Protein 5A0G (pdb70)

Nearest PDB structures (foldseek):
  5a0g-assembly6_F  TM=1.005E+00  e=1.817E-36  Clostridium perfringens B
  5a0d-assembly4_D  TM=9.834E-01  e=9.978E-31  Clostridium perfringens B
  5a0d-assembly3_C  TM=9.823E-01  e=1.915E-30  Clostridium perfringens B
  5a0l-assembly2_B  TM=8.596E-01  e=5.313E-15  Streptococcus pyogenes MGAS2096
  4c0z-assembly2_A  TM=8.433E-01  e=6.403E-14  Streptococcus pyogenes

Radius of gyration: 36.95 Å; Cα contacts (8 Å, |Δi|>4): 2130; chains: 6; bounding box: 72×87×98 Å

Foldseek 3Di:
DKKWKAWQQVPDDPVLVFRGFMWIGDPPDPDDIFTWAFLEPPFAAAYHPPDPDTWMWDKDWDAQVRLQVQQDAFPDGGPVLVVLLLQLLCCAPPNNPPVLCVVLVHDNSNRNVLSNQLSCCGRPVDRDPPPPDPSSVVSSVCSNPDPDDDDPQWIWMWIGTPDNSHTIITGNDTD/DKKKWKAWQQVPDDPVLVFRGFMWIAIPPDDDDIFTWAFLEPVFAAAYHPPDPDTWMWDKDWDAQVRLQVQQDAFPDGGPVLVVLLLQLLCCAPPNNPPVLCVVLVHDNSNRSVLSNQLSCCGRPVDRDPPPDDPSSVVSSCCRNPDPDDDDPPWIWMWIGTPDNSHTIIIGNDTD/DKKWKAWAQVPDDPVLVDRGFMWIADPPHPDDIFTWAFLEPVFAAAYHPPDPDTWMWDKDWDAQVRSQVQQDAFPDGGPVLVVLLLQLLCCAPPNNPPVLCVVLVHDNSNRNVLSNQLSCCGRPVDRDPPPDDPSSVVSSVCSNPDPDDDDPQWIWMWIGTPDNSHTIITGNDTDD/DKKWKAWAQVPDDVVLVFRGFMWIGDPPPPDDIATWAFLEPPFAAAYHPPDPDTWMWDKDWDAQVRSQVQQDAFPDGGPVLVVLLLQLLCCAPPNNPPVLCVVLVHDNSNRNVLSNQLSCCGRPVDRDPPPPDPSSVVSSCCSNPDPDDDDPQWIWMWIGTPDNSHTIITGNDTD/DKKWKAWAQVPDDPVLVFRGFMWIGDPPPPDDIFTWAFLEPVFAAAYHPPDPDTWMWDKDWDAQVRSQVQQDAFPDGGPVLVVLLLQLLCCAPPNNPPVLCVVLVHDNSNRNVLSNQLSCCGRPVDRDPPPPDPSSVVSSCCSNPDPDDDDPQFIWMWIGTPDNSHTIIIGNDTD/DKKWKAWAQVPDDPVLVFRGFMWIADPPPPDDIFTWAFLEPPFDAAYHPPDPDTWMWDKDWDAQVRLQVQQDAFPDGGPVLVVLLLQLLCCAPPNNPPVLCVVLVHDNSLRNVLSNQLSCCGRPVDRDPPPPDPSSVVSSCCRNPDPDDDDPQWIWMWIGTPDNSHTIITGNDTD

CATH classification: 2.30.30.670

Solvent-accessible surface area: 46933 Å² total; per-residue (Å²): 110,61,33,23,2,8,3,1,70,109,41,23,76,176,124,5,71,22,172,62,0,3,8,5,24,16,77,100,50,51,59,33,19,36,19,2,2,3,0,1,50,98,82,29,50,3,36,62,29,39,26,150,75,103,7,61,0,60,70,82,140,8,50,24,137,24,1,44,96,61,9,91,96,36,116,56,105,27,38,56,0,31,45,21,0,7,48,2,0,55,0,0,31,73,52,29,47,78,26,1,56,112,132,30,146,12,66,68,1,31,2,1,8,0,0,9,28,0,0,52,5,23,0,8,38,60,62,39,80,89,155,20,63,115,80,9,32,54,0,0,55,54,3,37,105,21,94,36,71,22,35,75,85,26,54,0,18,0,16,28,21,96,79,83,140,33,0,18,0,0,4,16,70,63,116,166,52,55,33,44,2,7,2,1,70,111,43,22,78,141,136,5,72,23,174,61,0,3,9,6,16,16,91,81,59,27,60,34,21,39,19,2,2,3,0,1,48,100,52,27,50,3,36,65,21,38,27,149,75,95,7,61,0,60,71,83,143,9,50,19,136,24,0,39,96,63,9,98,136,26,112,59,137,10,43,58,0,37,36,20,0,9,49,2,0,53,0,0,32,72,51,29,48,86,26,6,58,113,152,38,145,8,65,68,1,21,1,1,8,0,0,9,29,0,0,51,6,22,0,9,31,59,63,38,80,87,155,21,56,118,84,10,33,56,0,0,54,35,3,35,98,21,116,35,99,23,63,69,70,28,51,0,15,0,15,26,20,98,80,90,144,34,0,18,0,0,4,16,68,61,109,107,78,33,47,2,5,2,2,70,120,45,23,78,142,140,6,71,23,176,61,0,3,10,6,17,10,90,71,40,64,48,34,19,32,20,2,3,2,0,1,50,98,82,29,49,2,36,107,34,44,18,150,77,77,6,58,0,60,70,83,141,10,51,40,105,25,1,49,77,66,9,92,94,44,114,59,66,27,58,57,0,54,60,20,0,6,43,2,0,54,0,0,31,72,52,30,48,76,26,1,56,112,80,12,145,8,67,66,1,28,1,1,9,0,0,8,29,0,0,52,6,22,0,8,39,60,64,40,80,95,117,21,58,93,63,8,31,35,0,0,53,29,3,36,60,9,59,20,67,39,56,116,119,17,52,1,18,0,16,25,20,84,80,83,142,35,0,19,0,0,5,15,112,58,46,184,106,66,33,43,2,7,2,1,65,113,51,24,78,174,125,6,70,22,175,62,0,3,11,5,17,11,89,80,37,59,56,36,21,36,19,1,2,3,0,3,50,105,30,29,49,2,35,98,33,36,20,154,77,80,7,59,0,60,71,82,143,13,53,30,108,24,1,49,76,66,9,107,119,46,114,58,65,27,101,56,0,18,81,21,0,20,56,2,0,55,0,0,33,73,53,41,47,78,29,1,46,83,97,44,158,18,69,75,1,33,1,1,8,0,0,9,28,0,0,51,6,21,0,9,29,59,48,38,21,95,116,17,62,80,45,8,2,52,0,0,22,64,3,37,103,22,94,37,98,41,68,115,88,31,53,1,18,0,16,26,20,86,81,105,144,34,0,18,0,0,5,16,95,55,112,106,52,32,24,2,12,2,3,77,99,55,24,78,174,124,5,71,23,175,60,0,3,11,5,29,12,100,83,61,73,55,29,18,37,19,1,2,3,0,1,49,101,54,27,50,2,35,106,41,37,25,157,79,72,7,58,0,65,70,83,146,10,51,24,108,24,1,45,96,61,8,100,95,39,114,44,80,27,102,85,0,34,60,17,0,10,43,2,0,55,0,0,32,69,52,28,48,76,26,1,45,112,130,30,139,14,68,68,1,33,1,1,9,0,0,9,28,0,0,52,6,22,0,10,39,61,52,39,52,87,157,20,63,73,77,9,23,38,1,0,15,54,3,27,29,18,90,37,97,36,63,115,91,26,52,1,17,0,16,27,21,95,80,91,142,32,0,19,0,0,4,17,68,61,110,106,67,32,49,2,6,3,5,74,124,51,24,78,115,143,4,78,23,176,62,0,2,10,6,20,13,92,72,69,67,48,27,21,37,19,2,2,2,0,2,49,98,82,28,50,3,36,108,33,37,24,157,78,64,7,58,0,59,70,82,143,16,55,32,103,19,3,46,123,53,8,92,51,38,113,57,78,26,102,59,0,13,68,20,0,20,49,2,0,54,0,0,32,71,52,40,48,77,27,1,67,54,33,22,118,8,68,66,1,32,1,1,8,0,0,8,30,0,0,51,6,22,0,13,49,60,62,38,80,98,97,20,60,108,47,7,32,47,0,0,55,64,3,36,104,22,94,36,99,39,64,115,89,29,55,1,16,0,15,29,21,90,79,83,139,33,0,18,0,0,4,17,66,63,109

Structure (mmCIF, N/CA/C/O backbone):
data_5A0G
#
_entry.id   5A0G
#
_cell.length_a   70.820
_cell.length_b   74.360
_cell.length_c   82.810
_cell.angle_alpha   107.32
_cell.angle_beta   104.32
_cell.angle_gamma   98.63
#
_symmetry.space_group_name_H-M   'P 1'
#
loop_
_entity.id
_entity.type
_entity.pdbx_description
1 polymer 'SURFACE ANCHORED PROTEIN'
2 water water
#
loop_
_atom_site.group_PDB
_atom_site.id
_atom_site.type_symbol
_atom_site.label_atom_id
_atom_site.label_alt_id
_atom_site.label_comp_id
_atom_site.label_asym_id
_atom_site.label_entity_id
_atom_site.label_seq_id
_atom_site.pdbx_PDB_ins_code
_atom_site.Cartn_x
_atom_site.Cartn_y
_atom_site.Cartn_z
_atom_site.occupancy
_atom_site.B_iso_or_equiv
_atom_site.auth_seq_id
_atom_site.auth_comp_id
_atom_site.auth_asym_id
_atom_site.auth_atom_id
_atom_site.pdbx_PDB_model_num
ATOM 1 N N . THR A 1 12 ? -32.701 -25.287 -26.972 1.00 58.68 101 THR A N 1
ATOM 2 C CA . THR A 1 12 ? -31.374 -25.263 -27.691 1.00 58.55 101 THR A CA 1
ATOM 3 C C . THR A 1 12 ? -30.237 -24.750 -26.781 1.00 53.57 101 THR A C 1
ATOM 4 O O . THR A 1 12 ? -30.259 -23.596 -26.333 1.00 53.45 101 THR A O 1
ATOM 8 N N . LYS A 1 13 ? -29.251 -25.607 -26.534 1.00 49.80 102 LYS A N 1
ATOM 9 C CA . LYS A 1 13 ? -28.079 -25.245 -25.764 1.00 46.36 102 LYS A CA 1
ATOM 10 C C . LYS A 1 13 ? -26.999 -24.741 -26.739 1.00 42.15 102 LYS A C 1
ATOM 11 O O . LYS A 1 13 ? -26.993 -25.050 -27.932 1.00 39.43 102 LYS A O 1
ATOM 15 N N . TYR A 1 14 ? -26.105 -23.925 -26.209 1.00 40.23 103 TYR A N 1
ATOM 16 C CA . TYR A 1 14 ? -25.009 -23.378 -26.988 1.00 38.86 103 TYR A CA 1
ATOM 17 C C . TYR A 1 14 ? -23.725 -23.700 -26.275 1.00 36.35 103 TYR A C 1
ATOM 18 O O . TYR A 1 14 ? -23.731 -23.840 -25.063 1.00 36.53 103 TYR A O 1
ATOM 27 N N . LYS A 1 15 ? -22.633 -23.844 -27.012 1.00 35.10 104 LYS A N 1
ATOM 28 C CA . LYS A 1 15 ? -21.348 -23.988 -26.360 1.00 34.81 104 LYS A CA 1
ATOM 29 C C . LYS A 1 15 ? -20.550 -22.770 -26.675 1.00 32.60 104 LYS A C 1
ATOM 30 O O . LYS A 1 15 ? -20.656 -22.221 -27.772 1.00 31.58 104 LYS A O 1
ATOM 34 N N . GLY A 1 16 ? -19.826 -22.296 -25.663 1.00 30.81 105 GLY A N 1
ATOM 35 C CA . GLY A 1 16 ? -18.959 -21.153 -25.806 1.00 29.89 105 GLY A CA 1
ATOM 36 C C . GLY A 1 16 ? -17.539 -21.644 -25.731 1.00 29.25 105 GLY A C 1
ATOM 37 O O . GLY A 1 16 ? -17.248 -22.526 -24.937 1.00 30.39 105 GLY A O 1
ATOM 38 N N . TYR A 1 17 ? -16.657 -21.082 -26.542 1.00 27.53 106 TYR A N 1
ATOM 39 C CA . TYR A 1 17 ? -15.274 -21.495 -26.505 1.00 27.79 106 TYR A CA 1
ATOM 40 C C . TYR A 1 17 ? -14.315 -20.458 -27.101 1.00 26.84 106 TYR A C 1
ATOM 41 O O . TYR A 1 17 ? -14.735 -19.566 -27.824 1.00 26.00 106 TYR A O 1
ATOM 50 N N . THR A 1 18 ? -13.030 -20.595 -26.830 1.00 26.85 107 THR A N 1
ATOM 51 C CA . THR A 1 18 ? -12.066 -19.680 -27.376 1.00 27.94 107 THR A CA 1
ATOM 52 C C . THR A 1 18 ? -11.257 -20.341 -28.465 1.00 30.97 107 THR A C 1
ATOM 53 O O . THR A 1 18 ? -11.116 -21.549 -28.494 1.00 34.90 107 THR A O 1
ATOM 57 N N . LEU A 1 19 ? -10.730 -19.528 -29.373 1.00 33.49 108 LEU A N 1
ATOM 58 C CA . LEU A 1 19 ? -9.717 -19.969 -30.301 1.00 34.95 108 LEU A CA 1
ATOM 59 C C . LEU A 1 19 ? -8.444 -19.197 -30.024 1.00 35.47 108 LEU A C 1
ATOM 60 O O . LEU A 1 19 ? -8.212 -18.153 -30.595 1.00 39.03 108 LEU A O 1
ATOM 65 N N . LEU A 1 20 ? -7.606 -19.774 -29.165 1.00 36.56 109 LEU A N 1
ATOM 66 C CA . LEU A 1 20 ? -6.413 -19.142 -28.596 1.00 35.92 109 LEU A CA 1
ATOM 67 C C . LEU A 1 20 ? -5.304 -18.865 -29.594 1.00 37.94 109 LEU A C 1
ATOM 68 O O . LEU A 1 20 ? -4.481 -18.024 -29.352 1.00 40.13 109 LEU A O 1
ATOM 73 N N . ASP A 1 21 ? -5.296 -19.568 -30.711 1.00 40.14 110 ASP A N 1
ATOM 74 C CA . ASP A 1 21 ? -4.240 -19.476 -31.686 1.00 41.11 110 ASP A CA 1
ATOM 75 C C . ASP A 1 21 ? -4.716 -18.790 -32.943 1.00 39.54 110 ASP A C 1
ATOM 76 O O . ASP A 1 21 ? -4.039 -18.840 -33.959 1.00 38.81 110 ASP A O 1
ATOM 81 N N . LYS A 1 22 ? -5.913 -18.211 -32.923 1.00 37.33 111 LYS A N 1
ATOM 82 C CA . LYS A 1 22 ? -6.487 -17.701 -34.163 1.00 37.97 111 LYS A CA 1
ATOM 83 C C . LYS A 1 22 ? -5.719 -16.487 -34.703 1.00 35.24 111 LYS A C 1
ATOM 84 O O . LYS A 1 22 ? -5.522 -16.349 -35.873 1.00 34.29 111 LYS A O 1
ATOM 90 N N . TYR A 1 23 ? -5.346 -15.586 -33.819 1.00 34.75 112 TYR A N 1
ATOM 91 C CA . TYR A 1 23 ? -4.749 -14.346 -34.234 1.00 33.07 112 TYR A CA 1
ATOM 92 C C . TYR A 1 23 ? -3.278 -14.442 -33.985 1.00 34.06 112 TYR A C 1
ATOM 93 O O . TYR A 1 23 ? -2.844 -15.143 -33.087 1.00 32.77 112 TYR A O 1
ATOM 102 N N . PRO A 1 24 ? -2.484 -13.798 -34.843 1.00 36.39 113 PRO A N 1
ATOM 103 C CA . PRO A 1 24 ? -1.053 -13.819 -34.591 1.00 37.53 113 PRO A CA 1
ATOM 104 C C . PRO A 1 24 ? -0.660 -13.121 -33.282 1.00 39.83 113 PRO A C 1
ATOM 105 O O . PRO A 1 24 ? -1.359 -12.244 -32.779 1.00 38.49 113 PRO A O 1
ATOM 109 N N . LYS A 1 25 ? 0.454 -13.579 -32.737 1.00 44.45 114 LYS A N 1
ATOM 110 C CA . LYS A 1 25 ? 1.109 -13.010 -31.562 1.00 47.92 114 LYS A CA 1
ATOM 111 C C . LYS A 1 25 ? 1.060 -11.482 -31.529 1.00 49.43 114 LYS A C 1
ATOM 112 O O . LYS A 1 25 ? 0.844 -10.891 -30.468 1.00 50.25 114 LYS A O 1
ATOM 118 N N . GLU A 1 26 ? 1.298 -10.844 -32.677 1.00 52.92 115 GLU A N 1
ATOM 119 C CA . GLU A 1 26 ? 1.426 -9.373 -32.764 1.00 53.35 115 GLU A CA 1
ATOM 120 C C . GLU A 1 26 ? 0.110 -8.656 -32.463 1.00 50.28 115 GLU A C 1
ATOM 121 O O . GLU A 1 26 ? 0.111 -7.494 -32.155 1.00 49.61 115 GLU A O 1
ATOM 127 N N . ASP A 1 27 ? -1.013 -9.353 -32.568 1.00 50.19 116 ASP A N 1
ATOM 128 C CA . ASP A 1 27 ? -2.310 -8.788 -32.208 1.00 47.93 116 ASP A CA 1
ATOM 129 C C . ASP A 1 27 ? -2.536 -8.790 -30.704 1.00 45.22 116 ASP A C 1
ATOM 130 O O . ASP A 1 27 ? -3.390 -8.061 -30.212 1.00 41.93 116 ASP A O 1
ATOM 135 N N . ASP A 1 28 ? -1.770 -9.584 -29.981 1.00 44.93 117 ASP A N 1
ATOM 136 C CA . ASP A 1 28 ? -1.871 -9.638 -28.521 1.00 47.71 117 ASP A CA 1
ATOM 137 C C . ASP A 1 28 ? -3.305 -9.962 -28.084 1.00 42.73 117 ASP A C 1
ATOM 138 O O . ASP A 1 28 ? -3.873 -9.309 -27.202 1.00 41.89 117 ASP A O 1
ATOM 143 N N . PHE A 1 29 ? -3.875 -10.996 -28.703 1.00 38.78 118 PHE A N 1
ATOM 144 C CA . PHE A 1 29 ? -5.260 -11.286 -28.511 1.00 35.67 118 PHE A CA 1
ATOM 145 C C . PHE A 1 29 ? -5.555 -12.740 -28.724 1.00 34.38 118 PHE A C 1
ATOM 146 O O . PHE A 1 29 ? -5.875 -13.180 -29.808 1.00 32.91 118 PHE A O 1
ATOM 154 N N . ARG A 1 30 ? -5.490 -13.468 -27.630 1.00 34.33 119 ARG A N 1
ATOM 155 C CA . ARG A 1 30 ? -5.846 -14.856 -27.608 1.00 33.81 119 ARG A CA 1
ATOM 156 C C . ARG A 1 30 ? -7.334 -15.139 -27.385 1.00 32.81 119 ARG A C 1
ATOM 157 O O . ARG A 1 30 ? -7.863 -16.124 -27.905 1.00 34.56 119 ARG A O 1
ATOM 165 N N . ASP A 1 31 ? -7.986 -14.333 -26.588 1.00 34.52 120 ASP A N 1
ATOM 166 C CA . ASP A 1 31 ? -9.354 -14.634 -26.157 1.00 38.58 120 ASP A CA 1
ATOM 167 C C . ASP A 1 31 ? -10.439 -14.195 -27.158 1.00 35.56 120 ASP A C 1
ATOM 168 O O . ASP A 1 31 ? -11.236 -13.326 -26.883 1.00 34.79 120 ASP A O 1
ATOM 173 N N . ALA A 1 32 ? -10.436 -14.879 -28.303 1.00 32.75 121 ALA A N 1
ATOM 174 C CA . ALA A 1 32 ? -11.407 -14.710 -29.351 1.00 27.70 121 ALA A CA 1
ATOM 175 C C . ALA A 1 32 ? -12.465 -15.739 -29.027 1.00 26.37 121 ALA A C 1
ATOM 176 O O . ALA A 1 32 ? -12.218 -16.955 -29.143 1.00 26.97 121 ALA A O 1
ATOM 178 N N . ILE A 1 33 ? -13.631 -15.263 -28.619 1.00 24.74 122 ILE A N 1
ATOM 179 C CA . ILE A 1 33 ? -14.675 -16.140 -28.135 1.00 24.75 122 ILE A CA 1
ATOM 180 C C . ILE A 1 33 ? -15.742 -16.367 -29.181 1.00 24.85 122 ILE A C 1
ATOM 181 O O . ILE A 1 33 ? -16.093 -15.446 -29.890 1.00 25.97 122 ILE A O 1
ATOM 186 N N . TYR A 1 34 ? -16.239 -17.593 -29.276 1.00 24.70 123 TYR A N 1
ATOM 187 C CA . TYR A 1 34 ? -17.286 -17.927 -30.203 1.00 25.43 123 TYR A CA 1
ATOM 188 C C . TYR A 1 34 ? -18.362 -18.664 -29.465 1.00 27.02 123 TYR A C 1
ATOM 189 O O . TYR A 1 34 ? -18.118 -19.252 -28.394 1.00 27.23 123 TYR A O 1
ATOM 198 N N . ILE A 1 35 ? -19.562 -18.625 -30.035 1.00 28.70 124 ILE A N 1
ATOM 199 C CA . ILE A 1 35 ? -20.699 -19.383 -29.547 1.00 30.89 124 ILE A CA 1
ATOM 200 C C . ILE A 1 35 ? -21.183 -20.265 -30.701 1.00 33.54 124 ILE A C 1
ATOM 201 O O . ILE A 1 35 ? -21.139 -19.882 -31.853 1.00 33.87 124 ILE A O 1
ATOM 206 N N . GLU A 1 36 ? -21.612 -21.470 -30.403 1.00 37.00 125 GLU A N 1
ATOM 207 C CA . GLU A 1 36 ? -22.026 -22.392 -31.443 1.00 40.62 125 GLU A CA 1
ATOM 208 C C . GLU A 1 36 ? -23.154 -23.193 -30.839 1.00 42.64 125 GLU A C 1
ATOM 209 O O . GLU A 1 36 ? -23.077 -23.638 -29.690 1.00 40.47 125 GLU A O 1
ATOM 215 N N . ASP A 1 37 ? -24.220 -23.364 -31.597 1.00 46.74 126 ASP A N 1
ATOM 216 C CA . ASP A 1 37 ? -25.343 -24.151 -31.110 1.00 51.38 126 ASP A CA 1
ATOM 217 C C . ASP A 1 37 ? -25.011 -25.643 -31.090 1.00 53.63 126 ASP A C 1
ATOM 218 O O . ASP A 1 37 ? -24.240 -26.130 -31.905 1.00 53.46 126 ASP A O 1
ATOM 223 N N . MET A 1 38 ? -25.608 -26.359 -30.146 1.00 59.00 127 MET A N 1
ATOM 224 C CA . MET A 1 38 ? -25.350 -27.782 -29.957 1.00 60.98 127 MET A CA 1
ATOM 225 C C . MET A 1 38 ? -26.129 -28.670 -30.918 1.00 62.64 127 MET A C 1
ATOM 226 O O . MET A 1 38 ? -25.870 -29.856 -30.941 1.00 65.64 127 MET A O 1
ATOM 231 N N . ASP A 1 39 ? -27.089 -28.131 -31.661 1.00 63.29 128 ASP A N 1
ATOM 232 C CA . ASP A 1 39 ? -27.904 -28.948 -32.579 1.00 69.71 128 ASP A CA 1
ATOM 233 C C . ASP A 1 39 ? -27.508 -28.982 -34.058 1.00 67.14 128 ASP A C 1
ATOM 234 O O . ASP A 1 39 ? -28.282 -29.429 -34.904 1.00 67.92 128 ASP A O 1
ATOM 239 N N . ASN A 1 40 ? -26.339 -28.468 -34.375 1.00 64.53 129 ASN A N 1
ATOM 240 C CA . ASN A 1 40 ? -25.918 -28.201 -35.743 1.00 62.81 129 ASN A CA 1
ATOM 241 C C . ASN A 1 40 ? -26.849 -27.289 -36.588 1.00 64.90 129 ASN A C 1
ATOM 242 O O . ASN A 1 40 ? -27.703 -26.598 -36.025 1.00 62.52 129 ASN A O 1
ATOM 247 N N . ASN A 1 41 ? -26.687 -27.233 -37.909 1.00 71.43 130 ASN A N 1
ATOM 248 C CA . ASN A 1 41 ? -27.229 -26.100 -38.697 1.00 75.79 130 ASN A CA 1
ATOM 249 C C . ASN A 1 41 ? -27.557 -24.978 -37.725 1.00 65.84 130 ASN A C 1
ATOM 250 O O . ASN A 1 41 ? -28.727 -24.789 -37.441 1.00 64.62 130 ASN A O 1
ATOM 255 N N . ASP A 1 42 ? -26.620 -24.198 -37.197 1.00 62.99 131 ASP A N 1
ATOM 256 C CA . ASP A 1 42 ? -25.810 -23.130 -37.806 1.00 61.88 131 ASP A CA 1
ATOM 257 C C . ASP A 1 42 ? -24.356 -23.161 -37.431 1.00 56.28 131 ASP A C 1
ATOM 258 O O . ASP A 1 42 ? -23.913 -24.011 -36.676 1.00 60.25 131 ASP A O 1
ATOM 263 N N . THR A 1 43 ? -23.634 -22.207 -37.989 1.00 51.83 132 THR A N 1
ATOM 264 C CA . THR A 1 43 ? -22.230 -22.029 -37.770 1.00 50.89 132 THR A CA 1
ATOM 265 C C . THR A 1 43 ? -21.965 -21.136 -36.537 1.00 46.26 132 THR A C 1
ATOM 266 O O . THR A 1 43 ? -22.872 -20.561 -35.967 1.00 42.83 132 THR A O 1
ATOM 270 N N . SER A 1 44 ? -20.698 -21.062 -36.148 1.00 44.80 133 SER A N 1
ATOM 271 C CA . SER A 1 44 ? -20.225 -20.273 -35.020 1.00 43.22 133 SER A CA 1
ATOM 272 C C . SER A 1 44 ? -20.350 -18.781 -35.234 1.00 41.12 133 SER A C 1
ATOM 273 O O . SER A 1 44 ? -20.291 -18.309 -36.355 1.00 43.82 133 SER A O 1
ATOM 276 N N . SER A 1 45 ? -20.500 -18.047 -34.150 1.00 37.82 134 SER A N 1
ATOM 277 C CA . SER A 1 45 ? -20.615 -16.630 -34.216 1.00 37.52 134 SER A CA 1
ATOM 278 C C . SER A 1 45 ? -19.719 -15.946 -33.162 1.00 33.55 134 SER A C 1
ATOM 279 O O . SER A 1 45 ? -19.541 -16.407 -32.056 1.00 31.36 134 SER A O 1
ATOM 282 N N . VAL A 1 46 ? -19.121 -14.834 -33.572 1.00 31.41 135 VAL A N 1
ATOM 283 C CA . VAL A 1 46 ? -18.320 -14.021 -32.689 1.00 27.75 135 VAL A CA 1
ATOM 284 C C . VAL A 1 46 ? -19.171 -13.556 -31.518 1.00 25.49 135 VAL A C 1
ATOM 285 O O . VAL A 1 46 ? -20.269 -13.117 -31.738 1.00 24.37 135 VAL A O 1
ATOM 289 N N . VAL A 1 47 ? -18.626 -13.655 -30.314 1.00 23.47 136 VAL A N 1
ATOM 290 C CA . VAL A 1 47 ? -19.215 -13.058 -29.161 1.00 24.03 136 VAL A CA 1
ATOM 291 C C . VAL A 1 47 ? -18.143 -12.402 -28.295 1.00 24.25 136 VAL A C 1
ATOM 292 O O . VAL A 1 47 ? -16.981 -12.623 -28.470 1.00 23.92 136 VAL A O 1
ATOM 296 N N . TYR A 1 48 ? -18.576 -11.563 -27.360 1.00 25.95 137 TYR A N 1
ATOM 297 C CA . TYR A 1 48 ? -17.698 -10.854 -26.457 1.00 25.45 137 TYR A CA 1
ATOM 298 C C . TYR A 1 48 ? -18.070 -11.136 -25.000 1.00 27.44 137 TYR A C 1
ATOM 299 O O . TYR A 1 48 ? -19.208 -11.455 -24.680 1.00 27.41 137 TYR A O 1
ATOM 308 N N . CYS A 1 49 ? -17.065 -11.057 -24.148 1.00 29.07 138 CYS A N 1
ATOM 309 C CA . CYS A 1 49 ? -17.204 -11.297 -22.759 1.00 30.12 138 CYS A CA 1
ATOM 310 C C . CYS A 1 49 ? -17.860 -10.109 -22.191 1.00 29.62 138 CYS A C 1
ATOM 311 O O . CYS A 1 49 ? -17.469 -9.001 -22.432 1.00 31.21 138 CYS A O 1
ATOM 314 N N . PHE A 1 50 ? -18.876 -10.363 -21.409 1.00 30.84 139 PHE A N 1
ATOM 315 C CA . PHE A 1 50 ? -19.654 -9.327 -20.758 1.00 32.16 139 PHE A CA 1
ATOM 316 C C . PHE A 1 50 ? -19.192 -9.055 -19.301 1.00 33.12 139 PHE A C 1
ATOM 317 O O . PHE A 1 50 ? -19.640 -8.085 -18.702 1.00 36.81 139 PHE A O 1
ATOM 325 N N . ASN A 1 51 ? -18.330 -9.912 -18.735 1.00 32.05 140 ASN A N 1
ATOM 326 C CA . ASN A 1 51 ? -17.903 -9.822 -17.346 1.00 32.03 140 ASN A CA 1
ATOM 327 C C . ASN A 1 51 ? -16.403 -10.039 -17.241 1.00 33.60 140 ASN A C 1
ATOM 328 O O . ASN A 1 51 ? -15.912 -11.180 -17.162 1.00 35.81 140 ASN A O 1
ATOM 333 N N . VAL A 1 52 ? -15.648 -8.956 -17.179 1.00 35.53 141 VAL A N 1
ATOM 334 C CA . VAL A 1 52 ? -14.184 -9.029 -17.069 1.00 35.64 141 VAL A CA 1
ATOM 335 C C . VAL A 1 52 ? -13.667 -9.808 -15.810 1.00 36.11 141 VAL A C 1
ATOM 336 O O . VAL A 1 52 ? -12.585 -10.369 -15.838 1.00 34.02 141 VAL A O 1
ATOM 340 N N . THR A 1 53 ? -14.431 -9.847 -14.728 1.00 39.20 142 THR A N 1
ATOM 341 C CA . THR A 1 53 ? -13.974 -10.556 -13.513 1.00 41.93 142 THR A CA 1
ATOM 342 C C . THR A 1 53 ? -14.346 -12.033 -13.490 1.00 41.58 142 THR A C 1
ATOM 343 O O . THR A 1 53 ? -14.037 -12.698 -12.526 1.00 45.36 142 THR A O 1
ATOM 347 N N . LYS A 1 54 ? -15.015 -12.544 -14.519 1.00 38.46 143 LYS A N 1
ATOM 348 C CA . LYS A 1 54 ? -15.357 -13.954 -14.586 1.00 38.00 143 LYS A CA 1
ATOM 349 C C . LYS A 1 54 ? -14.490 -14.692 -15.653 1.00 34.98 143 LYS A C 1
ATOM 350 O O . LYS A 1 54 ? -13.806 -14.070 -16.443 1.00 34.98 143 LYS A O 1
ATOM 356 N N . ALA A 1 55 ? -14.534 -16.017 -15.654 1.00 33.35 144 ALA A N 1
ATOM 357 C CA . ALA A 1 55 ? -13.638 -16.841 -16.446 1.00 31.97 144 ALA A CA 1
ATOM 358 C C . ALA A 1 55 ? -14.116 -17.001 -17.869 1.00 31.63 144 ALA A C 1
ATOM 359 O O . ALA A 1 55 ? -15.298 -17.192 -18.138 1.00 32.21 144 ALA A O 1
ATOM 361 N N . THR A 1 56 ? -13.198 -16.945 -18.806 1.00 33.13 145 THR A N 1
ATOM 362 C CA . THR A 1 56 ? -13.579 -17.126 -20.197 1.00 34.05 145 THR A CA 1
ATOM 363 C C . THR A 1 56 ? -13.891 -18.591 -20.358 1.00 33.84 145 THR A C 1
ATOM 364 O O . THR A 1 56 ? -13.367 -19.402 -19.640 1.00 34.72 145 THR A O 1
ATOM 368 N N . PRO A 1 57 ? -14.681 -18.940 -21.356 1.00 34.86 146 PRO A N 1
ATOM 369 C CA . PRO A 1 57 ? -14.861 -20.338 -21.678 1.00 35.67 146 PRO A CA 1
ATOM 370 C C . PRO A 1 57 ? -13.593 -20.985 -22.121 1.00 35.18 146 PRO A C 1
ATOM 371 O O . PRO A 1 57 ? -12.662 -20.298 -22.539 1.00 37.62 146 PRO A O 1
ATOM 375 N N . THR A 1 58 ? -13.573 -22.310 -22.083 1.00 33.89 147 THR A N 1
ATOM 376 C CA . THR A 1 58 ? -12.379 -23.079 -22.444 1.00 33.04 147 THR A CA 1
ATOM 377 C C . THR A 1 58 ? -12.116 -23.037 -23.917 1.00 30.51 147 THR A C 1
ATOM 378 O O . THR A 1 58 ? -12.909 -22.555 -24.678 1.00 28.97 147 THR A O 1
ATOM 382 N N . PHE A 1 59 ? -10.966 -23.528 -24.304 1.00 32.48 148 PHE A N 1
ATOM 383 C CA . PHE A 1 59 ? -10.585 -23.602 -25.707 1.00 35.08 148 PHE A CA 1
ATOM 384 C C . PHE A 1 59 ? -11.402 -24.636 -26.453 1.00 35.57 148 PHE A C 1
ATOM 385 O O . PHE A 1 59 ? -11.917 -25.552 -25.845 1.00 33.67 148 PHE A O 1
ATOM 393 N N . LYS A 1 60 ? -11.479 -24.486 -27.769 1.00 36.73 149 LYS A N 1
ATOM 394 C CA . LYS A 1 60 ? -12.344 -25.307 -28.599 1.00 39.81 149 LYS A CA 1
ATOM 395 C C . LYS A 1 60 ? -12.030 -26.753 -28.471 1.00 40.60 149 LYS A C 1
ATOM 396 O O . LYS A 1 60 ? -12.931 -27.556 -28.322 1.00 41.85 149 LYS A O 1
ATOM 402 N N . GLY A 1 61 ? -10.760 -27.101 -28.498 1.00 41.87 150 GLY A N 1
ATOM 403 C CA . GLY A 1 61 ? -10.370 -28.513 -28.268 1.00 45.75 150 GLY A CA 1
ATOM 404 C C . GLY A 1 61 ? -10.405 -29.082 -26.836 1.00 47.24 150 GLY A C 1
ATOM 405 O O . GLY A 1 61 ? -10.145 -30.253 -26.631 1.00 53.50 150 GLY A O 1
ATOM 406 N N . SER A 1 62 ? -10.767 -28.272 -25.857 1.00 47.23 151 SER A N 1
ATOM 407 C CA . SER A 1 62 ? -10.752 -28.661 -24.463 1.00 47.40 151 SER A CA 1
ATOM 408 C C . SER A 1 62 ? -11.664 -29.847 -24.196 1.00 48.93 151 SER A C 1
ATOM 409 O O . SER A 1 62 ? -12.664 -30.013 -24.867 1.00 48.23 151 SER A O 1
ATOM 412 N N . VAL A 1 63 ? -11.330 -30.645 -23.190 1.00 50.50 152 VAL A N 1
ATOM 413 C CA . VAL A 1 63 ? -12.225 -31.713 -22.742 1.00 52.81 152 VAL A CA 1
ATOM 414 C C . VAL A 1 63 ? -13.429 -31.167 -21.967 1.00 51.95 152 VAL A C 1
ATOM 415 O O . VAL A 1 63 ? -14.436 -31.825 -21.878 1.00 52.64 152 VAL A O 1
ATOM 419 N N . VAL A 1 64 ? -13.307 -29.981 -21.398 1.00 50.52 153 VAL A N 1
ATOM 420 C CA . VAL A 1 64 ? -14.420 -29.325 -20.718 1.00 51.87 153 VAL A CA 1
ATOM 421 C C . VAL A 1 64 ? -15.158 -28.472 -21.763 1.00 49.86 153 VAL A C 1
ATOM 422 O O . VAL A 1 64 ? -14.538 -27.637 -22.395 1.00 46.55 153 VAL A O 1
ATOM 426 N N . LYS A 1 65 ? -16.467 -28.675 -21.935 1.00 51.06 154 LYS A N 1
ATOM 427 C CA . LYS A 1 65 ? -17.281 -27.860 -22.854 1.00 47.50 154 LYS A CA 1
ATOM 428 C C . LYS A 1 65 ? -18.156 -26.987 -22.004 1.00 44.82 154 LYS A C 1
ATOM 429 O O . LYS A 1 65 ? -18.888 -27.480 -21.160 1.00 52.01 154 LYS A O 1
ATOM 435 N N . VAL A 1 66 ? -18.095 -25.692 -22.176 1.00 39.91 155 VAL A N 1
ATOM 436 C CA . VAL A 1 66 ? -18.881 -24.803 -21.343 1.00 37.15 155 VAL A CA 1
ATOM 437 C C . VAL A 1 66 ? -20.186 -24.450 -22.033 1.00 35.71 155 VAL A C 1
ATOM 438 O O . VAL A 1 66 ? -20.164 -23.902 -23.123 1.00 33.36 155 VAL A O 1
ATOM 442 N N . LEU A 1 67 ? -21.314 -24.777 -21.386 1.00 36.51 156 LEU A N 1
ATOM 443 C CA . LEU A 1 67 ? -22.651 -24.638 -21.977 1.00 36.85 156 LEU A CA 1
ATOM 444 C C . LEU A 1 67 ? -23.464 -23.386 -21.573 1.00 36.50 156 LEU A C 1
ATOM 445 O O . LEU A 1 67 ? -23.343 -22.878 -20.453 1.00 37.13 156 LEU A O 1
ATOM 450 N N . TYR A 1 68 ? -24.262 -22.880 -22.512 1.00 34.49 157 TYR A N 1
ATOM 451 C CA . TYR A 1 68 ? -24.879 -21.573 -22.394 1.00 33.70 157 TYR A CA 1
ATOM 452 C C . TYR A 1 68 ? -26.331 -21.657 -22.847 1.00 36.67 157 TYR A C 1
ATOM 453 O O . TYR A 1 68 ? -26.658 -22.490 -23.704 1.00 38.22 157 TYR A O 1
ATOM 462 N N . ASN A 1 69 ? -27.183 -20.783 -22.295 1.00 38.34 158 ASN A N 1
ATOM 463 C CA . ASN A 1 69 ? -28.544 -20.561 -22.782 1.00 41.44 158 ASN A CA 1
ATOM 464 C C . ASN A 1 69 ? -28.641 -19.207 -23.400 1.00 40.15 158 ASN A C 1
ATOM 465 O O . ASN A 1 69 ? -28.084 -18.277 -22.876 1.00 41.43 158 ASN A O 1
ATOM 470 N N . GLU A 1 70 ? -29.423 -19.097 -24.459 1.00 42.05 159 GLU A N 1
ATOM 471 C CA . GLU A 1 70 ? -29.617 -17.863 -25.201 1.00 42.72 159 GLU A CA 1
ATOM 472 C C . GLU A 1 70 ? -30.829 -17.103 -24.670 1.00 44.04 159 GLU A C 1
ATOM 473 O O . GLU A 1 70 ? -31.798 -17.693 -24.257 1.00 45.90 159 GLU A O 1
ATOM 479 N N . GLN A 1 71 ? -30.730 -15.789 -24.617 1.00 45.29 160 GLN A N 1
ATOM 480 C CA . GLN A 1 71 ? -31.809 -14.915 -24.180 1.00 48.47 160 GLN A CA 1
ATOM 481 C C . GLN A 1 71 ? -31.730 -13.607 -24.939 1.00 49.93 160 GLN A C 1
ATOM 482 O O . GLN A 1 71 ? -30.639 -13.077 -25.123 1.00 47.28 160 GLN A O 1
ATOM 488 N N . PHE A 1 72 ? -32.885 -13.047 -25.282 1.00 52.24 161 PHE A N 1
ATOM 489 C CA . PHE A 1 72 ? -32.953 -11.694 -25.805 1.00 54.26 161 PHE A CA 1
ATOM 490 C C . PHE A 1 72 ? -32.458 -10.728 -24.741 1.00 52.11 161 PHE A C 1
ATOM 491 O O . PHE A 1 72 ? -32.926 -10.747 -23.587 1.00 51.67 161 PHE A O 1
ATOM 499 N N . GLY A 1 73 ? -31.484 -9.917 -25.135 1.00 48.31 162 GLY A N 1
ATOM 500 C CA . GLY A 1 73 ? -30.935 -8.890 -24.277 1.00 49.05 162 GLY A CA 1
ATOM 501 C C . GLY A 1 73 ? -31.865 -7.704 -24.204 1.00 50.49 162 GLY A C 1
ATOM 502 O O . GLY A 1 73 ? -32.234 -7.152 -25.216 1.00 52.70 162 GLY A O 1
ATOM 503 N N . SER A 1 74 ? -32.298 -7.375 -22.993 1.00 49.52 163 SER A N 1
ATOM 504 C CA . SER A 1 74 ? -33.080 -6.178 -22.713 1.00 48.79 163 SER A CA 1
ATOM 505 C C . SER A 1 74 ? -32.285 -5.257 -21.771 1.00 46.70 163 SER A C 1
ATOM 506 O O . SER A 1 74 ? -31.265 -5.649 -21.231 1.00 44.28 163 SER A O 1
ATOM 509 N N . SER A 1 75 ? -32.801 -4.065 -21.534 1.00 46.48 164 SER A N 1
ATOM 510 C CA . SER A 1 75 ? -32.285 -3.234 -20.477 1.00 46.06 164 SER A CA 1
ATOM 511 C C . SER A 1 75 ? -32.250 -3.934 -19.105 1.00 45.90 164 SER A C 1
ATOM 512 O O . SER A 1 75 ? -31.220 -3.894 -18.439 1.00 46.09 164 SER A O 1
ATOM 515 N N . LYS A 1 76 ? -33.390 -4.490 -18.659 1.00 46.98 165 LYS A N 1
ATOM 516 C CA . LYS A 1 76 ? -33.481 -5.194 -17.380 1.00 46.53 165 LYS A CA 1
ATOM 517 C C . LYS A 1 76 ? -32.303 -6.187 -17.319 1.00 46.18 165 LYS A C 1
ATOM 518 O O . LYS A 1 76 ? -31.512 -6.198 -16.371 1.00 45.31 165 LYS A O 1
ATOM 522 N N . LEU A 1 77 ? -32.157 -6.986 -18.369 1.00 45.14 166 LEU A N 1
ATOM 523 C CA . LEU A 1 77 ? -31.217 -8.079 -18.345 1.00 44.56 166 LEU A CA 1
ATOM 524 C C . LEU A 1 77 ? -29.745 -7.632 -18.416 1.00 43.39 166 LEU A C 1
ATOM 525 O O . LEU A 1 77 ? -28.950 -8.136 -17.623 1.00 41.74 166 LEU A O 1
ATOM 530 N N . PHE A 1 78 ? -29.380 -6.711 -19.334 1.00 41.99 167 PHE A N 1
ATOM 531 C CA . PHE A 1 78 ? -28.000 -6.214 -19.369 1.00 40.28 167 PHE A CA 1
ATOM 532 C C . PHE A 1 78 ? -27.581 -5.619 -18.041 1.00 39.57 167 PHE A C 1
ATOM 533 O O . PHE A 1 78 ? -26.469 -5.849 -17.587 1.00 40.17 167 PHE A O 1
ATOM 541 N N . THR A 1 79 ? -28.481 -4.905 -17.386 1.00 39.71 168 THR A N 1
ATOM 542 C CA . THR A 1 79 ? -28.201 -4.332 -16.063 1.00 41.81 168 THR A CA 1
ATOM 543 C C . THR A 1 79 ? -28.048 -5.376 -14.943 1.00 41.85 168 THR A C 1
ATOM 544 O O . THR A 1 79 ? -27.147 -5.255 -14.117 1.00 41.27 168 THR A O 1
ATOM 548 N N . GLU A 1 80 ? -28.891 -6.414 -14.946 1.00 43.64 169 GLU A N 1
ATOM 549 C CA . GLU A 1 80 ? -28.790 -7.494 -13.953 1.00 45.79 169 GLU A CA 1
ATOM 550 C C . GLU A 1 80 ? -27.447 -8.252 -14.086 1.00 44.69 169 GLU A C 1
ATOM 551 O O . GLU A 1 80 ? -26.860 -8.629 -13.101 1.00 44.16 169 GLU A O 1
ATOM 554 N N . LYS A 1 81 ? -26.952 -8.426 -15.306 1.00 44.30 170 LYS A N 1
ATOM 555 C CA . LYS A 1 81 ? -25.758 -9.240 -15.552 1.00 43.43 170 LYS A CA 1
ATOM 556 C C . LYS A 1 81 ? -24.446 -8.502 -15.563 1.00 43.84 170 LYS A C 1
ATOM 557 O O . LYS A 1 81 ? -23.406 -9.125 -15.431 1.00 43.07 170 LYS A O 1
ATOM 563 N N . ALA A 1 82 ? -24.469 -7.190 -15.760 1.00 46.87 171 ALA A N 1
ATOM 564 C CA . ALA A 1 82 ? -23.254 -6.386 -15.632 1.00 46.90 171 ALA A CA 1
ATOM 565 C C . ALA A 1 82 ? -22.905 -6.257 -14.151 1.00 48.01 171 ALA A C 1
ATOM 566 O O . ALA A 1 82 ? -23.783 -6.169 -13.300 1.00 48.61 171 ALA A O 1
ATOM 568 N N . ILE A 1 83 ? -21.612 -6.266 -13.843 1.00 50.38 172 ILE A N 1
ATOM 569 C CA . ILE A 1 83 ? -21.165 -6.375 -12.447 1.00 49.58 172 ILE A CA 1
ATOM 570 C C . ILE A 1 83 ? -20.788 -5.013 -11.859 1.00 50.24 172 ILE A C 1
ATOM 571 O O . ILE A 1 83 ? -21.159 -4.742 -10.727 1.00 50.73 172 ILE A O 1
ATOM 576 N N . LYS A 1 84 ? -20.087 -4.159 -12.620 1.00 49.93 173 LYS A N 1
ATOM 577 C CA . LYS A 1 84 ? -19.825 -2.747 -12.191 1.00 50.66 173 LYS A CA 1
ATOM 578 C C . LYS A 1 84 ? -20.161 -1.791 -13.354 1.00 47.92 173 LYS A C 1
ATOM 579 O O . LYS A 1 84 ? -19.288 -1.085 -13.853 1.00 48.49 173 LYS A O 1
ATOM 583 N N . PRO A 1 85 ? -21.440 -1.772 -13.775 1.00 44.85 174 PRO A N 1
ATOM 584 C CA . PRO A 1 85 ? -21.824 -1.046 -14.979 1.00 42.44 174 PRO A CA 1
ATOM 585 C C . PRO A 1 85 ? -21.646 0.453 -14.790 1.00 41.09 174 PRO A C 1
ATOM 586 O O . PRO A 1 85 ? -22.006 0.977 -13.757 1.00 39.58 174 PRO A O 1
ATOM 590 N N . ARG A 1 86 ? -21.055 1.102 -15.782 1.00 40.15 175 ARG A N 1
ATOM 591 C CA . ARG A 1 86 ? -20.751 2.509 -15.716 1.00 41.57 175 ARG A CA 1
ATOM 592 C C . ARG A 1 86 ? -22.050 3.333 -15.753 1.00 45.55 175 ARG A C 1
ATOM 593 O O . ARG A 1 86 ? -22.147 4.384 -15.136 1.00 49.83 175 ARG A O 1
ATOM 601 N N . VAL A 1 87 ? -23.046 2.846 -16.481 1.00 46.33 176 VAL A N 1
ATOM 602 C CA . VAL A 1 87 ? -24.361 3.466 -16.546 1.00 47.22 176 VAL A CA 1
ATOM 603 C C . VAL A 1 87 ? -25.415 2.344 -16.527 1.00 48.52 176 VAL A C 1
ATOM 604 O O . VAL A 1 87 ? -25.075 1.182 -16.736 1.00 52.34 176 VAL A O 1
ATOM 608 N N . LYS A 1 88 ? -26.680 2.656 -16.277 1.00 49.88 177 LYS A N 1
ATOM 609 C CA . LYS A 1 88 ? -27.704 1.604 -16.127 1.00 50.78 177 LYS A CA 1
ATOM 610 C C . LYS A 1 88 ? -28.847 1.765 -17.140 1.00 50.64 177 LYS A C 1
ATOM 611 O O . LYS A 1 88 ? -28.929 2.757 -17.857 1.00 53.60 177 LYS A O 1
ATOM 615 N N . GLY A 1 89 ? -29.731 0.781 -17.182 1.00 50.06 178 GLY A N 1
ATOM 616 C CA . GLY A 1 89 ? -30.960 0.839 -17.978 1.00 49.14 178 GLY A CA 1
ATOM 617 C C . GLY A 1 89 ? -30.731 1.025 -19.456 1.00 48.48 178 GLY A C 1
ATOM 618 O O . GLY A 1 89 ? -29.840 0.423 -20.031 1.00 46.37 178 GLY A O 1
ATOM 619 N N . ASP A 1 90 ? -31.563 1.861 -20.073 1.00 52.36 179 ASP A N 1
ATOM 620 C CA . ASP A 1 90 ? -31.477 2.153 -21.509 1.00 53.01 179 ASP A CA 1
ATOM 621 C C . ASP A 1 90 ? -30.124 2.740 -21.933 1.00 50.48 179 ASP A C 1
ATOM 622 O O . ASP A 1 90 ? -29.643 2.402 -23.006 1.00 49.93 179 ASP A O 1
ATOM 627 N N . GLU A 1 91 ? -29.529 3.601 -21.108 1.00 48.33 180 GLU A N 1
ATOM 628 C CA . GLU A 1 91 ? -28.243 4.221 -21.456 1.00 47.17 180 GLU A CA 1
ATOM 629 C C . GLU A 1 91 ? -27.195 3.112 -21.622 1.00 46.31 180 GLU A C 1
ATOM 630 O O . GLU A 1 91 ? -26.345 3.183 -22.511 1.00 45.45 180 GLU A O 1
ATOM 632 N N . LEU A 1 92 ? -27.276 2.064 -20.802 1.00 45.20 181 LEU A N 1
ATOM 633 C CA . LEU A 1 92 ? -26.367 0.914 -20.948 1.00 41.38 181 LEU A CA 1
ATOM 634 C C . LEU A 1 92 ? -26.663 0.114 -22.220 1.00 39.51 181 LEU A C 1
ATOM 635 O O . LEU A 1 92 ? -25.782 -0.136 -23.009 1.00 39.75 181 LEU A O 1
ATOM 640 N N . LYS A 1 93 ? -27.907 -0.282 -22.410 1.00 41.29 182 LYS A N 1
ATOM 641 C CA . LYS A 1 93 ? -28.296 -1.031 -23.591 1.00 41.12 182 LYS A CA 1
ATOM 642 C C . LYS A 1 93 ? -27.812 -0.300 -24.807 1.00 38.79 182 LYS A C 1
ATOM 643 O O . LYS A 1 93 ? -27.231 -0.904 -25.690 1.00 37.94 182 LYS A O 1
ATOM 648 N N . ASN A 1 94 ? -28.059 0.991 -24.870 1.00 40.17 183 ASN A N 1
ATOM 649 C CA . ASN A 1 94 ? -27.664 1.765 -26.046 1.00 43.08 183 ASN A CA 1
ATOM 650 C C . ASN A 1 94 ? -26.165 1.852 -26.235 1.00 40.74 183 ASN A C 1
ATOM 651 O O . ASN A 1 94 ? -25.709 1.716 -27.347 1.00 39.61 183 ASN A O 1
ATOM 656 N N . SER A 1 95 ? -25.421 2.074 -25.161 1.00 40.21 184 SER A N 1
ATOM 657 C CA . SER A 1 95 ? -23.991 2.165 -25.252 1.00 41.15 184 SER A CA 1
ATOM 658 C C . SER A 1 95 ? -23.396 0.881 -25.814 1.00 40.91 184 SER A C 1
ATOM 659 O O . SER A 1 95 ? -22.526 0.905 -26.705 1.00 43.54 184 SER A O 1
ATOM 662 N N . VAL A 1 96 ? -23.890 -0.234 -25.331 1.00 37.98 185 VAL A N 1
ATOM 663 C CA . VAL A 1 96 ? -23.399 -1.531 -25.760 1.00 38.45 185 VAL A CA 1
ATOM 664 C C . VAL A 1 96 ? -23.847 -1.904 -27.184 1.00 37.35 185 VAL A C 1
ATOM 665 O O . VAL A 1 96 ? -23.048 -2.384 -27.973 1.00 35.30 185 VAL A O 1
ATOM 669 N N . LEU A 1 97 ? -25.121 -1.697 -27.518 1.00 37.19 186 LEU A N 1
ATOM 670 C CA . LEU A 1 97 ? -25.548 -1.908 -28.893 1.00 35.79 186 LEU A CA 1
ATOM 671 C C . LEU A 1 97 ? -24.680 -1.075 -29.844 1.00 35.07 186 LEU A C 1
ATOM 672 O O . LEU A 1 97 ? -24.324 -1.523 -30.921 1.00 33.07 186 LEU A O 1
ATOM 677 N N . ARG A 1 98 ? -24.326 0.129 -29.436 1.00 36.75 187 ARG A N 1
ATOM 678 C CA . ARG A 1 98 ? -23.573 1.011 -30.317 1.00 38.22 187 ARG A CA 1
ATOM 679 C C . ARG A 1 98 ? -22.161 0.524 -30.478 1.00 35.31 187 ARG A C 1
ATOM 680 O O . ARG A 1 98 ? -21.622 0.583 -31.554 1.00 33.16 187 ARG A O 1
ATOM 688 N N . VAL A 1 99 ? -21.565 0.025 -29.406 1.00 36.08 188 VAL A N 1
ATOM 689 C CA . VAL A 1 99 ? -20.224 -0.569 -29.496 1.00 34.87 188 VAL A CA 1
ATOM 690 C C . VAL A 1 99 ? -20.191 -1.749 -30.454 1.00 35.31 188 VAL A C 1
ATOM 691 O O . VAL A 1 99 ? -19.294 -1.875 -31.243 1.00 35.70 188 VAL A O 1
ATOM 695 N N . ILE A 1 100 ? -21.166 -2.640 -30.370 1.00 35.82 189 ILE A N 1
ATOM 696 C CA . ILE A 1 100 ? -21.194 -3.737 -31.291 1.00 33.97 189 ILE A CA 1
ATOM 697 C C . ILE A 1 100 ? -21.398 -3.257 -32.728 1.00 34.96 189 ILE A C 1
ATOM 698 O O . ILE A 1 100 ? -20.817 -3.842 -33.652 1.00 34.71 189 ILE A O 1
ATOM 703 N N . TYR A 1 101 ? -22.211 -2.213 -32.920 1.00 34.14 190 TYR A N 1
ATOM 704 C CA . TYR A 1 101 ? -22.548 -1.728 -34.246 1.00 36.02 190 TYR A CA 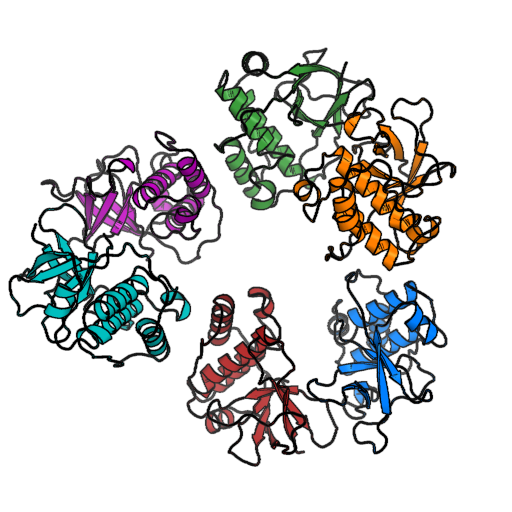1
ATOM 705 C C . TYR A 1 101 ? -21.346 -1.059 -34.907 1.00 36.18 190 TYR A C 1
ATOM 706 O O . TYR A 1 101 ? -21.120 -1.193 -36.110 1.00 35.84 190 TYR A O 1
ATOM 715 N N . ASN A 1 102 ? -20.563 -0.361 -34.095 1.00 36.00 191 ASN A N 1
ATOM 716 C CA . ASN A 1 102 ? -19.362 0.324 -34.558 1.00 34.21 191 ASN A CA 1
ATOM 717 C C . ASN A 1 102 ? -18.122 -0.530 -34.508 1.00 34.00 191 ASN A C 1
ATOM 718 O O . ASN A 1 102 ? -17.125 -0.204 -35.144 1.00 38.18 191 ASN A O 1
ATOM 723 N N . GLY A 1 103 ? -18.173 -1.617 -33.767 1.00 32.24 192 GLY A N 1
ATOM 724 C CA . GLY A 1 103 ? -17.010 -2.462 -33.546 1.00 31.17 192 GLY A CA 1
ATOM 725 C C . GLY A 1 103 ? -16.936 -3.646 -34.472 1.00 31.84 192 GLY A C 1
ATOM 726 O O . GLY A 1 103 ? -17.655 -3.722 -35.468 1.00 35.30 192 GLY A O 1
ATOM 727 N N . TYR A 1 104 ? -16.122 -4.623 -34.117 1.00 31.88 193 TYR A N 1
ATOM 728 C CA . TYR A 1 104 ? -15.910 -5.768 -34.981 1.00 34.75 193 TYR A CA 1
ATOM 729 C C . TYR A 1 104 ? -17.047 -6.800 -34.815 1.00 37.73 193 TYR A C 1
ATOM 730 O O . TYR A 1 104 ? -17.346 -7.180 -33.675 1.00 39.68 193 TYR A O 1
ATOM 739 N N . PRO A 1 105 ? -17.658 -7.310 -35.890 1.00 38.21 194 PRO A N 1
ATOM 740 C CA . PRO A 1 105 ? -17.252 -7.104 -37.299 1.00 39.78 194 PRO A CA 1
ATOM 741 C C . PRO A 1 105 ? -18.058 -6.051 -38.072 1.00 40.40 194 PRO A C 1
ATOM 742 O O . PRO A 1 105 ? -17.699 -5.715 -39.189 1.00 41.76 194 PRO A O 1
ATOM 746 N N . SER A 1 106 ? -19.128 -5.551 -37.462 1.00 38.47 195 SER A N 1
ATOM 747 C CA . SER A 1 106 ? -20.055 -4.606 -38.080 1.00 37.55 195 SER A CA 1
ATOM 748 C C . SER A 1 106 ? -19.376 -3.358 -38.698 1.00 39.33 195 SER A C 1
ATOM 749 O O . SER A 1 106 ? -19.616 -3.021 -39.839 1.00 39.82 195 SER A O 1
ATOM 752 N N . ASN A 1 107 ? -18.536 -2.680 -37.928 1.00 39.53 196 ASN A N 1
ATOM 753 C CA . ASN A 1 107 ? -17.727 -1.592 -38.438 1.00 40.13 196 ASN A CA 1
ATOM 754 C C . ASN A 1 107 ? -18.484 -0.408 -39.065 1.00 42.85 196 ASN A C 1
ATOM 755 O O . ASN A 1 107 ? -18.009 0.168 -40.019 1.00 45.65 196 ASN A O 1
ATOM 760 N N . ALA A 1 108 ? -19.604 0.000 -38.486 1.00 43.99 197 ALA A N 1
ATOM 761 C CA . ALA A 1 108 ? -20.425 1.050 -39.071 1.00 45.80 197 ALA A CA 1
ATOM 762 C C . ALA A 1 108 ? -19.723 2.364 -39.347 1.00 47.81 197 ALA A C 1
ATOM 763 O O . ALA A 1 108 ? -20.075 3.051 -40.283 1.00 53.67 197 ALA A O 1
ATOM 765 N N . LEU A 1 109 ? -18.748 2.748 -38.537 1.00 48.86 198 LEU A N 1
ATOM 766 C CA . LEU A 1 109 ? -18.029 4.038 -38.734 1.00 48.04 198 LEU A CA 1
ATOM 767 C C . LEU A 1 109 ? -16.747 3.987 -39.581 1.00 47.27 198 LEU A C 1
ATOM 768 O O . LEU A 1 109 ? -16.090 4.992 -39.726 1.00 45.24 198 LEU A O 1
ATOM 773 N N . GLY A 1 110 ? -16.335 2.798 -40.034 1.00 48.58 199 GLY A N 1
ATOM 774 C CA . GLY A 1 110 ? -15.045 2.621 -40.708 1.00 48.84 199 GLY A CA 1
ATOM 775 C C . GLY A 1 110 ? -13.809 2.822 -39.822 1.00 50.40 199 GLY A C 1
ATOM 776 O O . GLY A 1 110 ? -12.731 3.171 -40.310 1.00 56.33 199 GLY A O 1
ATOM 777 N N . ILE A 1 111 ? -13.942 2.579 -38.517 1.00 49.26 200 ILE A N 1
ATOM 778 C CA . ILE A 1 111 ? -12.849 2.769 -37.582 1.00 47.02 200 ILE A CA 1
ATOM 779 C C . ILE A 1 111 ? -11.680 1.873 -37.909 1.00 47.40 200 ILE A C 1
ATOM 780 O O . ILE A 1 111 ? -10.528 2.308 -37.839 1.00 48.77 200 ILE A O 1
ATOM 785 N N . LYS A 1 112 ? -11.964 0.644 -38.309 1.00 45.75 201 LYS A N 1
ATOM 786 C CA . LYS A 1 112 ? -10.902 -0.287 -38.641 1.00 45.05 201 LYS A CA 1
ATOM 787 C C . LYS A 1 112 ? -9.956 0.325 -39.707 1.00 45.71 201 LYS A C 1
ATOM 788 O O . LYS A 1 112 ? -8.745 0.349 -39.518 1.00 42.95 201 LYS A O 1
ATOM 794 N N . GLU A 1 113 ? -10.517 0.817 -40.804 1.00 47.31 202 GLU A N 1
ATOM 795 C CA . GLU A 1 113 ? -9.720 1.352 -41.918 1.00 50.04 202 GLU A CA 1
ATOM 796 C C . GLU A 1 113 ? -9.108 2.721 -41.581 1.00 49.69 202 GLU A C 1
ATOM 797 O O . GLU A 1 113 ? -7.977 3.000 -41.971 1.00 45.65 202 GLU A O 1
ATOM 803 N N . LYS A 1 114 ? -9.829 3.535 -40.801 1.00 48.72 203 LYS A N 1
ATOM 804 C CA . LYS A 1 114 ? -9.299 4.814 -40.335 1.00 51.36 203 LYS A CA 1
ATOM 805 C C . LYS A 1 114 ? -7.968 4.686 -39.543 1.00 50.78 203 LYS A C 1
ATOM 806 O O . LYS A 1 114 ? -7.067 5.503 -39.724 1.00 52.72 203 LYS A O 1
ATOM 812 N N . TYR A 1 115 ? -7.844 3.689 -38.676 1.00 46.99 204 TYR A N 1
ATOM 813 C CA . TYR A 1 115 ? -6.609 3.493 -37.921 1.00 46.08 204 TYR A CA 1
ATOM 814 C C . TYR A 1 115 ? -5.789 2.298 -38.392 1.00 46.24 204 TYR A C 1
ATOM 815 O O . TYR A 1 115 ? -4.823 1.919 -37.724 1.00 47.35 204 TYR A O 1
ATOM 824 N N . GLN A 1 116 ? -6.128 1.737 -39.551 1.00 48.01 205 GLN A N 1
ATOM 825 C CA . GLN A 1 116 ? -5.382 0.603 -40.150 1.00 50.99 205 GLN A CA 1
ATOM 826 C C . GLN A 1 116 ? -5.138 -0.569 -39.220 1.00 46.53 205 GLN A C 1
ATOM 827 O O . GLN A 1 116 ? -4.005 -1.018 -39.033 1.00 45.20 205 GLN A O 1
ATOM 833 N N . LEU A 1 117 ? -6.215 -1.002 -38.576 1.00 43.58 206 LEU A N 1
ATOM 834 C CA . LEU A 1 117 ? -6.160 -2.068 -37.597 1.00 40.86 206 LEU A CA 1
ATOM 835 C C . LEU A 1 117 ? -6.248 -3.369 -38.327 1.00 40.50 206 LEU A C 1
ATOM 836 O O . LEU A 1 117 ? -6.912 -3.459 -39.360 1.00 41.85 206 LEU A O 1
ATOM 841 N N . THR A 1 118 ? -5.614 -4.385 -37.767 1.00 39.23 207 THR A N 1
ATOM 842 C CA . THR A 1 118 ? -5.858 -5.743 -38.200 1.00 40.61 207 THR A CA 1
ATOM 843 C C . THR A 1 118 ? -7.198 -6.179 -37.609 1.00 38.29 207 THR A C 1
ATOM 844 O O . THR A 1 118 ? -7.718 -5.590 -36.661 1.00 34.86 207 THR A O 1
ATOM 848 N N . GLU A 1 119 ? -7.745 -7.236 -38.164 1.00 41.44 208 GLU A N 1
ATOM 849 C CA . GLU A 1 119 ? -8.991 -7.829 -37.639 1.00 40.87 208 GLU A CA 1
ATOM 850 C C . GLU A 1 119 ? -8.860 -8.122 -36.135 1.00 35.90 208 GLU A C 1
ATOM 851 O O . GLU A 1 119 ? -9.687 -7.733 -35.335 1.00 34.84 208 GLU A O 1
ATOM 857 N N . GLY A 1 120 ? -7.772 -8.757 -35.754 1.00 34.92 209 GLY A N 1
ATOM 858 C CA . GLY A 1 120 ? -7.543 -9.079 -34.362 1.00 33.61 209 GLY A CA 1
ATOM 859 C C . GLY A 1 120 ? -7.450 -7.883 -33.450 1.00 32.00 209 GLY A C 1
ATOM 860 O O . GLY A 1 120 ? -7.923 -7.929 -32.319 1.00 32.07 209 GLY A O 1
ATOM 861 N N . GLN A 1 121 ? -6.778 -6.821 -33.876 1.00 31.85 210 GLN A N 1
ATOM 862 C CA . GLN A 1 121 ? -6.701 -5.657 -33.000 1.00 31.57 210 GLN A CA 1
ATOM 863 C C . GLN A 1 121 ? -8.088 -5.074 -32.818 1.00 29.97 210 GLN A C 1
ATOM 864 O O . GLN A 1 121 ? -8.460 -4.634 -31.740 1.00 29.09 210 GLN A O 1
ATOM 870 N N . PHE A 1 122 ? -8.823 -5.007 -33.902 1.00 29.81 211 PHE A N 1
ATOM 871 C CA . PHE A 1 122 ? -10.124 -4.376 -33.866 1.00 29.73 211 PHE A CA 1
ATOM 872 C C . PHE A 1 122 ? -11.060 -5.132 -32.938 1.00 29.28 211 PHE A C 1
ATOM 873 O O . PHE A 1 122 ? -11.871 -4.547 -32.227 1.00 29.84 211 PHE A O 1
ATOM 881 N N . ARG A 1 123 ? -10.967 -6.439 -32.973 1.00 30.26 212 ARG A N 1
ATOM 882 C CA . ARG A 1 123 ? -11.797 -7.246 -32.117 1.00 31.86 212 ARG A CA 1
ATOM 883 C C . ARG A 1 123 ? -11.386 -7.059 -30.675 1.00 31.99 212 ARG A C 1
ATOM 884 O O . ARG A 1 123 ? -12.221 -7.049 -29.798 1.00 33.26 212 ARG A O 1
ATOM 892 N N . LYS A 1 124 ? -10.092 -6.970 -30.425 1.00 32.04 213 LYS A N 1
ATOM 893 C CA . LYS A 1 124 ? -9.596 -6.750 -29.057 1.00 32.79 213 LYS A CA 1
ATOM 894 C C . LYS A 1 124 ? -10.150 -5.452 -28.509 1.00 31.56 213 LYS A C 1
ATOM 895 O O . LYS A 1 124 ? -10.524 -5.369 -27.352 1.00 29.62 213 LYS A O 1
ATOM 901 N N . LEU A 1 125 ? -10.123 -4.417 -29.329 1.00 31.72 214 LEU A N 1
ATOM 902 C CA . LEU A 1 125 ? -10.566 -3.108 -28.879 1.00 31.73 214 LEU A CA 1
ATOM 903 C C . LEU A 1 125 ? -12.059 -3.110 -28.610 1.00 28.46 214 LEU A C 1
ATOM 904 O O . LEU A 1 125 ? -12.522 -2.528 -27.637 1.00 27.02 214 LEU A O 1
ATOM 909 N N . THR A 1 126 ? -12.796 -3.794 -29.451 1.00 26.21 215 THR A N 1
ATOM 910 C CA . THR A 1 126 ? -14.218 -3.918 -29.234 1.00 25.84 215 THR A CA 1
ATOM 911 C C . THR A 1 126 ? -14.480 -4.601 -27.906 1.00 24.22 215 THR A C 1
ATOM 912 O O . THR A 1 126 ? -15.277 -4.154 -27.127 1.00 24.32 215 THR A O 1
ATOM 916 N N . GLN A 1 127 ? -13.735 -5.639 -27.596 1.00 23.89 216 GLN A N 1
ATOM 917 C CA . GLN A 1 127 ? -13.888 -6.299 -26.312 1.00 24.53 216 GLN A CA 1
ATOM 918 C C . GLN A 1 127 ? -13.636 -5.337 -25.213 1.00 26.09 216 GLN A C 1
ATOM 919 O O . GLN A 1 127 ? -14.290 -5.406 -24.184 1.00 30.03 216 GLN A O 1
ATOM 925 N N . ARG A 1 128 ? -12.662 -4.456 -25.374 1.00 27.36 217 ARG A N 1
ATOM 926 C CA . ARG A 1 128 ? -12.330 -3.561 -24.268 1.00 28.51 217 ARG A CA 1
ATOM 927 C C . ARG A 1 128 ? -13.357 -2.483 -24.095 1.00 27.26 217 ARG A C 1
ATOM 928 O O . ARG A 1 128 ? -13.495 -1.931 -23.018 1.00 27.99 217 ARG A O 1
ATOM 936 N N . ALA A 1 129 ? -13.990 -2.113 -25.184 1.00 25.94 218 ALA A N 1
ATOM 937 C CA . ALA A 1 129 ? -14.977 -1.082 -25.128 1.00 26.45 218 ALA A CA 1
ATOM 938 C C . ALA A 1 129 ? -16.188 -1.606 -24.415 1.00 26.05 218 ALA A C 1
ATOM 939 O O . ALA A 1 129 ? -16.830 -0.883 -23.674 1.00 27.69 218 ALA A O 1
ATOM 941 N N . VAL A 1 130 ? -16.534 -2.866 -24.657 1.00 25.67 219 VAL A N 1
ATOM 942 C CA . VAL A 1 130 ? -17.660 -3.477 -23.960 1.00 25.43 219 VAL A CA 1
ATOM 943 C C . VAL A 1 130 ? -17.401 -3.395 -22.452 1.00 25.32 219 VAL A C 1
ATOM 944 O O . VAL A 1 130 ? -18.296 -3.049 -21.688 1.00 26.23 219 VAL A O 1
ATOM 948 N N . TRP A 1 131 ? -16.182 -3.721 -22.040 1.00 24.36 220 TRP A N 1
ATOM 949 C CA . TRP A 1 131 ? -15.824 -3.746 -20.625 1.00 26.23 220 TRP A CA 1
ATOM 950 C C . TRP A 1 131 ? -15.842 -2.366 -20.001 1.00 27.06 220 TRP A C 1
ATOM 951 O O . TRP A 1 131 ? -16.028 -2.200 -18.805 1.00 27.88 220 TRP A O 1
ATOM 962 N N . ASN A 1 132 ? -15.576 -1.369 -20.816 1.00 27.18 221 ASN A N 1
ATOM 963 C CA . ASN A 1 132 ? -15.663 -0.031 -20.341 1.00 28.39 221 ASN A CA 1
ATOM 964 C C . ASN A 1 132 ? -17.070 0.268 -19.757 1.00 29.17 221 ASN A C 1
ATOM 965 O O . ASN A 1 132 ? -17.191 1.062 -18.850 1.00 29.05 221 ASN A O 1
ATOM 970 N N . PHE A 1 133 ? -18.098 -0.330 -20.334 1.00 28.72 222 PHE A N 1
ATOM 971 C CA . PHE A 1 133 ? -19.463 -0.052 -19.926 1.00 30.74 222 PHE A CA 1
ATOM 972 C C . PHE A 1 133 ? -20.000 -1.058 -18.914 1.00 31.67 222 PHE A C 1
ATOM 973 O O . PHE A 1 133 ? -20.766 -0.695 -18.026 1.00 32.23 222 PHE A O 1
ATOM 981 N N . THR A 1 134 ? -19.581 -2.308 -19.036 1.00 32.20 223 THR A N 1
ATOM 982 C CA . THR A 1 134 ? -20.131 -3.356 -18.198 1.00 33.58 223 THR A CA 1
ATOM 983 C C . THR A 1 134 ? -19.406 -3.483 -16.891 1.00 35.13 223 THR A C 1
ATOM 984 O O . THR A 1 134 ? -19.983 -3.972 -15.922 1.00 34.80 223 THR A O 1
ATOM 988 N N . ASP A 1 135 ? -18.136 -3.082 -16.865 1.00 37.96 224 ASP A N 1
ATOM 989 C CA . ASP A 1 135 ? -17.336 -3.184 -15.637 1.00 42.48 224 ASP A CA 1
ATOM 990 C C . ASP A 1 135 ? -16.649 -1.904 -15.220 1.00 39.67 224 ASP A C 1
ATOM 991 O O . ASP A 1 135 ? -15.774 -1.916 -14.383 1.00 41.24 224 ASP A O 1
ATOM 996 N N . SER A 1 136 ? -17.003 -0.793 -15.839 1.00 38.99 225 SER A N 1
ATOM 997 C CA . SER A 1 136 ? -16.287 0.469 -15.613 1.00 39.36 225 SER A CA 1
ATOM 998 C C . SER A 1 136 ? -14.756 0.278 -15.650 1.00 39.73 225 SER A C 1
ATOM 999 O O . SER A 1 136 ? -14.059 0.741 -14.799 1.00 39.89 225 SER A O 1
ATOM 1002 N N . ASN A 1 137 ? -14.262 -0.420 -16.659 1.00 39.94 226 ASN A N 1
ATOM 1003 C CA . ASN A 1 137 ? -12.873 -0.801 -16.701 1.00 42.38 226 ASN A CA 1
ATOM 1004 C C . ASN A 1 137 ? -12.325 -0.569 -18.101 1.00 42.39 226 ASN A C 1
ATOM 1005 O O . ASN A 1 137 ? -12.657 -1.308 -19.042 1.00 46.41 226 ASN A O 1
ATOM 1010 N N . LEU A 1 138 ? -11.552 0.495 -18.254 1.00 41.85 227 LEU A N 1
ATOM 1011 C CA . LEU A 1 138 ? -10.959 0.816 -19.509 1.00 44.25 227 LEU A CA 1
ATOM 1012 C C . LEU A 1 138 ? -9.471 0.548 -19.416 1.00 46.51 227 LEU A C 1
ATOM 1013 O O . LEU A 1 138 ? -8.724 1.335 -18.854 1.00 51.80 227 LEU A O 1
ATOM 1018 N N . SER A 1 139 ? -9.030 -0.547 -20.015 1.00 48.91 228 SER A N 1
ATOM 1019 C CA . SER A 1 139 ? -7.620 -0.924 -19.973 1.00 51.91 228 SER A CA 1
ATOM 1020 C C . SER A 1 139 ? -6.901 -0.432 -21.221 1.00 47.37 228 SER A C 1
ATOM 1021 O O . SER A 1 139 ? -7.222 -0.871 -22.342 1.00 47.54 228 SER A O 1
ATOM 1024 N N . LEU A 1 140 ? -5.929 0.448 -21.037 1.00 47.21 229 LEU A N 1
ATOM 1025 C CA . LEU A 1 140 ? -5.042 0.876 -22.130 1.00 48.82 229 LEU A CA 1
ATOM 1026 C C . LEU A 1 140 ? -3.766 0.056 -22.181 1.00 50.71 229 LEU A C 1
ATOM 1027 O O . LEU A 1 140 ? -2.854 0.358 -22.943 1.00 57.56 229 LEU A O 1
ATOM 1032 N N . ASP A 1 141 ? -3.716 -1.026 -21.419 1.00 51.81 230 ASP A N 1
ATOM 1033 C CA . ASP A 1 141 ? -2.526 -1.845 -21.325 1.00 53.89 230 ASP A CA 1
ATOM 1034 C C . ASP A 1 141 ? -2.114 -2.474 -22.661 1.00 50.95 230 ASP A C 1
ATOM 1035 O O . ASP A 1 141 ? -2.909 -3.140 -23.325 1.00 51.07 230 ASP A O 1
ATOM 1040 N N . LYS A 1 142 ? -0.857 -2.267 -23.020 1.00 47.97 231 LYS A N 1
ATOM 1041 C CA . LYS A 1 142 ? -0.227 -2.869 -24.174 1.00 45.39 231 LYS A CA 1
ATOM 1042 C C . LYS A 1 142 ? -0.750 -2.374 -25.488 1.00 44.30 231 LYS A C 1
ATOM 1043 O O . LYS A 1 142 ? -0.544 -3.008 -26.516 1.00 46.81 231 LYS A O 1
ATOM 1049 N N . LEU A 1 143 ? -1.380 -1.219 -25.498 1.00 44.78 232 LEU A N 1
ATOM 1050 C CA . LEU A 1 143 ? -1.873 -0.653 -26.747 1.00 43.67 232 LEU A CA 1
ATOM 1051 C C . LEU A 1 143 ? -0.903 0.397 -27.287 1.00 44.71 232 LEU A C 1
ATOM 1052 O O . LEU A 1 143 ? -0.359 1.184 -26.552 1.00 44.96 232 LEU A O 1
ATOM 1057 N N . SER A 1 144 ? -0.726 0.410 -28.601 1.00 45.00 233 SER A N 1
ATOM 1058 C CA . SER A 1 144 ? -0.021 1.480 -29.278 1.00 44.32 233 SER A CA 1
ATOM 1059 C C . SER A 1 144 ? -0.932 2.699 -29.345 1.00 42.14 233 SER A C 1
ATOM 1060 O O . SER A 1 144 ? -2.125 2.619 -29.135 1.00 40.42 233 SER A O 1
ATOM 1063 N N . GLN A 1 145 ? -0.395 3.828 -29.740 1.00 45.50 234 GLN A N 1
ATOM 1064 C CA . GLN A 1 145 ? -1.206 5.053 -29.809 1.00 46.51 234 GLN A CA 1
ATOM 1065 C C . GLN A 1 145 ? -2.413 4.942 -30.776 1.00 44.09 234 GLN A C 1
ATOM 1066 O O . GLN A 1 145 ? -3.500 5.412 -30.445 1.00 43.76 234 GLN A O 1
ATOM 1072 N N . LYS A 1 146 ? -2.223 4.353 -31.959 1.00 42.29 235 LYS A N 1
ATOM 1073 C CA . LYS A 1 146 ? -3.315 4.257 -32.890 1.00 40.96 235 LYS A CA 1
ATOM 1074 C C . LYS A 1 146 ? -4.386 3.353 -32.327 1.00 40.38 235 LYS A C 1
ATOM 1075 O O . LYS A 1 146 ? -5.545 3.626 -32.496 1.00 39.23 235 LYS A O 1
ATOM 1079 N N . GLU A 1 147 ? -4.009 2.298 -31.618 1.00 41.61 236 GLU A N 1
ATOM 1080 C CA . GLU A 1 147 ? -5.006 1.473 -30.933 1.00 39.79 236 GLU A CA 1
ATOM 1081 C C . GLU A 1 147 ? -5.732 2.273 -29.866 1.00 37.53 236 GLU A C 1
ATOM 1082 O O . GLU A 1 147 ? -6.922 2.201 -29.765 1.00 36.60 236 GLU A O 1
ATOM 1088 N N . ILE A 1 148 ? -5.027 3.065 -29.079 1.00 38.64 237 ILE A N 1
ATOM 1089 C CA . ILE A 1 148 ? -5.683 3.907 -28.077 1.00 39.66 237 ILE A CA 1
ATOM 1090 C C . ILE A 1 148 ? -6.671 4.899 -28.705 1.00 41.17 237 ILE A C 1
ATOM 1091 O O . ILE A 1 148 ? -7.727 5.139 -28.153 1.00 42.16 237 ILE A O 1
ATOM 1096 N N . ASP A 1 149 ? -6.314 5.490 -29.838 1.00 42.57 238 ASP A N 1
ATOM 1097 C CA . ASP A 1 149 ? -7.182 6.457 -30.510 1.00 43.43 238 ASP A CA 1
ATOM 1098 C C . ASP A 1 149 ? -8.437 5.807 -31.047 1.00 42.02 238 ASP A C 1
ATOM 1099 O O . ASP A 1 149 ? -9.513 6.333 -30.911 1.00 46.63 238 ASP A O 1
ATOM 1104 N N . ALA A 1 150 ? -8.298 4.640 -31.631 1.00 40.29 239 ALA A N 1
ATOM 1105 C CA . ALA A 1 150 ? -9.431 3.888 -32.104 1.00 39.76 239 ALA A CA 1
ATOM 1106 C C . ALA A 1 150 ? -10.385 3.495 -30.957 1.00 39.61 239 ALA A C 1
ATOM 1107 O O . ALA A 1 150 ? -11.597 3.533 -31.091 1.00 39.52 239 ALA A O 1
ATOM 1109 N N . LEU A 1 151 ? -9.805 3.089 -29.845 1.00 39.81 240 LEU A N 1
ATOM 1110 C CA . LEU A 1 151 ? -10.562 2.696 -28.694 1.00 38.60 240 LEU A CA 1
ATOM 1111 C C . LEU A 1 151 ? -11.299 3.883 -28.099 1.00 41.74 240 LEU A C 1
ATOM 1112 O O . LEU A 1 151 ? -12.445 3.743 -27.645 1.00 40.49 240 LEU A O 1
ATOM 1117 N N . ASN A 1 152 ? -10.690 5.065 -28.136 1.00 43.36 241 ASN A N 1
ATOM 1118 C CA . ASN A 1 152 ? -11.401 6.240 -27.673 1.00 47.07 241 ASN A CA 1
ATOM 1119 C C . ASN A 1 152 ? -12.527 6.627 -28.621 1.00 47.72 241 ASN A C 1
ATOM 1120 O O . ASN A 1 152 ? -13.597 6.996 -28.171 1.00 44.14 241 ASN A O 1
ATOM 1125 N N . GLU A 1 153 ? -12.294 6.522 -29.923 1.00 49.98 242 GLU A N 1
ATOM 1126 C CA . GLU A 1 153 ? -13.349 6.810 -30.878 1.00 54.15 242 GLU A CA 1
ATOM 1127 C C . GLU A 1 153 ? -14.542 5.858 -30.663 1.00 52.69 242 GLU A C 1
ATOM 1128 O O . GLU A 1 153 ? -15.680 6.237 -30.787 1.00 55.15 242 GLU A O 1
ATOM 1134 N N . LEU A 1 154 ? -14.263 4.625 -30.293 1.00 51.62 243 LEU A N 1
ATOM 1135 C CA . LEU A 1 154 ? -15.299 3.618 -30.098 1.00 47.03 243 LEU A CA 1
ATOM 1136 C C . LEU A 1 154 ? -16.164 3.887 -28.895 1.00 42.92 243 LEU A C 1
ATOM 1137 O O . LEU A 1 154 ? -17.374 3.763 -28.995 1.00 44.33 243 LEU A O 1
ATOM 1142 N N . ILE A 1 155 ? -15.559 4.223 -27.755 1.00 41.72 244 ILE A N 1
ATOM 1143 C CA . ILE A 1 155 ? -16.336 4.416 -26.523 1.00 44.59 244 ILE A CA 1
ATOM 1144 C C . ILE A 1 155 ? -17.015 5.785 -26.457 1.00 48.07 244 ILE A C 1
ATOM 1145 O O . ILE A 1 155 ? -17.993 5.933 -25.757 1.00 54.41 244 ILE A O 1
ATOM 1150 N N . ASN A 1 156 ? -16.531 6.760 -27.233 1.00 49.25 245 ASN A N 1
ATOM 1151 C CA . ASN A 1 156 ? -17.065 8.124 -27.236 1.00 48.63 245 ASN A CA 1
ATOM 1152 C C . ASN A 1 156 ? -18.036 8.410 -28.359 1.00 48.24 245 ASN A C 1
ATOM 1153 O O . ASN A 1 156 ? -18.681 9.457 -28.357 1.00 51.19 245 ASN A O 1
ATOM 1158 N N . ALA A 1 157 ? -18.138 7.508 -29.326 1.00 46.93 246 ALA A N 1
ATOM 1159 C CA . ALA A 1 157 ? -19.022 7.708 -30.466 1.00 47.73 246 ALA A CA 1
ATOM 1160 C C . ALA A 1 157 ? -20.440 7.878 -29.965 1.00 48.19 246 ALA A C 1
ATOM 1161 O O . ALA A 1 157 ? -20.906 7.107 -29.130 1.00 49.54 246 ALA A O 1
ATOM 1163 N N . LYS A 1 158 ? -21.117 8.892 -30.476 1.00 49.59 247 LYS A N 1
ATOM 1164 C CA . LYS A 1 158 ? -22.524 9.108 -30.170 1.00 51.34 247 LYS A CA 1
ATOM 1165 C C . LYS A 1 158 ? -23.324 9.120 -31.526 1.00 50.90 247 LYS A C 1
ATOM 1166 O O . LYS A 1 158 ? -24.281 9.854 -31.673 1.00 55.27 247 LYS A O 1
ATOM 1168 N N . ASN A 1 159 ? -22.923 8.293 -32.498 1.00 48.35 248 ASN A N 1
ATOM 1169 C CA . ASN A 1 159 ? -23.638 8.174 -33.786 1.00 48.43 248 ASN A CA 1
ATOM 1170 C C . ASN A 1 159 ? -25.002 7.524 -33.658 1.00 49.76 248 ASN A C 1
ATOM 1171 O O . ASN A 1 159 ? -25.262 6.749 -32.715 1.00 50.79 248 ASN A O 1
ATOM 1176 N N . ALA A 1 160 ? -25.885 7.871 -34.595 1.00 52.85 249 ALA A N 1
ATOM 1177 C CA . ALA A 1 160 ? -27.241 7.298 -34.677 1.00 54.54 249 ALA A CA 1
ATOM 1178 C C . ALA A 1 160 ? -27.205 5.818 -35.112 1.00 55.20 249 ALA A C 1
ATOM 1179 O O . ALA A 1 160 ? -26.495 5.449 -36.038 1.00 55.13 249 ALA A O 1
ATOM 1181 N N . ILE A 1 161 ? -27.953 4.990 -34.395 1.00 55.94 250 ILE A N 1
ATOM 1182 C CA . ILE A 1 161 ? -28.054 3.572 -34.668 1.00 56.75 250 ILE A CA 1
ATOM 1183 C C . ILE A 1 161 ? -29.473 3.276 -35.055 1.00 57.53 250 ILE A C 1
ATOM 1184 O O . ILE A 1 161 ? -30.394 3.980 -34.630 1.00 64.32 250 ILE A O 1
ATOM 1189 N N . PRO A 1 162 ? -29.679 2.246 -35.866 1.00 61.08 251 PRO A N 1
ATOM 1190 C CA . PRO A 1 162 ? -31.057 1.888 -36.139 1.00 63.08 251 PRO A CA 1
ATOM 1191 C C . PRO A 1 162 ? -31.873 1.581 -34.871 1.00 63.98 251 PRO A C 1
ATOM 1192 O O . PRO A 1 162 ? -31.365 1.122 -33.854 1.00 61.27 251 PRO A O 1
ATOM 1196 N N . ASP A 1 163 ? -33.155 1.872 -34.942 1.00 68.40 252 ASP A N 1
ATOM 1197 C CA . ASP A 1 163 ? -34.031 1.685 -33.795 1.00 68.71 252 ASP A CA 1
ATOM 1198 C C . ASP A 1 163 ? -34.312 0.203 -33.529 1.00 66.07 252 ASP A C 1
ATOM 1199 O O . ASP A 1 163 ? -34.553 -0.183 -32.398 1.00 63.92 252 ASP A O 1
ATOM 1204 N N . ASN A 1 164 ? -34.273 -0.628 -34.568 1.00 66.38 253 ASN A N 1
ATOM 1205 C CA . ASN A 1 164 ? -34.681 -2.025 -34.446 1.00 69.48 253 ASN A CA 1
ATOM 1206 C C . ASN A 1 164 ? -33.786 -2.968 -33.569 1.00 63.11 253 ASN A C 1
ATOM 1207 O O . ASN A 1 164 ? -34.202 -4.048 -33.198 1.00 64.37 253 ASN A O 1
ATOM 1209 N N . LEU A 1 165 ? -32.565 -2.556 -33.270 1.00 58.96 254 LEU A N 1
ATOM 1210 C CA . LEU A 1 165 ? -31.489 -3.488 -32.890 1.00 53.29 254 LEU A CA 1
ATOM 1211 C C . LEU A 1 165 ? -31.653 -4.261 -31.587 1.00 49.68 254 LEU A C 1
ATOM 1212 O O . LEU A 1 165 ? -31.929 -3.688 -30.547 1.00 50.71 254 LEU A O 1
ATOM 1217 N N . VAL A 1 166 ? -31.459 -5.572 -31.660 1.00 45.95 255 VAL A N 1
ATOM 1218 C CA . VAL A 1 166 ? -31.451 -6.410 -30.494 1.00 43.45 255 VAL A CA 1
ATOM 1219 C C . VAL A 1 166 ? -30.295 -7.411 -30.603 1.00 40.64 255 VAL A C 1
ATOM 1220 O O . VAL A 1 166 ? -30.044 -7.968 -31.666 1.00 40.17 255 VAL A O 1
ATOM 1224 N N . LEU A 1 167 ? -29.634 -7.669 -29.483 1.00 38.79 256 LEU A N 1
ATOM 1225 C CA . LEU A 1 167 ? -28.591 -8.694 -29.406 1.00 37.75 256 LEU A CA 1
ATOM 1226 C C . LEU A 1 167 ? -28.951 -9.759 -28.383 1.00 39.01 256 LEU A C 1
ATOM 1227 O O . LEU A 1 167 ? -29.674 -9.489 -27.440 1.00 39.94 256 LEU A O 1
ATOM 1232 N N . ASN A 1 168 ? -28.421 -10.964 -28.551 1.00 39.71 257 ASN A N 1
ATOM 1233 C CA . ASN A 1 168 ? -28.628 -12.019 -27.562 1.00 39.28 257 ASN A CA 1
ATOM 1234 C C . ASN A 1 168 ? -27.547 -12.019 -26.535 1.00 36.33 257 ASN A C 1
ATOM 1235 O O . ASN A 1 168 ? -26.446 -11.597 -26.811 1.00 37.97 257 ASN A O 1
ATOM 1240 N N . LEU A 1 169 ? -27.905 -12.421 -25.331 1.00 35.69 258 LEU A N 1
ATOM 1241 C CA . LEU A 1 169 ? -26.975 -12.611 -24.273 1.00 35.67 258 LEU A CA 1
ATOM 1242 C C . LEU A 1 169 ? -26.992 -14.091 -23.987 1.00 35.88 258 LEU A C 1
ATOM 1243 O O . LEU A 1 169 ? -28.060 -14.673 -23.916 1.00 39.67 258 LEU A O 1
ATOM 1248 N N . TYR A 1 170 ? -25.825 -14.715 -23.887 1.00 33.95 259 TYR A N 1
ATOM 1249 C CA . TYR A 1 170 ? -25.701 -16.122 -23.553 1.00 32.39 259 TYR A CA 1
ATOM 1250 C C . TYR A 1 170 ? -25.278 -16.275 -22.115 1.00 31.87 259 TYR A C 1
ATOM 1251 O O . TYR A 1 170 ? -24.290 -15.696 -21.677 1.00 29.99 259 TYR A O 1
ATOM 1260 N N . LEU A 1 171 ? -26.091 -17.018 -21.369 1.00 33.86 260 LEU A N 1
ATOM 1261 C CA . LEU A 1 171 ? -25.942 -17.180 -19.915 1.00 35.02 260 LEU A CA 1
ATOM 1262 C C . LEU A 1 171 ? -25.500 -18.568 -19.596 1.00 35.07 260 LEU A C 1
ATOM 1263 O O . LEU A 1 171 ? -26.129 -19.504 -20.036 1.00 39.84 260 LEU A O 1
ATOM 1268 N N . PRO A 1 172 ? -24.440 -18.724 -18.821 1.00 35.56 261 PRO A N 1
ATOM 1269 C CA . PRO A 1 172 ? -23.868 -20.052 -18.672 1.00 36.03 261 PRO A CA 1
ATOM 1270 C C . PRO A 1 172 ? -24.582 -20.859 -17.609 1.00 38.24 261 PRO A C 1
ATOM 1271 O O . PRO A 1 172 ? -25.045 -20.324 -16.649 1.00 37.21 261 PRO A O 1
ATOM 1275 N N . ASP A 1 173 ? -24.589 -22.164 -17.777 1.00 42.82 262 ASP A N 1
ATOM 1276 C CA . ASP A 1 173 ? -25.044 -23.065 -16.739 1.00 46.25 262 ASP A CA 1
ATOM 1277 C C . ASP A 1 173 ? -24.322 -22.838 -15.401 1.00 46.79 262 ASP A C 1
ATOM 1278 O O . ASP A 1 173 ? -24.952 -22.883 -14.353 1.00 50.48 262 ASP A O 1
ATOM 1283 N N . ASP A 1 174 ? -23.006 -22.646 -15.443 1.00 44.87 263 ASP A N 1
ATOM 1284 C CA . ASP A 1 174 ? -22.193 -22.432 -14.260 1.00 44.46 263 ASP A CA 1
ATOM 1285 C C . ASP A 1 174 ? -21.705 -20.974 -14.214 1.00 42.80 263 ASP A C 1
ATOM 1286 O O . ASP A 1 174 ? -21.006 -20.521 -15.099 1.00 38.04 263 ASP A O 1
ATOM 1291 N N . SER A 1 175 ? -22.030 -20.260 -13.141 1.00 45.20 264 SER A N 1
ATOM 1292 C CA . SER A 1 175 ? -21.783 -18.819 -13.080 1.00 44.08 264 SER A CA 1
ATOM 1293 C C . SER A 1 175 ? -20.311 -18.438 -12.779 1.00 42.73 264 SER A C 1
ATOM 1294 O O . SER A 1 175 ? -19.970 -17.259 -12.727 1.00 43.45 264 SER A O 1
ATOM 1297 N N . TYR A 1 176 ? -19.440 -19.426 -12.627 1.00 39.97 265 TYR A N 1
ATOM 1298 C CA . TYR A 1 176 ? -18.017 -19.194 -12.685 1.00 37.94 265 TYR A CA 1
ATOM 1299 C C . TYR A 1 176 ? -17.597 -18.546 -14.013 1.00 36.26 265 TYR A C 1
ATOM 1300 O O . TYR A 1 176 ? -16.619 -17.799 -14.043 1.00 35.74 265 TYR A O 1
ATOM 1309 N N . TYR A 1 177 ? -18.307 -18.860 -15.108 1.00 34.35 266 TYR A N 1
ATOM 1310 C CA . TYR A 1 177 ? -17.964 -18.373 -16.428 1.00 31.97 266 TYR A CA 1
ATOM 1311 C C . TYR A 1 177 ? -18.683 -17.079 -16.766 1.00 31.82 266 TYR A C 1
ATOM 1312 O O . TYR A 1 177 ? -19.742 -16.781 -16.245 1.00 32.17 266 TYR A O 1
ATOM 1321 N N . GLN A 1 178 ? -18.095 -16.324 -17.684 1.00 32.37 267 GLN A N 1
ATOM 1322 C CA . GLN A 1 178 ? -18.634 -15.061 -18.122 1.00 31.83 267 GLN A CA 1
ATOM 1323 C C . GLN A 1 178 ? -19.960 -15.311 -18.808 1.00 31.08 267 GLN A C 1
ATOM 1324 O O . GLN A 1 178 ? -20.123 -16.300 -19.543 1.00 29.97 267 GLN A O 1
ATOM 1329 N N . ASN A 1 179 ? -20.837 -14.325 -18.707 1.00 30.31 268 ASN A N 1
ATOM 1330 C CA . ASN A 1 179 ? -21.877 -14.142 -19.697 1.00 29.93 268 ASN A CA 1
ATOM 1331 C C . ASN A 1 179 ? -21.287 -13.633 -20.997 1.00 28.17 268 ASN A C 1
ATOM 1332 O O . ASN A 1 179 ? -20.326 -12.895 -20.993 1.00 27.35 268 ASN A O 1
ATOM 1337 N N . LEU A 1 180 ? -21.888 -14.003 -22.122 1.00 27.78 269 LEU A N 1
ATOM 1338 C CA . LEU A 1 180 ? -21.357 -13.673 -23.425 1.00 26.71 269 LEU A CA 1
ATOM 1339 C C . LEU A 1 180 ? -22.359 -12.855 -24.191 1.00 28.13 269 LEU A C 1
ATOM 1340 O O . LEU A 1 180 ? -23.526 -13.156 -24.163 1.00 29.71 269 LEU A O 1
ATOM 1345 N N . LEU A 1 181 ? -21.890 -11.856 -24.922 1.00 29.33 270 LEU A N 1
ATOM 1346 C CA . LEU A 1 181 ? -22.756 -10.965 -25.676 1.00 31.27 270 LEU A CA 1
ATOM 1347 C C . LEU A 1 181 ? -22.631 -11.240 -27.149 1.00 31.39 270 LEU A C 1
ATOM 1348 O O . LEU A 1 181 ? -21.532 -11.192 -27.685 1.00 32.19 270 LEU A O 1
ATOM 1353 N N . GLY A 1 182 ? -23.743 -11.476 -27.825 1.00 32.67 271 GLY A N 1
ATOM 1354 C CA . GLY A 1 182 ? -23.723 -11.837 -29.260 1.00 33.98 271 GLY A CA 1
ATOM 1355 C C . GLY A 1 182 ? -23.392 -10.670 -30.150 1.00 34.77 271 GLY A C 1
ATOM 1356 O O . GLY A 1 182 ? -23.338 -9.559 -29.683 1.00 39.49 271 GLY A O 1
ATOM 1357 N N . THR A 1 183 ? -23.098 -10.914 -31.411 1.00 35.49 272 THR A N 1
ATOM 1358 C CA . THR A 1 183 ? -22.864 -9.829 -32.377 1.00 37.03 272 THR A CA 1
ATOM 1359 C C . THR A 1 183 ? -23.789 -9.841 -33.589 1.00 38.85 272 THR A C 1
ATOM 1360 O O . THR A 1 183 ? -23.773 -8.896 -34.337 1.00 42.68 272 THR A O 1
ATOM 1364 N N . LYS A 1 184 ? -24.540 -10.918 -33.808 1.00 41.70 273 LYS A N 1
ATOM 1365 C CA . LYS A 1 184 ? -25.562 -10.986 -34.862 1.00 43.68 273 LYS A CA 1
ATOM 1366 C C . LYS A 1 184 ? -26.775 -10.252 -34.260 1.00 45.58 273 LYS A C 1
ATOM 1367 O O . LYS A 1 184 ? -27.267 -10.643 -33.206 1.00 47.51 273 LYS A O 1
ATOM 1369 N N . PHE A 1 185 ? -27.201 -9.164 -34.894 1.00 45.20 274 PHE A N 1
ATOM 1370 C CA . PHE A 1 185 ? -28.465 -8.523 -34.560 1.00 45.91 274 PHE A CA 1
ATOM 1371 C C . PHE A 1 185 ? -29.590 -9.365 -35.093 1.00 49.56 274 PHE A C 1
ATOM 1372 O O . PHE A 1 185 ? -29.518 -9.865 -36.208 1.00 48.42 274 PHE A O 1
ATOM 1380 N N . VAL A 1 186 ? -30.638 -9.508 -34.303 1.00 54.10 275 VAL A N 1
ATOM 1381 C CA . VAL A 1 186 ? -31.721 -10.367 -34.672 1.00 60.49 275 VAL A CA 1
ATOM 1382 C C . VAL A 1 186 ? -32.669 -9.581 -35.560 1.00 64.21 275 VAL A C 1
ATOM 1383 O O . VAL A 1 186 ? -33.636 -9.014 -35.084 1.00 68.12 275 VAL A O 1
ATOM 1387 N N . SER B 1 11 ? -34.169 29.837 -27.141 1.00 81.98 100 SER B N 1
ATOM 1388 C CA . SER B 1 11 ? -34.588 31.284 -27.138 1.00 86.81 100 SER B CA 1
ATOM 1389 C C . SER B 1 11 ? -36.059 31.457 -27.554 1.00 85.87 100 SER B C 1
ATOM 1390 O O . SER B 1 11 ? -36.790 32.301 -27.003 1.00 91.28 100 SER B O 1
ATOM 1393 N N . THR B 1 12 ? -36.476 30.663 -28.534 1.00 75.47 101 THR B N 1
ATOM 1394 C CA . THR B 1 12 ? -37.788 30.801 -29.134 1.00 70.23 101 THR B CA 1
ATOM 1395 C C . THR B 1 12 ? -38.902 30.203 -28.251 1.00 60.51 101 THR B C 1
ATOM 1396 O O . THR B 1 12 ? -38.835 29.035 -27.859 1.00 61.94 101 THR B O 1
ATOM 1400 N N . LYS B 1 13 ? -39.877 31.029 -27.895 1.00 52.42 102 LYS B N 1
ATOM 1401 C CA . LYS B 1 13 ? -41.011 30.599 -27.102 1.00 50.08 102 LYS B CA 1
ATOM 1402 C C . LYS B 1 13 ? -42.110 30.166 -28.090 1.00 47.30 102 LYS B C 1
ATOM 1403 O O . LYS B 1 13 ? -42.128 30.588 -29.268 1.00 46.27 102 LYS B O 1
ATOM 1407 N N . TYR B 1 14 ? -42.987 29.277 -27.624 1.00 42.04 103 TYR B N 1
ATOM 1408 C CA . TYR B 1 14 ? -44.076 28.784 -28.433 1.00 39.64 103 TYR B CA 1
ATOM 1409 C C . TYR B 1 14 ? -45.348 29.035 -27.686 1.00 37.42 103 TYR B C 1
ATOM 1410 O O . TYR B 1 14 ? -45.327 29.079 -26.466 1.00 37.27 103 TYR B O 1
ATOM 1419 N N . LYS B 1 15 ? -46.449 29.240 -28.401 1.00 37.01 104 LYS B N 1
ATOM 1420 C CA . LYS B 1 15 ? -47.733 29.309 -27.733 1.00 37.94 104 LYS B CA 1
ATOM 1421 C C . LYS B 1 15 ? -48.551 28.135 -28.142 1.00 34.95 104 LYS B C 1
ATOM 1422 O O . LYS B 1 15 ? -48.448 27.673 -29.277 1.00 33.55 104 LYS B O 1
ATOM 1428 N N . GLY B 1 16 ? -49.249 27.564 -27.161 1.00 34.19 105 GLY B N 1
ATOM 1429 C CA . GLY B 1 16 ? -50.104 26.394 -27.384 1.00 33.34 105 GLY B CA 1
ATOM 1430 C C . GLY B 1 16 ? -51.524 26.828 -27.218 1.00 33.66 105 GLY B C 1
ATOM 1431 O O . GLY B 1 16 ? -51.802 27.666 -26.381 1.00 35.24 105 GLY B O 1
ATOM 1432 N N . TYR B 1 17 ? -52.407 26.353 -28.091 1.00 34.22 106 TYR B N 1
ATOM 1433 C CA . TYR B 1 17 ? -53.799 26.760 -28.038 1.00 32.67 106 TYR B CA 1
ATOM 1434 C C . TYR B 1 17 ? -54.745 25.787 -28.709 1.00 31.61 106 TYR B C 1
ATOM 1435 O O . TYR B 1 17 ? -54.324 24.946 -29.493 1.00 32.63 106 TYR B O 1
ATOM 1444 N N . THR B 1 18 ? -56.025 25.869 -28.394 1.00 30.46 107 THR B N 1
ATOM 1445 C CA . THR B 1 18 ? -56.983 24.988 -29.000 1.00 30.46 107 THR B CA 1
ATOM 1446 C C . THR B 1 18 ? -57.817 25.751 -30.032 1.00 32.29 107 THR B C 1
ATOM 1447 O O . THR B 1 18 ? -57.968 26.946 -29.946 1.00 33.46 107 THR B O 1
ATOM 1451 N N . LEU B 1 19 ? -58.365 25.019 -30.994 1.00 33.69 108 LEU B N 1
ATOM 1452 C CA . LEU B 1 19 ? -59.388 25.520 -31.864 1.00 36.41 108 LEU B CA 1
ATOM 1453 C C . LEU B 1 19 ? -60.660 24.722 -31.651 1.00 36.74 108 LEU B C 1
ATOM 1454 O O . LEU B 1 19 ? -60.899 23.733 -32.324 1.00 36.10 108 LEU B O 1
ATOM 1459 N N . LEU B 1 20 ? -61.482 25.214 -30.731 1.00 38.80 109 LEU B N 1
ATOM 1460 C CA . LEU B 1 20 ? -62.656 24.522 -30.222 1.00 39.60 109 LEU B CA 1
ATOM 1461 C C . LEU B 1 20 ? -63.774 24.329 -31.231 1.00 42.70 109 LEU B C 1
ATOM 1462 O O . LEU B 1 20 ? -64.595 23.454 -31.049 1.00 47.78 109 LEU B O 1
ATOM 1467 N N . ASP B 1 21 ? -63.807 25.131 -32.283 1.00 44.90 110 ASP B N 1
ATOM 1468 C CA . ASP B 1 21 ? -64.872 25.100 -33.260 1.00 47.75 110 ASP B CA 1
ATOM 1469 C C . ASP B 1 21 ? -64.409 24.564 -34.583 1.00 43.73 110 ASP B C 1
ATOM 1470 O O . ASP B 1 21 ? -65.114 24.660 -35.576 1.00 46.84 110 ASP B O 1
ATOM 1475 N N . LYS B 1 22 ? -63.220 24.022 -34.639 1.00 40.49 111 LYS B N 1
ATOM 1476 C CA . LYS B 1 22 ? -62.674 23.595 -35.919 1.00 40.53 111 LYS B CA 1
ATOM 1477 C C . LYS B 1 22 ? -63.424 22.416 -36.520 1.00 39.41 111 LYS B C 1
ATOM 1478 O O . LYS B 1 22 ? -63.648 22.371 -37.717 1.00 40.07 111 LYS B O 1
ATOM 1484 N N . TYR B 1 23 ? -63.770 21.426 -35.710 1.00 38.60 112 TYR B N 1
ATOM 1485 C CA . TYR B 1 23 ? -64.391 20.228 -36.239 1.00 38.12 112 TYR B CA 1
ATOM 1486 C C . TYR B 1 23 ? -65.860 20.310 -35.985 1.00 38.78 112 TYR B C 1
ATOM 1487 O O . TYR B 1 23 ? -66.295 20.898 -35.024 1.00 40.24 112 TYR B O 1
ATOM 1496 N N . PRO B 1 24 ? -66.654 19.752 -36.867 1.00 40.90 113 PRO B N 1
ATOM 1497 C CA . PRO B 1 24 ? -68.073 19.665 -36.545 1.00 41.48 113 PRO B CA 1
ATOM 1498 C C . PRO B 1 24 ? -68.417 18.859 -35.274 1.00 41.99 113 PRO B C 1
ATOM 1499 O O . PRO B 1 24 ? -67.719 17.934 -34.884 1.00 38.45 113 PRO B O 1
ATOM 1503 N N . LYS B 1 25 ? -69.553 19.216 -34.689 1.00 47.14 114 LYS B N 1
ATOM 1504 C CA . LYS B 1 25 ? -70.234 18.488 -33.581 1.00 48.82 114 LYS B CA 1
ATOM 1505 C C . LYS B 1 25 ? -70.163 16.944 -33.685 1.00 47.31 114 LYS B C 1
ATOM 1506 O O . LYS B 1 25 ? -69.894 16.280 -32.700 1.00 44.85 114 LYS B O 1
ATOM 1510 N N . GLU B 1 26 ? -70.372 16.413 -34.883 1.00 49.03 115 GLU B N 1
ATOM 1511 C CA . GLU B 1 26 ? -70.449 14.978 -35.099 1.00 52.18 115 GLU B CA 1
ATOM 1512 C C . GLU B 1 26 ? -69.123 14.292 -34.877 1.00 51.35 115 GLU B C 1
ATOM 1513 O O . GLU B 1 26 ? -69.085 13.083 -34.686 1.00 52.76 115 GLU B O 1
ATOM 1519 N N . ASP B 1 27 ? -68.020 15.031 -34.938 1.00 53.25 116 ASP B N 1
ATOM 1520 C CA . ASP B 1 27 ? -66.690 14.454 -34.660 1.00 52.18 116 ASP B CA 1
ATOM 1521 C C . ASP B 1 27 ? -66.440 14.312 -33.173 1.00 50.21 116 ASP B C 1
ATOM 1522 O O . ASP B 1 27 ? -65.572 13.553 -32.769 1.00 49.34 116 ASP B O 1
ATOM 1527 N N . ASP B 1 28 ? -67.216 15.023 -32.357 1.00 52.17 117 ASP B N 1
ATOM 1528 C CA . ASP B 1 28 ? -67.088 14.962 -30.896 1.00 53.54 117 ASP B CA 1
ATOM 1529 C C . ASP B 1 28 ? -65.640 15.280 -30.441 1.00 46.28 117 ASP B C 1
ATOM 1530 O O . ASP B 1 28 ? -65.035 14.544 -29.657 1.00 41.73 117 ASP B O 1
ATOM 1535 N N . PHE B 1 29 ? -65.097 16.361 -30.974 1.00 40.73 118 PHE B N 1
ATOM 1536 C CA . PHE B 1 29 ? -63.707 16.641 -30.796 1.00 38.96 118 PHE B CA 1
ATOM 1537 C C . PHE B 1 29 ? -63.420 18.122 -30.884 1.00 40.93 118 PHE B C 1
ATOM 1538 O O . PHE B 1 29 ? -63.152 18.664 -31.948 1.00 43.53 118 PHE B O 1
ATOM 1546 N N . ARG B 1 30 ? -63.496 18.772 -29.732 1.00 44.18 119 ARG B N 1
ATOM 1547 C CA . ARG B 1 30 ? -63.181 20.184 -29.592 1.00 44.29 119 ARG B CA 1
ATOM 1548 C C . ARG B 1 30 ? -61.711 20.465 -29.351 1.00 44.78 119 ARG B C 1
ATOM 1549 O O . ARG B 1 30 ? -61.189 21.474 -29.822 1.00 46.29 119 ARG B O 1
ATOM 1557 N N . ASP B 1 31 ? -61.034 19.578 -28.629 1.00 48.16 120 ASP B N 1
ATOM 1558 C CA . ASP B 1 31 ? -59.647 19.833 -28.214 1.00 47.43 120 ASP B CA 1
ATOM 1559 C C . ASP B 1 31 ? -58.602 19.520 -29.258 1.00 40.00 120 ASP B C 1
ATOM 1560 O O . ASP B 1 31 ? -57.784 18.646 -29.083 1.00 39.08 120 ASP B O 1
ATOM 1565 N N . ALA B 1 32 ? -58.644 20.304 -30.338 1.00 37.83 121 ALA B N 1
ATOM 1566 C CA . ALA B 1 32 ? -57.664 20.245 -31.416 1.00 34.28 121 ALA B CA 1
ATOM 1567 C C . ALA B 1 32 ? -56.593 21.248 -31.036 1.00 32.59 121 ALA B C 1
ATOM 1568 O O . ALA B 1 32 ? -56.843 22.445 -31.029 1.00 32.38 121 ALA B O 1
ATOM 1570 N N . ILE B 1 33 ? -55.423 20.740 -30.670 1.00 30.41 122 ILE B N 1
ATOM 1571 C CA . ILE B 1 33 ? -54.374 21.571 -30.130 1.00 29.01 122 ILE B CA 1
ATOM 1572 C C . ILE B 1 33 ? -53.307 21.893 -31.152 1.00 28.23 122 ILE B C 1
ATOM 1573 O O . ILE B 1 33 ? -52.956 21.059 -31.953 1.00 28.60 122 ILE B O 1
ATOM 1578 N N . TYR B 1 34 ? -52.792 23.106 -31.103 1.00 29.13 123 TYR B N 1
ATOM 1579 C CA . TYR B 1 34 ? -51.772 23.568 -32.029 1.00 28.42 123 TYR B CA 1
ATOM 1580 C C . TYR B 1 34 ? -50.721 24.259 -31.236 1.00 27.11 123 TYR B C 1
ATOM 1581 O O . TYR B 1 34 ? -50.956 24.729 -30.133 1.00 25.25 123 TYR B O 1
ATOM 1590 N N . ILE B 1 35 ? -49.542 24.312 -31.831 1.00 28.49 124 ILE B N 1
ATOM 1591 C CA . ILE B 1 35 ? -48.391 25.033 -31.295 1.00 30.03 124 ILE B CA 1
ATOM 1592 C C . ILE B 1 35 ? -47.917 26.005 -32.373 1.00 30.81 124 ILE B C 1
ATOM 1593 O O . ILE B 1 35 ? -47.965 25.720 -33.565 1.00 29.43 124 ILE B O 1
ATOM 1598 N N . GLU B 1 36 ? -47.496 27.174 -31.962 1.00 33.56 125 GLU B N 1
ATOM 1599 C CA . GLU B 1 36 ? -47.111 28.197 -32.908 1.00 37.86 125 GLU B CA 1
ATOM 1600 C C . GLU B 1 36 ? -45.975 28.954 -32.263 1.00 38.57 125 GLU B C 1
ATOM 1601 O O . GLU B 1 36 ? -46.062 29.292 -31.085 1.00 37.16 125 GLU B O 1
ATOM 1607 N N . ASP B 1 37 ? -44.911 29.206 -33.025 1.00 38.21 126 ASP B N 1
ATOM 1608 C CA . ASP B 1 37 ? -43.822 29.941 -32.493 1.00 40.43 126 ASP B CA 1
ATOM 1609 C C . ASP B 1 37 ? -44.165 31.426 -32.331 1.00 46.22 126 ASP B C 1
ATOM 1610 O O . ASP B 1 37 ? -44.959 31.977 -33.085 1.00 46.18 126 ASP B O 1
ATOM 1615 N N . MET B 1 38 ? -43.557 32.063 -31.330 1.00 51.08 127 MET B N 1
ATOM 1616 C CA . MET B 1 38 ? -43.847 33.455 -30.995 1.00 56.46 127 MET B CA 1
ATOM 1617 C C . MET B 1 38 ? -43.079 34.431 -31.848 1.00 59.45 127 MET B C 1
ATOM 1618 O O . MET B 1 38 ? -43.354 35.622 -31.803 1.00 59.51 127 MET B O 1
ATOM 1623 N N . ASP B 1 39 ? -42.100 33.966 -32.607 1.00 62.90 128 ASP B N 1
ATOM 1624 C CA . ASP B 1 39 ? -41.359 34.862 -33.478 1.00 72.33 128 ASP B CA 1
ATOM 1625 C C . ASP B 1 39 ? -42.263 34.736 -34.678 1.00 73.63 128 ASP B C 1
ATOM 1626 O O . ASP B 1 39 ? -43.470 34.627 -34.504 1.00 81.00 128 ASP B O 1
ATOM 1631 N N . ASN B 1 40 ? -41.748 34.689 -35.879 1.00 72.16 129 ASN B N 1
ATOM 1632 C CA . ASN B 1 40 ? -42.482 33.924 -36.890 1.00 68.00 129 ASN B CA 1
ATOM 1633 C C . ASN B 1 40 ? -41.292 32.982 -37.301 1.00 72.79 129 ASN B C 1
ATOM 1634 O O . ASN B 1 40 ? -40.574 32.533 -36.420 1.00 80.01 129 ASN B O 1
ATOM 1639 N N . ASN B 1 41 ? -41.024 32.621 -38.525 1.00 71.17 130 ASN B N 1
ATOM 1640 C CA . ASN B 1 41 ? -41.942 32.658 -39.553 1.00 68.46 130 ASN B CA 1
ATOM 1641 C C . ASN B 1 41 ? -42.001 31.184 -39.633 1.00 58.27 130 ASN B C 1
ATOM 1642 O O . ASN B 1 41 ? -41.333 30.636 -40.505 1.00 54.83 130 ASN B O 1
ATOM 1644 N N . ASP B 1 42 ? -42.698 30.525 -38.701 1.00 52.72 131 ASP B N 1
ATOM 1645 C CA . ASP B 1 42 ? -43.425 29.410 -39.190 1.00 52.09 131 ASP B CA 1
ATOM 1646 C C . ASP B 1 42 ? -44.850 29.474 -38.807 1.00 45.36 131 ASP B C 1
ATOM 1647 O O . ASP B 1 42 ? -45.274 30.294 -38.027 1.00 46.48 131 ASP B O 1
ATOM 1652 N N . THR B 1 43 ? -45.583 28.601 -39.444 1.00 44.05 132 THR B N 1
ATOM 1653 C CA . THR B 1 43 ? -46.991 28.407 -39.227 1.00 45.04 132 THR B CA 1
ATOM 1654 C C . THR B 1 43 ? -47.244 27.408 -38.086 1.00 41.08 132 THR B C 1
ATOM 1655 O O . THR B 1 43 ? -46.326 26.794 -37.588 1.00 39.39 132 THR B O 1
ATOM 1659 N N . SER B 1 44 ? -48.502 27.270 -37.708 1.00 41.87 133 SER B N 1
ATOM 1660 C CA . SER B 1 44 ? -48.945 26.362 -36.658 1.00 43.71 133 SER B CA 1
ATOM 1661 C C . SER B 1 44 ? -48.773 24.893 -37.003 1.00 41.11 133 SER B C 1
ATOM 1662 O O . SER B 1 44 ? -48.882 24.543 -38.156 1.00 42.28 133 SER B O 1
ATOM 1665 N N . SER B 1 45 ? -48.547 24.050 -36.000 1.00 38.10 134 SER B N 1
ATOM 1666 C CA . SER B 1 45 ? -48.502 22.595 -36.178 1.00 37.18 134 SER B CA 1
ATOM 1667 C C . SER B 1 45 ? -49.469 21.927 -35.233 1.00 33.39 134 SER B C 1
ATOM 1668 O O . SER B 1 45 ? -49.574 22.273 -34.066 1.00 32.24 134 SER B O 1
ATOM 1671 N N . VAL B 1 46 ? -50.021 20.844 -35.710 1.00 31.48 135 VAL B N 1
ATOM 1672 C CA . VAL B 1 46 ? -50.792 19.937 -34.899 1.00 27.99 135 VAL B CA 1
ATOM 1673 C C . VAL B 1 46 ? -49.937 19.365 -33.835 1.00 27.13 135 VAL B C 1
ATOM 1674 O O . VAL B 1 46 ? -48.793 18.987 -34.052 1.00 28.33 135 VAL B O 1
ATOM 1678 N N . VAL B 1 47 ? -50.498 19.300 -32.658 1.00 27.51 136 VAL B N 1
ATOM 1679 C CA . VAL B 1 47 ? -49.838 18.698 -31.548 1.00 28.67 136 VAL B CA 1
ATOM 1680 C C . VAL B 1 47 ? -50.843 17.893 -30.712 1.00 27.33 136 VAL B C 1
ATOM 1681 O O . VAL B 1 47 ? -52.019 18.101 -30.824 1.00 28.09 136 VAL B O 1
ATOM 1685 N N . TYR B 1 48 ? -50.374 17.023 -29.840 1.00 28.68 137 TYR B N 1
ATOM 1686 C CA . TYR B 1 48 ? -51.229 16.230 -28.986 1.00 27.81 137 TYR B CA 1
ATOM 1687 C C . TYR B 1 48 ? -50.847 16.383 -27.549 1.00 28.81 137 TYR B C 1
ATOM 1688 O O . TYR B 1 48 ? -49.712 16.642 -27.186 1.00 29.79 137 TYR B O 1
ATOM 1697 N N . CYS B 1 49 ? -51.830 16.198 -26.706 1.00 31.92 138 CYS B N 1
ATOM 1698 C CA . CYS B 1 49 ? -51.666 16.293 -25.296 1.00 32.56 138 CYS B CA 1
ATOM 1699 C C . CYS B 1 49 ? -50.968 15.066 -24.867 1.00 31.85 138 CYS B C 1
ATOM 1700 O O . CYS B 1 49 ? -51.379 13.969 -25.159 1.00 32.19 138 CYS B O 1
ATOM 1703 N N . PHE B 1 50 ? -49.940 15.259 -24.082 1.00 33.07 139 PHE B N 1
ATOM 1704 C CA . PHE B 1 50 ? -49.166 14.168 -23.500 1.00 35.37 139 PHE B CA 1
ATOM 1705 C C . PHE B 1 50 ? -49.634 13.728 -22.076 1.00 37.30 139 PHE B C 1
ATOM 1706 O O . PHE B 1 50 ? -49.131 12.735 -21.564 1.00 36.24 139 PHE B O 1
ATOM 1714 N N . ASN B 1 51 ? -50.486 14.537 -21.414 1.00 37.87 140 ASN B N 1
ATOM 1715 C CA . ASN B 1 51 ? -50.892 14.332 -20.020 1.00 40.06 140 ASN B CA 1
ATOM 1716 C C . ASN B 1 51 ? -52.400 14.507 -19.858 1.00 40.85 140 ASN B C 1
ATOM 1717 O O . ASN B 1 51 ? -52.896 15.640 -19.679 1.00 42.29 140 ASN B O 1
ATOM 1722 N N . VAL B 1 52 ? -53.130 13.401 -19.882 1.00 38.89 141 VAL B N 1
ATOM 1723 C CA . VAL B 1 52 ? -54.573 13.449 -19.767 1.00 39.29 141 VAL B CA 1
ATOM 1724 C C . VAL B 1 52 ? -55.080 14.104 -18.458 1.00 39.87 141 VAL B C 1
ATOM 1725 O O . VAL B 1 52 ? -56.174 14.649 -18.434 1.00 42.98 141 VAL B O 1
ATOM 1729 N N . THR B 1 53 ? -54.317 14.054 -17.379 1.00 40.77 142 THR B N 1
ATOM 1730 C CA . THR B 1 53 ? -54.768 14.642 -16.104 1.00 42.58 142 THR B CA 1
ATOM 1731 C C . THR B 1 53 ? -54.450 16.114 -15.938 1.00 42.03 142 THR B C 1
ATOM 1732 O O . THR B 1 53 ? -54.725 16.665 -14.911 1.00 43.68 142 THR B O 1
ATOM 1736 N N . LYS B 1 54 ? -53.827 16.744 -16.924 1.00 42.31 143 LYS B N 1
ATOM 1737 C CA . LYS B 1 54 ? -53.468 18.171 -16.839 1.00 41.85 143 LYS B CA 1
ATOM 1738 C C . LYS B 1 54 ? -54.343 18.990 -17.816 1.00 39.15 143 LYS B C 1
ATOM 1739 O O . LYS B 1 54 ? -55.012 18.433 -18.658 1.00 41.34 143 LYS B O 1
ATOM 1743 N N . ALA B 1 55 ? -54.309 20.308 -17.697 1.00 37.61 144 ALA B N 1
ATOM 1744 C CA . ALA B 1 55 ? -55.212 21.185 -18.412 1.00 36.68 144 ALA B CA 1
ATOM 1745 C C . ALA B 1 55 ? -54.763 21.457 -19.823 1.00 36.30 144 ALA B C 1
ATOM 1746 O O . ALA B 1 55 ? -53.579 21.705 -20.080 1.00 37.71 144 ALA B O 1
ATOM 1748 N N . THR B 1 56 ? -55.703 21.476 -20.756 1.00 36.83 145 THR B N 1
ATOM 1749 C CA . THR B 1 56 ? -55.351 21.794 -22.129 1.00 36.50 145 THR B CA 1
ATOM 1750 C C . THR B 1 56 ? -55.079 23.289 -22.178 1.00 35.31 145 THR B C 1
ATOM 1751 O O . THR B 1 56 ? -55.564 24.026 -21.350 1.00 35.00 145 THR B O 1
ATOM 1755 N N . PRO B 1 57 ? -54.315 23.741 -23.166 1.00 33.43 146 PRO B N 1
ATOM 1756 C CA . PRO B 1 57 ? -54.118 25.167 -23.335 1.00 34.35 146 PRO B CA 1
ATOM 1757 C C . PRO B 1 57 ? -55.403 25.844 -23.663 1.00 32.58 146 PRO B C 1
ATOM 1758 O O . PRO B 1 57 ? -56.320 25.183 -24.132 1.00 33.97 146 PRO B O 1
ATOM 1762 N N . THR B 1 58 ? -55.440 27.153 -23.479 1.00 32.66 147 THR B N 1
ATOM 1763 C CA . THR B 1 58 ? -56.617 27.935 -23.762 1.00 35.22 147 THR B CA 1
ATOM 1764 C C . THR B 1 58 ? -56.905 28.043 -25.247 1.00 35.05 147 THR B C 1
ATOM 1765 O O . THR B 1 58 ? -56.122 27.622 -26.074 1.00 34.36 147 THR B O 1
ATOM 1769 N N . PHE B 1 59 ? -58.075 28.546 -25.583 1.00 38.38 148 PHE B N 1
ATOM 1770 C CA . PHE B 1 59 ? -58.471 28.730 -26.973 1.00 42.56 148 PHE B CA 1
ATOM 1771 C C . PHE B 1 59 ? -57.654 29.821 -27.646 1.00 43.67 148 PHE B C 1
ATOM 1772 O O . PHE B 1 59 ? -57.160 30.696 -26.972 1.00 42.46 148 PHE B O 1
ATOM 1780 N N . LYS B 1 60 ? -57.594 29.780 -28.972 1.00 44.32 149 LYS B N 1
ATOM 1781 C CA . LYS B 1 60 ? -56.778 30.681 -29.727 1.00 47.48 149 LYS B CA 1
ATOM 1782 C C . LYS B 1 60 ? -57.112 32.110 -29.456 1.00 47.78 149 LYS B C 1
ATOM 1783 O O . LYS B 1 60 ? -56.215 32.921 -29.270 1.00 49.58 149 LYS B O 1
ATOM 1789 N N . GLY B 1 61 ? -58.387 32.448 -29.440 1.00 47.74 150 GLY B N 1
ATOM 1790 C CA . GLY B 1 61 ? -58.776 33.838 -29.087 1.00 50.91 150 GLY B CA 1
ATOM 1791 C C . GLY B 1 61 ? -58.690 34.285 -27.625 1.00 50.90 150 GLY B C 1
ATOM 1792 O O . GLY B 1 61 ? -58.968 35.437 -27.317 1.00 54.42 150 GLY B O 1
ATOM 1793 N N . SER B 1 62 ? -58.312 33.384 -26.724 1.00 49.49 151 SER B N 1
ATOM 1794 C CA . SER B 1 62 ? -58.331 33.644 -25.298 1.00 51.20 151 SER B CA 1
ATOM 1795 C C . SER B 1 62 ? -57.435 34.806 -24.933 1.00 55.16 151 SER B C 1
ATOM 1796 O O . SER B 1 62 ? -56.439 35.051 -25.597 1.00 57.55 151 SER B O 1
ATOM 1799 N N . VAL B 1 63 ? -57.776 35.514 -23.867 1.00 58.31 152 VAL B N 1
ATOM 1800 C CA . VAL B 1 63 ? -56.885 36.540 -23.335 1.00 62.76 152 VAL B CA 1
ATOM 1801 C C . VAL B 1 63 ? -55.654 35.943 -22.642 1.00 61.38 152 VAL B C 1
ATOM 1802 O O . VAL B 1 63 ? -54.662 36.618 -22.497 1.00 65.32 152 VAL B O 1
ATOM 1806 N N . VAL B 1 64 ? -55.749 34.707 -22.167 1.00 59.19 153 VAL B N 1
ATOM 1807 C CA . VAL B 1 64 ? -54.624 34.006 -21.540 1.00 57.96 153 VAL B CA 1
ATOM 1808 C C . VAL B 1 64 ? -53.887 33.267 -22.639 1.00 54.29 153 VAL B C 1
ATOM 1809 O O . VAL B 1 64 ? -54.512 32.493 -23.355 1.00 49.93 153 VAL B O 1
ATOM 1813 N N . LYS B 1 65 ? -52.583 33.526 -22.796 1.00 54.02 154 LYS B N 1
ATOM 1814 C CA . LYS B 1 65 ? -51.765 32.828 -23.792 1.00 51.71 154 LYS B CA 1
ATOM 1815 C C . LYS B 1 65 ? -50.862 31.889 -23.057 1.00 47.96 154 LYS B C 1
ATOM 1816 O O . LYS B 1 65 ? -50.149 32.297 -22.192 1.00 52.54 154 LYS B O 1
ATOM 1822 N N . VAL B 1 66 ? -50.909 30.610 -23.363 1.00 44.60 155 VAL B N 1
ATOM 1823 C CA . VAL B 1 66 ? -50.114 29.657 -22.623 1.00 40.77 155 VAL B CA 1
ATOM 1824 C C . VAL B 1 66 ? -48.840 29.441 -23.371 1.00 39.00 155 VAL B C 1
ATOM 1825 O O . VAL B 1 66 ? -48.872 28.940 -24.497 1.00 37.62 155 VAL B O 1
ATOM 1829 N N . LEU B 1 67 ? -47.721 29.693 -22.701 1.00 40.48 156 LEU B N 1
ATOM 1830 C CA . LEU B 1 67 ? -46.381 29.588 -23.317 1.00 41.81 156 LEU B CA 1
ATOM 1831 C C . LEU B 1 67 ? -45.554 28.306 -23.029 1.00 39.96 156 LEU B C 1
ATOM 1832 O O . LEU B 1 67 ? -45.631 27.712 -21.953 1.00 41.98 156 LEU B O 1
ATOM 1837 N N . TYR B 1 68 ? -44.761 27.901 -24.012 1.00 37.92 157 TYR B N 1
ATOM 1838 C CA . TYR B 1 68 ? -44.120 26.594 -24.019 1.00 35.87 157 TYR B CA 1
ATOM 1839 C C . TYR B 1 68 ? -42.696 26.734 -24.488 1.00 37.97 157 TYR B C 1
ATOM 1840 O O . TYR B 1 68 ? -42.376 27.654 -25.282 1.00 38.19 157 TYR B O 1
ATOM 1849 N N . ASN B 1 69 ? -41.829 25.848 -23.998 1.00 39.69 158 ASN B N 1
ATOM 1850 C CA . ASN B 1 69 ? -40.460 25.701 -24.516 1.00 42.63 158 ASN B CA 1
ATOM 1851 C C . ASN B 1 69 ? -40.321 24.391 -25.238 1.00 41.60 158 ASN B C 1
ATOM 1852 O O . ASN B 1 69 ? -40.893 23.415 -24.828 1.00 42.44 158 ASN B O 1
ATOM 1857 N N . GLU B 1 70 ? -39.551 24.393 -26.316 1.00 44.02 159 GLU B N 1
ATOM 1858 C CA . GLU B 1 70 ? -39.369 23.231 -27.178 1.00 43.61 159 GLU B CA 1
ATOM 1859 C C . GLU B 1 70 ? -38.154 22.458 -26.719 1.00 43.13 159 GLU B C 1
ATOM 1860 O O . GLU B 1 70 ? -37.185 23.030 -26.289 1.00 44.00 159 GLU B O 1
ATOM 1866 N N . GLN B 1 71 ? -38.235 21.147 -26.774 1.00 44.63 160 GLN B N 1
ATOM 1867 C CA . GLN B 1 71 ? -37.135 20.257 -26.423 1.00 47.00 160 GLN B CA 1
ATOM 1868 C C . GLN B 1 71 ? -37.190 19.011 -27.282 1.00 48.93 160 GLN B C 1
ATOM 1869 O O . GLN B 1 71 ? -38.286 18.497 -27.549 1.00 46.22 160 GLN B O 1
ATOM 1875 N N . PHE B 1 72 ? -36.022 18.496 -27.659 1.00 52.81 161 PHE B N 1
ATOM 1876 C CA . PHE B 1 72 ? -35.939 17.210 -28.336 1.00 55.91 161 PHE B CA 1
ATOM 1877 C C . PHE B 1 72 ? -36.421 16.162 -27.376 1.00 52.99 161 PHE B C 1
ATOM 1878 O O . PHE B 1 72 ? -35.962 16.092 -26.235 1.00 49.71 161 PHE B O 1
ATOM 1886 N N . GLY B 1 73 ? -37.387 15.380 -27.842 1.00 51.37 162 GLY B N 1
ATOM 1887 C CA . GLY B 1 73 ? -37.915 14.267 -27.083 1.00 53.65 162 GLY B CA 1
ATOM 1888 C C . GLY B 1 73 ? -36.936 13.117 -27.132 1.00 53.03 162 GLY B C 1
ATOM 1889 O O . GLY B 1 73 ? -36.603 12.643 -28.196 1.00 55.70 162 GLY B O 1
ATOM 1890 N N . SER B 1 74 ? -36.461 12.704 -25.965 1.00 51.77 163 SER B N 1
ATOM 1891 C CA . SER B 1 74 ? -35.659 11.517 -25.799 1.00 49.94 163 SER B CA 1
ATOM 1892 C C . SER B 1 74 ? -36.418 10.501 -24.928 1.00 50.09 163 SER B C 1
ATOM 1893 O O . SER B 1 74 ? -37.478 10.801 -24.380 1.00 51.07 163 SER B O 1
ATOM 1896 N N . SER B 1 75 ? -35.862 9.305 -24.776 1.00 51.42 164 SER B N 1
ATOM 1897 C CA . SER B 1 75 ? -36.404 8.340 -23.829 1.00 50.54 164 SER B CA 1
ATOM 1898 C C . SER B 1 75 ? -36.458 8.901 -22.407 1.00 49.25 164 SER B C 1
ATOM 1899 O O . SER B 1 75 ? -37.483 8.791 -21.756 1.00 48.32 164 SER B O 1
ATOM 1902 N N . LYS B 1 76 ? -35.337 9.444 -21.933 1.00 49.41 165 LYS B N 1
ATOM 1903 C CA . LYS B 1 76 ? -35.253 10.022 -20.600 1.00 50.81 165 LYS B CA 1
ATOM 1904 C C . LYS B 1 76 ? -36.440 10.979 -20.428 1.00 49.82 165 LYS B C 1
ATOM 1905 O O . LYS B 1 76 ? -37.224 10.876 -19.484 1.00 50.53 165 LYS B O 1
ATOM 1909 N N . LEU B 1 77 ? -36.591 11.878 -21.381 1.00 47.37 166 LEU B N 1
ATOM 1910 C CA . LEU B 1 77 ? -37.549 12.929 -21.253 1.00 46.21 166 LEU B CA 1
ATOM 1911 C C . LEU B 1 77 ? -39.006 12.446 -21.349 1.00 47.00 166 LEU B C 1
ATOM 1912 O O . LEU B 1 77 ? -39.831 12.877 -20.534 1.00 46.74 166 LEU B O 1
ATOM 1917 N N . PHE B 1 78 ? -39.349 11.606 -22.335 1.00 45.40 167 PHE B N 1
ATOM 1918 C CA . PHE B 1 78 ? -40.729 11.114 -22.421 1.00 43.98 167 PHE B CA 1
ATOM 1919 C C . PHE B 1 78 ? -41.137 10.431 -21.123 1.00 43.15 167 PHE B C 1
ATOM 1920 O O . PHE B 1 78 ? -42.260 10.553 -20.693 1.00 40.80 167 PHE B O 1
ATOM 1928 N N . THR B 1 79 ? -40.222 9.675 -20.542 1.00 44.22 168 THR B N 1
ATOM 1929 C CA . THR B 1 79 ? -40.493 8.943 -19.330 1.00 46.32 168 THR B CA 1
ATOM 1930 C C . THR B 1 79 ? -40.663 9.877 -18.135 1.00 48.80 168 THR B C 1
ATOM 1931 O O . THR B 1 79 ? -41.550 9.642 -17.300 1.00 50.87 168 THR B O 1
ATOM 1935 N N . GLU B 1 80 ? -39.822 10.916 -18.040 1.00 47.11 169 GLU B N 1
ATOM 1936 C CA . GLU B 1 80 ? -39.928 11.879 -16.942 1.00 47.22 169 GLU B CA 1
ATOM 1937 C C . GLU B 1 80 ? -41.286 12.613 -16.987 1.00 45.73 169 GLU B C 1
ATOM 1938 O O . GLU B 1 80 ? -41.861 12.890 -15.965 1.00 45.80 169 GLU B O 1
ATOM 1941 N N . LYS B 1 81 ? -41.809 12.893 -18.181 1.00 45.45 170 LYS B N 1
ATOM 1942 C CA . LYS B 1 81 ? -43.014 13.720 -18.338 1.00 43.53 170 LYS B CA 1
ATOM 1943 C C . LYS B 1 81 ? -44.320 12.957 -18.379 1.00 42.97 170 LYS B C 1
ATOM 1944 O O . LYS B 1 81 ? -45.363 13.546 -18.227 1.00 39.92 170 LYS B O 1
ATOM 1950 N N . ALA B 1 82 ? -44.264 11.676 -18.691 1.00 46.22 171 ALA B N 1
ATOM 1951 C CA . ALA B 1 82 ? -45.462 10.855 -18.657 1.00 47.91 171 ALA B CA 1
ATOM 1952 C C . ALA B 1 82 ? -45.795 10.594 -17.192 1.00 49.79 171 ALA B C 1
ATOM 1953 O O . ALA B 1 82 ? -44.907 10.418 -16.382 1.00 47.13 171 ALA B O 1
ATOM 1955 N N . ILE B 1 83 ? -47.082 10.541 -16.882 1.00 51.20 172 ILE B N 1
ATOM 1956 C CA . ILE B 1 83 ? -47.507 10.489 -15.495 1.00 55.64 172 ILE B CA 1
ATOM 1957 C C . ILE B 1 83 ? -47.859 9.075 -15.023 1.00 55.48 172 ILE B C 1
ATOM 1958 O O . ILE B 1 83 ? -47.470 8.708 -13.940 1.00 55.30 172 ILE B O 1
ATOM 1963 N N . LYS B 1 84 ? -48.553 8.286 -15.844 1.00 55.35 173 LYS B N 1
ATOM 1964 C CA . LYS B 1 84 ? -48.777 6.854 -15.567 1.00 57.43 173 LYS B CA 1
ATOM 1965 C C . LYS B 1 84 ? -48.447 6.035 -16.842 1.00 57.06 173 LYS B C 1
ATOM 1966 O O . LYS B 1 84 ? -49.307 5.325 -17.386 1.00 59.35 173 LYS B O 1
ATOM 1972 N N . PRO B 1 85 ? -47.181 6.115 -17.306 1.00 55.82 174 PRO B N 1
ATOM 1973 C CA . PRO B 1 85 ? -46.783 5.452 -18.551 1.00 53.75 174 PRO B CA 1
ATOM 1974 C C . PRO B 1 85 ? -46.942 3.932 -18.496 1.00 54.70 174 PRO B C 1
ATOM 1975 O O . PRO B 1 85 ? -46.559 3.309 -17.514 1.00 55.13 174 PRO B O 1
ATOM 1979 N N . ARG B 1 86 ? -47.527 3.363 -19.546 1.00 53.43 175 ARG B N 1
ATOM 1980 C CA . ARG B 1 86 ? -47.798 1.943 -19.612 1.00 54.93 175 ARG B CA 1
ATOM 1981 C C . ARG B 1 86 ? -46.491 1.155 -19.728 1.00 55.57 175 ARG B C 1
ATOM 1982 O O . ARG B 1 86 ? -46.373 0.054 -19.218 1.00 58.92 175 ARG B O 1
ATOM 1990 N N . VAL B 1 87 ? -45.516 1.735 -20.409 1.00 56.35 176 VAL B N 1
ATOM 1991 C CA . VAL B 1 87 ? -44.177 1.148 -20.568 1.00 58.36 176 VAL B CA 1
ATOM 1992 C C . VAL B 1 87 ? -43.155 2.287 -20.472 1.00 54.51 176 VAL B C 1
ATOM 1993 O O . VAL B 1 87 ? -43.526 3.448 -20.540 1.00 53.52 176 VAL B O 1
ATOM 1997 N N . LYS B 1 88 ? -41.892 1.971 -20.257 1.00 54.51 177 LYS B N 1
ATOM 1998 C CA . LYS B 1 88 ? -40.896 3.015 -20.002 1.00 54.91 177 LYS B CA 1
ATOM 1999 C C . LYS B 1 88 ? -39.768 3.009 -21.032 1.00 52.51 177 LYS B C 1
ATOM 2000 O O . LYS B 1 88 ? -39.662 2.078 -21.829 1.00 50.93 177 LYS B O 1
ATOM 2006 N N . GLY B 1 89 ? -38.917 4.033 -20.974 1.00 50.10 178 GLY B N 1
ATOM 2007 C CA . GLY B 1 89 ? -37.703 4.082 -21.763 1.00 50.73 178 GLY B CA 1
ATOM 2008 C C . GLY B 1 89 ? -37.924 4.031 -23.257 1.00 49.08 178 GLY B C 1
ATOM 2009 O O . GLY B 1 89 ? -38.823 4.646 -23.765 1.00 43.77 178 GLY B O 1
ATOM 2010 N N . ASP B 1 90 ? -37.072 3.271 -23.952 1.00 52.41 179 ASP B N 1
ATOM 2011 C CA . ASP B 1 90 ? -37.147 3.116 -25.400 1.00 53.67 179 ASP B CA 1
ATOM 2012 C C . ASP B 1 90 ? -38.487 2.535 -25.861 1.00 51.97 179 ASP B C 1
ATOM 2013 O O . ASP B 1 90 ? -38.985 2.943 -26.906 1.00 53.12 179 ASP B O 1
ATOM 2018 N N . GLU B 1 91 ? -39.047 1.572 -25.115 1.00 49.85 180 GLU B N 1
ATOM 2019 C CA . GLU B 1 91 ? -40.326 0.958 -25.483 1.00 47.79 180 GLU B CA 1
ATOM 2020 C C . GLU B 1 91 ? -41.427 2.047 -25.557 1.00 44.97 180 GLU B C 1
ATOM 2021 O O . GLU B 1 91 ? -42.264 2.039 -26.475 1.00 43.72 180 GLU B O 1
ATOM 2023 N N . LEU B 1 92 ? -41.380 3.007 -24.645 1.00 42.52 181 LEU B N 1
ATOM 2024 C CA . LEU B 1 92 ? -42.290 4.145 -24.699 1.00 40.17 181 LEU B CA 1
ATOM 2025 C C . LEU B 1 92 ? -42.008 5.062 -25.891 1.00 40.17 181 LEU B C 1
ATOM 2026 O O . LEU B 1 92 ? -42.916 5.357 -26.657 1.00 38.02 181 LEU B O 1
ATOM 2031 N N . LYS B 1 93 ? -40.758 5.518 -26.052 1.00 41.60 182 LYS B N 1
ATOM 2032 C CA . LYS B 1 93 ? -40.405 6.386 -27.177 1.00 40.78 182 LYS B CA 1
ATOM 2033 C C . LYS B 1 93 ? -40.887 5.736 -28.463 1.00 40.11 182 LYS B C 1
ATOM 2034 O O . LYS B 1 93 ? -41.514 6.401 -29.274 1.00 41.50 182 LYS B O 1
ATOM 2038 N N . ASN B 1 94 ? -40.633 4.442 -28.644 1.00 40.16 183 ASN B N 1
ATOM 2039 C CA . ASN B 1 94 ? -41.002 3.746 -29.891 1.00 40.30 183 ASN B CA 1
ATOM 2040 C C . ASN B 1 94 ? -42.501 3.649 -30.072 1.00 40.79 183 ASN B C 1
ATOM 2041 O O . ASN B 1 94 ? -43.008 3.908 -31.151 1.00 42.39 183 ASN B O 1
ATOM 2043 N N . SER B 1 95 ? -43.223 3.312 -29.020 1.00 44.10 184 SER B N 1
ATOM 2044 C CA . SER B 1 95 ? -44.685 3.224 -29.104 1.00 47.10 184 SER B CA 1
ATOM 2045 C C . SER B 1 95 ? -45.320 4.557 -29.541 1.00 46.47 184 SER B C 1
ATOM 2046 O O . SER B 1 95 ? -46.213 4.592 -30.402 1.00 48.10 184 SER B O 1
ATOM 2049 N N . VAL B 1 96 ? -44.838 5.638 -28.950 1.00 42.92 185 VAL B N 1
ATOM 2050 C CA . VAL B 1 96 ? -45.368 6.938 -29.234 1.00 41.91 185 VAL B CA 1
ATOM 2051 C C . VAL B 1 96 ? -44.945 7.438 -30.627 1.00 41.23 185 VAL B C 1
ATOM 2052 O O . VAL B 1 96 ? -45.762 7.988 -31.359 1.00 39.73 185 VAL B O 1
ATOM 2056 N N . LEU B 1 97 ? -43.680 7.306 -30.985 1.00 41.32 186 LEU B N 1
ATOM 2057 C CA . LEU B 1 97 ? -43.293 7.669 -32.337 1.00 41.90 186 LEU B CA 1
ATOM 2058 C C . LEU B 1 97 ? -44.169 6.913 -33.340 1.00 40.84 186 LEU B C 1
ATOM 2059 O O . LEU B 1 97 ? -44.524 7.447 -34.389 1.00 41.82 186 LEU B O 1
ATOM 2064 N N . ARG B 1 98 ? -44.468 5.653 -33.061 1.00 40.11 187 ARG B N 1
ATOM 2065 C CA . ARG B 1 98 ? -45.211 4.855 -34.024 1.00 39.75 187 ARG B CA 1
ATOM 2066 C C . ARG B 1 98 ? -46.648 5.318 -34.106 1.00 37.03 187 ARG B C 1
ATOM 2067 O O . ARG B 1 98 ? -47.209 5.360 -35.187 1.00 37.23 187 ARG B O 1
ATOM 2075 N N . VAL B 1 99 ? -47.251 5.687 -32.978 1.00 36.13 188 VAL B N 1
ATOM 2076 C CA . VAL B 1 99 ? -48.605 6.274 -32.997 1.00 33.49 188 VAL B CA 1
ATOM 2077 C C . VAL B 1 99 ? -48.655 7.535 -33.851 1.00 33.32 188 VAL B C 1
ATOM 2078 O O . VAL B 1 99 ? -49.570 7.735 -34.612 1.00 34.16 188 VAL B O 1
ATOM 2082 N N . ILE B 1 100 ? -47.687 8.416 -33.710 1.00 34.21 189 ILE B N 1
ATOM 2083 C CA . ILE B 1 100 ? -47.695 9.605 -34.516 1.00 35.45 189 ILE B CA 1
ATOM 2084 C C . ILE B 1 100 ? -47.504 9.300 -35.988 1.00 34.52 189 ILE B C 1
ATOM 2085 O O . ILE B 1 100 ? -48.117 9.945 -36.841 1.00 34.31 189 ILE B O 1
ATOM 2090 N N . TYR B 1 101 ? -46.679 8.303 -36.290 1.00 35.49 190 TYR B N 1
ATOM 2091 C CA . TYR B 1 101 ? -46.362 7.932 -37.673 1.00 34.77 190 TYR B CA 1
ATOM 2092 C C . TYR B 1 101 ? -47.570 7.291 -38.360 1.00 34.86 190 TYR B C 1
ATOM 2093 O O . TYR B 1 101 ? -47.840 7.545 -39.538 1.00 34.31 190 TYR B O 1
ATOM 2102 N N . ASN B 1 102 ? -48.315 6.497 -37.597 1.00 34.74 191 ASN B N 1
ATOM 2103 C CA . ASN B 1 102 ? -49.526 5.859 -38.097 1.00 36.17 191 ASN B CA 1
ATOM 2104 C C . ASN B 1 102 ? -50.783 6.701 -37.983 1.00 34.35 191 ASN B C 1
ATOM 2105 O O . ASN B 1 102 ? -51.787 6.408 -38.623 1.00 34.41 191 ASN B O 1
ATOM 2110 N N . GLY B 1 103 ? -50.728 7.730 -37.165 1.00 32.85 192 GLY B N 1
ATOM 2111 C CA . GLY B 1 103 ? -51.904 8.511 -36.830 1.00 33.52 192 GLY B CA 1
ATOM 2112 C C . GLY B 1 103 ? -51.999 9.796 -37.636 1.00 35.13 192 GLY B C 1
ATOM 2113 O O . GLY B 1 103 ? -51.316 9.951 -38.635 1.00 34.23 192 GLY B O 1
ATOM 2114 N N . TYR B 1 104 ? -52.814 10.740 -37.158 1.00 35.92 193 TYR B N 1
ATOM 2115 C CA . TYR B 1 104 ? -53.084 11.946 -37.913 1.00 37.02 193 TYR B CA 1
ATOM 2116 C C . TYR B 1 104 ? -51.964 12.949 -37.669 1.00 36.32 193 TYR B C 1
ATOM 2117 O O . TYR B 1 104 ? -51.654 13.204 -36.511 1.00 35.32 193 TYR B O 1
ATOM 2126 N N . PRO B 1 105 ? -51.373 13.566 -38.709 1.00 37.75 194 PRO B N 1
ATOM 2127 C CA . PRO B 1 105 ? -51.802 13.498 -40.122 1.00 37.77 194 PRO B CA 1
ATOM 2128 C C . PRO B 1 105 ? -50.981 12.544 -40.989 1.00 39.79 194 PRO B C 1
ATOM 2129 O O . PRO B 1 105 ? -51.358 12.290 -42.128 1.00 38.21 194 PRO B O 1
ATOM 2133 N N . SER B 1 106 ? -49.890 12.010 -40.434 1.00 40.94 195 SER B N 1
ATOM 2134 C CA . SER B 1 106 ? -48.974 11.129 -41.158 1.00 40.60 195 SER B CA 1
ATOM 2135 C C . SER B 1 106 ? -49.656 9.942 -41.882 1.00 42.14 195 SER B C 1
ATOM 2136 O O . SER B 1 106 ? -49.425 9.704 -43.062 1.00 43.55 195 SER B O 1
ATOM 2139 N N . ASN B 1 107 ? -50.482 9.187 -41.169 1.00 41.25 196 ASN B N 1
ATOM 2140 C CA . ASN B 1 107 ? -51.292 8.119 -41.769 1.00 40.40 196 ASN B CA 1
ATOM 2141 C C . ASN B 1 107 ? -50.537 7.032 -42.514 1.00 41.01 196 ASN B C 1
ATOM 2142 O O . ASN B 1 107 ? -51.015 6.526 -43.509 1.00 41.52 196 ASN B O 1
ATOM 2147 N N . ALA B 1 108 ? -49.400 6.594 -41.997 1.00 42.60 197 ALA B N 1
ATOM 2148 C CA . ALA B 1 108 ? -48.578 5.581 -42.692 1.00 44.25 197 ALA B CA 1
ATOM 2149 C C . ALA B 1 108 ? -49.277 4.269 -43.083 1.00 46.80 197 ALA B C 1
ATOM 2150 O O . ALA B 1 108 ? -48.942 3.696 -44.098 1.00 47.89 197 ALA B O 1
ATOM 2152 N N . LEU B 1 109 ? -50.225 3.792 -42.286 1.00 48.42 198 LEU B N 1
ATOM 2153 C CA . LEU B 1 109 ? -50.922 2.530 -42.581 1.00 49.69 198 LEU B CA 1
ATOM 2154 C C . LEU B 1 109 ? -52.242 2.657 -43.356 1.00 49.91 198 LEU B C 1
ATOM 2155 O O . LEU B 1 109 ? -52.855 1.643 -43.659 1.00 48.34 198 LEU B O 1
ATOM 2160 N N . GLY B 1 110 ? -52.683 3.878 -43.669 1.00 49.63 199 GLY B N 1
ATOM 2161 C CA . GLY B 1 110 ? -53.964 4.091 -44.366 1.00 52.12 199 GLY B CA 1
ATOM 2162 C C . GLY B 1 110 ? -55.197 3.785 -43.504 1.00 53.48 199 GLY B C 1
ATOM 2163 O O . GLY B 1 110 ? -56.265 3.465 -44.017 1.00 52.16 199 GLY B O 1
ATOM 2164 N N . ILE B 1 111 ? -55.032 3.875 -42.187 1.00 49.80 200 ILE B N 1
ATOM 2165 C CA . ILE B 1 111 ? -56.084 3.582 -41.281 1.00 48.16 200 ILE B CA 1
ATOM 2166 C C . ILE B 1 111 ? -57.276 4.504 -41.523 1.00 48.28 200 ILE B C 1
ATOM 2167 O O . ILE B 1 111 ? -58.423 4.052 -41.439 1.00 50.95 200 ILE B O 1
ATOM 2172 N N . LYS B 1 112 ? -57.027 5.776 -41.801 1.00 44.87 201 LYS B N 1
ATOM 2173 C CA . LYS B 1 112 ? -58.110 6.719 -42.015 1.00 46.53 201 LYS B CA 1
ATOM 2174 C C . LYS B 1 112 ? -59.066 6.219 -43.109 1.00 47.72 201 LYS B C 1
ATOM 2175 O O . LYS B 1 112 ? -60.271 6.142 -42.907 1.00 47.29 201 LYS B O 1
ATOM 2181 N N . GLU B 1 113 ? -58.515 5.809 -44.237 1.00 48.99 202 GLU B N 1
ATOM 2182 C CA . GLU B 1 113 ? -59.323 5.350 -45.374 1.00 51.77 202 GLU B CA 1
ATOM 2183 C C . GLU B 1 113 ? -59.935 3.962 -45.142 1.00 50.49 202 GLU B C 1
ATOM 2184 O O . GLU B 1 113 ? -61.065 3.710 -45.574 1.00 48.05 202 GLU B O 1
ATOM 2190 N N . LYS B 1 114 ? -59.195 3.088 -44.465 1.00 49.48 203 LYS B N 1
ATOM 2191 C CA . LYS B 1 114 ? -59.689 1.758 -44.136 1.00 53.03 203 LYS B CA 1
ATOM 2192 C C . LYS B 1 114 ? -60.985 1.776 -43.302 1.00 55.19 203 LYS B C 1
ATOM 2193 O O . LYS B 1 114 ? -61.886 0.998 -43.556 1.00 56.16 203 LYS B O 1
ATOM 2199 N N . TYR B 1 115 ? -61.096 2.676 -42.337 1.00 55.06 204 TYR B N 1
ATOM 2200 C CA . TYR B 1 115 ? -62.328 2.790 -41.557 1.00 55.43 204 TYR B CA 1
ATOM 2201 C C . TYR B 1 115 ? -63.203 4.010 -41.903 1.00 55.14 204 TYR B C 1
ATOM 2202 O O . TYR B 1 115 ? -64.134 4.327 -41.176 1.00 56.25 204 TYR B O 1
ATOM 2211 N N . GLN B 1 116 ? -62.908 4.682 -43.011 1.00 56.27 205 GLN B N 1
ATOM 2212 C CA . GLN B 1 116 ? -63.683 5.849 -43.477 1.00 58.32 205 GLN B CA 1
ATOM 2213 C C . GLN B 1 116 ? -63.893 6.940 -42.425 1.00 54.81 205 GLN B C 1
ATOM 2214 O O . GLN B 1 116 ? -65.018 7.377 -42.191 1.00 53.68 205 GLN B O 1
ATOM 2220 N N . LEU B 1 117 ? -62.799 7.335 -41.784 1.00 48.65 206 LEU B N 1
ATOM 2221 C CA . LEU B 1 117 ? -62.843 8.309 -40.741 1.00 45.98 206 LEU B CA 1
ATOM 2222 C C . LEU B 1 117 ? -62.764 9.686 -41.331 1.00 44.45 206 LEU B C 1
ATOM 2223 O O . LEU B 1 117 ? -62.146 9.887 -42.360 1.00 44.23 206 LEU B O 1
ATOM 2228 N N . THR B 1 118 ? -63.386 10.630 -40.654 1.00 44.17 207 THR B N 1
ATOM 2229 C CA . THR B 1 118 ? -63.197 12.029 -40.969 1.00 44.96 207 THR B CA 1
ATOM 2230 C C . THR B 1 118 ? -61.857 12.435 -40.371 1.00 43.15 207 THR B C 1
ATOM 2231 O O . THR B 1 118 ? -61.327 11.761 -39.491 1.00 40.17 207 THR B O 1
ATOM 2235 N N . GLU B 1 119 ? -61.340 13.562 -40.835 1.00 43.70 208 GLU B N 1
ATOM 2236 C CA . GLU B 1 119 ? -60.119 14.105 -40.289 1.00 44.77 208 GLU B CA 1
ATOM 2237 C C . GLU B 1 119 ? -60.214 14.256 -38.758 1.00 40.26 208 GLU B C 1
ATOM 2238 O O . GLU B 1 119 ? -59.360 13.804 -38.009 1.00 37.01 208 GLU B O 1
ATOM 2244 N N . GLY B 1 120 ? -61.301 14.843 -38.302 1.00 39.72 209 GLY B N 1
ATOM 2245 C CA . GLY B 1 120 ? -61.519 15.021 -36.879 1.00 38.75 209 GLY B CA 1
ATOM 2246 C C . GLY B 1 120 ? -61.587 13.740 -36.063 1.00 37.76 209 GLY B C 1
ATOM 2247 O O . GLY B 1 120 ? -61.072 13.685 -34.955 1.00 38.55 209 GLY B O 1
ATOM 2248 N N . GLN B 1 121 ? -62.237 12.715 -36.564 1.00 36.53 210 GLN B N 1
ATOM 2249 C CA . GLN B 1 121 ? -62.258 11.486 -35.811 1.00 36.40 210 GLN B CA 1
ATOM 2250 C C . GLN B 1 121 ? -60.890 10.902 -35.720 1.00 34.30 210 GLN B C 1
ATOM 2251 O O . GLN B 1 121 ? -60.475 10.363 -34.703 1.00 33.28 210 GLN B O 1
ATOM 2257 N N . PHE B 1 122 ? -60.171 10.966 -36.817 1.00 35.74 211 PHE B N 1
ATOM 2258 C CA . PHE B 1 122 ? -58.828 10.349 -36.877 1.00 35.55 211 PHE B CA 1
ATOM 2259 C C . PHE B 1 122 ? -57.865 11.026 -35.917 1.00 31.36 211 PHE B C 1
ATOM 2260 O O . PHE B 1 122 ? -57.068 10.383 -35.251 1.00 30.76 211 PHE B O 1
ATOM 2268 N N . ARG B 1 123 ? -57.993 12.329 -35.824 1.00 29.89 212 ARG B N 1
ATOM 2269 C CA . ARG B 1 123 ? -57.197 13.075 -34.868 1.00 30.18 212 ARG B CA 1
ATOM 2270 C C . ARG B 1 123 ? -57.571 12.789 -33.438 1.00 28.97 212 ARG B C 1
ATOM 2271 O O . ARG B 1 123 ? -56.711 12.638 -32.600 1.00 27.63 212 ARG B O 1
ATOM 2279 N N . LYS B 1 124 ? -58.869 12.681 -33.162 1.00 30.49 213 LYS B N 1
ATOM 2280 C CA . LYS B 1 124 ? -59.357 12.253 -31.831 1.00 29.77 213 LYS B CA 1
ATOM 2281 C C . LYS B 1 124 ? -58.807 10.886 -31.417 1.00 28.02 213 LYS B C 1
ATOM 2282 O O . LYS B 1 124 ? -58.348 10.697 -30.310 1.00 25.84 213 LYS B O 1
ATOM 2287 N N . LEU B 1 125 ? -58.786 9.952 -32.340 1.00 29.66 214 LEU B N 1
ATOM 2288 C CA . LEU B 1 125 ? -58.263 8.605 -32.034 1.00 31.38 214 LEU B CA 1
ATOM 2289 C C . LEU B 1 125 ? -56.767 8.585 -31.802 1.00 31.09 214 LEU B C 1
ATOM 2290 O O . LEU B 1 125 ? -56.286 7.927 -30.899 1.00 31.96 214 LEU B O 1
ATOM 2295 N N . THR B 1 126 ? -56.049 9.351 -32.594 1.00 30.35 215 THR B N 1
ATOM 2296 C CA . THR B 1 126 ? -54.647 9.486 -32.381 1.00 29.99 215 THR B CA 1
ATOM 2297 C C . THR B 1 126 ? -54.375 10.058 -30.994 1.00 29.48 215 THR B C 1
ATOM 2298 O O . THR B 1 126 ? -53.552 9.546 -30.260 1.00 30.11 215 THR B O 1
ATOM 2302 N N . GLN B 1 127 ? -55.098 11.092 -30.601 1.00 29.12 216 GLN B N 1
ATOM 2303 C CA . GLN B 1 127 ? -54.941 11.610 -29.261 1.00 29.59 216 GLN B CA 1
ATOM 2304 C C . GLN B 1 127 ? -55.180 10.511 -28.225 1.00 31.75 216 GLN B C 1
ATOM 2305 O O . GLN B 1 127 ? -54.505 10.498 -27.206 1.00 32.75 216 GLN B O 1
ATOM 2311 N N . ARG B 1 128 ? -56.174 9.648 -28.437 1.00 31.63 217 ARG B N 1
ATOM 2312 C CA . ARG B 1 128 ? -56.472 8.619 -27.445 1.00 33.57 217 ARG B CA 1
ATOM 2313 C C . ARG B 1 128 ? -55.460 7.515 -27.406 1.00 33.13 217 ARG B C 1
ATOM 2314 O O . ARG B 1 128 ? -55.234 6.910 -26.373 1.00 37.45 217 ARG B O 1
ATOM 2322 N N . ALA B 1 129 ? -54.834 7.260 -28.530 1.00 32.68 218 ALA B N 1
ATOM 2323 C CA . ALA B 1 129 ? -53.755 6.276 -28.584 1.00 33.49 218 ALA B CA 1
ATOM 2324 C C . ALA B 1 129 ? -52.523 6.759 -27.842 1.00 33.47 218 ALA B C 1
ATOM 2325 O O . ALA B 1 129 ? -51.880 5.983 -27.152 1.00 35.73 218 ALA B O 1
ATOM 2327 N N . VAL B 1 130 ? -52.223 8.058 -27.938 1.00 31.17 219 VAL B N 1
ATOM 2328 C CA . VAL B 1 130 ? -51.101 8.626 -27.181 1.00 29.76 219 VAL B CA 1
ATOM 2329 C C . VAL B 1 130 ? -51.313 8.406 -25.696 1.00 30.14 219 VAL B C 1
ATOM 2330 O O . VAL B 1 130 ? -50.421 7.990 -24.991 1.00 28.81 219 VAL B O 1
ATOM 2334 N N . TRP B 1 131 ? -52.541 8.664 -25.242 1.00 31.74 220 TRP B N 1
ATOM 2335 C CA . TRP B 1 131 ? -52.913 8.532 -23.824 1.00 31.65 220 TRP B CA 1
ATOM 2336 C C . TRP B 1 131 ? -52.904 7.101 -23.342 1.00 32.14 220 TRP B C 1
ATOM 2337 O O . TRP B 1 131 ? -52.639 6.833 -22.192 1.00 31.27 220 TRP B O 1
ATOM 2348 N N . ASN B 1 132 ? -53.168 6.185 -24.248 1.00 33.11 221 ASN B N 1
ATOM 2349 C CA . ASN B 1 132 ? -53.020 4.816 -23.908 1.00 37.21 221 ASN B CA 1
ATOM 2350 C C . ASN B 1 132 ? -51.605 4.461 -23.400 1.00 39.02 221 ASN B C 1
ATOM 2351 O O . ASN B 1 132 ? -51.437 3.601 -22.553 1.00 39.62 221 ASN B O 1
ATOM 2356 N N . PHE B 1 133 ? -50.585 5.128 -23.931 1.00 40.14 222 PHE B N 1
ATOM 2357 C CA . PHE B 1 133 ? -49.183 4.845 -23.544 1.00 39.80 222 PHE B CA 1
ATOM 2358 C C . PHE B 1 133 ? -48.665 5.753 -22.433 1.00 39.47 222 PHE B C 1
ATOM 2359 O O . PHE B 1 133 ? -47.880 5.327 -21.601 1.00 40.42 222 PHE B O 1
ATOM 2367 N N . THR B 1 134 ? -49.094 7.011 -22.428 1.00 38.47 223 THR B N 1
ATOM 2368 C CA . THR B 1 134 ? -48.549 7.990 -21.494 1.00 37.66 223 THR B CA 1
ATOM 2369 C C . THR B 1 134 ? -49.256 7.974 -20.190 1.00 37.86 223 THR B C 1
ATOM 2370 O O . THR B 1 134 ? -48.690 8.394 -19.198 1.00 39.69 223 THR B O 1
ATOM 2374 N N . ASP B 1 135 ? -50.517 7.551 -20.188 1.00 40.43 224 ASP B N 1
ATOM 2375 C CA . ASP B 1 135 ? -51.316 7.538 -18.964 1.00 44.50 224 ASP B CA 1
ATOM 2376 C C . ASP B 1 135 ? -51.997 6.214 -18.693 1.00 46.23 224 ASP B C 1
ATOM 2377 O O . ASP B 1 135 ? -52.838 6.128 -17.815 1.00 49.01 224 ASP B O 1
ATOM 2382 N N . SER B 1 136 ? -51.650 5.177 -19.444 1.00 47.65 225 SER B N 1
ATOM 2383 C CA . SER B 1 136 ? -52.319 3.891 -19.309 1.00 49.86 225 SER B CA 1
ATOM 2384 C C . SER B 1 136 ? -53.825 4.058 -19.288 1.00 49.59 225 SER B C 1
ATOM 2385 O O . SER B 1 136 ? -54.518 3.491 -18.455 1.00 50.71 225 SER B O 1
ATOM 2388 N N . ASN B 1 137 ? -54.331 4.847 -20.213 1.00 49.16 226 ASN B N 1
ATOM 2389 C CA . ASN B 1 137 ? -55.729 5.205 -20.210 1.00 52.58 226 ASN B CA 1
ATOM 2390 C C . ASN B 1 137 ? -56.273 5.080 -21.622 1.00 52.22 226 ASN B C 1
ATOM 2391 O O . ASN B 1 137 ? -55.995 5.908 -22.473 1.00 48.79 226 ASN B O 1
ATOM 2396 N N . LEU B 1 138 ? -57.047 4.027 -21.854 1.00 56.28 227 LEU B N 1
ATOM 2397 C CA . LEU B 1 138 ? -57.675 3.802 -23.136 1.00 57.82 227 LEU B CA 1
ATOM 2398 C C . LEU B 1 138 ? -59.177 4.016 -23.006 1.00 60.03 227 LEU B C 1
ATOM 2399 O O . LEU B 1 138 ? -59.894 3.177 -22.472 1.00 64.19 227 LEU B O 1
ATOM 2404 N N . SER B 1 139 ? -59.647 5.160 -23.484 1.00 59.64 228 SER B N 1
ATOM 2405 C CA . SER B 1 139 ? -61.045 5.518 -23.366 1.00 59.27 228 SER B CA 1
ATOM 2406 C C . SER B 1 139 ? -61.767 5.135 -24.648 1.00 56.45 228 SER B C 1
ATOM 2407 O O . SER B 1 139 ? -61.479 5.699 -25.716 1.00 47.85 228 SER B O 1
ATOM 2410 N N . LEU B 1 140 ? -62.732 4.216 -24.528 1.00 53.57 229 LEU B N 1
ATOM 2411 C CA . LEU B 1 140 ? -63.640 3.900 -25.630 1.00 51.81 229 LEU B CA 1
ATOM 2412 C C . LEU B 1 140 ? -64.933 4.728 -25.588 1.00 51.69 229 LEU B C 1
ATOM 2413 O O . LEU B 1 140 ? -65.849 4.479 -26.362 1.00 52.67 229 LEU B O 1
ATOM 2418 N N . ASP B 1 141 ? -64.980 5.732 -24.726 1.00 51.43 230 ASP B N 1
ATOM 2419 C CA . ASP B 1 141 ? -66.175 6.513 -24.526 1.00 55.86 230 ASP B CA 1
ATOM 2420 C C . ASP B 1 141 ? -66.615 7.293 -25.776 1.00 53.62 230 ASP B C 1
ATOM 2421 O O . ASP B 1 141 ? -65.838 7.995 -26.398 1.00 50.00 230 ASP B O 1
ATOM 2426 N N . LYS B 1 142 ? -67.880 7.130 -26.131 1.00 52.77 231 LYS B N 1
ATOM 2427 C CA . LYS B 1 142 ? -68.512 7.834 -27.240 1.00 51.20 231 LYS B CA 1
ATOM 2428 C C . LYS B 1 142 ? -67.966 7.482 -28.616 1.00 49.39 231 LYS B C 1
ATOM 2429 O O . LYS B 1 142 ? -68.226 8.197 -29.573 1.00 48.70 231 LYS B O 1
ATOM 2435 N N . LEU B 1 143 ? -67.339 6.313 -28.748 1.00 48.56 232 LEU B N 1
ATOM 2436 C CA . LEU B 1 143 ? -66.874 5.837 -30.044 1.00 46.85 232 LEU B CA 1
ATOM 2437 C C . LEU B 1 143 ? -67.809 4.840 -30.679 1.00 47.59 232 LEU B C 1
ATOM 2438 O O . LEU B 1 143 ? -68.380 3.965 -30.002 1.00 49.86 232 LEU B O 1
ATOM 2443 N N . SER B 1 144 ? -67.972 4.959 -31.990 1.00 46.93 233 SER B N 1
ATOM 2444 C CA . SER B 1 144 ? -68.699 3.954 -32.765 1.00 48.11 233 SER B CA 1
ATOM 2445 C C . SER B 1 144 ? -67.777 2.758 -33.009 1.00 46.75 233 SER B C 1
ATOM 2446 O O . SER B 1 144 ? -66.619 2.806 -32.730 1.00 42.18 233 SER B O 1
ATOM 2449 N N . GLN B 1 145 ? -68.329 1.655 -33.486 1.00 50.47 234 GLN B N 1
ATOM 2450 C CA . GLN B 1 145 ? -67.535 0.444 -33.644 1.00 51.44 234 GLN B CA 1
ATOM 2451 C C . GLN B 1 145 ? -66.348 0.666 -34.580 1.00 48.85 234 GLN B C 1
ATOM 2452 O O . GLN B 1 145 ? -65.252 0.172 -34.309 1.00 45.54 234 GLN B O 1
ATOM 2458 N N . LYS B 1 146 ? -66.587 1.347 -35.699 1.00 50.04 235 LYS B N 1
ATOM 2459 C CA . LYS B 1 146 ? -65.528 1.563 -36.689 1.00 50.88 235 LYS B CA 1
ATOM 2460 C C . LYS B 1 146 ? -64.417 2.425 -36.031 1.00 46.64 235 LYS B C 1
ATOM 2461 O O . LYS B 1 146 ? -63.247 2.153 -36.190 1.00 42.56 235 LYS B O 1
ATOM 2467 N N . GLU B 1 147 ? -64.797 3.398 -35.207 1.00 46.20 236 GLU B N 1
ATOM 2468 C CA . GLU B 1 147 ? -63.807 4.156 -34.430 1.00 44.00 236 GLU B CA 1
ATOM 2469 C C . GLU B 1 147 ? -63.039 3.260 -33.451 1.00 42.58 236 GLU B C 1
ATOM 2470 O O . GLU B 1 147 ? -61.857 3.346 -33.363 1.00 40.07 236 GLU B O 1
ATOM 2476 N N . ILE B 1 148 ? -63.720 2.385 -32.729 1.00 44.65 237 ILE B N 1
ATOM 2477 C CA . ILE B 1 148 ? -63.040 1.463 -31.832 1.00 44.31 237 ILE B CA 1
ATOM 2478 C C . ILE B 1 148 ? -62.063 0.558 -32.569 1.00 45.92 237 ILE B C 1
ATOM 2479 O O . ILE B 1 148 ? -60.992 0.272 -32.061 1.00 44.88 237 ILE B O 1
ATOM 2484 N N . ASP B 1 149 ? -62.440 0.086 -33.750 1.00 48.87 238 ASP B N 1
ATOM 2485 C CA . ASP B 1 149 ? -61.573 -0.797 -34.514 1.00 52.58 238 ASP B CA 1
ATOM 2486 C C . ASP B 1 149 ? -60.319 -0.085 -35.000 1.00 51.52 238 ASP B C 1
ATOM 2487 O O . ASP B 1 149 ? -59.223 -0.627 -34.937 1.00 53.39 238 ASP B O 1
ATOM 2492 N N . ALA B 1 150 ? -60.489 1.137 -35.463 1.00 49.61 239 ALA B N 1
ATOM 2493 C CA . ALA B 1 150 ? -59.366 1.965 -35.884 1.00 47.59 239 ALA B CA 1
ATOM 2494 C C . ALA B 1 150 ? -58.408 2.258 -34.743 1.00 45.71 239 ALA B C 1
ATOM 2495 O O . ALA B 1 150 ? -57.190 2.209 -34.882 1.00 47.56 239 ALA B O 1
ATOM 2497 N N . LEU B 1 151 ? -58.969 2.543 -33.597 1.00 45.49 240 LEU B N 1
ATOM 2498 C CA . LEU B 1 151 ? -58.177 2.809 -32.417 1.00 45.08 240 LEU B CA 1
ATOM 2499 C C . LEU B 1 151 ? -57.400 1.564 -31.960 1.00 46.82 240 LEU B C 1
ATOM 2500 O O . LEU B 1 151 ? -56.282 1.676 -31.488 1.00 45.59 240 LEU B O 1
ATOM 2505 N N . ASN B 1 152 ? -57.991 0.382 -32.104 1.00 49.79 241 ASN B N 1
ATOM 2506 C CA . ASN B 1 152 ? -57.272 -0.822 -31.743 1.00 50.27 241 ASN B CA 1
ATOM 2507 C C . ASN B 1 152 ? -56.175 -1.098 -32.732 1.00 48.64 241 ASN B C 1
ATOM 2508 O O . ASN B 1 152 ? -55.101 -1.502 -32.332 1.00 46.63 241 ASN B O 1
ATOM 2513 N N . GLU B 1 153 ? -56.428 -0.857 -34.020 1.00 50.25 242 GLU B N 1
ATOM 2514 C CA . GLU B 1 153 ? -55.369 -1.054 -35.043 1.00 51.74 242 GLU B CA 1
ATOM 2515 C C . GLU B 1 153 ? -54.207 -0.101 -34.741 1.00 53.13 242 GLU B C 1
ATOM 2516 O O . GLU B 1 153 ? -53.055 -0.458 -34.882 1.00 58.34 242 GLU B O 1
ATOM 2518 N N . LEU B 1 154 ? -54.512 1.082 -34.237 1.00 53.15 243 LEU B N 1
ATOM 2519 C CA . LEU B 1 154 ? -53.486 2.072 -33.949 1.00 51.84 243 LEU B CA 1
ATOM 2520 C C . LEU B 1 154 ? -52.582 1.748 -32.776 1.00 50.90 243 LEU B C 1
ATOM 2521 O O . LEU B 1 154 ? -51.370 1.879 -32.896 1.00 55.08 243 LEU B O 1
ATOM 2526 N N . ILE B 1 155 ? -53.152 1.295 -31.661 1.00 50.28 244 ILE B N 1
ATOM 2527 C CA . ILE B 1 155 ? -52.354 0.980 -30.487 1.00 50.48 244 ILE B CA 1
ATOM 2528 C C . ILE B 1 155 ? -51.655 -0.365 -30.575 1.00 53.01 244 ILE B C 1
ATOM 2529 O O . ILE B 1 155 ? -50.665 -0.569 -29.892 1.00 56.62 244 ILE B O 1
ATOM 2534 N N . ASN B 1 156 ? -52.142 -1.271 -31.426 1.00 53.84 245 ASN B N 1
ATOM 2535 C CA . ASN B 1 156 ? -51.580 -2.621 -31.544 1.00 55.74 245 ASN B CA 1
ATOM 2536 C C . ASN B 1 156 ? -50.627 -2.813 -32.710 1.00 56.22 245 ASN B C 1
ATOM 2537 O O . ASN B 1 156 ? -49.950 -3.830 -32.793 1.00 55.09 245 ASN B O 1
ATOM 2542 N N . ALA B 1 157 ? -50.564 -1.826 -33.603 1.00 56.72 246 ALA B N 1
ATOM 2543 C CA . ALA B 1 157 ? -49.669 -1.872 -34.756 1.00 54.44 246 ALA B CA 1
ATOM 2544 C C . ALA B 1 157 ? -48.245 -2.047 -34.306 1.00 55.11 246 ALA B C 1
ATOM 2545 O O . ALA B 1 157 ? -47.785 -1.367 -33.386 1.00 54.43 246 ALA B O 1
ATOM 2547 N N . LYS B 1 158 ? -47.559 -2.995 -34.930 1.00 58.79 247 LYS B N 1
ATOM 2548 C CA . LYS B 1 158 ? -46.150 -3.216 -34.660 1.00 60.70 247 LYS B CA 1
ATOM 2549 C C . LYS B 1 158 ? -45.373 -3.114 -35.991 1.00 60.90 247 LYS B C 1
ATOM 2550 O O . LYS B 1 158 ? -44.400 -3.802 -36.200 1.00 62.72 247 LYS B O 1
ATOM 2553 N N . ASN B 1 159 ? -45.802 -2.211 -36.875 1.00 61.09 248 ASN B N 1
ATOM 2554 C CA . ASN B 1 159 ? -45.092 -1.949 -38.139 1.00 59.26 248 ASN B CA 1
ATOM 2555 C C . ASN B 1 159 ? -43.724 -1.279 -37.950 1.00 58.40 248 ASN B C 1
ATOM 2556 O O . ASN B 1 159 ? -43.475 -0.590 -36.969 1.00 52.18 248 ASN B O 1
ATOM 2561 N N . ALA B 1 160 ? -42.854 -1.518 -38.923 1.00 62.66 249 ALA B N 1
ATOM 2562 C CA . ALA B 1 160 ? -41.540 -0.904 -38.976 1.00 64.54 249 ALA B CA 1
ATOM 2563 C C . ALA B 1 160 ? -41.642 0.602 -39.266 1.00 64.10 249 ALA B C 1
ATOM 2564 O O . ALA B 1 160 ? -42.351 1.036 -40.176 1.00 64.23 249 ALA B O 1
ATOM 2566 N N . ILE B 1 161 ? -40.881 1.380 -38.510 1.00 64.49 250 ILE B N 1
ATOM 2567 C CA . ILE B 1 161 ? -40.803 2.832 -38.677 1.00 64.97 250 ILE B CA 1
ATOM 2568 C C . ILE B 1 161 ? -39.391 3.198 -39.115 1.00 61.11 250 ILE B C 1
ATOM 2569 O O . ILE B 1 161 ? -38.445 2.489 -38.767 1.00 65.93 250 ILE B O 1
ATOM 2574 N N . PRO B 1 162 ? -39.234 4.300 -39.856 1.00 57.52 251 PRO B N 1
ATOM 2575 C CA . PRO B 1 162 ? -37.895 4.713 -40.157 1.00 57.97 251 PRO B CA 1
ATOM 2576 C C . PRO B 1 162 ? -37.030 4.915 -38.920 1.00 58.56 251 PRO B C 1
ATOM 2577 O O . PRO B 1 162 ? -37.505 5.271 -37.802 1.00 55.16 251 PRO B O 1
ATOM 2581 N N . ASP B 1 163 ? -35.741 4.678 -39.129 1.00 61.82 252 ASP B N 1
ATOM 2582 C CA . ASP B 1 163 ? -34.770 4.852 -38.082 1.00 61.90 252 ASP B CA 1
ATOM 2583 C C . ASP B 1 163 ? -34.573 6.386 -37.901 1.00 56.59 252 ASP B C 1
ATOM 2584 O O . ASP B 1 163 ? -34.594 7.195 -38.865 1.00 52.43 252 ASP B O 1
ATOM 2589 N N . ASN B 1 164 ? -34.451 6.740 -36.633 1.00 54.79 253 ASN B N 1
ATOM 2590 C CA . ASN B 1 164 ? -34.040 8.088 -36.190 1.00 55.27 253 ASN B CA 1
ATOM 2591 C C . ASN B 1 164 ? -35.051 9.174 -36.413 1.00 52.93 253 ASN B C 1
ATOM 2592 O O . ASN B 1 164 ? -34.685 10.319 -36.479 1.00 54.40 253 ASN B O 1
ATOM 2597 N N . LEU B 1 165 ? -36.315 8.826 -36.573 1.00 51.84 254 LEU B N 1
ATOM 2598 C CA . LEU B 1 165 ? -37.394 9.752 -36.226 1.00 50.50 254 LEU B CA 1
ATOM 2599 C C . LEU B 1 165 ? -37.239 10.391 -34.854 1.00 46.79 254 LEU B C 1
ATOM 2600 O O . LEU B 1 165 ? -36.939 9.712 -33.898 1.00 46.17 254 LEU B O 1
ATOM 2605 N N . VAL B 1 166 ? -37.413 11.711 -34.786 1.00 45.55 255 VAL B N 1
ATOM 2606 C CA . VAL B 1 166 ? -37.447 12.424 -33.513 1.00 44.46 255 VAL B CA 1
ATOM 2607 C C . VAL B 1 166 ? -38.588 13.443 -33.522 1.00 41.78 255 VAL B C 1
ATOM 2608 O O . VAL B 1 166 ? -38.895 14.062 -34.556 1.00 43.00 255 VAL B O 1
ATOM 2612 N N . LEU B 1 167 ? -39.264 13.555 -32.381 1.00 38.76 256 LEU B N 1
ATOM 2613 C CA . LEU B 1 167 ? -40.339 14.512 -32.214 1.00 36.74 256 LEU B CA 1
ATOM 2614 C C . LEU B 1 167 ? -40.015 15.451 -31.089 1.00 37.02 256 LEU B C 1
ATOM 2615 O O . LEU B 1 167 ? -39.244 15.115 -30.189 1.00 41.27 256 LEU B O 1
ATOM 2620 N N . ASN B 1 168 ? -40.571 16.651 -31.128 1.00 36.81 257 ASN B N 1
ATOM 2621 C CA . ASN B 1 168 ? -40.311 17.603 -30.047 1.00 35.60 257 ASN B CA 1
ATOM 2622 C C . ASN B 1 168 ? -41.370 17.456 -29.019 1.00 34.46 257 ASN B C 1
ATOM 2623 O O . ASN B 1 168 ? -42.488 17.083 -29.348 1.00 35.76 257 ASN B O 1
ATOM 2628 N N . LEU B 1 169 ? -41.007 17.764 -27.787 1.00 32.93 258 LEU B N 1
ATOM 2629 C CA . LEU B 1 169 ? -41.928 17.870 -26.729 1.00 32.85 258 LEU B CA 1
ATOM 2630 C C . LEU B 1 169 ? -41.939 19.333 -26.339 1.00 33.99 258 LEU B C 1
ATOM 2631 O O . LEU B 1 169 ? -40.881 19.928 -26.188 1.00 36.05 258 LEU B O 1
ATOM 2636 N N . TYR B 1 170 ? -43.125 19.931 -26.206 1.00 32.56 259 TYR B N 1
ATOM 2637 C CA . TYR B 1 170 ? -43.260 21.306 -25.719 1.00 31.82 259 TYR B CA 1
ATOM 2638 C C . TYR B 1 170 ? -43.658 21.312 -24.236 1.00 32.49 259 TYR B C 1
ATOM 2639 O O . TYR B 1 170 ? -44.647 20.680 -23.842 1.00 30.25 259 TYR B O 1
ATOM 2648 N N . LEU B 1 171 ? -42.835 21.980 -23.428 1.00 34.03 260 LEU B N 1
ATOM 2649 C CA . LEU B 1 171 ? -42.959 22.004 -21.983 1.00 35.98 260 LEU B CA 1
ATOM 2650 C C . LEU B 1 171 ? -43.434 23.367 -21.532 1.00 36.53 260 LEU B C 1
ATOM 2651 O O . LEU B 1 171 ? -42.824 24.359 -21.872 1.00 39.71 260 LEU B O 1
ATOM 2656 N N . PRO B 1 172 ? -44.498 23.423 -20.731 1.00 36.81 261 PRO B N 1
ATOM 2657 C CA . PRO B 1 172 ? -45.065 24.727 -20.429 1.00 39.47 261 PRO B CA 1
ATOM 2658 C C . PRO B 1 172 ? -44.380 25.462 -19.305 1.00 42.15 261 PRO B C 1
ATOM 2659 O O . PRO B 1 172 ? -43.873 24.840 -18.400 1.00 43.61 261 PRO B O 1
ATOM 2663 N N . ASP B 1 173 ? -44.398 26.782 -19.346 1.00 46.54 262 ASP B N 1
ATOM 2664 C CA . ASP B 1 173 ? -43.915 27.600 -18.220 1.00 52.20 262 ASP B CA 1
ATOM 2665 C C . ASP B 1 173 ? -44.602 27.244 -16.909 1.00 52.39 262 ASP B C 1
ATOM 2666 O O . ASP B 1 173 ? -43.949 27.179 -15.877 1.00 57.05 262 ASP B O 1
ATOM 2671 N N . ASP B 1 174 ? -45.908 27.028 -16.956 1.00 50.56 263 ASP B N 1
ATOM 2672 C CA . ASP B 1 174 ? -46.693 26.678 -15.794 1.00 50.29 263 ASP B CA 1
ATOM 2673 C C . ASP B 1 174 ? -47.146 25.224 -15.888 1.00 49.69 263 ASP B C 1
ATOM 2674 O O . ASP B 1 174 ? -47.860 24.833 -16.812 1.00 48.62 263 ASP B O 1
ATOM 2679 N N . SER B 1 175 ? -46.794 24.419 -14.898 1.00 51.98 264 SER B N 1
ATOM 2680 C CA . SER B 1 175 ? -47.025 22.965 -14.978 1.00 52.20 264 SER B CA 1
ATOM 2681 C C . SER B 1 175 ? -48.491 22.535 -14.691 1.00 49.68 264 SER B C 1
ATOM 2682 O O . SER B 1 175 ? -48.824 21.350 -14.749 1.00 53.42 264 SER B O 1
ATOM 2685 N N . TYR B 1 176 ? -49.365 23.490 -14.441 1.00 46.76 265 TYR B N 1
ATOM 2686 C CA . TYR B 1 176 ? -50.800 23.241 -14.508 1.00 45.93 265 TYR B CA 1
ATOM 2687 C C . TYR B 1 176 ? -51.231 22.715 -15.872 1.00 40.94 265 TYR B C 1
ATOM 2688 O O . TYR B 1 176 ? -52.198 21.959 -15.962 1.00 41.81 265 TYR B O 1
ATOM 2697 N N . TYR B 1 177 ? -50.537 23.138 -16.934 1.00 37.65 266 TYR B N 1
ATOM 2698 C CA . TYR B 1 177 ? -50.894 22.781 -18.318 1.00 34.87 266 TYR B CA 1
ATOM 2699 C C . TYR B 1 177 ? -50.165 21.526 -18.802 1.00 33.46 266 TYR B C 1
ATOM 2700 O O . TYR B 1 177 ? -49.101 21.186 -18.294 1.00 31.36 266 TYR B O 1
ATOM 2709 N N . GLN B 1 178 ? -50.767 20.861 -19.784 1.00 32.40 267 GLN B N 1
ATOM 2710 C CA . GLN B 1 178 ? -50.234 19.652 -20.326 1.00 33.65 267 GLN B CA 1
ATOM 2711 C C . GLN B 1 178 ? -48.915 19.969 -21.017 1.00 33.20 267 GLN B C 1
ATOM 2712 O O . GLN B 1 178 ? -48.774 21.030 -21.634 1.00 32.35 267 GLN B O 1
ATOM 2717 N N . ASN B 1 179 ? -48.018 18.990 -21.012 1.00 31.18 268 ASN B N 1
ATOM 2718 C CA . ASN B 1 179 ? -46.987 18.920 -21.997 1.00 30.40 268 ASN B CA 1
ATOM 2719 C C . ASN B 1 179 ? -47.592 18.505 -23.345 1.00 30.77 268 ASN B C 1
ATOM 2720 O O . ASN B 1 179 ? -48.552 17.763 -23.399 1.00 29.86 268 ASN B O 1
ATOM 2725 N N . LEU B 1 180 ? -47.013 18.983 -24.434 1.00 31.35 269 LEU B N 1
ATOM 2726 C CA . LEU B 1 180 ? -47.569 18.766 -25.747 1.00 30.78 269 LEU B CA 1
ATOM 2727 C C . LEU B 1 180 ? -46.558 18.038 -26.591 1.00 33.14 269 LEU B C 1
ATOM 2728 O O . LEU B 1 180 ? -45.394 18.373 -26.546 1.00 37.30 269 LEU B O 1
ATOM 2733 N N . LEU B 1 181 ? -47.010 17.086 -27.390 1.00 32.73 270 LEU B N 1
ATOM 2734 C CA . LEU B 1 181 ? -46.155 16.293 -28.244 1.00 32.40 270 LEU B CA 1
ATOM 2735 C C . LEU B 1 181 ? -46.321 16.713 -29.696 1.00 32.71 270 LEU B C 1
ATOM 2736 O O . LEU B 1 181 ? -47.429 16.704 -30.219 1.00 32.24 270 LEU B O 1
ATOM 2741 N N . GLY B 1 182 ? -45.228 17.065 -30.357 1.00 32.51 271 GLY B N 1
ATOM 2742 C CA . GLY B 1 182 ? -45.284 17.543 -31.733 1.00 33.26 271 GLY B CA 1
ATOM 2743 C C . GLY B 1 182 ? -45.616 16.445 -32.731 1.00 36.01 271 GLY B C 1
ATOM 2744 O O . GLY B 1 182 ? -45.618 15.296 -32.379 1.00 39.14 271 GLY B O 1
ATOM 2745 N N . THR B 1 183 ? -45.924 16.803 -33.970 1.00 38.14 272 THR B N 1
ATOM 2746 C CA . THR B 1 183 ? -46.136 15.820 -35.020 1.00 37.91 272 THR B CA 1
ATOM 2747 C C . THR B 1 183 ? -45.232 15.973 -36.225 1.00 37.37 272 THR B C 1
ATOM 2748 O O . THR B 1 183 ? -45.233 15.092 -37.072 1.00 39.41 272 THR B O 1
ATOM 2752 N N . LYS B 1 184 ? -44.503 17.080 -36.340 1.00 37.26 273 LYS B N 1
ATOM 2753 C CA . LYS B 1 184 ? -43.495 17.256 -37.400 1.00 39.07 273 LYS B CA 1
ATOM 2754 C C . LYS B 1 184 ? -42.246 16.515 -36.897 1.00 40.90 273 LYS B C 1
ATOM 2755 O O . LYS B 1 184 ? -41.747 16.799 -35.816 1.00 47.73 273 LYS B O 1
ATOM 2757 N N . PHE B 1 185 ? -41.821 15.495 -37.623 1.00 40.55 274 PHE B N 1
ATOM 2758 C CA . PHE B 1 185 ? -40.553 14.852 -37.370 1.00 42.49 274 PHE B CA 1
ATOM 2759 C C . PHE B 1 185 ? -39.454 15.768 -37.824 1.00 46.89 274 PHE B C 1
ATOM 2760 O O . PHE B 1 185 ? -39.528 16.373 -38.891 1.00 46.24 274 PHE B O 1
ATOM 2768 N N . VAL B 1 186 ? -38.402 15.827 -37.031 1.00 56.26 275 VAL B N 1
ATOM 2769 C CA . VAL B 1 186 ? -37.220 16.597 -37.380 1.00 64.57 275 VAL B CA 1
ATOM 2770 C C . VAL B 1 186 ? -36.193 15.691 -38.032 1.00 66.42 275 VAL B C 1
ATOM 2771 O O . VAL B 1 186 ? -35.852 14.660 -37.451 1.00 64.75 275 VAL B O 1
ATOM 2775 N N . THR C 1 12 ? -67.355 37.496 -41.736 1.00 63.32 101 THR C N 1
ATOM 2776 C CA . THR C 1 12 ? -65.998 36.980 -41.339 1.00 63.14 101 THR C CA 1
ATOM 2777 C C . THR C 1 12 ? -64.885 37.531 -42.245 1.00 59.99 101 THR C C 1
ATOM 2778 O O . THR C 1 12 ? -64.876 37.310 -43.466 1.00 55.95 101 THR C O 1
ATOM 2782 N N . LYS C 1 13 ? -63.960 38.263 -41.634 1.00 57.12 102 LYS C N 1
ATOM 2783 C CA . LYS C 1 13 ? -62.827 38.826 -42.354 1.00 53.60 102 LYS C CA 1
ATOM 2784 C C . LYS C 1 13 ? -61.673 37.827 -42.268 1.00 50.41 102 LYS C C 1
ATOM 2785 O O . LYS C 1 13 ? -61.601 37.010 -41.341 1.00 48.25 102 LYS C O 1
ATOM 2791 N N . TYR C 1 14 ? -60.776 37.897 -43.236 1.00 45.57 103 TYR C N 1
ATOM 2792 C CA . TYR C 1 14 ? -59.609 37.052 -43.259 1.00 44.10 103 TYR C CA 1
ATOM 2793 C C . TYR C 1 14 ? -58.378 37.948 -43.334 1.00 44.15 103 TYR C C 1
ATOM 2794 O O . TYR C 1 14 ? -58.453 39.040 -43.856 1.00 41.44 103 TYR C O 1
ATOM 2803 N N . LYS C 1 15 ? -57.252 37.494 -42.787 1.00 45.41 104 LYS C N 1
ATOM 2804 C CA . LYS C 1 15 ? -56.009 38.204 -43.009 1.00 43.76 104 LYS C CA 1
ATOM 2805 C C . LYS C 1 15 ? -55.113 37.348 -43.861 1.00 40.47 104 LYS C C 1
ATOM 2806 O O . LYS C 1 15 ? -55.110 36.138 -43.733 1.00 36.16 104 LYS C O 1
ATOM 2812 N N . GLY C 1 16 ? -54.417 38.005 -44.782 1.00 39.13 105 GLY C N 1
ATOM 2813 C CA . GLY C 1 16 ? -53.477 37.367 -45.671 1.00 35.68 105 GLY C CA 1
ATOM 2814 C C . GLY C 1 16 ? -52.100 37.824 -45.291 1.00 33.63 105 GLY C C 1
ATOM 2815 O O . GLY C 1 16 ? -51.918 38.961 -44.968 1.00 34.55 105 GLY C O 1
ATOM 2816 N N . TYR C 1 17 ? -51.135 36.910 -45.282 1.00 34.17 106 TYR C N 1
ATOM 2817 C CA . TYR C 1 17 ? -49.769 37.241 -44.917 1.00 32.53 106 TYR C CA 1
ATOM 2818 C C . TYR C 1 17 ? -48.721 36.276 -45.450 1.00 33.25 106 TYR C C 1
ATOM 2819 O O . TYR C 1 17 ? -49.053 35.174 -45.892 1.00 35.73 106 TYR C O 1
ATOM 2828 N N . THR C 1 18 ? -47.467 36.701 -45.486 1.00 30.78 107 THR C N 1
ATOM 2829 C CA . THR C 1 18 ? -46.438 35.841 -45.978 1.00 31.99 107 THR C CA 1
ATOM 2830 C C . THR C 1 18 ? -45.602 35.335 -44.830 1.00 31.77 107 THR C C 1
ATOM 2831 O O . THR C 1 18 ? -45.514 35.971 -43.817 1.00 30.99 107 THR C O 1
ATOM 2835 N N . LEU C 1 19 ? -44.933 34.204 -45.040 1.00 32.45 108 LEU C N 1
ATOM 2836 C CA . LEU C 1 19 ? -43.881 33.751 -44.160 1.00 33.52 108 LEU C CA 1
ATOM 2837 C C . LEU C 1 19 ? -42.590 33.670 -44.935 1.00 36.44 108 LEU C C 1
ATOM 2838 O O . LEU C 1 19 ? -42.259 32.647 -45.520 1.00 44.69 108 LEU C O 1
ATOM 2843 N N . LEU C 1 20 ? -41.840 34.750 -44.900 1.00 38.86 109 LEU C N 1
ATOM 2844 C CA . LEU C 1 20 ? -40.671 34.977 -45.750 1.00 38.02 109 LEU C CA 1
ATOM 2845 C C . LEU C 1 20 ? -39.486 34.097 -45.438 1.00 40.02 109 LEU C C 1
ATOM 2846 O O . LEU C 1 20 ? -38.620 33.947 -46.269 1.00 43.06 109 LEU C O 1
ATOM 2851 N N . ASP C 1 21 ? -39.444 33.516 -44.247 1.00 43.75 110 ASP C N 1
ATOM 2852 C CA . ASP C 1 21 ? -38.308 32.705 -43.791 1.00 45.95 110 ASP C CA 1
ATOM 2853 C C . ASP C 1 21 ? -38.681 31.251 -43.646 1.00 41.49 110 ASP C C 1
ATOM 2854 O O . ASP C 1 21 ? -37.922 30.469 -43.142 1.00 40.17 110 ASP C O 1
ATOM 2859 N N . LYS C 1 22 ? -39.846 30.878 -44.111 1.00 39.79 111 LYS C N 1
ATOM 2860 C CA . LYS C 1 22 ? -40.273 29.510 -43.943 1.00 40.25 111 LYS C CA 1
ATOM 2861 C C . LYS C 1 22 ? -39.418 28.507 -44.731 1.00 39.79 111 LYS C C 1
ATOM 2862 O O . LYS C 1 22 ? -39.129 27.431 -44.239 1.00 39.09 111 LYS C O 1
ATOM 2868 N N . TYR C 1 23 ? -39.072 28.818 -45.981 1.00 37.94 112 TYR C N 1
ATOM 2869 C CA . TYR C 1 23 ? -38.350 27.858 -46.812 1.00 36.85 112 TYR C CA 1
ATOM 2870 C C . TYR C 1 23 ? -36.892 28.254 -46.844 1.00 36.29 112 TYR C C 1
ATOM 2871 O O . TYR C 1 23 ? -36.563 29.403 -46.735 1.00 34.77 112 TYR C O 1
ATOM 2880 N N . PRO C 1 24 ? -36.005 27.279 -46.945 1.00 36.96 113 PRO C N 1
ATOM 2881 C CA . PRO C 1 24 ? -34.609 27.635 -47.087 1.00 38.74 113 PRO C CA 1
ATOM 2882 C C . PRO C 1 24 ? -34.277 28.409 -48.372 1.00 40.39 113 PRO C C 1
ATOM 2883 O O . PRO C 1 24 ? -34.952 28.265 -49.385 1.00 41.07 113 PRO C O 1
ATOM 2887 N N . LYS C 1 25 ? -33.218 29.200 -48.288 1.00 42.87 114 LYS C N 1
ATOM 2888 C CA . LYS C 1 25 ? -32.602 29.903 -49.408 1.00 44.56 114 LYS C CA 1
ATOM 2889 C C . LYS C 1 25 ? -32.580 29.091 -50.710 1.00 47.61 114 LYS C C 1
ATOM 2890 O O . LYS C 1 25 ? -32.848 29.632 -51.797 1.00 47.81 114 LYS C O 1
ATOM 2894 N N . GLU C 1 26 ? -32.252 27.808 -50.614 1.00 50.19 115 GLU C N 1
ATOM 2895 C CA . GLU C 1 26 ? -32.055 26.936 -51.819 1.00 53.25 115 GLU C CA 1
ATOM 2896 C C . GLU C 1 26 ? -33.345 26.678 -52.571 1.00 48.36 115 GLU C C 1
ATOM 2897 O O . GLU C 1 26 ? -33.301 26.328 -53.731 1.00 52.62 115 GLU C O 1
ATOM 2903 N N . ASP C 1 27 ? -34.485 26.890 -51.929 1.00 45.37 116 ASP C N 1
ATOM 2904 C CA . ASP C 1 27 ? -35.767 26.797 -52.598 1.00 45.59 116 ASP C CA 1
ATOM 2905 C C . ASP C 1 27 ? -36.090 28.041 -53.417 1.00 45.48 116 ASP C C 1
ATOM 2906 O O . ASP C 1 27 ? -36.942 27.998 -54.294 1.00 51.24 116 ASP C O 1
ATOM 2911 N N . ASP C 1 28 ? -35.428 29.149 -53.135 1.00 46.44 117 ASP C N 1
ATOM 2912 C CA . ASP C 1 28 ? -35.640 30.396 -53.881 1.00 47.83 117 ASP C CA 1
ATOM 2913 C C . ASP C 1 28 ? -37.115 30.837 -53.846 1.00 40.40 117 ASP C C 1
ATOM 2914 O O . ASP C 1 28 ? -37.714 31.168 -54.854 1.00 36.14 117 ASP C O 1
ATOM 2919 N N . PHE C 1 29 ? -37.672 30.844 -52.654 1.00 39.33 118 PHE C N 1
ATOM 2920 C CA . PHE C 1 29 ? -39.070 31.048 -52.512 1.00 37.84 118 PHE C CA 1
ATOM 2921 C C . PHE C 1 29 ? -39.393 31.602 -51.134 1.00 38.68 118 PHE C C 1
ATOM 2922 O O . PHE C 1 29 ? -39.684 30.862 -50.183 1.00 43.86 118 PHE C O 1
ATOM 2930 N N . ARG C 1 30 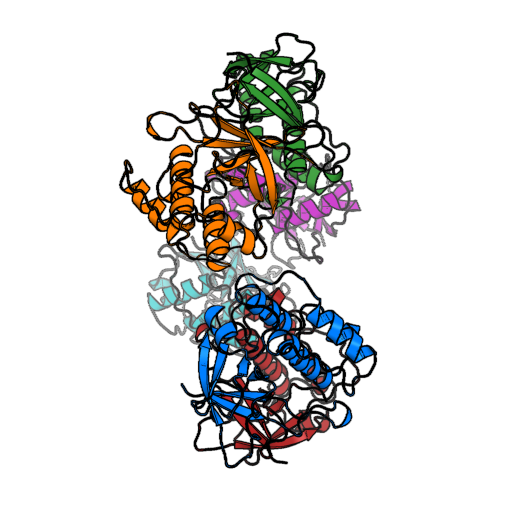? -39.449 32.910 -51.069 1.00 38.38 119 ARG C N 1
ATOM 2931 C CA . ARG C 1 30 ? -39.911 33.630 -49.884 1.00 40.37 119 ARG C CA 1
ATOM 2932 C C . ARG C 1 30 ? -41.431 33.848 -49.763 1.00 41.24 119 ARG C C 1
ATOM 2933 O O . ARG C 1 30 ? -41.974 33.851 -48.674 1.00 44.34 119 ARG C O 1
ATOM 2941 N N . ASP C 1 31 ? -42.111 34.037 -50.885 1.00 45.45 120 ASP C N 1
ATOM 2942 C CA . ASP C 1 31 ? -43.534 34.440 -50.884 1.00 45.66 120 ASP C CA 1
ATOM 2943 C C . ASP C 1 31 ? -44.513 33.310 -50.707 1.00 40.74 120 ASP C C 1
ATOM 2944 O O . ASP C 1 31 ? -45.264 32.967 -51.610 1.00 41.80 120 ASP C O 1
ATOM 2949 N N . ALA C 1 32 ? -44.435 32.698 -49.530 1.00 39.36 121 ALA C N 1
ATOM 2950 C CA . ALA C 1 32 ? -45.336 31.630 -49.126 1.00 36.20 121 ALA C CA 1
ATOM 2951 C C . ALA C 1 32 ? -46.476 32.314 -48.462 1.00 34.08 121 ALA C C 1
ATOM 2952 O O . ALA C 1 32 ? -46.300 32.886 -47.355 1.00 35.58 121 ALA C O 1
ATOM 2954 N N . ILE C 1 33 ? -47.625 32.323 -49.124 1.00 30.80 122 ILE C N 1
ATOM 2955 C CA . ILE C 1 33 ? -48.763 33.107 -48.633 1.00 31.72 122 ILE C CA 1
ATOM 2956 C C . ILE C 1 33 ? -49.790 32.267 -47.894 1.00 29.36 122 ILE C C 1
ATOM 2957 O O . ILE C 1 33 ? -50.036 31.142 -48.273 1.00 31.81 122 ILE C O 1
ATOM 2962 N N . TYR C 1 34 ? -50.359 32.813 -46.840 1.00 28.78 123 TYR C N 1
ATOM 2963 C CA . TYR C 1 34 ? -51.350 32.127 -46.037 1.00 30.69 123 TYR C CA 1
ATOM 2964 C C . TYR C 1 34 ? -52.514 33.049 -45.817 1.00 30.94 123 TYR C C 1
ATOM 2965 O O . TYR C 1 34 ? -52.377 34.246 -45.891 1.00 33.00 123 TYR C O 1
ATOM 2974 N N . ILE C 1 35 ? -53.659 32.460 -45.526 1.00 33.47 124 ILE C N 1
ATOM 2975 C CA . ILE C 1 35 ? -54.870 33.161 -45.167 1.00 34.54 124 ILE C CA 1
ATOM 2976 C C . ILE C 1 35 ? -55.353 32.603 -43.813 1.00 34.66 124 ILE C C 1
ATOM 2977 O O . ILE C 1 35 ? -55.206 31.438 -43.528 1.00 33.71 124 ILE C O 1
ATOM 2982 N N . GLU C 1 36 ? -55.913 33.446 -42.978 1.00 38.61 125 GLU C N 1
ATOM 2983 C CA . GLU C 1 36 ? -56.302 33.051 -41.641 1.00 42.45 125 GLU C CA 1
ATOM 2984 C C . GLU C 1 36 ? -57.499 33.888 -41.296 1.00 42.15 125 GLU C C 1
ATOM 2985 O O . GLU C 1 36 ? -57.501 35.099 -41.536 1.00 41.78 125 GLU C O 1
ATOM 2991 N N . ASP C 1 37 ? -58.530 33.259 -40.768 1.00 41.41 126 ASP C N 1
ATOM 2992 C CA . ASP C 1 37 ? -59.710 33.996 -40.397 1.00 43.95 126 ASP C CA 1
ATOM 2993 C C . ASP C 1 37 ? -59.462 34.832 -39.131 1.00 46.03 126 ASP C C 1
ATOM 2994 O O . ASP C 1 37 ? -58.677 34.459 -38.274 1.00 45.38 126 ASP C O 1
ATOM 2999 N N . MET C 1 38 ? -60.152 35.966 -39.036 1.00 51.74 127 MET C N 1
ATOM 3000 C CA . MET C 1 38 ? -59.963 36.927 -37.947 1.00 52.69 127 MET C CA 1
ATOM 3001 C C . MET C 1 38 ? -60.742 36.577 -36.727 1.00 53.68 127 MET C C 1
ATOM 3002 O O . MET C 1 38 ? -60.533 37.176 -35.691 1.00 53.60 127 MET C O 1
ATOM 3007 N N . ASP C 1 39 ? -61.663 35.630 -36.816 1.00 59.25 128 ASP C N 1
ATOM 3008 C CA . ASP C 1 39 ? -62.409 35.230 -35.627 1.00 67.52 128 ASP C CA 1
ATOM 3009 C C . ASP C 1 39 ? -61.409 34.207 -35.163 1.00 70.60 128 ASP C C 1
ATOM 3010 O O . ASP C 1 39 ? -60.221 34.426 -35.376 1.00 78.88 128 ASP C O 1
ATOM 3015 N N . ASN C 1 40 ? -61.758 33.104 -34.554 1.00 67.39 129 ASN C N 1
ATOM 3016 C CA . ASN C 1 40 ? -60.668 32.125 -34.411 1.00 61.37 129 ASN C CA 1
ATOM 3017 C C . ASN C 1 40 ? -60.932 30.750 -34.976 1.00 63.86 129 ASN C C 1
ATOM 3018 O O . ASN C 1 40 ? -59.988 30.108 -35.398 1.00 83.75 129 ASN C O 1
ATOM 3023 N N . ASN C 1 41 ? -62.191 30.383 -35.133 1.00 65.03 130 ASN C N 1
ATOM 3024 C CA . ASN C 1 41 ? -62.677 29.284 -35.976 1.00 64.79 130 ASN C CA 1
ATOM 3025 C C . ASN C 1 41 ? -61.683 28.240 -36.460 1.00 57.47 130 ASN C C 1
ATOM 3026 O O . ASN C 1 41 ? -61.883 27.040 -36.252 1.00 54.46 130 ASN C O 1
ATOM 3031 N N . ASP C 1 42 ? -60.690 28.690 -37.227 1.00 53.47 131 ASP C N 1
ATOM 3032 C CA . ASP C 1 42 ? -59.767 27.784 -37.880 1.00 50.15 131 ASP C CA 1
ATOM 3033 C C . ASP C 1 42 ? -58.351 28.271 -37.935 1.00 45.51 131 ASP C C 1
ATOM 3034 O O . ASP C 1 42 ? -58.025 29.378 -37.529 1.00 47.55 131 ASP C O 1
ATOM 3039 N N . THR C 1 43 ? -57.518 27.374 -38.412 1.00 43.36 132 THR C N 1
ATOM 3040 C CA . THR C 1 43 ? -56.113 27.596 -38.606 1.00 44.54 132 THR C CA 1
ATOM 3041 C C . THR C 1 43 ? -55.844 28.177 -39.986 1.00 43.85 132 THR C C 1
ATOM 3042 O O . THR C 1 43 ? -56.740 28.257 -40.809 1.00 41.66 132 THR C O 1
ATOM 3046 N N . SER C 1 44 ? -54.586 28.525 -40.229 1.00 42.75 133 SER C N 1
ATOM 3047 C CA . SER C 1 44 ? -54.143 29.064 -41.495 1.00 43.10 133 SER C CA 1
ATOM 3048 C C . SER C 1 44 ? -54.213 28.084 -42.631 1.00 39.79 133 SER C C 1
ATOM 3049 O O . SER C 1 44 ? -54.002 26.913 -42.444 1.00 44.30 133 SER C O 1
ATOM 3052 N N . SER C 1 45 ? -54.375 28.580 -43.835 1.00 35.67 134 SER C N 1
ATOM 3053 C CA . SER C 1 45 ? -54.354 27.744 -44.995 1.00 35.28 134 SER C CA 1
ATOM 3054 C C . SER C 1 45 ? -53.473 28.342 -46.126 1.00 34.15 134 SER C C 1
ATOM 3055 O O . SER C 1 45 ? -53.384 29.554 -46.331 1.00 31.77 134 SER C O 1
ATOM 3058 N N . VAL C 1 46 ? -52.813 27.456 -46.855 1.00 32.45 135 VAL C N 1
ATOM 3059 C CA . VAL C 1 46 ? -52.012 27.846 -48.004 1.00 30.03 135 VAL C CA 1
ATOM 3060 C C . VAL C 1 46 ? -52.895 28.496 -49.014 1.00 27.59 135 VAL C C 1
ATOM 3061 O O . VAL C 1 46 ? -53.958 28.013 -49.274 1.00 26.08 135 VAL C O 1
ATOM 3065 N N . VAL C 1 47 ? -52.428 29.594 -49.575 1.00 28.07 136 VAL C N 1
ATOM 3066 C CA . VAL C 1 47 ? -53.083 30.214 -50.718 1.00 29.75 136 VAL C CA 1
ATOM 3067 C C . VAL C 1 47 ? -52.059 30.707 -51.705 1.00 28.43 136 VAL C C 1
ATOM 3068 O O . VAL C 1 47 ? -50.882 30.745 -51.426 1.00 30.04 136 VAL C O 1
ATOM 3072 N N . TYR C 1 48 ? -52.532 31.055 -52.880 1.00 30.32 137 TYR C N 1
ATOM 3073 C CA . TYR C 1 48 ? -51.667 31.474 -53.957 1.00 31.94 137 TYR C CA 1
ATOM 3074 C C . TYR C 1 48 ? -52.137 32.799 -54.488 1.00 32.90 137 TYR C C 1
ATOM 3075 O O . TYR C 1 48 ? -53.312 33.119 -54.458 1.00 29.98 137 TYR C O 1
ATOM 3084 N N . CYS C 1 49 ? -51.176 33.544 -55.005 1.00 34.91 138 CYS C N 1
ATOM 3085 C CA . CYS C 1 49 ? -51.420 34.822 -55.570 1.00 37.46 138 CYS C CA 1
ATOM 3086 C C . CYS C 1 49 ? -52.073 34.608 -56.892 1.00 35.87 138 CYS C C 1
ATOM 3087 O O . CYS C 1 49 ? -51.591 33.857 -57.712 1.00 35.20 138 CYS C O 1
ATOM 3090 N N . PHE C 1 50 ? -53.164 35.315 -57.105 1.00 37.44 139 PHE C N 1
ATOM 3091 C CA . PHE C 1 50 ? -53.940 35.249 -58.353 1.00 39.23 139 PHE C CA 1
ATOM 3092 C C . PHE C 1 50 ? -53.527 36.327 -59.373 1.00 38.73 139 PHE C C 1
ATOM 3093 O O . PHE C 1 50 ? -53.976 36.283 -60.494 1.00 42.30 139 PHE C O 1
ATOM 3101 N N . ASN C 1 51 ? -52.745 37.319 -58.938 1.00 39.95 140 ASN C N 1
ATOM 3102 C CA . ASN C 1 51 ? -52.397 38.492 -59.729 1.00 44.61 140 ASN C CA 1
ATOM 3103 C C . ASN C 1 51 ? -50.912 38.870 -59.604 1.00 45.40 140 ASN C C 1
ATOM 3104 O O . ASN C 1 51 ? -50.506 39.584 -58.668 1.00 42.62 140 ASN C O 1
ATOM 3109 N N . VAL C 1 52 ? -50.117 38.422 -60.565 1.00 43.92 141 VAL C N 1
ATOM 3110 C CA . VAL C 1 52 ? -48.680 38.661 -60.541 1.00 42.60 141 VAL C CA 1
ATOM 3111 C C . VAL C 1 52 ? -48.294 40.142 -60.518 1.00 41.34 141 VAL C C 1
ATOM 3112 O O . VAL C 1 52 ? -47.250 40.493 -60.017 1.00 39.88 141 VAL C O 1
ATOM 3116 N N . THR C 1 53 ? -49.119 41.016 -61.074 1.00 45.36 142 THR C N 1
ATOM 3117 C CA . THR C 1 53 ? -48.780 42.457 -61.116 1.00 46.10 142 THR C CA 1
ATOM 3118 C C . THR C 1 53 ? -49.192 43.239 -59.886 1.00 46.45 142 THR C C 1
ATOM 3119 O O . THR C 1 53 ? -49.027 44.435 -59.862 1.00 50.36 142 THR C O 1
ATOM 3123 N N . LYS C 1 54 ? -49.798 42.593 -58.894 1.00 48.73 143 LYS C N 1
ATOM 3124 C CA . LYS C 1 54 ? -50.265 43.276 -57.672 1.00 48.35 143 LYS C CA 1
ATOM 3125 C C . LYS C 1 54 ? -49.391 42.878 -56.489 1.00 42.50 143 LYS C C 1
ATOM 3126 O O . LYS C 1 54 ? -48.625 41.933 -56.587 1.00 42.41 143 LYS C O 1
ATOM 3132 N N . ALA C 1 55 ? -49.505 43.604 -55.387 1.00 39.47 144 ALA C N 1
ATOM 3133 C CA . ALA C 1 55 ? -48.608 43.445 -54.250 1.00 38.86 144 ALA C CA 1
ATOM 3134 C C . ALA C 1 55 ? -48.983 42.258 -53.349 1.00 38.69 144 ALA C C 1
ATOM 3135 O O . ALA C 1 55 ? -50.165 42.038 -53.065 1.00 39.77 144 ALA C O 1
ATOM 3137 N N . THR C 1 56 ? -47.990 41.505 -52.882 1.00 37.40 145 THR C N 1
ATOM 3138 C CA . THR C 1 56 ? -48.276 40.395 -52.003 1.00 36.66 145 THR C CA 1
ATOM 3139 C C . THR C 1 56 ? -48.636 40.996 -50.675 1.00 35.88 145 THR C C 1
ATOM 3140 O O . THR C 1 56 ? -48.231 42.104 -50.380 1.00 38.73 145 THR C O 1
ATOM 3144 N N . PRO C 1 57 ? -49.408 40.292 -49.866 1.00 32.44 146 PRO C N 1
ATOM 3145 C CA . PRO C 1 57 ? -49.642 40.759 -48.524 1.00 32.82 146 PRO C CA 1
ATOM 3146 C C . PRO C 1 57 ? -48.343 40.875 -47.744 1.00 34.67 146 PRO C C 1
ATOM 3147 O O . PRO C 1 57 ? -47.372 40.213 -48.068 1.00 37.23 146 PRO C O 1
ATOM 3151 N N . THR C 1 58 ? -48.374 41.620 -46.645 1.00 36.94 147 THR C N 1
ATOM 3152 C CA . THR C 1 58 ? -47.218 41.806 -45.790 1.00 38.51 147 THR C CA 1
ATOM 3153 C C . THR C 1 58 ? -46.834 40.519 -45.026 1.00 38.97 147 THR C C 1
ATOM 3154 O O . THR C 1 58 ? -47.595 39.564 -45.018 1.00 39.71 147 THR C O 1
ATOM 3158 N N . PHE C 1 59 ? -45.669 40.526 -44.383 1.00 40.09 148 PHE C N 1
ATOM 3159 C CA . PHE C 1 59 ? -45.220 39.396 -43.577 1.00 43.04 148 PHE C CA 1
ATOM 3160 C C . PHE C 1 59 ? -46.040 39.281 -42.294 1.00 43.10 148 PHE C C 1
ATOM 3161 O O . PHE C 1 59 ? -46.669 40.247 -41.850 1.00 42.25 148 PHE C O 1
ATOM 3169 N N . LYS C 1 60 ? -46.073 38.078 -41.739 1.00 41.96 149 LYS C N 1
ATOM 3170 C CA . LYS C 1 60 ? -46.942 37.774 -40.624 1.00 44.23 149 LYS C CA 1
ATOM 3171 C C . LYS C 1 60 ? -46.709 38.691 -39.455 1.00 42.41 149 LYS C C 1
ATOM 3172 O O . LYS C 1 60 ? -47.659 39.150 -38.859 1.00 47.17 149 LYS C O 1
ATOM 3178 N N . GLY C 1 61 ? -45.462 38.967 -39.122 1.00 40.62 150 GLY C N 1
ATOM 3179 C CA . GLY C 1 61 ? -45.171 39.914 -38.028 1.00 45.42 150 GLY C CA 1
ATOM 3180 C C . GLY C 1 61 ? -45.291 41.407 -38.320 1.00 47.74 150 GLY C C 1
ATOM 3181 O O . GLY C 1 61 ? -45.100 42.228 -37.425 1.00 49.08 150 GLY C O 1
ATOM 3182 N N . SER C 1 62 ? -45.676 41.758 -39.552 1.00 47.66 151 SER C N 1
ATOM 3183 C CA . SER C 1 62 ? -45.773 43.144 -39.979 1.00 45.71 151 SER C CA 1
ATOM 3184 C C . SER C 1 62 ? -46.768 43.910 -39.140 1.00 48.95 151 SER C C 1
ATOM 3185 O O . SER C 1 62 ? -47.724 43.361 -38.624 1.00 52.73 151 SER C O 1
ATOM 3188 N N . VAL C 1 63 ? -46.513 45.194 -38.978 1.00 52.13 152 VAL C N 1
ATOM 3189 C CA . VAL C 1 63 ? -47.411 46.082 -38.294 1.00 51.76 152 VAL C CA 1
ATOM 3190 C C . VAL C 1 63 ? -48.660 46.384 -39.148 1.00 51.01 152 VAL C C 1
ATOM 3191 O O . VAL C 1 63 ? -49.700 46.744 -38.628 1.00 52.57 152 VAL C O 1
ATOM 3195 N N . VAL C 1 64 ? -48.561 46.212 -40.464 1.00 48.79 153 VAL C N 1
ATOM 3196 C CA . VAL C 1 64 ? -49.704 46.348 -41.388 1.00 47.53 153 VAL C CA 1
ATOM 3197 C C . VAL C 1 64 ? -50.335 44.968 -41.564 1.00 45.28 153 VAL C C 1
ATOM 3198 O O . VAL C 1 64 ? -49.631 44.035 -41.960 1.00 47.61 153 VAL C O 1
ATOM 3202 N N . LYS C 1 65 ? -51.629 44.825 -41.280 1.00 42.78 154 LYS C N 1
ATOM 3203 C CA . LYS C 1 65 ? -52.349 43.563 -41.504 1.00 40.26 154 LYS C CA 1
ATOM 3204 C C . LYS C 1 65 ? -53.233 43.743 -42.733 1.00 38.53 154 LYS C C 1
ATOM 3205 O O . LYS C 1 65 ? -54.047 44.622 -42.766 1.00 41.13 154 LYS C O 1
ATOM 3208 N N . VAL C 1 66 ? -53.088 42.910 -43.748 1.00 36.62 155 VAL C N 1
ATOM 3209 C CA . VAL C 1 66 ? -53.893 43.061 -44.948 1.00 34.77 155 VAL C CA 1
ATOM 3210 C C . VAL C 1 66 ? -55.133 42.171 -44.881 1.00 34.12 155 VAL C C 1
ATOM 3211 O O . VAL C 1 66 ? -55.013 40.978 -44.776 1.00 31.59 155 VAL C O 1
ATOM 3215 N N . LEU C 1 67 ? -56.309 42.783 -44.984 1.00 35.97 156 LEU C N 1
ATOM 3216 C CA . LEU C 1 67 ? -57.594 42.106 -44.808 1.00 35.20 156 LEU C CA 1
ATOM 3217 C C . LEU C 1 67 ? -58.333 41.714 -46.105 1.00 36.60 156 LEU C C 1
ATOM 3218 O O . LEU C 1 67 ? -58.291 42.427 -47.108 1.00 39.78 156 LEU C O 1
ATOM 3223 N N . TYR C 1 68 ? -59.086 40.625 -46.039 1.00 36.59 157 TYR C N 1
ATOM 3224 C CA . TYR C 1 68 ? -59.669 39.989 -47.205 1.00 38.20 157 TYR C CA 1
ATOM 3225 C C . TYR C 1 68 ? -61.091 39.540 -46.903 1.00 40.47 157 TYR C C 1
ATOM 3226 O O . TYR C 1 68 ? -61.392 39.215 -45.756 1.00 41.09 157 TYR C O 1
ATOM 3235 N N . ASN C 1 69 ? -61.935 39.491 -47.937 1.00 42.89 158 ASN C N 1
ATOM 3236 C CA . ASN C 1 69 ? -63.240 38.843 -47.883 1.00 46.06 158 ASN C CA 1
ATOM 3237 C C . ASN C 1 69 ? -63.255 37.596 -48.734 1.00 48.59 158 ASN C C 1
ATOM 3238 O O . ASN C 1 69 ? -62.645 37.561 -49.786 1.00 46.67 158 ASN C O 1
ATOM 3243 N N . GLU C 1 70 ? -63.971 36.583 -48.267 1.00 49.89 159 GLU C N 1
ATOM 3244 C CA . GLU C 1 70 ? -64.015 35.285 -48.913 1.00 48.34 159 GLU C CA 1
ATOM 3245 C C . GLU C 1 70 ? -65.192 35.263 -49.854 1.00 47.11 159 GLU C C 1
ATOM 3246 O O . GLU C 1 70 ? -66.226 35.796 -49.551 1.00 46.69 159 GLU C O 1
ATOM 3252 N N . GLN C 1 71 ? -65.024 34.621 -51.000 1.00 51.38 160 GLN C N 1
ATOM 3253 C CA . GLN C 1 71 ? -66.092 34.418 -51.972 1.00 52.86 160 GLN C CA 1
ATOM 3254 C C . GLN C 1 71 ? -65.913 33.104 -52.700 1.00 54.62 160 GLN C C 1
ATOM 3255 O O . GLN C 1 71 ? -64.787 32.701 -52.973 1.00 56.44 160 GLN C O 1
ATOM 3261 N N . PHE C 1 72 ? -67.024 32.424 -52.990 1.00 61.39 161 PHE C N 1
ATOM 3262 C CA . PHE C 1 72 ? -67.002 31.225 -53.816 1.00 62.06 161 PHE C CA 1
ATOM 3263 C C . PHE C 1 72 ? -66.518 31.642 -55.176 1.00 59.80 161 PHE C C 1
ATOM 3264 O O . PHE C 1 72 ? -67.042 32.570 -55.762 1.00 59.20 161 PHE C O 1
ATOM 3272 N N . GLY C 1 73 ? -65.475 30.963 -55.635 1.00 58.83 162 GLY C N 1
ATOM 3273 C CA . GLY C 1 73 ? -64.929 31.153 -56.953 1.00 59.69 162 GLY C CA 1
ATOM 3274 C C . GLY C 1 73 ? -65.818 30.491 -57.984 1.00 64.30 162 GLY C C 1
ATOM 3275 O O . GLY C 1 73 ? -66.071 29.302 -57.912 1.00 67.79 162 GLY C O 1
ATOM 3276 N N . SER C 1 74 ? -66.340 31.293 -58.901 1.00 69.40 163 SER C N 1
ATOM 3277 C CA . SER C 1 74 ? -67.105 30.826 -60.047 1.00 67.15 163 SER C CA 1
ATOM 3278 C C . SER C 1 74 ? -66.357 31.214 -61.340 1.00 68.76 163 SER C C 1
ATOM 3279 O O . SER C 1 74 ? -65.333 31.921 -61.275 1.00 66.55 163 SER C O 1
ATOM 3282 N N . SER C 1 75 ? -66.850 30.742 -62.498 1.00 70.76 164 SER C N 1
ATOM 3283 C CA . SER C 1 75 ? -66.286 31.149 -63.805 1.00 68.49 164 SER C CA 1
ATOM 3284 C C . SER C 1 75 ? -66.374 32.674 -63.961 1.00 61.24 164 SER C C 1
ATOM 3285 O O . SER C 1 75 ? -65.362 33.321 -64.267 1.00 60.74 164 SER C O 1
ATOM 3288 N N . LYS C 1 76 ? -67.547 33.243 -63.698 1.00 57.74 165 LYS C N 1
ATOM 3289 C CA . LYS C 1 76 ? -67.736 34.695 -63.760 1.00 59.32 165 LYS C CA 1
ATOM 3290 C C . LYS C 1 76 ? -66.624 35.397 -62.945 1.00 56.30 165 LYS C C 1
ATOM 3291 O O . LYS C 1 76 ? -65.903 36.267 -63.444 1.00 57.14 165 LYS C O 1
ATOM 3294 N N . LEU C 1 77 ? -66.450 34.966 -61.703 1.00 53.63 166 LEU C N 1
ATOM 3295 C CA . LEU C 1 77 ? -65.560 35.641 -60.801 1.00 53.62 166 LEU C CA 1
ATOM 3296 C C . LEU C 1 77 ? -64.079 35.467 -61.140 1.00 53.12 166 LEU C C 1
ATOM 3297 O O . LEU C 1 77 ? -63.336 36.460 -61.111 1.00 55.08 166 LEU C O 1
ATOM 3302 N N . PHE C 1 78 ? -63.632 34.244 -61.440 1.00 50.49 167 PHE C N 1
ATOM 3303 C CA . PHE C 1 78 ? -62.222 34.061 -61.808 1.00 51.28 167 PHE C CA 1
ATOM 3304 C C . PHE C 1 78 ? -61.841 34.897 -63.004 1.00 50.61 167 PHE C C 1
ATOM 3305 O O . PHE C 1 78 ? -60.754 35.466 -63.049 1.00 53.08 167 PHE C O 1
ATOM 3313 N N . THR C 1 79 ? -62.750 35.001 -63.948 1.00 52.03 168 THR C N 1
ATOM 3314 C CA . THR C 1 79 ? -62.523 35.807 -65.139 1.00 54.28 168 THR C CA 1
ATOM 3315 C C . THR C 1 79 ? -62.474 37.298 -64.826 1.00 53.01 168 THR C C 1
ATOM 3316 O O . THR C 1 79 ? -61.627 38.012 -65.406 1.00 57.30 168 THR C O 1
ATOM 3320 N N . GLU C 1 80 ? -63.362 37.768 -63.940 1.00 49.80 169 GLU C N 1
ATOM 3321 C CA . GLU C 1 80 ? -63.397 39.204 -63.576 1.00 54.12 169 GLU C CA 1
ATOM 3322 C C . GLU C 1 80 ? -62.093 39.606 -62.888 1.00 53.29 169 GLU C C 1
ATOM 3323 O O . GLU C 1 80 ? -61.580 40.685 -63.133 1.00 60.52 169 GLU C O 1
ATOM 3325 N N . LYS C 1 81 ? -61.524 38.715 -62.087 1.00 52.69 170 LYS C N 1
ATOM 3326 C CA . LYS C 1 81 ? -60.349 39.040 -61.270 1.00 51.99 170 LYS C CA 1
ATOM 3327 C C . LYS C 1 81 ? -58.997 38.754 -61.890 1.00 51.87 170 LYS C C 1
ATOM 3328 O O . LYS C 1 81 ? -57.993 39.293 -61.412 1.00 51.77 170 LYS C O 1
ATOM 3334 N N . ALA C 1 82 ? -58.950 37.896 -62.905 1.00 48.57 171 ALA C N 1
ATOM 3335 C CA . ALA C 1 82 ? -57.714 37.678 -63.621 1.00 48.99 171 ALA C CA 1
ATOM 3336 C C . ALA C 1 82 ? -57.442 38.878 -64.492 1.00 51.14 171 ALA C C 1
ATOM 3337 O O . ALA C 1 82 ? -58.361 39.470 -65.038 1.00 56.23 171 ALA C O 1
ATOM 3339 N N . ILE C 1 83 ? -56.174 39.227 -64.641 1.00 53.18 172 ILE C N 1
ATOM 3340 C CA . ILE C 1 83 ? -55.817 40.475 -65.288 1.00 58.59 172 ILE C CA 1
ATOM 3341 C C . ILE C 1 83 ? -55.426 40.283 -66.754 1.00 59.81 172 ILE C C 1
ATOM 3342 O O . ILE C 1 83 ? -55.842 41.083 -67.590 1.00 63.03 172 ILE C O 1
ATOM 3347 N N . LYS C 1 84 ? -54.644 39.251 -67.071 1.00 57.61 173 LYS C N 1
ATOM 3348 C CA . LYS C 1 84 ? -54.339 38.888 -68.482 1.00 56.43 173 LYS C CA 1
ATOM 3349 C C . LYS C 1 84 ? -54.538 37.378 -68.646 1.00 56.12 173 LYS C C 1
ATOM 3350 O O . LYS C 1 84 ? -53.601 36.650 -68.999 1.00 60.89 173 LYS C O 1
ATOM 3354 N N . PRO C 1 85 ? -55.766 36.899 -68.383 1.00 56.86 174 PRO C N 1
ATOM 3355 C CA . PRO C 1 85 ? -56.049 35.467 -68.425 1.00 56.62 174 PRO C CA 1
ATOM 3356 C C . PRO C 1 85 ? -55.786 34.861 -69.802 1.00 57.56 174 PRO C C 1
ATOM 3357 O O . PRO C 1 85 ? -56.208 35.409 -70.812 1.00 62.29 174 PRO C O 1
ATOM 3361 N N . ARG C 1 86 ? -55.116 33.720 -69.817 1.00 58.41 175 ARG C N 1
ATOM 3362 C CA . ARG C 1 86 ? -54.771 33.026 -71.044 1.00 58.21 175 ARG C CA 1
ATOM 3363 C C . ARG C 1 86 ? -56.023 32.446 -71.734 1.00 58.38 175 ARG C C 1
ATOM 3364 O O . ARG C 1 86 ? -56.104 32.406 -72.946 1.00 56.40 175 ARG C O 1
ATOM 3372 N N . VAL C 1 87 ? -56.993 32.018 -70.935 1.00 60.38 176 VAL C N 1
ATOM 3373 C CA . VAL C 1 87 ? -58.288 31.522 -71.422 1.00 62.31 176 VAL C CA 1
ATOM 3374 C C . VAL C 1 87 ? -59.386 32.052 -70.498 1.00 58.71 176 VAL C C 1
ATOM 3375 O O . VAL C 1 87 ? -59.086 32.540 -69.417 1.00 62.13 176 VAL C O 1
ATOM 3379 N N . LYS C 1 88 ? -60.641 32.006 -70.926 1.00 59.09 177 LYS C N 1
ATOM 3380 C CA . LYS C 1 88 ? -61.724 32.644 -70.182 1.00 58.56 177 LYS C CA 1
ATOM 3381 C C . LYS C 1 88 ? -62.840 31.616 -69.782 1.00 58.74 177 LYS C C 1
ATOM 3382 O O . LYS C 1 88 ? -62.794 30.450 -70.172 1.00 60.60 177 LYS C O 1
ATOM 3384 N N . GLY C 1 89 ? -63.770 32.036 -68.915 1.00 58.99 178 GLY C N 1
ATOM 3385 C CA . GLY C 1 89 ? -64.926 31.226 -68.496 1.00 56.12 178 GLY C CA 1
ATOM 3386 C C . GLY C 1 89 ? -64.597 29.898 -67.829 1.00 56.86 178 GLY C C 1
ATOM 3387 O O . GLY C 1 89 ? -63.668 29.802 -67.024 1.00 56.85 178 GLY C O 1
ATOM 3388 N N . ASP C 1 90 ? -65.348 28.867 -68.190 1.00 58.63 179 ASP C N 1
ATOM 3389 C CA . ASP C 1 90 ? -65.168 27.513 -67.666 1.00 58.55 179 ASP C CA 1
ATOM 3390 C C . ASP C 1 90 ? -63.774 26.925 -67.957 1.00 58.84 179 ASP C C 1
ATOM 3391 O O . ASP C 1 90 ? -63.204 26.258 -67.084 1.00 62.89 179 ASP C O 1
ATOM 3393 N N . GLU C 1 91 ? -63.193 27.201 -69.129 1.00 57.06 180 GLU C N 1
ATOM 3394 C CA . GLU C 1 91 ? -61.853 26.695 -69.444 1.00 53.74 180 GLU C CA 1
ATOM 3395 C C . GLU C 1 91 ? -60.829 27.242 -68.435 1.00 51.35 180 GLU C C 1
ATOM 3396 O O . GLU C 1 91 ? -59.912 26.520 -68.009 1.00 54.07 180 GLU C O 1
ATOM 3398 N N . LEU C 1 92 ? -60.999 28.490 -68.000 1.00 50.10 181 LEU C N 1
ATOM 3399 C CA . LEU C 1 92 ? -60.138 29.045 -66.940 1.00 45.79 181 LEU C CA 1
ATOM 3400 C C . LEU C 1 92 ? -60.399 28.400 -65.580 1.00 44.40 181 LEU C C 1
ATOM 3401 O O . LEU C 1 92 ? -59.454 27.915 -64.946 1.00 43.37 181 LEU C O 1
ATOM 3406 N N . LYS C 1 93 ? -61.660 28.363 -65.136 1.00 44.52 182 LYS C N 1
ATOM 3407 C CA . LYS C 1 93 ? -62.009 27.707 -63.865 1.00 44.84 182 LYS C CA 1
ATOM 3408 C C . LYS C 1 93 ? -61.425 26.307 -63.822 1.00 44.33 182 LYS C C 1
ATOM 3409 O O . LYS C 1 93 ? -60.760 25.958 -62.853 1.00 40.63 182 LYS C O 1
ATOM 3415 N N . ASN C 1 94 ? -61.587 25.543 -64.903 1.00 45.63 183 ASN C N 1
ATOM 3416 C CA . ASN C 1 94 ? -61.055 24.187 -64.937 1.00 47.38 183 ASN C CA 1
ATOM 3417 C C . ASN C 1 94 ? -59.547 24.094 -64.923 1.00 44.12 183 ASN C C 1
ATOM 3418 O O . ASN C 1 94 ? -59.000 23.300 -64.183 1.00 44.63 183 ASN C O 1
ATOM 3423 N N . SER C 1 95 ? -58.867 24.932 -65.681 1.00 44.14 184 SER C N 1
ATOM 3424 C CA . SER C 1 95 ? -57.400 24.947 -65.673 1.00 44.46 184 SER C CA 1
ATOM 3425 C C . SER C 1 95 ? -56.838 25.214 -64.275 1.00 43.65 184 SER C C 1
ATOM 3426 O O . SER C 1 95 ? -55.890 24.546 -63.817 1.00 46.53 184 SER C O 1
ATOM 3429 N N . VAL C 1 96 ? -57.440 26.169 -63.593 1.00 42.26 185 VAL C N 1
ATOM 3430 C CA . VAL C 1 96 ? -56.981 26.547 -62.279 1.00 45.12 185 VAL C CA 1
ATOM 3431 C C . VAL C 1 96 ? -57.340 25.519 -61.216 1.00 41.72 185 VAL C C 1
ATOM 3432 O O . VAL C 1 96 ? -56.497 25.190 -60.373 1.00 44.14 185 VAL C O 1
ATOM 3436 N N . LEU C 1 97 ? -58.570 25.029 -61.215 1.00 40.95 186 LEU C N 1
ATOM 3437 C CA . LEU C 1 97 ? -58.913 23.953 -60.284 1.00 42.19 186 LEU C CA 1
ATOM 3438 C C . LEU C 1 97 ? -57.968 22.777 -60.472 1.00 41.42 186 LEU C C 1
ATOM 3439 O O . LEU C 1 97 ? -57.528 22.154 -59.511 1.00 43.56 186 LEU C O 1
ATOM 3444 N N . ARG C 1 98 ? -57.592 22.506 -61.706 1.00 40.00 187 ARG C N 1
ATOM 3445 C CA . ARG C 1 98 ? -56.711 21.376 -61.968 1.00 39.60 187 ARG C CA 1
ATOM 3446 C C . ARG C 1 98 ? -55.305 21.640 -61.473 1.00 36.71 187 ARG C C 1
ATOM 3447 O O . ARG C 1 98 ? -54.683 20.728 -60.941 1.00 37.58 187 ARG C O 1
ATOM 3455 N N . VAL C 1 99 ? -54.794 22.859 -61.639 1.00 35.57 188 VAL C N 1
ATOM 3456 C CA . VAL C 1 99 ? -53.479 23.202 -61.077 1.00 35.87 188 VAL C CA 1
ATOM 3457 C C . VAL C 1 99 ? -53.442 23.042 -59.557 1.00 35.08 188 VAL C C 1
ATOM 3458 O O . VAL C 1 99 ? -52.493 22.503 -59.016 1.00 34.28 188 VAL C O 1
ATOM 3462 N N . ILE C 1 100 ? -54.479 23.486 -58.866 1.00 36.16 189 ILE C N 1
ATOM 3463 C CA . ILE C 1 100 ? -54.505 23.292 -57.439 1.00 39.31 189 ILE C CA 1
ATOM 3464 C C . ILE C 1 100 ? -54.599 21.813 -57.049 1.00 39.73 189 ILE C C 1
ATOM 3465 O O . ILE C 1 100 ? -53.954 21.391 -56.091 1.00 45.28 189 ILE C O 1
ATOM 3470 N N . TYR C 1 101 ? -55.351 21.030 -57.811 1.00 41.60 190 TYR C N 1
ATOM 3471 C CA . TYR C 1 101 ? -55.550 19.593 -57.535 1.00 40.26 190 TYR C CA 1
ATOM 3472 C C . TYR C 1 101 ? -54.275 18.775 -57.767 1.00 38.67 190 TYR C C 1
ATOM 3473 O O . TYR C 1 101 ? -53.949 17.891 -56.991 1.00 35.75 190 TYR C O 1
ATOM 3482 N N . ASN C 1 102 ? -53.527 19.150 -58.811 1.00 38.74 191 ASN C N 1
ATOM 3483 C CA . ASN C 1 102 ? -52.247 18.540 -59.119 1.00 38.84 191 ASN C CA 1
ATOM 3484 C C . ASN C 1 102 ? -51.047 19.148 -58.394 1.00 38.28 191 ASN C C 1
ATOM 3485 O O . ASN C 1 102 ? -49.977 18.523 -58.337 1.00 41.69 191 ASN C O 1
ATOM 3490 N N . GLY C 1 103 ? -51.209 20.343 -57.839 1.00 34.80 192 GLY C N 1
ATOM 3491 C CA . GLY C 1 103 ? -50.092 21.094 -57.265 1.00 33.92 192 GLY C CA 1
ATOM 3492 C C . GLY C 1 103 ? -50.018 20.980 -55.762 1.00 34.69 192 GLY C C 1
ATOM 3493 O O . GLY C 1 103 ? -50.650 20.103 -55.187 1.00 37.40 192 GLY C O 1
ATOM 3494 N N . TYR C 1 104 ? -49.266 21.872 -55.124 1.00 33.87 193 TYR C N 1
ATOM 3495 C CA . TYR C 1 104 ? -49.013 21.768 -53.698 1.00 36.74 193 TYR C CA 1
ATOM 3496 C C . TYR C 1 104 ? -50.178 22.366 -52.915 1.00 39.41 193 TYR C C 1
ATOM 3497 O O . TYR C 1 104 ? -50.596 23.461 -53.234 1.00 40.74 193 TYR C O 1
ATOM 3506 N N . PRO C 1 105 ? -50.724 21.689 -51.902 1.00 40.26 194 PRO C N 1
ATOM 3507 C CA . PRO C 1 105 ? -50.246 20.416 -51.350 1.00 40.27 194 PRO C CA 1
ATOM 3508 C C . PRO C 1 105 ? -50.964 19.160 -51.849 1.00 43.16 194 PRO C C 1
ATOM 3509 O O . PRO C 1 105 ? -50.519 18.043 -51.532 1.00 49.92 194 PRO C O 1
ATOM 3513 N N . SER C 1 106 ? -52.048 19.320 -52.599 1.00 42.41 195 SER C N 1
ATOM 3514 C CA . SER C 1 106 ? -52.879 18.193 -53.057 1.00 44.17 195 SER C CA 1
ATOM 3515 C C . SER C 1 106 ? -52.103 17.066 -53.764 1.00 45.62 195 SER C C 1
ATOM 3516 O O . SER C 1 106 ? -52.253 15.886 -53.442 1.00 52.55 195 SER C O 1
ATOM 3519 N N . ASN C 1 107 ? -51.273 17.424 -54.735 1.00 44.07 196 ASN C N 1
ATOM 3520 C CA . ASN C 1 107 ? -50.364 16.494 -55.402 1.00 41.17 196 ASN C CA 1
ATOM 3521 C C . ASN C 1 107 ? -51.019 15.268 -56.083 1.00 41.37 196 ASN C C 1
ATOM 3522 O O . ASN C 1 107 ? -50.467 14.188 -56.030 1.00 42.61 196 ASN C O 1
ATOM 3527 N N . ALA C 1 108 ? -52.149 15.435 -56.744 1.00 39.66 197 ALA C N 1
ATOM 3528 C CA . ALA C 1 108 ? -52.881 14.285 -57.305 1.00 42.53 197 ALA C CA 1
ATOM 3529 C C . ALA C 1 108 ? -52.081 13.400 -58.235 1.00 43.88 197 ALA C C 1
ATOM 3530 O O . ALA C 1 108 ? -52.349 12.227 -58.311 1.00 48.61 197 ALA C O 1
ATOM 3532 N N . LEU C 1 109 ? -51.134 13.961 -58.979 1.00 46.17 198 LEU C N 1
ATOM 3533 C CA . LEU C 1 109 ? -50.362 13.197 -59.979 1.00 46.78 198 LEU C CA 1
ATOM 3534 C C . LEU C 1 109 ? -49.022 12.675 -59.490 1.00 46.50 198 LEU C C 1
ATOM 3535 O O . LEU C 1 109 ? -48.337 11.994 -60.249 1.00 47.36 198 LEU C O 1
ATOM 3540 N N . GLY C 1 110 ? -48.641 12.978 -58.252 1.00 44.96 199 GLY C N 1
ATOM 3541 C CA . GLY C 1 110 ? -47.336 12.569 -57.720 1.00 45.58 199 GLY C CA 1
ATOM 3542 C C . GLY C 1 110 ? -46.156 13.296 -58.370 1.00 45.83 199 GLY C C 1
ATOM 3543 O O . GLY C 1 110 ? -45.034 12.781 -58.417 1.00 48.36 199 GLY C O 1
ATOM 3544 N N . ILE C 1 111 ? -46.401 14.485 -58.884 1.00 45.50 200 ILE C N 1
ATOM 3545 C CA . ILE C 1 111 ? -45.361 15.227 -59.542 1.00 47.55 200 ILE C CA 1
ATOM 3546 C C . ILE C 1 111 ? -44.188 15.499 -58.604 1.00 48.17 200 ILE C C 1
ATOM 3547 O O . ILE C 1 111 ? -43.042 15.478 -59.017 1.00 49.12 200 ILE C O 1
ATOM 3552 N N . LYS C 1 112 ? -44.481 15.793 -57.350 1.00 47.51 201 LYS C N 1
ATOM 3553 C CA . LYS C 1 112 ? -43.444 16.134 -56.399 1.00 47.72 201 LYS C CA 1
ATOM 3554 C C . LYS C 1 112 ? -42.427 15.028 -56.347 1.00 48.97 201 LYS C C 1
ATOM 3555 O O . LYS C 1 112 ? -41.237 15.262 -56.462 1.00 51.53 201 LYS C O 1
ATOM 3561 N N . GLU C 1 113 ? -42.894 13.806 -56.174 1.00 51.25 202 GLU C N 1
ATOM 3562 C CA . GLU C 1 113 ? -41.993 12.646 -56.037 1.00 53.33 202 GLU C CA 1
ATOM 3563 C C . GLU C 1 113 ? -41.325 12.283 -57.363 1.00 51.79 202 GLU C C 1
ATOM 3564 O O . GLU C 1 113 ? -40.167 11.864 -57.374 1.00 56.68 202 GLU C O 1
ATOM 3570 N N . LYS C 1 114 ? -42.050 12.416 -58.473 1.00 50.03 203 LYS C N 1
ATOM 3571 C CA . LYS C 1 114 ? -41.495 12.126 -59.817 1.00 50.07 203 LYS C CA 1
ATOM 3572 C C . LYS C 1 114 ? -40.252 12.967 -60.129 1.00 50.18 203 LYS C C 1
ATOM 3573 O O . LYS C 1 114 ? -39.315 12.460 -60.692 1.00 50.63 203 LYS C O 1
ATOM 3576 N N . TYR C 1 115 ? -40.238 14.243 -59.754 1.00 49.25 204 TYR C N 1
ATOM 3577 C CA . TYR C 1 115 ? -39.071 15.085 -59.987 1.00 49.15 204 TYR C CA 1
ATOM 3578 C C . TYR C 1 115 ? -38.280 15.425 -58.719 1.00 49.48 204 TYR C C 1
ATOM 3579 O O . TYR C 1 115 ? -37.376 16.266 -58.752 1.00 47.00 204 TYR C O 1
ATOM 3588 N N . GLN C 1 116 ? -38.573 14.739 -57.619 1.00 50.40 205 GLN C N 1
ATOM 3589 C CA . GLN C 1 116 ? -37.800 14.890 -56.368 1.00 53.65 205 GLN C CA 1
ATOM 3590 C C . GLN C 1 116 ? -37.676 16.334 -55.897 1.00 46.98 205 GLN C C 1
ATOM 3591 O O . GLN C 1 116 ? -36.605 16.803 -55.552 1.00 46.45 205 GLN C O 1
ATOM 3597 N N . LEU C 1 117 ? -38.808 17.004 -55.872 1.00 43.77 206 LEU C N 1
ATOM 3598 C CA . LEU C 1 117 ? -38.890 18.376 -55.437 1.00 41.35 206 LEU C CA 1
ATOM 3599 C C . LEU C 1 117 ? -39.019 18.447 -53.934 1.00 41.06 206 LEU C C 1
ATOM 3600 O O . LEU C 1 117 ? -39.607 17.568 -53.310 1.00 42.53 206 LEU C O 1
ATOM 3605 N N . THR C 1 118 ? -38.475 19.509 -53.367 1.00 38.78 207 THR C N 1
ATOM 3606 C CA . THR C 1 118 ? -38.725 19.846 -51.992 1.00 40.27 207 THR C CA 1
ATOM 3607 C C . THR C 1 118 ? -40.131 20.479 -51.918 1.00 41.22 207 THR C C 1
ATOM 3608 O O . THR C 1 118 ? -40.690 20.900 -52.944 1.00 46.43 207 THR C O 1
ATOM 3612 N N . GLU C 1 119 ? -40.688 20.559 -50.718 1.00 39.23 208 GLU C N 1
ATOM 3613 C CA . GLU C 1 119 ? -41.984 21.163 -50.522 1.00 40.29 208 GLU C CA 1
ATOM 3614 C C . GLU C 1 119 ? -41.974 22.583 -51.092 1.00 38.36 208 GLU C C 1
ATOM 3615 O O . GLU C 1 119 ? -42.854 22.987 -51.849 1.00 37.96 208 GLU C O 1
ATOM 3621 N N . GLY C 1 120 ? -40.947 23.331 -50.761 1.00 36.34 209 GLY C N 1
ATOM 3622 C CA . GLY C 1 120 ? -40.845 24.700 -51.216 1.00 35.78 209 GLY C CA 1
ATOM 3623 C C . GLY C 1 120 ? -40.726 24.867 -52.719 1.00 34.21 209 GLY C C 1
ATOM 3624 O O . GLY C 1 120 ? -41.313 25.781 -53.292 1.00 31.73 209 GLY C O 1
ATOM 3625 N N . GLN C 1 121 ? -39.989 24.003 -53.386 1.00 34.99 210 GLN C N 1
ATOM 3626 C CA . GLN C 1 121 ? -39.941 24.091 -54.865 1.00 35.14 210 GLN C CA 1
ATOM 3627 C C . GLN C 1 121 ? -41.274 23.792 -55.469 1.00 33.43 210 GLN C C 1
ATOM 3628 O O . GLN C 1 121 ? -41.716 24.458 -56.392 1.00 34.27 210 GLN C O 1
ATOM 3634 N N . PHE C 1 122 ? -41.968 22.813 -54.903 1.00 32.61 211 PHE C N 1
ATOM 3635 C CA . PHE C 1 122 ? -43.236 22.413 -55.461 1.00 30.82 211 PHE C CA 1
ATOM 3636 C C . PHE C 1 122 ? -44.275 23.517 -55.319 1.00 30.21 211 PHE C C 1
ATOM 3637 O O . PHE C 1 122 ? -45.096 23.733 -56.205 1.00 32.26 211 PHE C O 1
ATOM 3645 N N . ARG C 1 123 ? -44.267 24.189 -54.180 1.00 29.89 212 ARG C N 1
ATOM 3646 C CA . ARG C 1 123 ? -45.178 25.268 -53.941 1.00 28.14 212 ARG C CA 1
ATOM 3647 C C . ARG C 1 123 ? -44.842 26.443 -54.838 1.00 29.46 212 ARG C C 1
ATOM 3648 O O . ARG C 1 123 ? -45.740 27.064 -55.381 1.00 29.66 212 ARG C O 1
ATOM 3656 N N . LYS C 1 124 ? -43.557 26.737 -55.037 1.00 30.27 213 LYS C N 1
ATOM 3657 C CA . LYS C 1 124 ? -43.140 27.764 -55.991 1.00 32.07 213 LYS C CA 1
ATOM 3658 C C . LYS C 1 124 ? -43.640 27.464 -57.401 1.00 33.47 213 LYS C C 1
ATOM 3659 O O . LYS C 1 124 ? -44.132 28.356 -58.104 1.00 35.03 213 LYS C O 1
ATOM 3665 N N . LEU C 1 125 ? -43.507 26.221 -57.844 1.00 33.99 214 LEU C N 1
ATOM 3666 C CA . LEU C 1 125 ? -43.962 25.860 -59.203 1.00 34.37 214 LEU C CA 1
ATOM 3667 C C . LEU C 1 125 ? -45.463 25.979 -59.336 1.00 31.87 214 LEU C C 1
ATOM 3668 O O . LEU C 1 125 ? -45.975 26.432 -60.358 1.00 37.06 214 LEU C O 1
ATOM 3673 N N . THR C 1 126 ? -46.178 25.565 -58.313 1.00 29.55 215 THR C N 1
ATOM 3674 C CA . THR C 1 126 ? -47.611 25.693 -58.326 1.00 28.24 215 THR C CA 1
ATOM 3675 C C . THR C 1 126 ? -48.002 27.156 -58.471 1.00 28.04 215 THR C C 1
ATOM 3676 O O . THR C 1 126 ? -48.857 27.506 -59.269 1.00 28.29 215 THR C O 1
ATOM 3680 N N . GLN C 1 127 ? -47.347 28.026 -57.732 1.00 30.54 216 GLN C N 1
ATOM 3681 C CA . GLN C 1 127 ? -47.624 29.459 -57.847 1.00 33.01 216 GLN C CA 1
ATOM 3682 C C . GLN C 1 127 ? -47.359 29.913 -59.266 1.00 35.19 216 GLN C C 1
ATOM 3683 O O . GLN C 1 127 ? -48.139 30.717 -59.782 1.00 40.06 216 GLN C O 1
ATOM 3689 N N . ARG C 1 128 ? -46.315 29.389 -59.920 1.00 34.69 217 ARG C N 1
ATOM 3690 C CA . ARG C 1 128 ? -46.022 29.815 -61.285 1.00 36.41 217 ARG C CA 1
ATOM 3691 C C . ARG C 1 128 ? -47.001 29.271 -62.306 1.00 36.15 217 ARG C C 1
ATOM 3692 O O . ARG C 1 128 ? -47.247 29.888 -63.342 1.00 37.16 217 ARG C O 1
ATOM 3700 N N . ALA C 1 129 ? -47.546 28.117 -62.026 1.00 35.05 218 ALA C N 1
ATOM 3701 C CA . ALA C 1 129 ? -48.530 27.554 -62.909 1.00 38.62 218 ALA C CA 1
ATOM 3702 C C . ALA C 1 129 ? -49.817 28.356 -62.863 1.00 39.04 218 ALA C C 1
ATOM 3703 O O . ALA C 1 129 ? -50.494 28.515 -63.895 1.00 37.19 218 ALA C O 1
ATOM 3705 N N . VAL C 1 130 ? -50.190 28.830 -61.671 1.00 38.37 219 VAL C N 1
ATOM 3706 C CA . VAL C 1 130 ? -51.439 29.631 -61.531 1.00 36.26 219 VAL C CA 1
ATOM 3707 C C . VAL C 1 130 ? -51.288 30.865 -62.384 1.00 36.30 219 VAL C C 1
ATOM 3708 O O . VAL C 1 130 ? -52.190 31.210 -63.130 1.00 37.55 219 VAL C O 1
ATOM 3712 N N . TRP C 1 131 ? -50.107 31.477 -62.322 1.00 34.83 220 TRP C N 1
ATOM 3713 C CA . TRP C 1 131 ? -49.819 32.676 -63.099 1.00 34.77 220 TRP C CA 1
ATOM 3714 C C . TRP C 1 131 ? -49.775 32.458 -64.586 1.00 35.15 220 TRP C C 1
ATOM 3715 O O . TRP C 1 131 ? -50.079 33.349 -65.365 1.00 37.30 220 TRP C O 1
ATOM 3726 N N . ASN C 1 132 ? -49.408 31.265 -64.992 1.00 37.17 221 ASN C N 1
ATOM 3727 C CA . ASN C 1 132 ? -49.486 30.930 -66.394 1.00 40.58 221 ASN C CA 1
ATOM 3728 C C . ASN C 1 132 ? -50.905 31.109 -66.968 1.00 42.27 221 ASN C C 1
ATOM 3729 O O . ASN C 1 132 ? -51.069 31.477 -68.118 1.00 43.93 221 ASN C O 1
ATOM 3734 N N . PHE C 1 133 ? -51.930 30.848 -66.157 1.00 43.07 222 PHE C N 1
ATOM 3735 C CA . PHE C 1 133 ? -53.324 30.965 -66.598 1.00 43.06 222 PHE C CA 1
ATOM 3736 C C . PHE C 1 133 ? -53.979 32.328 -66.299 1.00 46.62 222 PHE C C 1
ATOM 3737 O O . PHE C 1 133 ? -54.786 32.811 -67.105 1.00 49.06 222 PHE C O 1
ATOM 3745 N N . THR C 1 134 ? -53.623 32.944 -65.168 1.00 44.20 223 THR C N 1
ATOM 3746 C CA . THR C 1 134 ? -54.270 34.159 -64.737 1.00 40.98 223 THR C CA 1
ATOM 3747 C C . THR C 1 134 ? -53.626 35.368 -65.312 1.00 40.34 223 THR C C 1
ATOM 3748 O O . THR C 1 134 ? -54.291 36.391 -65.447 1.00 43.01 223 THR C O 1
ATOM 3752 N N . ASP C 1 135 ? -52.355 35.269 -65.675 1.00 42.45 224 ASP C N 1
ATOM 3753 C CA . ASP C 1 135 ? -51.626 36.412 -66.239 1.00 47.94 224 ASP C CA 1
ATOM 3754 C C . ASP C 1 135 ? -50.866 36.096 -67.502 1.00 46.56 224 ASP C C 1
ATOM 3755 O O . ASP C 1 135 ? -50.099 36.911 -67.977 1.00 48.09 224 ASP C O 1
ATOM 3760 N N . SER C 1 136 ? -51.119 34.944 -68.102 1.00 49.87 225 SER C N 1
ATOM 3761 C CA . SER C 1 136 ? -50.387 34.541 -69.306 1.00 50.54 225 SER C CA 1
ATOM 3762 C C . SER C 1 136 ? -48.904 34.761 -69.127 1.00 47.91 225 SER C C 1
ATOM 3763 O O . SER C 1 136 ? -48.237 35.299 -69.989 1.00 49.87 225 SER C O 1
ATOM 3766 N N . ASN C 1 137 ? -48.385 34.337 -67.994 1.00 46.44 226 ASN C N 1
ATOM 3767 C CA . ASN C 1 137 ? -47.013 34.611 -67.640 1.00 47.58 226 ASN C CA 1
ATOM 3768 C C . ASN C 1 137 ? -46.384 33.366 -67.093 1.00 47.25 226 ASN C C 1
ATOM 3769 O O . ASN C 1 137 ? -46.663 32.951 -65.978 1.00 49.27 226 ASN C O 1
ATOM 3774 N N . LEU C 1 138 ? -45.524 32.762 -67.898 1.00 51.10 227 LEU C N 1
ATOM 3775 C CA . LEU C 1 138 ? -44.801 31.564 -67.512 1.00 50.41 227 LEU C CA 1
ATOM 3776 C C . LEU C 1 138 ? -43.319 31.906 -67.345 1.00 49.90 227 LEU C C 1
ATOM 3777 O O . LEU C 1 138 ? -42.602 32.046 -68.317 1.00 51.71 227 LEU C O 1
ATOM 3782 N N . SER C 1 139 ? -42.883 32.028 -66.100 1.00 50.14 228 SER C N 1
ATOM 3783 C CA . SER C 1 139 ? -41.518 32.395 -65.790 1.00 53.24 228 SER C CA 1
ATOM 3784 C C . SER C 1 139 ? -40.683 31.146 -65.545 1.00 49.94 228 SER C C 1
ATOM 3785 O O . SER C 1 139 ? -40.951 30.413 -64.582 1.00 47.44 228 SER C O 1
ATOM 3788 N N . LEU C 1 140 ? -39.679 30.921 -66.401 1.00 49.86 229 LEU C N 1
ATOM 3789 C CA . LEU C 1 140 ? -38.706 29.847 -66.193 1.00 49.15 229 LEU C CA 1
ATOM 3790 C C . LEU C 1 140 ? -37.461 30.347 -65.474 1.00 49.77 229 LEU C C 1
ATOM 3791 O O . LEU C 1 140 ? -36.500 29.603 -65.302 1.00 47.30 229 LEU C O 1
ATOM 3796 N N . ASP C 1 141 ? -37.520 31.569 -64.957 1.00 50.64 230 ASP C N 1
ATOM 3797 C CA . ASP C 1 141 ? -36.382 32.173 -64.313 1.00 52.68 230 ASP C CA 1
ATOM 3798 C C . ASP C 1 141 ? -35.900 31.434 -63.065 1.00 50.11 230 ASP C C 1
ATOM 3799 O O . ASP C 1 141 ? -36.676 31.157 -62.146 1.00 46.44 230 ASP C O 1
ATOM 3804 N N . LYS C 1 142 ? -34.604 31.132 -63.050 1.00 49.96 231 LYS C N 1
ATOM 3805 C CA . LYS C 1 142 ? -33.907 30.529 -61.906 1.00 51.03 231 LYS C CA 1
ATOM 3806 C C . LYS C 1 142 ? -34.322 29.085 -61.609 1.00 49.06 231 LYS C C 1
ATOM 3807 O O . LYS C 1 142 ? -34.098 28.593 -60.513 1.00 52.83 231 LYS C O 1
ATOM 3811 N N . LEU C 1 143 ? -34.896 28.397 -62.582 1.00 47.54 232 LEU C N 1
ATOM 3812 C CA . LEU C 1 143 ? -35.303 26.999 -62.403 1.00 45.08 232 LEU C CA 1
ATOM 3813 C C . LEU C 1 143 ? -34.276 26.043 -62.994 1.00 45.85 232 LEU C C 1
ATOM 3814 O O . LEU C 1 143 ? -33.716 26.296 -64.062 1.00 45.14 232 LEU C O 1
ATOM 3819 N N . SER C 1 144 ? -34.023 24.951 -62.286 1.00 45.15 233 SER C N 1
ATOM 3820 C CA . SER C 1 144 ? -33.220 23.864 -62.824 1.00 47.32 233 SER C CA 1
ATOM 3821 C C . SER C 1 144 ? -34.062 23.056 -63.818 1.00 45.75 233 SER C C 1
ATOM 3822 O O . SER C 1 144 ? -35.263 23.232 -63.898 1.00 45.98 233 SER C O 1
ATOM 3825 N N . GLN C 1 145 ? -33.437 22.177 -64.579 1.00 49.11 234 GLN C N 1
ATOM 3826 C CA . GLN C 1 145 ? -34.158 21.425 -65.592 1.00 50.03 234 GLN C CA 1
ATOM 3827 C C . GLN C 1 145 ? -35.298 20.570 -65.002 1.00 50.42 234 GLN C C 1
ATOM 3828 O O . GLN C 1 145 ? -36.403 20.543 -65.561 1.00 49.14 234 GLN C O 1
ATOM 3834 N N . LYS C 1 146 ? -35.049 19.901 -63.876 1.00 53.07 235 LYS C N 1
ATOM 3835 C CA . LYS C 1 146 ? -36.072 19.071 -63.227 1.00 54.05 235 LYS C CA 1
ATOM 3836 C C . LYS C 1 146 ? -37.247 19.982 -62.785 1.00 50.92 235 LYS C C 1
ATOM 3837 O O . LYS C 1 146 ? -38.400 19.632 -62.974 1.00 54.39 235 LYS C O 1
ATOM 3841 N N . GLU C 1 147 ? -36.967 21.181 -62.280 1.00 47.68 236 GLU C N 1
ATOM 3842 C CA . GLU C 1 147 ? -38.042 22.120 -61.976 1.00 47.73 236 GLU C CA 1
ATOM 3843 C C . GLU C 1 147 ? -38.805 22.525 -63.231 1.00 43.92 236 GLU C C 1
ATOM 3844 O O . GLU C 1 147 ? -40.014 22.573 -63.221 1.00 44.46 236 GLU C O 1
ATOM 3850 N N . ILE C 1 148 ? -38.116 22.838 -64.315 1.00 45.57 237 ILE C N 1
ATOM 3851 C CA . ILE C 1 148 ? -38.802 23.180 -65.550 1.00 46.44 237 ILE C CA 1
ATOM 3852 C C . ILE C 1 148 ? -39.701 22.053 -66.046 1.00 45.57 237 ILE C C 1
ATOM 3853 O O . ILE C 1 148 ? -40.785 22.295 -66.564 1.00 49.91 237 ILE C O 1
ATOM 3858 N N . ASP C 1 149 ? -39.230 20.825 -65.946 1.00 46.00 238 ASP C N 1
ATOM 3859 C CA . ASP C 1 149 ? -40.019 19.680 -66.407 1.00 48.70 238 ASP C CA 1
ATOM 3860 C C . ASP C 1 149 ? -41.282 19.470 -65.581 1.00 44.62 238 ASP C C 1
ATOM 3861 O O . ASP C 1 149 ? -42.339 19.203 -66.111 1.00 48.98 238 ASP C O 1
ATOM 3866 N N . ALA C 1 150 ? -41.163 19.617 -64.283 1.00 41.75 239 ALA C N 1
ATOM 3867 C CA . ALA C 1 150 ? -42.305 19.538 -63.384 1.00 40.05 239 ALA C CA 1
ATOM 3868 C C . ALA C 1 150 ? -43.325 20.600 -63.679 1.00 38.09 239 ALA C C 1
ATOM 3869 O O . ALA C 1 150 ? -44.528 20.371 -63.647 1.00 39.87 239 ALA C O 1
ATOM 3871 N N . LEU C 1 151 ? -42.836 21.793 -63.940 1.00 39.92 240 LEU C N 1
ATOM 3872 C CA . LEU C 1 151 ? -43.712 22.928 -64.231 1.00 41.06 240 LEU C CA 1
ATOM 3873 C C . LEU C 1 151 ? -44.418 22.766 -65.563 1.00 41.56 240 LEU C C 1
ATOM 3874 O O . LEU C 1 151 ? -45.594 23.078 -65.662 1.00 42.94 240 LEU C O 1
ATOM 3879 N N . ASN C 1 152 ? -43.747 22.167 -66.552 1.00 42.96 241 ASN C N 1
ATOM 3880 C CA . ASN C 1 152 ? -44.428 21.818 -67.789 1.00 46.79 241 ASN C CA 1
ATOM 3881 C C . ASN C 1 152 ? -45.451 20.700 -67.619 1.00 47.16 241 ASN C C 1
ATOM 3882 O O . ASN C 1 152 ? -46.559 20.801 -68.142 1.00 46.95 241 ASN C O 1
ATOM 3887 N N . GLU C 1 153 ? -45.139 19.683 -66.829 1.00 46.18 242 GLU C N 1
ATOM 3888 C CA . GLU C 1 153 ? -46.135 18.660 -66.534 1.00 51.61 242 GLU C CA 1
ATOM 3889 C C . GLU C 1 153 ? -47.381 19.264 -65.839 1.00 48.86 242 GLU C C 1
ATOM 3890 O O . GLU C 1 153 ? -48.509 18.848 -66.091 1.00 51.97 242 GLU C O 1
ATOM 3896 N N . LEU C 1 154 ? -47.173 20.261 -64.986 1.00 47.02 243 LEU C N 1
ATOM 3897 C CA . LEU C 1 154 ? -48.264 20.874 -64.226 1.00 44.82 243 LEU C CA 1
ATOM 3898 C C . LEU C 1 154 ? -49.230 21.693 -65.094 1.00 43.96 243 LEU C C 1
ATOM 3899 O O . LEU C 1 154 ? -50.443 21.542 -64.962 1.00 45.58 243 LEU C O 1
ATOM 3904 N N . ILE C 1 155 ? -48.695 22.511 -65.993 1.00 40.58 244 ILE C N 1
ATOM 3905 C CA . ILE C 1 155 ? -49.540 23.335 -66.818 1.00 41.12 244 ILE C CA 1
ATOM 3906 C C . ILE C 1 155 ? -50.171 22.602 -67.999 1.00 42.37 244 ILE C C 1
ATOM 3907 O O . ILE C 1 155 ? -51.173 23.048 -68.522 1.00 42.83 244 ILE C O 1
ATOM 3912 N N . ASN C 1 156 ? -49.588 21.475 -68.417 1.00 45.23 245 ASN C N 1
ATOM 3913 C CA . ASN C 1 156 ? -50.067 20.728 -69.577 1.00 44.95 245 ASN C CA 1
ATOM 3914 C C . ASN C 1 156 ? -50.957 19.560 -69.228 1.00 46.14 245 ASN C C 1
ATOM 3915 O O . ASN C 1 156 ? -51.562 18.964 -70.110 1.00 48.74 245 ASN C O 1
ATOM 3920 N N . ALA C 1 157 ? -51.022 19.203 -67.950 1.00 47.57 246 ALA C N 1
ATOM 3921 C CA . ALA C 1 157 ? -51.831 18.066 -67.502 1.00 46.25 246 ALA C CA 1
ATOM 3922 C C . ALA C 1 157 ? -53.269 18.254 -67.895 1.00 44.21 246 ALA C C 1
ATOM 3923 O O . ALA C 1 157 ? -53.813 19.336 -67.724 1.00 45.58 246 ALA C O 1
ATOM 3925 N N . LYS C 1 158 ? -53.852 17.214 -68.462 1.00 44.38 247 LYS C N 1
ATOM 3926 C CA . LYS C 1 158 ? -55.242 17.239 -68.820 1.00 47.46 247 LYS C CA 1
ATOM 3927 C C . LYS C 1 158 ? -55.951 16.052 -68.145 1.00 46.31 247 LYS C C 1
ATOM 3928 O O . LYS C 1 158 ? -56.855 15.455 -68.724 1.00 49.19 247 LYS C O 1
ATOM 3932 N N . ASN C 1 159 ? -55.534 15.710 -66.933 1.00 42.57 248 ASN C N 1
ATOM 3933 C CA . ASN C 1 159 ? -56.182 14.636 -66.180 1.00 43.77 248 ASN C CA 1
ATOM 3934 C C . ASN C 1 159 ? -57.606 15.002 -65.756 1.00 45.85 248 ASN C C 1
ATOM 3935 O O . ASN C 1 159 ? -57.936 16.161 -65.555 1.00 45.82 248 ASN C O 1
ATOM 3940 N N . ALA C 1 160 ? -58.421 13.977 -65.550 1.00 50.81 249 ALA C N 1
ATOM 3941 C CA . ALA C 1 160 ? -59.772 14.097 -64.987 1.00 53.03 249 ALA C CA 1
ATOM 3942 C C . ALA C 1 160 ? -59.739 14.523 -63.503 1.00 56.32 249 ALA C C 1
ATOM 3943 O O . ALA C 1 160 ? -58.996 13.965 -62.682 1.00 59.44 249 ALA C O 1
ATOM 3945 N N . ILE C 1 161 ? -60.575 15.496 -63.172 1.00 57.92 250 ILE C N 1
ATOM 3946 C CA . ILE C 1 161 ? -60.739 15.993 -61.814 1.00 57.06 250 ILE C CA 1
ATOM 3947 C C . ILE C 1 161 ? -62.154 15.691 -61.345 1.00 59.35 250 ILE C C 1
ATOM 3948 O O . ILE C 1 161 ? -63.075 15.583 -62.167 1.00 59.74 250 ILE C O 1
ATOM 3953 N N . PRO C 1 162 ? -62.353 15.560 -60.031 1.00 62.39 251 PRO C N 1
ATOM 3954 C CA . PRO C 1 162 ? -63.721 15.350 -59.574 1.00 64.79 251 PRO C CA 1
ATOM 3955 C C . PRO C 1 162 ? -64.667 16.484 -59.981 1.00 65.74 251 PRO C C 1
ATOM 3956 O O . PRO C 1 162 ? -64.243 17.647 -60.148 1.00 66.57 251 PRO C O 1
ATOM 3960 N N . ASP C 1 163 ? -65.935 16.127 -60.163 1.00 67.97 252 ASP C N 1
ATOM 3961 C CA . ASP C 1 163 ? -66.971 17.074 -60.600 1.00 69.24 252 ASP C CA 1
ATOM 3962 C C . ASP C 1 163 ? -67.325 18.088 -59.492 1.00 68.82 252 ASP C C 1
ATOM 3963 O O . ASP C 1 163 ? -67.624 19.240 -59.776 1.00 72.80 252 ASP C O 1
ATOM 3965 N N . ASN C 1 164 ? -67.225 17.692 -58.231 1.00 71.20 253 ASN C N 1
ATOM 3966 C CA . ASN C 1 164 ? -67.704 18.538 -57.123 1.00 73.97 253 ASN C CA 1
ATOM 3967 C C . ASN C 1 164 ? -66.832 19.802 -56.766 1.00 70.24 253 ASN C C 1
ATOM 3968 O O . ASN C 1 164 ? -67.307 20.690 -56.079 1.00 69.14 253 ASN C O 1
ATOM 3973 N N . LEU C 1 165 ? -65.617 19.930 -57.302 1.00 66.42 254 LEU C N 1
ATOM 3974 C CA . LEU C 1 165 ? -64.623 20.894 -56.774 1.00 62.97 254 LEU C CA 1
ATOM 3975 C C . LEU C 1 165 ? -64.943 22.403 -56.827 1.00 57.81 254 LEU C C 1
ATOM 3976 O O . LEU C 1 165 ? -65.239 22.945 -57.888 1.00 53.85 254 LEU C O 1
ATOM 3981 N N . VAL C 1 166 ? -64.827 23.079 -55.676 1.00 54.73 255 VAL C N 1
ATOM 3982 C CA . VAL C 1 166 ? -64.900 24.546 -55.618 1.00 55.04 255 VAL C CA 1
ATOM 3983 C C . VAL C 1 166 ? -63.808 25.113 -54.684 1.00 53.95 255 VAL C C 1
ATOM 3984 O O . VAL C 1 166 ? -63.466 24.509 -53.663 1.00 52.92 255 VAL C O 1
ATOM 3988 N N . LEU C 1 167 ? -63.230 26.247 -55.087 1.00 49.71 256 LEU C N 1
ATOM 3989 C CA . LEU C 1 167 ? -62.227 26.914 -54.307 1.00 44.08 256 LEU C CA 1
ATOM 3990 C C . LEU C 1 167 ? -62.700 28.299 -53.986 1.00 43.83 256 LEU C C 1
ATOM 3991 O O . LEU C 1 167 ? -63.486 28.880 -54.726 1.00 41.23 256 LEU C O 1
ATOM 3996 N N . ASN C 1 168 ? -62.221 28.857 -52.870 1.00 44.92 257 ASN C N 1
ATOM 3997 C CA . ASN C 1 168 ? -62.578 30.223 -52.534 1.00 41.16 257 ASN C CA 1
ATOM 3998 C C . ASN C 1 168 ? -61.571 31.159 -53.096 1.00 40.90 257 ASN C C 1
ATOM 3999 O O . ASN C 1 168 ? -60.405 30.808 -53.269 1.00 39.58 257 ASN C O 1
ATOM 4004 N N . LEU C 1 169 ? -62.036 32.354 -53.411 1.00 40.59 258 LEU C N 1
ATOM 4005 C CA . LEU C 1 169 ? -61.165 33.432 -53.782 1.00 40.21 258 LEU C CA 1
ATOM 4006 C C . LEU C 1 169 ? -61.264 34.449 -52.661 1.00 39.63 258 LEU C C 1
ATOM 4007 O O . LEU C 1 169 ? -62.365 34.758 -52.236 1.00 45.38 258 LEU C O 1
ATOM 4012 N N . TYR C 1 170 ? -60.129 34.954 -52.171 1.00 36.16 259 TYR C N 1
ATOM 4013 C CA . TYR C 1 170 ? -60.102 36.008 -51.168 1.00 33.77 259 TYR C CA 1
ATOM 4014 C C . TYR C 1 170 ? -59.804 37.346 -51.849 1.00 36.20 259 TYR C C 1
ATOM 4015 O O . TYR C 1 170 ? -58.789 37.498 -52.542 1.00 34.89 259 TYR C O 1
ATOM 4024 N N . LEU C 1 171 ? -60.722 38.304 -51.648 1.00 37.18 260 LEU C N 1
ATOM 4025 C CA . LEU C 1 171 ? -60.663 39.608 -52.263 1.00 39.15 260 LEU C CA 1
ATOM 4026 C C . LEU C 1 171 ? -60.277 40.647 -51.212 1.00 39.73 260 LEU C C 1
ATOM 4027 O O . LEU C 1 171 ? -60.951 40.769 -50.210 1.00 39.36 260 LEU C O 1
ATOM 4032 N N . PRO C 1 172 ? -59.244 41.463 -51.481 1.00 40.98 261 PRO C N 1
ATOM 4033 C CA . PRO C 1 172 ? -58.793 42.397 -50.461 1.00 42.08 261 PRO C CA 1
ATOM 4034 C C . PRO C 1 172 ? -59.616 43.670 -50.335 1.00 43.61 261 PRO C C 1
ATOM 4035 O O . PRO C 1 172 ? -60.139 44.154 -51.308 1.00 44.96 261 PRO C O 1
ATOM 4039 N N . ASP C 1 173 ? -59.685 44.222 -49.135 1.00 47.09 262 ASP C N 1
ATOM 4040 C CA . ASP C 1 173 ? -60.273 45.551 -48.911 1.00 51.33 262 ASP C CA 1
ATOM 4041 C C . ASP C 1 173 ? -59.629 46.645 -49.785 1.00 52.12 262 ASP C C 1
ATOM 4042 O O . ASP C 1 173 ? -60.334 47.476 -50.338 1.00 56.91 262 ASP C O 1
ATOM 4047 N N . ASP C 1 174 ? -58.307 46.607 -49.931 1.00 50.28 263 ASP C N 1
ATOM 4048 C CA . ASP C 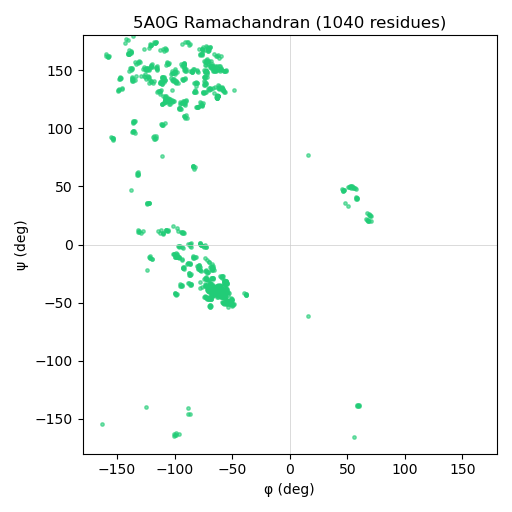1 174 ? -57.567 47.525 -50.767 1.00 49.57 263 ASP C CA 1
ATOM 4049 C C . ASP C 1 174 ? -57.041 46.824 -52.007 1.00 48.16 263 ASP C C 1
ATOM 4050 O O . ASP C 1 174 ? -56.250 45.889 -51.924 1.00 47.95 263 ASP C O 1
ATOM 4055 N N . SER C 1 175 ? -57.409 47.320 -53.179 1.00 51.94 264 SER C N 1
ATOM 4056 C CA . SER C 1 175 ? -57.075 46.618 -54.432 1.00 50.05 264 SER C CA 1
ATOM 4057 C C . SER C 1 175 ? -55.594 46.772 -54.898 1.00 48.34 264 SER C C 1
ATOM 4058 O O . SER C 1 175 ? -55.189 46.216 -55.929 1.00 51.73 264 SER C O 1
ATOM 4061 N N . TYR C 1 176 ? -54.792 47.512 -54.145 1.00 45.26 265 TYR C N 1
ATOM 4062 C CA . TYR C 1 176 ? -53.343 47.448 -54.285 1.00 43.92 265 TYR C CA 1
ATOM 4063 C C . TYR C 1 176 ? -52.806 46.027 -54.121 1.00 42.25 265 TYR C C 1
ATOM 4064 O O . TYR C 1 176 ? -51.792 45.683 -54.737 1.00 42.60 265 TYR C O 1
ATOM 4073 N N . TYR C 1 177 ? -53.477 45.216 -53.286 1.00 40.37 266 TYR C N 1
ATOM 4074 C CA . TYR C 1 177 ? -53.024 43.867 -52.980 1.00 38.97 266 TYR C CA 1
ATOM 4075 C C . TYR C 1 177 ? -53.645 42.817 -53.899 1.00 38.66 266 TYR C C 1
ATOM 4076 O O . TYR C 1 177 ? -54.707 43.023 -54.459 1.00 37.38 266 TYR C O 1
ATOM 4085 N N . GLN C 1 178 ? -52.938 41.708 -54.054 1.00 37.95 267 GLN C N 1
ATOM 4086 C CA . GLN C 1 178 ? -53.376 40.616 -54.893 1.00 40.23 267 GLN C CA 1
ATOM 4087 C C . GLN C 1 178 ? -54.644 40.018 -54.333 1.00 38.81 267 GLN C C 1
ATOM 4088 O O . GLN C 1 178 ? -54.831 39.959 -53.104 1.00 36.36 267 GLN C O 1
ATOM 4093 N N . ASN C 1 179 ? -55.466 39.492 -55.231 1.00 38.57 268 ASN C N 1
ATOM 4094 C CA . ASN C 1 179 ? -56.470 38.516 -54.865 1.00 36.79 268 ASN C CA 1
ATOM 4095 C C . ASN C 1 179 ? -55.765 37.212 -54.598 1.00 37.92 268 ASN C C 1
ATOM 4096 O O . ASN C 1 179 ? -54.744 36.905 -55.211 1.00 35.69 268 ASN C O 1
ATOM 4101 N N . LEU C 1 180 ? -56.303 36.425 -53.681 1.00 39.42 269 LEU C N 1
ATOM 4102 C CA . LEU C 1 180 ? -55.649 35.199 -53.253 1.00 38.40 269 LEU C CA 1
ATOM 4103 C C . LEU C 1 180 ? -56.566 34.030 -53.567 1.00 40.40 269 LEU C C 1
ATOM 4104 O O . LEU C 1 180 ? -57.743 34.121 -53.332 1.00 43.45 269 LEU C O 1
ATOM 4109 N N . LEU C 1 181 ? -56.003 32.921 -54.062 1.00 40.78 270 LEU C N 1
ATOM 4110 C CA . LEU C 1 181 ? -56.761 31.728 -54.405 1.00 38.23 270 LEU C CA 1
ATOM 4111 C C . LEU C 1 181 ? -56.554 30.635 -53.346 1.00 38.01 270 LEU C C 1
ATOM 4112 O O . LEU C 1 181 ? -55.409 30.267 -53.084 1.00 38.31 270 LEU C O 1
ATOM 4117 N N . GLY C 1 182 ? -57.637 30.109 -52.768 1.00 34.67 271 GLY C N 1
ATOM 4118 C CA . GLY C 1 182 ? -57.533 29.124 -51.702 1.00 34.81 271 GLY C CA 1
ATOM 4119 C C . GLY C 1 182 ? -57.039 27.787 -52.211 1.00 38.42 271 GLY C C 1
ATOM 4120 O O . GLY C 1 182 ? -57.000 27.577 -53.402 1.00 45.76 271 GLY C O 1
ATOM 4121 N N . THR C 1 183 ? -56.640 26.875 -51.326 1.00 40.12 272 THR C N 1
ATOM 4122 C CA . THR C 1 183 ? -56.308 25.508 -51.719 1.00 40.71 272 THR C CA 1
ATOM 4123 C C . THR C 1 183 ? -57.129 24.423 -51.036 1.00 40.84 272 THR C C 1
ATOM 4124 O O . THR C 1 183 ? -57.058 23.278 -51.463 1.00 43.54 272 THR C O 1
ATOM 4128 N N . LYS C 1 184 ? -57.918 24.763 -50.025 1.00 42.11 273 LYS C N 1
ATOM 4129 C CA . LYS C 1 184 ? -58.878 23.843 -49.438 1.00 47.43 273 LYS C CA 1
ATOM 4130 C C . LYS C 1 184 ? -60.098 23.847 -50.365 1.00 46.79 273 LYS C C 1
ATOM 4131 O O . LYS C 1 184 ? -60.707 24.884 -50.587 1.00 46.15 273 LYS C O 1
ATOM 4135 N N . PHE C 1 185 ? -60.419 22.689 -50.944 1.00 47.88 274 PHE C N 1
ATOM 4136 C CA . PHE C 1 185 ? -61.679 22.504 -51.657 1.00 50.59 274 PHE C CA 1
ATOM 4137 C C . PHE C 1 185 ? -62.784 22.425 -50.630 1.00 55.80 274 PHE C C 1
ATOM 4138 O O . PHE C 1 185 ? -62.656 21.749 -49.606 1.00 55.78 274 PHE C O 1
ATOM 4146 N N . VAL C 1 186 ? -63.889 23.079 -50.933 1.00 61.50 275 VAL C N 1
ATOM 4147 C CA . VAL C 1 186 ? -64.956 23.190 -49.982 1.00 69.56 275 VAL C CA 1
ATOM 4148 C C . VAL C 1 186 ? -66.046 22.202 -50.345 1.00 78.95 275 VAL C C 1
ATOM 4149 O O . VAL C 1 186 ? -66.417 22.110 -51.518 1.00 76.97 275 VAL C O 1
ATOM 4153 N N . THR C 1 187 ? -66.516 21.475 -49.316 1.00 86.76 276 THR C N 1
ATOM 4154 C CA . THR C 1 187 ? -67.687 20.569 -49.352 1.00 93.93 276 THR C CA 1
ATOM 4155 C C . THR C 1 187 ? -68.777 20.884 -50.401 1.00 97.62 276 THR C C 1
ATOM 4156 O O . THR C 1 187 ? -69.677 21.701 -50.168 1.00 100.49 276 THR C O 1
ATOM 4160 N N . THR D 1 12 ? -2.025 -30.668 -41.602 1.00 65.76 101 THR D N 1
ATOM 4161 C CA . THR D 1 12 ? -3.372 -30.203 -41.150 1.00 61.94 101 THR D CA 1
ATOM 4162 C C . THR D 1 12 ? -4.478 -30.681 -42.096 1.00 58.72 101 THR D C 1
ATOM 4163 O O . THR D 1 12 ? -4.521 -30.312 -43.278 1.00 56.99 101 THR D O 1
ATOM 4167 N N . LYS D 1 13 ? -5.399 -31.471 -41.547 1.00 55.60 102 LYS D N 1
ATOM 4168 C CA . LYS D 1 13 ? -6.561 -31.939 -42.286 1.00 52.12 102 LYS D CA 1
ATOM 4169 C C . LYS D 1 13 ? -7.727 -30.955 -42.074 1.00 50.17 102 LYS D C 1
ATOM 4170 O O . LYS D 1 13 ? -7.776 -30.228 -41.084 1.00 48.07 102 LYS D O 1
ATOM 4175 N N . TYR D 1 14 ? -8.626 -30.896 -43.050 1.00 48.28 103 TYR D N 1
ATOM 4176 C CA . TYR D 1 14 ? -9.799 -30.054 -42.980 1.00 45.42 103 TYR D CA 1
ATOM 4177 C C . TYR D 1 14 ? -11.033 -30.928 -43.138 1.00 43.51 103 TYR D C 1
ATOM 4178 O O . TYR D 1 14 ? -10.956 -31.966 -43.767 1.00 41.67 103 TYR D O 1
ATOM 4187 N N . LYS D 1 15 ? -12.148 -30.536 -42.538 1.00 42.50 104 LYS D N 1
ATOM 4188 C CA . LYS D 1 15 ? -13.379 -31.209 -42.814 1.00 42.25 104 LYS D CA 1
ATOM 4189 C C . LYS D 1 15 ? -14.268 -30.263 -43.585 1.00 39.09 104 LYS D C 1
ATOM 4190 O O . LYS D 1 15 ? -14.284 -29.082 -43.320 1.00 40.08 104 LYS D O 1
ATOM 4195 N N . GLY D 1 16 ? -14.963 -30.806 -44.578 1.00 36.72 105 GLY D N 1
ATOM 4196 C CA . GLY D 1 16 ? -15.909 -30.076 -45.364 1.00 36.04 105 GLY D CA 1
ATOM 4197 C C . GLY D 1 16 ? -17.304 -30.552 -44.993 1.00 36.23 105 GLY D C 1
ATOM 4198 O O . GLY D 1 16 ? -17.496 -31.743 -44.782 1.00 38.52 105 GLY D O 1
ATOM 4199 N N . TYR D 1 17 ? -18.273 -29.638 -44.929 1.00 34.45 106 TYR D N 1
ATOM 4200 C CA . TYR D 1 17 ? -19.620 -30.001 -44.592 1.00 35.75 106 TYR D CA 1
ATOM 4201 C C . TYR D 1 17 ? -20.670 -28.992 -45.021 1.00 36.22 106 TYR D C 1
ATOM 4202 O O . TYR D 1 17 ? -20.360 -27.863 -45.318 1.00 38.63 106 TYR D O 1
ATOM 4211 N N . THR D 1 18 ? -21.926 -29.411 -45.079 1.00 36.32 107 THR D N 1
ATOM 4212 C CA . THR D 1 18 ? -22.982 -28.498 -45.471 1.00 36.09 107 THR D CA 1
ATOM 4213 C C . THR D 1 18 ? -23.808 -28.107 -44.273 1.00 34.44 107 THR D C 1
ATOM 4214 O O . THR D 1 18 ? -23.885 -28.853 -43.308 1.00 33.65 107 THR D O 1
ATOM 4218 N N . LEU D 1 19 ? -24.461 -26.960 -44.373 1.00 32.94 108 LEU D N 1
ATOM 4219 C CA . LEU D 1 19 ? -25.493 -26.601 -43.451 1.00 35.22 108 LEU D CA 1
ATOM 4220 C C . LEU D 1 19 ? -26.798 -26.461 -44.235 1.00 38.47 108 LEU D C 1
ATOM 4221 O O . LEU D 1 19 ? -27.151 -25.373 -44.675 1.00 40.51 108 LEU D O 1
ATOM 4226 N N . LEU D 1 20 ? -27.551 -27.560 -44.271 1.00 39.09 109 LEU D N 1
ATOM 4227 C CA . LEU D 1 20 ? -28.737 -27.698 -45.082 1.00 38.66 109 LEU D CA 1
ATOM 4228 C C . LEU D 1 20 ? -29.914 -26.827 -44.674 1.00 39.35 109 LEU D C 1
ATOM 4229 O O . LEU D 1 20 ? -30.785 -26.602 -45.480 1.00 45.32 109 LEU D O 1
ATOM 4234 N N . ASP D 1 21 ? -29.939 -26.347 -43.444 1.00 42.73 110 ASP D N 1
ATOM 4235 C CA . ASP D 1 21 ? -31.070 -25.591 -42.890 1.00 47.65 110 ASP D CA 1
ATOM 4236 C C . ASP D 1 21 ? -30.682 -24.168 -42.595 1.00 45.51 110 ASP D C 1
ATOM 4237 O O . ASP D 1 21 ? -31.437 -23.429 -42.009 1.00 44.98 110 ASP D O 1
ATOM 4242 N N . LYS D 1 22 ? -29.527 -23.750 -43.067 1.00 46.02 111 LYS D N 1
ATOM 4243 C CA . LYS D 1 22 ? -29.088 -22.394 -42.793 1.00 45.13 111 LYS D CA 1
ATOM 4244 C C . LYS D 1 22 ? -29.932 -21.295 -43.463 1.00 43.82 111 LYS D C 1
ATOM 4245 O O . LYS D 1 22 ? -30.248 -20.295 -42.839 1.00 42.32 111 LYS D O 1
ATOM 4251 N N . TYR D 1 23 ? -30.300 -21.477 -44.726 1.00 42.63 112 TYR D N 1
ATOM 4252 C CA . TYR D 1 23 ? -31.052 -20.449 -45.438 1.00 41.39 112 TYR D CA 1
ATOM 4253 C C . TYR D 1 23 ? -32.524 -20.838 -45.512 1.00 40.40 112 TYR D C 1
ATOM 4254 O O . TYR D 1 23 ? -32.853 -21.987 -45.468 1.00 38.63 112 TYR D O 1
ATOM 4263 N N . PRO D 1 24 ? -33.413 -19.861 -45.538 1.00 43.87 113 PRO D N 1
ATOM 4264 C CA . PRO D 1 24 ? -34.812 -20.198 -45.651 1.00 46.15 113 PRO D CA 1
ATOM 4265 C C . PRO D 1 24 ? -35.167 -20.827 -46.988 1.00 49.45 113 PRO D C 1
ATOM 4266 O O . PRO D 1 24 ? -34.485 -20.614 -47.982 1.00 47.72 113 PRO D O 1
ATOM 4270 N N . LYS D 1 25 ? -36.228 -21.632 -46.962 1.00 53.79 114 LYS D N 1
ATOM 4271 C CA . LYS D 1 25 ? -36.827 -22.258 -48.138 1.00 55.12 114 LYS D CA 1
ATOM 4272 C C . LYS D 1 25 ? -36.884 -21.343 -49.369 1.00 55.34 114 LYS D C 1
ATOM 4273 O O . LYS D 1 25 ? -36.607 -21.777 -50.475 1.00 51.25 114 LYS D O 1
ATOM 4279 N N . GLU D 1 26 ? -37.234 -20.078 -49.164 1.00 57.35 115 GLU D N 1
ATOM 4280 C CA . GLU D 1 26 ? -37.432 -19.123 -50.270 1.00 56.24 115 GLU D CA 1
ATOM 4281 C C . GLU D 1 26 ? -36.135 -18.811 -51.009 1.00 52.79 115 GLU D C 1
ATOM 4282 O O . GLU D 1 26 ? -36.182 -18.303 -52.103 1.00 52.44 115 GLU D O 1
ATOM 4288 N N . ASP D 1 27 ? -34.982 -19.079 -50.401 1.00 51.54 116 ASP D N 1
ATOM 4289 C CA . ASP D 1 27 ? -33.703 -18.871 -51.065 1.00 52.05 116 ASP D CA 1
ATOM 4290 C C . ASP D 1 27 ? -33.393 -20.020 -51.989 1.00 53.54 116 ASP D C 1
ATOM 4291 O O . ASP D 1 27 ? -32.548 -19.896 -52.854 1.00 53.93 116 ASP D O 1
ATOM 4296 N N . ASP D 1 28 ? -34.061 -21.152 -51.805 1.00 55.55 117 ASP D N 1
ATOM 4297 C CA . ASP D 1 28 ? -33.855 -22.338 -52.653 1.00 57.55 117 ASP D CA 1
ATOM 4298 C C . ASP D 1 28 ? -32.387 -22.757 -52.681 1.00 51.77 117 ASP D C 1
ATOM 4299 O O . ASP D 1 28 ? -31.803 -22.996 -53.722 1.00 49.16 117 ASP D O 1
ATOM 4304 N N . PHE D 1 29 ? -31.797 -22.861 -51.497 1.00 51.09 118 PHE D N 1
ATOM 4305 C CA . PHE D 1 29 ? -30.376 -23.069 -51.390 1.00 48.45 118 PHE D CA 1
ATOM 4306 C C . PHE D 1 29 ? -29.980 -23.776 -50.092 1.00 48.60 118 PHE D C 1
ATOM 4307 O O . PHE D 1 29 ? -29.717 -23.148 -49.070 1.00 46.90 118 PHE D O 1
ATOM 4315 N N . ARG D 1 30 ? -29.936 -25.096 -50.170 1.00 48.43 119 ARG D N 1
ATOM 4316 C CA . ARG D 1 30 ? -29.503 -25.948 -49.057 1.00 47.30 119 ARG D CA 1
ATOM 4317 C C . ARG D 1 30 ? -28.008 -26.199 -48.982 1.00 45.73 119 ARG D C 1
ATOM 4318 O O . ARG D 1 30 ? -27.456 -26.291 -47.906 1.00 46.18 119 ARG D O 1
ATOM 4326 N N . ASP D 1 31 ? -27.353 -26.267 -50.134 1.00 49.18 120 ASP D N 1
ATOM 4327 C CA . ASP D 1 31 ? -25.950 -26.652 -50.181 1.00 48.80 120 ASP D CA 1
ATOM 4328 C C . ASP D 1 31 ? -24.982 -25.508 -49.917 1.00 43.14 120 ASP D C 1
ATOM 4329 O O . ASP D 1 31 ? -24.200 -25.111 -50.784 1.00 44.04 120 ASP D O 1
ATOM 4334 N N . ALA D 1 32 ? -25.027 -25.026 -48.677 1.00 39.02 121 ALA D N 1
ATOM 4335 C CA . ALA D 1 32 ? -24.117 -24.008 -48.160 1.00 37.18 121 ALA D CA 1
ATOM 4336 C C . ALA D 1 32 ? -22.949 -24.756 -47.546 1.00 36.31 121 ALA D C 1
ATOM 4337 O O . ALA D 1 32 ? -23.120 -25.439 -46.526 1.00 31.85 121 ALA D O 1
ATOM 4339 N N . ILE D 1 33 ? -21.788 -24.680 -48.208 1.00 35.75 122 ILE D N 1
ATOM 4340 C CA . ILE D 1 33 ? -20.663 -25.529 -47.837 1.00 37.37 122 ILE D CA 1
ATOM 4341 C C . ILE D 1 33 ? -19.631 -24.771 -47.048 1.00 37.74 122 ILE D C 1
ATOM 4342 O O . ILE D 1 33 ? -19.398 -23.611 -47.316 1.00 37.66 122 ILE D O 1
ATOM 4347 N N . TYR D 1 34 ? -19.052 -25.427 -46.042 1.00 37.48 123 TYR D N 1
ATOM 4348 C CA . TYR D 1 34 ? -18.042 -24.821 -45.171 1.00 38.02 123 TYR D CA 1
ATOM 4349 C C . TYR D 1 34 ? -16.878 -25.784 -45.055 1.00 40.18 123 TYR D C 1
ATOM 4350 O O . TYR D 1 34 ? -17.034 -26.968 -45.249 1.00 40.53 123 TYR D O 1
ATOM 4359 N N . ILE D 1 35 ? -15.721 -25.229 -44.739 1.00 40.98 124 ILE D N 1
ATOM 4360 C CA . ILE D 1 35 ? -14.519 -25.970 -44.460 1.00 39.02 124 ILE D CA 1
ATOM 4361 C C . ILE D 1 35 ? -14.055 -25.559 -43.041 1.00 39.69 124 ILE D C 1
ATOM 4362 O O . ILE D 1 35 ? -14.184 -24.421 -42.647 1.00 38.60 124 ILE D O 1
ATOM 4367 N N . GLU D 1 36 ? -13.499 -26.482 -42.293 1.00 41.90 125 GLU D N 1
ATOM 4368 C CA . GLU D 1 36 ? -13.080 -26.225 -40.928 1.00 45.90 125 GLU D CA 1
ATOM 4369 C C . GLU D 1 36 ? -11.863 -27.120 -40.674 1.00 46.77 125 GLU D C 1
ATOM 4370 O O . GLU D 1 36 ? -11.873 -28.286 -41.042 1.00 42.98 125 GLU D O 1
ATOM 4376 N N . ASP D 1 37 ? -10.816 -26.566 -40.080 1.00 48.46 126 ASP D N 1
ATOM 4377 C CA . ASP D 1 37 ? -9.626 -27.337 -39.799 1.00 50.26 126 ASP D CA 1
ATOM 4378 C C . ASP D 1 37 ? -9.869 -28.294 -38.615 1.00 50.81 126 ASP D C 1
ATOM 4379 O O . ASP D 1 37 ? -10.674 -28.040 -37.735 1.00 47.56 126 ASP D O 1
ATOM 4384 N N . MET D 1 38 ? -9.165 -29.411 -38.638 1.00 56.70 127 MET D N 1
ATOM 4385 C CA . MET D 1 38 ? -9.348 -30.468 -37.653 1.00 58.82 127 MET D CA 1
ATOM 4386 C C . MET D 1 38 ? -8.568 -30.222 -36.377 1.00 58.62 127 MET D C 1
ATOM 4387 O O . MET D 1 38 ? -8.729 -30.982 -35.446 1.00 59.32 127 MET D O 1
ATOM 4392 N N . ASP D 1 39 ? -7.669 -29.241 -36.360 1.00 59.78 128 ASP D N 1
ATOM 4393 C CA . ASP D 1 39 ? -6.825 -28.973 -35.168 1.00 61.56 128 ASP D CA 1
ATOM 4394 C C . ASP D 1 39 ? -7.278 -27.850 -34.235 1.00 56.22 128 ASP D C 1
ATOM 4395 O O . ASP D 1 39 ? -6.503 -27.353 -33.441 1.00 52.86 128 ASP D O 1
ATOM 4400 N N . ASN D 1 40 ? -8.508 -27.408 -34.397 1.00 53.58 129 ASN D N 1
ATOM 4401 C CA . ASN D 1 40 ? -9.025 -26.247 -33.737 1.00 51.15 129 ASN D CA 1
ATOM 4402 C C . ASN D 1 40 ? -8.196 -24.967 -33.763 1.00 51.86 129 ASN D C 1
ATOM 4403 O O . ASN D 1 40 ? -8.263 -24.220 -32.812 1.00 56.26 129 ASN D O 1
ATOM 4408 N N . ASN D 1 41 ? -7.481 -24.661 -34.848 1.00 52.40 130 ASN D N 1
ATOM 4409 C CA . ASN D 1 41 ? -6.739 -23.366 -34.961 1.00 54.74 130 ASN D CA 1
ATOM 4410 C C . ASN D 1 41 ? -7.684 -22.202 -35.306 1.00 53.48 130 ASN D C 1
ATOM 4411 O O . ASN D 1 41 ? -7.535 -21.089 -34.789 1.00 55.84 130 ASN D O 1
ATOM 4416 N N . ASP D 1 42 ? -8.669 -22.470 -36.146 1.00 48.52 131 ASP D N 1
ATOM 4417 C CA . ASP D 1 42 ? -9.535 -21.451 -36.657 1.00 47.37 131 ASP D CA 1
ATOM 4418 C C . ASP D 1 42 ? -10.981 -21.907 -36.743 1.00 44.71 131 ASP D C 1
ATOM 4419 O O . ASP D 1 42 ? -11.336 -23.036 -36.432 1.00 44.73 131 ASP D O 1
ATOM 4424 N N . THR D 1 43 ? -11.802 -20.958 -37.131 1.00 43.93 132 THR D N 1
ATOM 4425 C CA . THR D 1 43 ? -13.209 -21.132 -37.332 1.00 44.26 132 THR D CA 1
ATOM 4426 C C . THR D 1 43 ? -13.475 -21.567 -38.777 1.00 42.45 132 THR D C 1
ATOM 4427 O O . THR D 1 43 ? -12.569 -21.566 -39.603 1.00 43.15 132 THR D O 1
ATOM 4431 N N . SER D 1 44 ? -14.730 -21.886 -39.079 1.00 40.58 133 SER D N 1
ATOM 4432 C CA . SER D 1 44 ? -15.125 -22.300 -40.447 1.00 40.96 133 SER D CA 1
ATOM 4433 C C . SER D 1 44 ? -15.110 -21.152 -41.443 1.00 39.88 133 SER D C 1
ATOM 4434 O O . SER D 1 44 ? -15.265 -19.995 -41.096 1.00 43.15 133 SER D O 1
ATOM 4437 N N . SER D 1 45 ? -15.029 -21.515 -42.699 1.00 37.37 134 SER D N 1
ATOM 4438 C CA . SER D 1 45 ? -15.060 -20.568 -43.761 1.00 36.96 134 SER D CA 1
ATOM 4439 C C . SER D 1 45 ? -15.942 -21.046 -44.919 1.00 34.65 134 SER D C 1
ATOM 4440 O O . SER D 1 45 ? -16.009 -22.236 -45.240 1.00 33.30 134 SER D O 1
ATOM 4443 N N . VAL D 1 46 ? -16.634 -20.095 -45.539 1.00 33.11 135 VAL D N 1
ATOM 4444 C CA . VAL D 1 46 ? -17.419 -20.361 -46.701 1.00 32.62 135 VAL D CA 1
ATOM 4445 C C . VAL D 1 46 ? -16.540 -20.933 -47.798 1.00 33.68 135 VAL D C 1
ATOM 4446 O O . VAL D 1 46 ? -15.473 -20.406 -48.035 1.00 35.51 135 VAL D O 1
ATOM 4450 N N . VAL D 1 47 ? -17.010 -21.995 -48.459 1.00 31.98 136 VAL D N 1
ATOM 4451 C CA . VAL D 1 47 ? -16.372 -22.501 -49.663 1.00 34.81 136 VAL D CA 1
ATOM 4452 C C . VAL D 1 47 ? -17.398 -22.875 -50.696 1.00 33.61 136 VAL D C 1
ATOM 4453 O O . VAL D 1 47 ? -18.578 -22.943 -50.411 1.00 32.03 136 VAL D O 1
ATOM 4457 N N . TYR D 1 48 ? -16.931 -23.053 -51.918 1.00 34.22 137 TYR D N 1
ATOM 4458 C CA . TYR D 1 48 ? -17.804 -23.390 -53.009 1.00 37.26 137 TYR D CA 1
ATOM 4459 C C . TYR D 1 48 ? -17.364 -24.688 -53.647 1.00 37.80 137 TYR D C 1
ATOM 4460 O O . TYR D 1 48 ? -16.194 -25.011 -53.681 1.00 36.19 137 TYR D O 1
ATOM 4469 N N . CYS D 1 49 ? -18.334 -25.394 -54.208 1.00 39.16 138 CYS D N 1
ATOM 4470 C CA . CYS D 1 49 ? -18.093 -26.624 -54.939 1.00 39.92 138 CYS D CA 1
ATOM 4471 C C . CYS D 1 49 ? -17.458 -26.279 -56.269 1.00 39.96 138 CYS D C 1
ATOM 4472 O O . CYS D 1 49 ? -17.943 -25.419 -56.986 1.00 38.94 138 CYS D O 1
ATOM 4475 N N . PHE D 1 50 ? -16.385 -26.963 -56.574 1.00 41.52 139 PHE D N 1
ATOM 4476 C CA . PHE D 1 50 ? -15.630 -26.751 -57.784 1.00 47.23 139 PHE D CA 1
ATOM 4477 C C . PHE D 1 50 ? -16.028 -27.757 -58.883 1.00 53.35 139 PHE D C 1
ATOM 4478 O O . PHE D 1 50 ? -15.610 -27.600 -60.027 1.00 57.76 139 PHE D O 1
ATOM 4486 N N . ASN D 1 51 ? -16.805 -28.795 -58.535 1.00 53.65 140 ASN D N 1
ATOM 4487 C CA . ASN D 1 51 ? -17.176 -29.886 -59.462 1.00 53.38 140 ASN D CA 1
ATOM 4488 C C . ASN D 1 51 ? -18.659 -30.252 -59.357 1.00 51.65 140 ASN D C 1
ATOM 4489 O O . ASN D 1 51 ? -19.061 -31.045 -58.489 1.00 48.04 140 ASN D O 1
ATOM 4494 N N . VAL D 1 52 ? -19.467 -29.708 -60.256 1.00 51.94 141 VAL D N 1
ATOM 4495 C CA . VAL D 1 52 ? -20.909 -29.951 -60.247 1.00 52.13 141 VAL D CA 1
ATOM 4496 C C . VAL D 1 52 ? -21.315 -31.442 -60.413 1.00 54.14 141 VAL D C 1
ATOM 4497 O O . VAL D 1 52 ? -22.342 -31.855 -59.899 1.00 54.94 141 VAL D O 1
ATOM 4501 N N . THR D 1 53 ? -20.496 -32.257 -61.073 1.00 55.65 142 THR D N 1
ATOM 4502 C CA . THR D 1 53 ? -20.814 -33.695 -61.247 1.00 54.79 142 THR D CA 1
ATOM 4503 C C . THR D 1 53 ? -20.371 -34.593 -60.104 1.00 51.98 142 THR D C 1
ATOM 4504 O O . THR D 1 53 ? -20.536 -35.791 -60.194 1.00 53.56 142 THR D O 1
ATOM 4508 N N . LYS D 1 54 ? -19.769 -34.046 -59.052 1.00 49.42 143 LYS D N 1
ATOM 4509 C CA . LYS D 1 54 ? -19.290 -34.857 -57.931 1.00 47.71 143 LYS D CA 1
ATOM 4510 C C . LYS D 1 54 ? -20.139 -34.541 -56.670 1.00 44.66 143 LYS D C 1
ATOM 4511 O O . LYS D 1 54 ? -20.909 -33.578 -56.640 1.00 48.19 143 LYS D O 1
ATOM 4513 N N . ALA D 1 55 ? -20.017 -35.352 -55.634 1.00 41.67 144 ALA D N 1
ATOM 4514 C CA . ALA D 1 55 ? -20.911 -35.275 -54.476 1.00 40.75 144 ALA D CA 1
ATOM 4515 C C . ALA D 1 55 ? -20.515 -34.163 -53.474 1.00 39.90 144 ALA D C 1
ATOM 4516 O O . ALA D 1 55 ? -19.343 -34.011 -53.142 1.00 37.92 144 ALA D O 1
ATOM 4518 N N . THR D 1 56 ? -21.500 -33.458 -52.929 1.00 40.89 145 THR D N 1
ATOM 4519 C CA . THR D 1 56 ? -21.210 -32.457 -51.923 1.00 42.38 145 THR D CA 1
ATOM 4520 C C . THR D 1 56 ? -20.833 -33.196 -50.656 1.00 40.58 145 THR D C 1
ATOM 4521 O O . THR D 1 56 ? -21.242 -34.329 -50.469 1.00 42.10 145 THR D O 1
ATOM 4525 N N . PRO D 1 57 ? -20.052 -32.564 -49.778 1.00 36.50 146 PRO D N 1
ATOM 4526 C CA . PRO D 1 57 ? -19.790 -33.164 -48.483 1.00 36.76 146 PRO D CA 1
ATOM 4527 C C . PRO D 1 57 ? -21.074 -33.315 -47.675 1.00 36.21 146 PRO D C 1
ATOM 4528 O O . PRO D 1 57 ? -22.059 -32.661 -47.969 1.00 36.69 146 PRO D O 1
ATOM 4532 N N . THR D 1 58 ? -21.025 -34.145 -46.645 1.00 35.59 147 THR D N 1
ATOM 4533 C CA . THR D 1 58 ? -22.194 -34.461 -45.837 1.00 35.54 147 THR D CA 1
ATOM 4534 C C . THR D 1 58 ? -22.561 -33.293 -44.957 1.00 37.56 147 THR D C 1
ATOM 4535 O O . THR D 1 58 ? -21.804 -32.320 -44.875 1.00 37.14 147 THR D O 1
ATOM 4539 N N . PHE D 1 59 ? -23.717 -33.379 -44.302 1.00 37.45 148 PHE D N 1
ATOM 4540 C CA . PHE D 1 59 ? -24.153 -32.307 -43.406 1.00 36.77 148 PHE D CA 1
ATOM 4541 C C . PHE D 1 59 ? -23.326 -32.317 -42.143 1.00 36.78 148 PHE D C 1
ATOM 4542 O O . PHE D 1 59 ? -22.694 -33.319 -41.791 1.00 38.35 148 PHE D O 1
ATOM 4550 N N . LYS D 1 60 ? -23.303 -31.179 -41.466 1.00 38.17 149 LYS D N 1
ATOM 4551 C CA . LYS D 1 60 ? -22.437 -30.968 -40.328 1.00 40.40 149 LYS D CA 1
ATOM 4552 C C . LYS D 1 60 ? -22.645 -32.010 -39.245 1.00 42.53 149 LYS D C 1
ATOM 4553 O O . LYS D 1 60 ? -21.671 -32.531 -38.713 1.00 47.44 149 LYS D O 1
ATOM 4559 N N . GLY D 1 61 ? -23.875 -32.301 -38.884 1.00 41.31 150 GLY D N 1
ATOM 4560 C CA . GLY D 1 61 ? -24.087 -33.372 -37.903 1.00 45.68 150 GLY D CA 1
ATOM 4561 C C . GLY D 1 61 ? -23.883 -34.832 -38.338 1.00 46.12 150 GLY D C 1
ATOM 4562 O O . GLY D 1 61 ? -24.091 -35.747 -37.540 1.00 49.74 150 GLY D O 1
ATOM 4563 N N . SER D 1 62 ? -23.562 -35.066 -39.606 1.00 43.22 151 SER D N 1
ATOM 4564 C CA . SER D 1 62 ? -23.525 -36.407 -40.170 1.00 45.51 151 SER D CA 1
ATOM 4565 C C . SER D 1 62 ? -22.541 -37.316 -39.458 1.00 47.91 151 SER D C 1
ATOM 4566 O O . SER D 1 62 ? -21.584 -36.836 -38.896 1.00 49.08 151 SER D O 1
ATOM 4569 N N . VAL D 1 63 ? -22.811 -38.622 -39.461 1.00 50.86 152 VAL D N 1
ATOM 4570 C CA . VAL D 1 63 ? -21.881 -39.604 -38.903 1.00 52.85 152 VAL D CA 1
ATOM 4571 C C . VAL D 1 63 ? -20.675 -39.787 -39.791 1.00 49.99 152 VAL D C 1
ATOM 4572 O O . VAL D 1 63 ? -19.642 -40.210 -39.330 1.00 54.84 152 VAL D O 1
ATOM 4576 N N . VAL D 1 64 ? -20.805 -39.459 -41.058 1.00 46.37 153 VAL D N 1
ATOM 4577 C CA . VAL D 1 64 ? -19.675 -39.479 -41.988 1.00 47.14 153 VAL D CA 1
ATOM 4578 C C . VAL D 1 64 ? -19.054 -38.087 -42.003 1.00 43.94 153 VAL D C 1
ATOM 4579 O O . VAL D 1 64 ? -19.744 -37.121 -42.301 1.00 46.58 153 VAL D O 1
ATOM 4583 N N . LYS D 1 65 ? -17.769 -37.977 -41.710 1.00 43.45 154 LYS D N 1
ATOM 4584 C CA . LYS D 1 65 ? -17.039 -36.688 -41.804 1.00 42.21 154 LYS D CA 1
ATOM 4585 C C . LYS D 1 65 ? -16.174 -36.732 -43.059 1.00 40.48 154 LYS D C 1
ATOM 4586 O O . LYS D 1 65 ? -15.356 -37.617 -43.214 1.00 43.45 154 LYS D O 1
ATOM 4589 N N . VAL D 1 66 ? -16.333 -35.805 -43.969 1.00 40.52 155 VAL D N 1
ATOM 4590 C CA . VAL D 1 66 ? -15.525 -35.838 -45.192 1.00 41.61 155 VAL D CA 1
ATOM 4591 C C . VAL D 1 66 ? -14.288 -34.995 -45.052 1.00 40.70 155 VAL D C 1
ATOM 4592 O O . VAL D 1 66 ? -14.405 -33.788 -44.845 1.00 39.89 155 VAL D O 1
ATOM 4596 N N . LEU D 1 67 ? -13.123 -35.619 -45.217 1.00 39.46 156 LEU D N 1
ATOM 4597 C CA . LEU D 1 67 ? -11.851 -34.951 -45.017 1.00 41.03 156 LEU D CA 1
ATOM 4598 C C . LEU D 1 67 ? -11.126 -34.408 -46.290 1.00 41.93 156 LEU D C 1
ATOM 4599 O O . LEU D 1 67 ? -11.145 -35.021 -47.348 1.00 47.19 156 LEU D O 1
ATOM 4604 N N . TYR D 1 68 ? -10.394 -33.314 -46.130 1.00 41.40 157 TYR D N 1
ATOM 4605 C CA . TYR D 1 68 ? -9.800 -32.574 -47.224 1.00 40.52 157 TYR D CA 1
ATOM 4606 C C . TYR D 1 68 ? -8.375 -32.156 -46.882 1.00 42.58 157 TYR D C 1
ATOM 4607 O O . TYR D 1 68 ? -8.047 -31.947 -45.713 1.00 43.95 157 TYR D O 1
ATOM 4616 N N . ASN D 1 69 ? -7.540 -32.013 -47.905 1.00 45.87 158 ASN D N 1
ATOM 4617 C CA . ASN D 1 69 ? -6.225 -31.377 -47.796 1.00 49.36 158 ASN D CA 1
ATOM 4618 C C . ASN D 1 69 ? -6.236 -30.047 -48.499 1.00 50.75 158 ASN D C 1
ATOM 4619 O O . ASN D 1 69 ? -6.827 -29.912 -49.550 1.00 48.58 158 ASN D O 1
ATOM 4624 N N . GLU D 1 70 ? -5.520 -29.086 -47.933 1.00 54.62 159 GLU D N 1
ATOM 4625 C CA . GLU D 1 70 ? -5.464 -27.731 -48.457 1.00 55.88 159 GLU D CA 1
ATOM 4626 C C . GLU D 1 70 ? -4.286 -27.611 -49.437 1.00 60.70 159 GLU D C 1
ATOM 4627 O O . GLU D 1 70 ? -3.238 -28.173 -49.198 1.00 62.35 159 GLU D O 1
ATOM 4633 N N . GLN D 1 71 ? -4.472 -26.860 -50.518 1.00 62.84 160 GLN D N 1
ATOM 4634 C CA . GLN D 1 71 ? -3.412 -26.554 -51.467 1.00 66.34 160 GLN D CA 1
ATOM 4635 C C . GLN D 1 71 ? -3.597 -25.172 -52.047 1.00 69.51 160 GLN D C 1
ATOM 4636 O O . GLN D 1 71 ? -4.726 -24.751 -52.283 1.00 64.72 160 GLN D O 1
ATOM 4642 N N . PHE D 1 72 ? -2.486 -24.469 -52.276 1.00 75.62 161 PHE D N 1
ATOM 4643 C CA . PHE D 1 72 ? -2.525 -23.200 -52.985 1.00 77.65 161 PHE D CA 1
ATOM 4644 C C . PHE D 1 72 ? -3.029 -23.479 -54.384 1.00 73.89 161 PHE D C 1
ATOM 4645 O O . PHE D 1 72 ? -2.500 -24.339 -55.083 1.00 74.08 161 PHE D O 1
ATOM 4653 N N . GLY D 1 73 ? -4.076 -22.759 -54.765 1.00 71.28 162 GLY D N 1
ATOM 4654 C CA . GLY D 1 73 ? -4.626 -22.830 -56.105 1.00 72.92 162 GLY D CA 1
ATOM 4655 C C . GLY D 1 73 ? -3.743 -22.076 -57.085 1.00 77.03 162 GLY D C 1
ATOM 4656 O O . GLY D 1 73 ? -3.490 -20.900 -56.909 1.00 74.98 162 GLY D O 1
ATOM 4657 N N . SER D 1 74 ? -3.239 -22.787 -58.085 1.00 80.57 163 SER D N 1
ATOM 4658 C CA . SER D 1 74 ? -2.500 -22.217 -59.204 1.00 82.18 163 SER D CA 1
ATOM 4659 C C . SER D 1 74 ? -3.261 -22.488 -60.512 1.00 81.91 163 SER D C 1
ATOM 4660 O O . SER D 1 74 ? -4.281 -23.187 -60.512 1.00 82.03 163 SER D O 1
ATOM 4663 N N . SER D 1 75 ? -2.779 -21.926 -61.621 1.00 82.89 164 SER D N 1
ATOM 4664 C CA . SER D 1 75 ? -3.343 -22.235 -62.936 1.00 80.67 164 SER D CA 1
ATOM 4665 C C . SER D 1 75 ? -3.279 -23.726 -63.229 1.00 77.06 164 SER D C 1
ATOM 4666 O O . SER D 1 75 ? -4.285 -24.311 -63.626 1.00 74.48 164 SER D O 1
ATOM 4669 N N . LYS D 1 76 ? -2.099 -24.317 -63.048 1.00 77.50 165 LYS D N 1
ATOM 4670 C CA . LYS D 1 76 ? -1.899 -25.745 -63.271 1.00 80.15 165 LYS D CA 1
ATOM 4671 C C . LYS D 1 76 ? -2.994 -26.511 -62.512 1.00 81.60 165 LYS D C 1
ATOM 4672 O O . LYS D 1 76 ? -3.745 -27.317 -63.083 1.00 84.06 165 LYS D O 1
ATOM 4675 N N . LEU D 1 77 ? -3.135 -26.196 -61.234 1.00 80.86 166 LEU D N 1
ATOM 4676 C CA . LEU D 1 77 ? -4.026 -26.946 -60.385 1.00 79.00 166 LEU D CA 1
ATOM 4677 C C . LEU D 1 77 ? -5.528 -26.736 -60.702 1.00 75.21 166 LEU D C 1
ATOM 4678 O O . LEU D 1 77 ? -6.270 -27.723 -60.757 1.00 73.29 166 LEU D O 1
ATOM 4683 N N . PHE D 1 78 ? -5.986 -25.494 -60.873 1.00 71.57 167 PHE D N 1
ATOM 4684 C CA . PHE D 1 78 ? -7.396 -25.277 -61.205 1.00 73.32 167 PHE D CA 1
ATOM 4685 C C . PHE D 1 78 ? -7.783 -26.012 -62.471 1.00 75.18 167 PHE D C 1
ATOM 4686 O O . PHE D 1 78 ? -8.876 -26.554 -62.562 1.00 82.26 167 PHE D O 1
ATOM 4694 N N . THR D 1 79 ? -6.889 -26.019 -63.445 1.00 74.71 168 THR D N 1
ATOM 4695 C CA . THR D 1 79 ? -7.138 -26.694 -64.706 1.00 71.55 168 THR D CA 1
ATOM 4696 C C . THR D 1 79 ? -7.186 -28.214 -64.551 1.00 67.36 168 THR D C 1
ATOM 4697 O O . THR D 1 79 ? -8.038 -28.865 -65.161 1.00 66.73 168 THR D O 1
ATOM 4701 N N . GLU D 1 80 ? -6.281 -28.771 -63.743 1.00 64.30 169 GLU D N 1
ATOM 4702 C CA . GLU D 1 80 ? -6.255 -30.215 -63.505 1.00 63.96 169 GLU D CA 1
ATOM 4703 C C . GLU D 1 80 ? -7.563 -30.685 -62.830 1.00 64.04 169 GLU D C 1
ATOM 4704 O O . GLU D 1 80 ? -8.064 -31.755 -63.139 1.00 62.05 169 GLU D O 1
ATOM 4706 N N . LYS D 1 81 ? -8.120 -29.870 -61.937 1.00 62.22 170 LYS D N 1
ATOM 4707 C CA . LYS D 1 81 ? -9.260 -30.279 -61.137 1.00 60.49 170 LYS D CA 1
ATOM 4708 C C . LYS D 1 81 ? -10.611 -29.935 -61.712 1.00 60.71 170 LYS D C 1
ATOM 4709 O O . LYS D 1 81 ? -11.614 -30.503 -61.262 1.00 60.85 170 LYS D O 1
ATOM 4715 N N . ALA D 1 82 ? -10.668 -28.981 -62.632 1.00 58.39 171 ALA D N 1
ATOM 4716 C CA . ALA D 1 82 ? -11.922 -28.683 -63.301 1.00 59.38 171 ALA D CA 1
ATOM 4717 C C . ALA D 1 82 ? -12.200 -29.797 -64.296 1.00 61.96 171 ALA D C 1
ATOM 4718 O O . ALA D 1 82 ? -11.288 -30.340 -64.900 1.00 65.50 171 ALA D O 1
ATOM 4720 N N . ILE D 1 83 ? -13.467 -30.143 -64.459 1.00 64.60 172 ILE D N 1
ATOM 4721 C CA . ILE D 1 83 ? -13.824 -31.332 -65.225 1.00 68.14 172 ILE D CA 1
ATOM 4722 C C . ILE D 1 83 ? -14.239 -30.998 -66.667 1.00 67.37 172 ILE D C 1
ATOM 4723 O O . ILE D 1 83 ? -13.834 -31.704 -67.567 1.00 66.95 172 ILE D O 1
ATOM 4728 N N . LYS D 1 84 ? -15.042 -29.949 -66.876 1.00 67.54 173 LYS D N 1
ATOM 4729 C CA . LYS D 1 84 ? -15.370 -29.456 -68.233 1.00 66.89 173 LYS D CA 1
ATOM 4730 C C . LYS D 1 84 ? -15.168 -27.936 -68.251 1.00 66.59 173 LYS D C 1
ATOM 4731 O O . LYS D 1 84 ? -16.109 -27.164 -68.517 1.00 66.41 173 LYS D O 1
ATOM 4736 N N . PRO D 1 85 ? -13.927 -27.494 -67.971 1.00 66.08 174 PRO D N 1
ATOM 4737 C CA . PRO D 1 85 ? -13.655 -26.057 -67.860 1.00 66.40 174 PRO D CA 1
ATOM 4738 C C . PRO D 1 85 ? -13.935 -25.306 -69.172 1.00 71.64 174 PRO D C 1
ATOM 4739 O O . PRO D 1 85 ? -13.527 -25.757 -70.244 1.00 66.97 174 PRO D O 1
ATOM 4743 N N . ARG D 1 86 ? -14.614 -24.167 -69.064 1.00 73.32 175 ARG D N 1
ATOM 4744 C CA . ARG D 1 86 ? -14.979 -23.369 -70.226 1.00 76.53 175 ARG D CA 1
ATOM 4745 C C . ARG D 1 86 ? -13.736 -22.760 -70.880 1.00 78.04 175 ARG D C 1
ATOM 4746 O O . ARG D 1 86 ? -13.681 -22.580 -72.084 1.00 76.94 175 ARG D O 1
ATOM 4754 N N . VAL D 1 87 ? -12.747 -22.426 -70.058 1.00 79.87 176 VAL D N 1
ATOM 4755 C CA . VAL D 1 87 ? -11.469 -21.881 -70.518 1.00 84.04 176 VAL D CA 1
ATOM 4756 C C . VAL D 1 87 ? -10.352 -22.514 -69.676 1.00 82.11 176 VAL D C 1
ATOM 4757 O O . VAL D 1 87 ? -10.631 -23.048 -68.613 1.00 78.85 176 VAL D O 1
ATOM 4761 N N . LYS D 1 88 ? -9.096 -22.428 -70.117 1.00 84.06 177 LYS D N 1
ATOM 4762 C CA . LYS D 1 88 ? -7.997 -23.102 -69.402 1.00 80.35 177 LYS D CA 1
ATOM 4763 C C . LYS D 1 88 ? -6.896 -22.103 -68.927 1.00 78.51 177 LYS D C 1
ATOM 4764 O O . LYS D 1 88 ? -6.949 -20.900 -69.221 1.00 79.38 177 LYS D O 1
ATOM 4766 N N . GLY D 1 89 ? -5.960 -22.598 -68.118 1.00 75.96 178 GLY D N 1
ATOM 4767 C CA . GLY D 1 89 ? -4.805 -21.824 -67.653 1.00 78.37 178 GLY D CA 1
ATOM 4768 C C . GLY D 1 89 ? -5.135 -20.551 -66.883 1.00 78.71 178 GLY D C 1
ATOM 4769 O O . GLY D 1 89 ? -6.024 -20.535 -66.038 1.00 79.14 178 GLY D O 1
ATOM 4770 N N . ASP D 1 90 ? -4.392 -19.489 -67.170 1.00 81.95 179 ASP D N 1
ATOM 4771 C CA . ASP D 1 90 ? -4.577 -18.202 -66.512 1.00 81.81 179 ASP D CA 1
ATOM 4772 C C . ASP D 1 90 ? -5.979 -17.622 -66.692 1.00 78.29 179 ASP D C 1
ATOM 4773 O O . ASP D 1 90 ? -6.499 -17.002 -65.763 1.00 76.68 179 ASP D O 1
ATOM 4778 N N . GLU D 1 91 ? -6.570 -17.778 -67.882 1.00 76.13 180 GLU D N 1
ATOM 4779 C CA . GLU D 1 91 ? -7.901 -17.211 -68.143 1.00 73.97 180 GLU D CA 1
ATOM 4780 C C . GLU D 1 91 ? -8.901 -17.848 -67.160 1.00 71.39 180 GLU D C 1
ATOM 4781 O O . GLU D 1 91 ? -9.801 -17.170 -66.656 1.00 70.54 180 GLU D O 1
ATOM 4783 N N . LEU D 1 92 ? -8.716 -19.132 -66.839 1.00 69.43 181 LEU D N 1
ATOM 4784 C CA . LEU D 1 92 ? -9.550 -19.788 -65.833 1.00 65.83 181 LEU D CA 1
ATOM 4785 C C . LEU D 1 92 ? -9.282 -19.253 -64.419 1.00 63.29 181 LEU D C 1
ATOM 4786 O O . LEU D 1 92 ? -10.208 -18.841 -63.729 1.00 61.31 181 LEU D O 1
ATOM 4791 N N . LYS D 1 93 ? -8.026 -19.270 -63.984 1.00 63.40 182 LYS D N 1
ATOM 4792 C CA . LYS D 1 93 ? -7.670 -18.752 -62.669 1.00 62.12 182 LYS D CA 1
ATOM 4793 C C . LYS D 1 93 ? -8.270 -17.365 -62.500 1.00 62.93 182 LYS D C 1
ATOM 4794 O O . LYS D 1 93 ? -8.878 -17.093 -61.482 1.00 64.66 182 LYS D O 1
ATOM 4797 N N . ASN D 1 94 ? -8.112 -16.497 -63.494 1.00 64.95 183 ASN D N 1
ATOM 4798 C CA . ASN D 1 94 ? -8.609 -15.130 -63.378 1.00 64.88 183 ASN D CA 1
ATOM 4799 C C . ASN D 1 94 ? -10.112 -15.038 -63.326 1.00 61.19 183 ASN D C 1
ATOM 4800 O O . ASN D 1 94 ? -10.642 -14.304 -62.515 1.00 58.44 183 ASN D O 1
ATOM 4805 N N . SER D 1 95 ? -10.801 -15.802 -64.161 1.00 61.46 184 SER D N 1
ATOM 4806 C CA . SER D 1 95 ? -12.264 -15.804 -64.148 1.00 60.85 184 SER D CA 1
ATOM 4807 C C . SER D 1 95 ? -12.812 -16.207 -62.771 1.00 60.57 184 SER D C 1
ATOM 4808 O O . SER D 1 95 ? -13.744 -15.581 -62.233 1.00 60.88 184 SER D O 1
ATOM 4811 N N . VAL D 1 96 ? -12.210 -17.234 -62.191 1.00 58.99 185 VAL D N 1
ATOM 4812 C CA . VAL D 1 96 ? -12.651 -17.728 -60.915 1.00 59.47 185 VAL D CA 1
ATOM 4813 C C . VAL D 1 96 ? -12.285 -16.798 -59.758 1.00 59.50 185 VAL D C 1
ATOM 4814 O O . VAL D 1 96 ? -13.108 -16.555 -58.866 1.00 58.02 185 VAL D O 1
ATOM 4818 N N . LEU D 1 97 ? -11.054 -16.311 -59.727 1.00 61.30 186 LEU D N 1
ATOM 4819 C CA . LEU D 1 97 ? -10.699 -15.339 -58.696 1.00 62.27 186 LEU D CA 1
ATOM 4820 C C . LEU D 1 97 ? -11.663 -14.161 -58.763 1.00 62.92 186 LEU D C 1
ATOM 4821 O O . LEU D 1 97 ? -12.065 -13.621 -57.736 1.00 60.90 186 LEU D O 1
ATOM 4826 N N . ARG D 1 98 ? -12.047 -13.763 -59.974 1.00 63.05 187 ARG D N 1
ATOM 4827 C CA . ARG D 1 98 ? -12.916 -12.599 -60.124 1.00 61.55 187 ARG D CA 1
ATOM 4828 C C . ARG D 1 98 ? -14.320 -12.894 -59.642 1.00 57.86 187 ARG D C 1
ATOM 4829 O O . ARG D 1 98 ? -14.924 -12.050 -58.999 1.00 59.12 187 ARG D O 1
ATOM 4837 N N . VAL D 1 99 ? -14.833 -14.080 -59.927 1.00 55.34 188 VAL D N 1
ATOM 4838 C CA . VAL D 1 99 ? -16.127 -14.491 -59.374 1.00 54.69 188 VAL D CA 1
ATOM 4839 C C . VAL D 1 99 ? -16.133 -14.476 -57.837 1.00 54.46 188 VAL D C 1
ATOM 4840 O O . VAL D 1 99 ? -17.089 -13.994 -57.225 1.00 54.80 188 VAL D O 1
ATOM 4844 N N . ILE D 1 100 ? -15.093 -14.994 -57.199 1.00 53.72 189 ILE D N 1
ATOM 4845 C CA . ILE D 1 100 ? -15.068 -14.940 -55.746 1.00 55.58 189 ILE D CA 1
ATOM 4846 C C . ILE D 1 100 ? -14.984 -13.504 -55.234 1.00 56.34 189 ILE D C 1
ATOM 4847 O O . ILE D 1 100 ? -15.597 -13.178 -54.216 1.00 58.02 189 ILE D O 1
ATOM 4852 N N . TYR D 1 101 ? -14.242 -12.652 -55.941 1.00 58.38 190 TYR D N 1
ATOM 4853 C CA . TYR D 1 101 ? -14.026 -11.268 -55.517 1.00 58.16 190 TYR D CA 1
ATOM 4854 C C . TYR D 1 101 ? -15.318 -10.462 -55.632 1.00 57.21 190 TYR D C 1
ATOM 4855 O O . TYR D 1 101 ? -15.609 -9.604 -54.790 1.00 54.97 190 TYR D O 1
ATOM 4864 N N . ASN D 1 102 ? -16.081 -10.732 -56.690 1.00 55.13 191 ASN D N 1
ATOM 4865 C CA . ASN D 1 102 ? -17.347 -10.041 -56.931 1.00 54.76 191 ASN D CA 1
ATOM 4866 C C . ASN D 1 102 ? -18.526 -10.683 -56.244 1.00 51.95 191 ASN D C 1
ATOM 4867 O O . ASN D 1 102 ? -19.589 -10.085 -56.142 1.00 54.08 191 ASN D O 1
ATOM 4872 N N . GLY D 1 103 ? -18.347 -11.916 -55.804 1.00 51.31 192 GLY D N 1
ATOM 4873 C CA . GLY D 1 103 ? -19.461 -12.725 -55.302 1.00 51.56 192 GLY D CA 1
ATOM 4874 C C . GLY D 1 103 ? -19.512 -12.745 -53.804 1.00 49.89 192 GLY D C 1
ATOM 4875 O O . GLY D 1 103 ? -18.870 -11.940 -53.159 1.00 50.80 192 GLY D O 1
ATOM 4876 N N . TYR D 1 104 ? -20.251 -13.699 -53.249 1.00 48.34 193 TYR D N 1
ATOM 4877 C CA . TYR D 1 104 ? -20.470 -13.749 -51.808 1.00 49.54 193 TYR D CA 1
ATOM 4878 C C . TYR D 1 104 ? -19.292 -14.415 -51.112 1.00 48.26 193 TYR D C 1
ATOM 4879 O O . TYR D 1 104 ? -18.885 -15.484 -51.528 1.00 46.71 193 TYR D O 1
ATOM 4888 N N . PRO D 1 105 ? -18.747 -13.838 -50.042 1.00 51.81 194 PRO D N 1
ATOM 4889 C CA . PRO D 1 105 ? -19.226 -12.627 -49.367 1.00 52.74 194 PRO D CA 1
ATOM 4890 C C . PRO D 1 105 ? -18.508 -11.319 -49.746 1.00 57.02 194 PRO D C 1
ATOM 4891 O O . PRO D 1 105 ? -18.945 -10.244 -49.312 1.00 62.26 194 PRO D O 1
ATOM 4895 N N . SER D 1 106 ? -17.412 -11.409 -50.504 1.00 55.75 195 SER D N 1
ATOM 4896 C CA . SER D 1 106 ? -16.584 -10.246 -50.880 1.00 54.98 195 SER D CA 1
ATOM 4897 C C . SER D 1 106 ? -17.369 -9.056 -51.490 1.00 55.49 195 SER D C 1
ATOM 4898 O O . SER D 1 106 ? -17.234 -7.930 -51.055 1.00 61.63 195 SER D O 1
ATOM 4901 N N . ASN D 1 107 ? -18.211 -9.314 -52.485 1.00 56.02 196 ASN D N 1
ATOM 4902 C CA . ASN D 1 107 ? -19.138 -8.315 -53.048 1.00 54.60 196 ASN D CA 1
ATOM 4903 C C . ASN D 1 107 ? -18.515 -7.042 -53.622 1.00 56.47 196 ASN D C 1
ATOM 4904 O O . ASN D 1 107 ? -19.057 -5.969 -53.451 1.00 57.01 196 ASN D O 1
ATOM 4909 N N . ALA D 1 108 ? -17.383 -7.154 -54.301 1.00 57.60 197 ALA D N 1
ATOM 4910 C CA . ALA D 1 108 ? -16.645 -5.967 -54.766 1.00 60.93 197 ALA D CA 1
ATOM 4911 C C . ALA D 1 108 ? -17.454 -4.995 -55.615 1.00 63.60 197 ALA D C 1
ATOM 4912 O O . ALA D 1 108 ? -17.192 -3.813 -55.569 1.00 66.07 197 ALA D O 1
ATOM 4914 N N . LEU D 1 109 ? -18.418 -5.482 -56.389 1.00 65.71 198 LEU D N 1
ATOM 4915 C CA . LEU D 1 109 ? -19.209 -4.621 -57.292 1.00 67.90 198 LEU D CA 1
ATOM 4916 C C . LEU D 1 109 ? -20.549 -4.157 -56.747 1.00 67.13 198 LEU D C 1
ATOM 4917 O O . LEU D 1 109 ? -21.243 -3.407 -57.422 1.00 65.96 198 LEU D O 1
ATOM 4922 N N . GLY D 1 110 ? -20.907 -4.572 -55.529 1.00 67.80 199 GLY D N 1
ATOM 4923 C CA . GLY D 1 110 ? -22.203 -4.205 -54.934 1.00 67.51 199 GLY D CA 1
ATOM 4924 C C . GLY D 1 110 ? -23.393 -4.867 -55.620 1.00 66.35 199 GLY D C 1
ATOM 4925 O O . GLY D 1 110 ? -24.515 -4.344 -55.595 1.00 66.75 199 GLY D O 1
ATOM 4926 N N . ILE D 1 111 ? -23.150 -6.007 -56.255 1.00 63.71 200 ILE D N 1
ATOM 4927 C CA . ILE D 1 111 ? -24.199 -6.691 -56.971 1.00 64.18 200 ILE D CA 1
ATOM 4928 C C . ILE D 1 111 ? -25.355 -7.053 -56.040 1.00 64.64 200 ILE D C 1
ATOM 4929 O O . ILE D 1 111 ? -26.509 -6.974 -56.433 1.00 67.31 200 ILE D O 1
ATOM 4934 N N . LYS D 1 112 ? -25.043 -7.456 -54.815 1.00 62.12 201 LYS D N 1
ATOM 4935 C CA . LYS D 1 112 ? -26.061 -7.862 -53.877 1.00 62.37 201 LYS D CA 1
ATOM 4936 C C . LYS D 1 112 ? -27.089 -6.756 -53.692 1.00 65.58 201 LYS D C 1
ATOM 4937 O O . LYS D 1 112 ? -28.289 -7.000 -53.849 1.00 65.83 201 LYS D O 1
ATOM 4941 N N . GLU D 1 113 ? -26.616 -5.540 -53.398 1.00 68.44 202 GLU D N 1
ATOM 4942 C CA . GLU D 1 113 ? -27.518 -4.395 -53.131 1.00 69.54 202 GLU D CA 1
ATOM 4943 C C . GLU D 1 113 ? -28.195 -3.908 -54.449 1.00 72.82 202 GLU D C 1
ATOM 4944 O O . GLU D 1 113 ? -29.365 -3.523 -54.436 1.00 75.52 202 GLU D O 1
ATOM 4946 N N . LYS D 1 114 ? -27.487 -3.974 -55.582 1.00 73.38 203 LYS D N 1
ATOM 4947 C CA . LYS D 1 114 ? -28.051 -3.572 -56.883 1.00 74.44 203 LYS D CA 1
ATOM 4948 C C . LYS D 1 114 ? -29.302 -4.371 -57.265 1.00 72.87 203 LYS D C 1
ATOM 4949 O O . LYS D 1 114 ? -30.249 -3.810 -57.788 1.00 74.39 203 LYS D O 1
ATOM 4953 N N . TYR D 1 115 ? -29.318 -5.674 -57.018 1.00 71.72 204 TYR D N 1
ATOM 4954 C CA . TYR D 1 115 ? -30.509 -6.492 -57.332 1.00 72.16 204 TYR D CA 1
ATOM 4955 C C . TYR D 1 115 ? -31.314 -6.929 -56.103 1.00 69.16 204 TYR D C 1
ATOM 4956 O O . TYR D 1 115 ? -32.177 -7.786 -56.202 1.00 66.43 204 TYR D O 1
ATOM 4965 N N . GLN D 1 116 ? -31.007 -6.353 -54.948 1.00 68.21 205 GLN D N 1
ATOM 4966 C CA . GLN D 1 116 ? -31.738 -6.628 -53.715 1.00 71.06 205 GLN D CA 1
ATOM 4967 C C . GLN D 1 116 ? -31.838 -8.113 -53.399 1.00 65.60 205 GLN D C 1
ATOM 4968 O O . GLN D 1 116 ? -32.908 -8.621 -53.065 1.00 64.25 205 GLN D O 1
ATOM 4974 N N . LEU D 1 117 ? -30.695 -8.778 -53.443 1.00 60.67 206 LEU D N 1
ATOM 4975 C CA . LEU D 1 117 ? -30.609 -10.179 -53.122 1.00 57.25 206 LEU D CA 1
ATOM 4976 C C . LEU D 1 117 ? -30.456 -10.398 -51.630 1.00 53.34 206 LEU D C 1
ATOM 4977 O O . LEU D 1 117 ? -29.873 -9.588 -50.928 1.00 54.46 206 LEU D O 1
ATOM 4982 N N . THR D 1 118 ? -30.992 -11.510 -51.153 1.00 50.67 207 THR D N 1
ATOM 4983 C CA . THR D 1 118 ? -30.722 -11.979 -49.801 1.00 48.64 207 THR D CA 1
ATOM 4984 C C . THR D 1 118 ? -29.324 -12.597 -49.819 1.00 46.81 207 THR D C 1
ATOM 4985 O O . THR D 1 118 ? -28.785 -12.943 -50.879 1.00 45.92 207 THR D O 1
ATOM 4989 N N . GLU D 1 119 ? -28.767 -12.792 -48.642 1.00 47.44 208 GLU D N 1
ATOM 4990 C CA . GLU D 1 119 ? -27.477 -13.446 -48.519 1.00 50.90 208 GLU D CA 1
ATOM 4991 C C . GLU D 1 119 ? -27.499 -14.810 -49.230 1.00 49.01 208 GLU D C 1
ATOM 4992 O O . GLU D 1 119 ? -26.609 -15.139 -50.021 1.00 51.35 208 GLU D O 1
ATOM 4998 N N . GLY D 1 120 ? -28.518 -15.598 -48.947 1.00 44.18 209 GLY D N 1
ATOM 4999 C CA . GLY D 1 120 ? -28.611 -16.912 -49.529 1.00 41.80 209 GLY D CA 1
ATOM 5000 C C . GLY D 1 120 ? -28.731 -16.916 -51.037 1.00 40.14 209 GLY D C 1
ATOM 5001 O O . GLY D 1 120 ? -28.177 -17.772 -51.697 1.00 38.34 209 GLY D O 1
ATOM 5002 N N . GLN D 1 121 ? -29.479 -15.996 -51.603 1.00 42.17 210 GLN D N 1
ATOM 5003 C CA . GLN D 1 121 ? -29.560 -15.947 -53.070 1.00 44.47 210 GLN D CA 1
ATOM 5004 C C . GLN D 1 121 ? -28.220 -15.576 -53.669 1.00 43.78 210 GLN D C 1
ATOM 5005 O O . GLN D 1 121 ? -27.798 -16.158 -54.654 1.00 50.17 210 GLN D O 1
ATOM 5011 N N . PHE D 1 122 ? -27.533 -14.653 -53.043 1.00 40.77 211 PHE D N 1
ATOM 5012 C CA . PHE D 1 122 ? -26.287 -14.217 -53.566 1.00 42.03 211 PHE D CA 1
ATOM 5013 C C . PHE D 1 122 ? -25.260 -15.342 -53.543 1.00 42.31 211 PHE D C 1
ATOM 5014 O O . PHE D 1 122 ? -24.423 -15.462 -54.438 1.00 44.78 211 PHE D O 1
ATOM 5022 N N . ARG D 1 123 ? -25.279 -16.132 -52.480 1.00 42.42 212 ARG D N 1
ATOM 5023 C CA . ARG D 1 123 ? -24.346 -17.232 -52.358 1.00 42.68 212 ARG D CA 1
ATOM 5024 C C . ARG D 1 123 ? -24.671 -18.341 -53.348 1.00 42.77 212 ARG D C 1
ATOM 5025 O O . ARG D 1 123 ? -23.776 -18.879 -53.957 1.00 45.99 212 ARG D O 1
ATOM 5033 N N . LYS D 1 124 ? -25.950 -18.623 -53.550 1.00 42.53 213 LYS D N 1
ATOM 5034 C CA . LYS D 1 124 ? -26.388 -19.531 -54.601 1.00 42.99 213 LYS D CA 1
ATOM 5035 C C . LYS D 1 124 ? -25.918 -19.095 -55.994 1.00 45.27 213 LYS D C 1
ATOM 5036 O O . LYS D 1 124 ? -25.423 -19.901 -56.766 1.00 43.26 213 LYS D O 1
ATOM 5042 N N . LEU D 1 125 ? -26.048 -17.811 -56.311 1.00 46.98 214 LEU D N 1
ATOM 5043 C CA . LEU D 1 125 ? -25.620 -17.319 -57.620 1.00 47.07 214 LEU D CA 1
ATOM 5044 C C . LEU D 1 125 ? -24.117 -17.409 -57.781 1.00 45.32 214 LEU D C 1
ATOM 5045 O O . LEU D 1 125 ? -23.605 -17.773 -58.846 1.00 48.12 214 LEU D O 1
ATOM 5050 N N . THR D 1 126 ? -23.400 -17.112 -56.726 1.00 41.43 215 THR D N 1
ATOM 5051 C CA . THR D 1 126 ? -21.968 -17.242 -56.778 1.00 43.85 215 THR D CA 1
ATOM 5052 C C . THR D 1 126 ? -21.580 -18.685 -57.100 1.00 42.82 215 THR D C 1
ATOM 5053 O O . THR D 1 126 ? -20.712 -18.952 -57.912 1.00 39.73 215 THR D O 1
ATOM 5057 N N . GLN D 1 127 ? -22.233 -19.623 -56.448 1.00 44.21 216 GLN D N 1
ATOM 5058 C CA . GLN D 1 127 ? -21.926 -21.023 -56.696 1.00 42.72 216 GLN D CA 1
ATOM 5059 C C . GLN D 1 127 ? -22.174 -21.330 -58.145 1.00 43.25 216 GLN D C 1
ATOM 5060 O O . GLN D 1 127 ? -21.434 -22.106 -58.719 1.00 45.33 216 GLN D O 1
ATOM 5066 N N . ARG D 1 128 ? -23.237 -20.770 -58.720 1.00 43.45 217 ARG D N 1
ATOM 5067 C CA . ARG D 1 128 ? -23.568 -21.070 -60.111 1.00 44.71 217 ARG D CA 1
ATOM 5068 C C . ARG D 1 128 ? -22.621 -20.424 -61.088 1.00 46.53 217 ARG D C 1
ATOM 5069 O O . ARG D 1 128 ? -22.385 -20.951 -62.154 1.00 49.86 217 ARG D O 1
ATOM 5077 N N . ALA D 1 129 ? -22.063 -19.293 -60.713 1.00 47.06 218 ALA D N 1
ATOM 5078 C CA . ALA D 1 129 ? -21.091 -18.645 -61.543 1.00 50.80 218 ALA D CA 1
ATOM 5079 C C . ALA D 1 129 ? -19.802 -19.442 -61.585 1.00 51.28 218 ALA D C 1
ATOM 5080 O O . ALA D 1 129 ? -19.146 -19.520 -62.626 1.00 55.68 218 ALA D O 1
ATOM 5082 N N . VAL D 1 130 ? -19.407 -20.009 -60.455 1.00 50.14 219 VAL D N 1
ATOM 5083 C CA . VAL D 1 130 ? -18.191 -20.827 -60.411 1.00 51.12 219 VAL D CA 1
ATOM 5084 C C . VAL D 1 130 ? -18.350 -21.978 -61.395 1.00 53.82 219 VAL D C 1
ATOM 5085 O O . VAL D 1 130 ? -17.429 -22.285 -62.148 1.00 56.24 219 VAL D O 1
ATOM 5089 N N . TRP D 1 131 ? -19.525 -22.605 -61.378 1.00 51.42 220 TRP D N 1
ATOM 5090 C CA . TRP D 1 131 ? -19.795 -23.750 -62.226 1.00 48.01 220 TRP D CA 1
ATOM 5091 C C . TRP D 1 131 ? -19.841 -23.382 -63.673 1.00 49.92 220 TRP D C 1
ATOM 5092 O O . TRP D 1 131 ? -19.574 -24.209 -64.546 1.00 54.28 220 TRP D O 1
ATOM 5103 N N . ASN D 1 132 ? -20.219 -22.156 -63.955 1.00 50.47 221 ASN D N 1
ATOM 5104 C CA . ASN D 1 132 ? -20.176 -21.691 -65.321 1.00 54.61 221 ASN D CA 1
ATOM 5105 C C . ASN D 1 132 ? -18.769 -21.808 -65.931 1.00 56.30 221 ASN D C 1
ATOM 5106 O O . ASN D 1 132 ? -18.629 -22.078 -67.114 1.00 57.45 221 ASN D O 1
ATOM 5111 N N . PHE D 1 133 ? -17.734 -21.648 -65.111 1.00 55.98 222 PHE D N 1
ATOM 5112 C CA . PHE D 1 133 ? -16.355 -21.728 -65.587 1.00 59.19 222 PHE D CA 1
ATOM 5113 C C . PHE D 1 133 ? -15.695 -23.092 -65.436 1.00 59.34 222 PHE D C 1
ATOM 5114 O O . PHE D 1 133 ? -14.901 -23.508 -66.292 1.00 59.72 222 PHE D O 1
ATOM 5122 N N . THR D 1 134 ? -16.018 -23.791 -64.356 1.00 58.99 223 THR D N 1
ATOM 5123 C CA . THR D 1 134 ? -15.362 -25.058 -64.048 1.00 57.71 223 THR D CA 1
ATOM 5124 C C . THR D 1 134 ? -16.019 -26.232 -64.740 1.00 56.11 223 THR D C 1
ATOM 5125 O O . THR D 1 134 ? -15.362 -27.239 -64.974 1.00 54.05 223 THR D O 1
ATOM 5129 N N . ASP D 1 135 ? -17.302 -26.106 -65.071 1.00 56.46 224 ASP D N 1
ATOM 5130 C CA . ASP D 1 135 ? -18.035 -27.199 -65.721 1.00 59.31 224 ASP D CA 1
ATOM 5131 C C . ASP D 1 135 ? -18.812 -26.745 -66.956 1.00 61.13 224 ASP D C 1
ATOM 5132 O O . ASP D 1 135 ? -19.603 -27.519 -67.488 1.00 62.74 224 ASP D O 1
ATOM 5137 N N . SER D 1 136 ? -18.568 -25.530 -67.447 1.00 62.06 225 SER D N 1
ATOM 5138 C CA . SER D 1 136 ? -19.324 -25.005 -68.586 1.00 64.67 225 SER D CA 1
ATOM 5139 C C . SER D 1 136 ? -20.821 -25.237 -68.410 1.00 63.05 225 SER D C 1
ATOM 5140 O O . SER D 1 136 ? -21.491 -25.714 -69.294 1.00 64.04 225 SER D O 1
ATOM 5143 N N . ASN D 1 137 ? -21.327 -24.933 -67.231 1.00 63.47 226 ASN D N 1
ATOM 5144 C CA . ASN D 1 137 ? -22.694 -25.263 -66.880 1.00 63.78 226 ASN D CA 1
ATOM 5145 C C . ASN D 1 137 ? -23.325 -24.077 -66.196 1.00 60.98 226 ASN D C 1
ATOM 5146 O O . ASN D 1 137 ? -23.006 -23.764 -65.057 1.00 59.57 226 ASN D O 1
ATOM 5151 N N . LEU D 1 138 ? -24.196 -23.393 -66.922 1.00 63.35 227 LEU D N 1
ATOM 5152 C CA . LEU D 1 138 ? -24.899 -22.231 -66.401 1.00 62.17 227 LEU D CA 1
ATOM 5153 C C . LEU D 1 138 ? -26.373 -22.582 -66.238 1.00 62.95 227 LEU D C 1
ATOM 5154 O O . LEU D 1 138 ? -27.100 -22.655 -67.207 1.00 68.65 227 LEU D O 1
ATOM 5159 N N . SER D 1 139 ? -26.789 -22.837 -65.011 1.00 63.27 228 SER D N 1
ATOM 5160 C CA . SER D 1 139 ? -28.146 -23.237 -64.730 1.00 65.82 228 SER D CA 1
ATOM 5161 C C . SER D 1 139 ? -28.957 -22.002 -64.359 1.00 70.29 228 SER D C 1
ATOM 5162 O O . SER D 1 139 ? -28.687 -21.364 -63.323 1.00 72.02 228 SER D O 1
ATOM 5165 N N . LEU D 1 140 ? -29.968 -21.686 -65.171 1.00 68.36 229 LEU D N 1
ATOM 5166 C CA . LEU D 1 140 ? -30.942 -20.649 -64.829 1.00 68.06 229 LEU D CA 1
ATOM 5167 C C . LEU D 1 140 ? -32.173 -21.199 -64.106 1.00 69.28 229 LEU D C 1
ATOM 5168 O O . LEU D 1 140 ? -33.148 -20.494 -63.900 1.00 70.57 229 LEU D O 1
ATOM 5173 N N . ASP D 1 141 ? -32.117 -22.460 -63.701 1.00 69.59 230 ASP D N 1
ATOM 5174 C CA . ASP D 1 141 ? -33.262 -23.129 -63.116 1.00 70.12 230 ASP D CA 1
ATOM 5175 C C . ASP D 1 141 ? -33.737 -22.497 -61.807 1.00 65.37 230 ASP D C 1
ATOM 5176 O O . ASP D 1 141 ? -32.949 -22.308 -60.889 1.00 56.30 230 ASP D O 1
ATOM 5181 N N . LYS D 1 142 ? -35.036 -22.198 -61.755 1.00 65.89 231 LYS D N 1
ATOM 5182 C CA . LYS D 1 142 ? -35.730 -21.688 -60.565 1.00 65.79 231 LYS D CA 1
ATOM 5183 C C . LYS D 1 142 ? -35.299 -20.287 -60.151 1.00 66.50 231 LYS D C 1
ATOM 5184 O O . LYS D 1 142 ? -35.505 -19.887 -59.021 1.00 66.75 231 LYS D O 1
ATOM 5188 N N . LEU D 1 143 ? -34.714 -19.528 -61.074 1.00 67.52 232 LEU D N 1
ATOM 5189 C CA . LEU D 1 143 ? -34.305 -18.159 -60.785 1.00 64.09 232 LEU D CA 1
ATOM 5190 C C . LEU D 1 143 ? -35.365 -17.159 -61.272 1.00 63.55 232 LEU D C 1
ATOM 5191 O O . LEU D 1 143 ? -35.910 -17.313 -62.359 1.00 63.58 232 LEU D O 1
ATOM 5196 N N . SER D 1 144 ? -35.622 -16.132 -60.466 1.00 58.86 233 SER D N 1
ATOM 5197 C CA . SER D 1 144 ? -36.409 -14.987 -60.896 1.00 60.24 233 SER D CA 1
ATOM 5198 C C . SER D 1 144 ? -35.563 -14.090 -61.834 1.00 62.09 233 SER D C 1
ATOM 5199 O O . SER D 1 144 ? -34.355 -14.270 -61.952 1.00 59.31 233 SER D O 1
ATOM 5202 N N . GLN D 1 145 ? -36.199 -13.149 -62.518 1.00 65.66 234 GLN D N 1
ATOM 5203 C CA . GLN D 1 145 ? -35.481 -12.317 -63.496 1.00 69.00 234 GLN D CA 1
ATOM 5204 C C . GLN D 1 145 ? -34.350 -11.502 -62.858 1.00 65.37 234 GLN D C 1
ATOM 5205 O O . GLN D 1 145 ? -33.249 -11.440 -63.404 1.00 63.34 234 GLN D O 1
ATOM 5211 N N . LYS D 1 146 ? -34.593 -10.949 -61.676 1.00 63.56 235 LYS D N 1
ATOM 5212 C CA . LYS D 1 146 ? -33.545 -10.220 -60.984 1.00 64.38 235 LYS D CA 1
ATOM 5213 C C . LYS D 1 146 ? -32.373 -11.146 -60.641 1.00 62.25 235 LYS D C 1
ATOM 5214 O O . LYS D 1 146 ? -31.217 -10.750 -60.757 1.00 62.88 235 LYS D O 1
ATOM 5216 N N . GLU D 1 147 ? -32.650 -12.372 -60.216 1.00 61.52 236 GLU D N 1
ATOM 5217 C CA . GLU D 1 147 ? -31.564 -13.328 -59.963 1.00 61.80 236 GLU D CA 1
ATOM 5218 C C . GLU D 1 147 ? -30.813 -13.606 -61.267 1.00 61.88 236 GLU D C 1
ATOM 5219 O O . GLU D 1 147 ? -29.601 -13.666 -61.266 1.00 62.03 236 GLU D O 1
ATOM 5225 N N . ILE D 1 148 ? -31.520 -13.804 -62.376 1.00 62.59 237 ILE D N 1
ATOM 5226 C CA . ILE D 1 148 ? -30.853 -14.055 -63.660 1.00 63.10 237 ILE D CA 1
ATOM 5227 C C . ILE D 1 148 ? -29.972 -12.890 -64.104 1.00 64.10 237 ILE D C 1
ATOM 5228 O O . ILE D 1 148 ? -28.870 -13.093 -64.596 1.00 60.68 237 ILE D O 1
ATOM 5233 N N . ASP D 1 149 ? -30.438 -11.675 -63.879 1.00 66.19 238 ASP D N 1
ATOM 5234 C CA . ASP D 1 149 ? -29.650 -10.498 -64.218 1.00 70.79 238 ASP D CA 1
ATOM 5235 C C . ASP D 1 149 ? -28.384 -10.384 -63.365 1.00 68.33 238 ASP D C 1
ATOM 5236 O O . ASP D 1 149 ? -27.319 -10.041 -63.872 1.00 69.77 238 ASP D O 1
ATOM 5241 N N . ALA D 1 150 ? -28.502 -10.662 -62.076 1.00 63.65 239 ALA D N 1
ATOM 5242 C CA . ALA D 1 150 ? -27.349 -10.627 -61.185 1.00 63.50 239 ALA D CA 1
ATOM 5243 C C . ALA D 1 150 ? -26.316 -11.658 -61.597 1.00 60.30 239 ALA D C 1
ATOM 5244 O O . ALA D 1 150 ? -25.102 -11.427 -61.540 1.00 63.55 239 ALA D O 1
ATOM 5246 N N . LEU D 1 151 ? -26.805 -12.818 -61.958 1.00 57.81 240 LEU D N 1
ATOM 5247 C CA . LEU D 1 151 ? -25.936 -13.898 -62.322 1.00 59.00 240 LEU D CA 1
ATOM 5248 C C . LEU D 1 151 ? -25.222 -13.583 -63.632 1.00 62.00 240 LEU D C 1
ATOM 5249 O O . LEU D 1 151 ? -24.056 -13.941 -63.802 1.00 60.10 240 LEU D O 1
ATOM 5254 N N . ASN D 1 152 ? -25.905 -12.911 -64.561 1.00 65.77 241 ASN D N 1
ATOM 5255 C CA . ASN D 1 152 ? -25.243 -12.496 -65.787 1.00 67.07 241 ASN D CA 1
ATOM 5256 C C . ASN D 1 152 ? -24.219 -11.421 -65.515 1.00 68.00 241 ASN D C 1
ATOM 5257 O O . ASN D 1 152 ? -23.139 -11.458 -66.076 1.00 69.12 241 ASN D O 1
ATOM 5262 N N . GLU D 1 153 ? -24.522 -10.477 -64.629 1.00 70.04 242 GLU D N 1
ATOM 5263 C CA . GLU D 1 153 ? -23.531 -9.465 -64.270 1.00 76.06 242 GLU D CA 1
ATOM 5264 C C . GLU D 1 153 ? -22.280 -10.117 -63.659 1.00 75.42 242 GLU D C 1
ATOM 5265 O O . GLU D 1 153 ? -21.159 -9.684 -63.890 1.00 77.56 242 GLU D O 1
ATOM 5271 N N . LEU D 1 154 ? -22.477 -11.178 -62.895 1.00 75.63 243 LEU D N 1
ATOM 5272 C CA . LEU D 1 154 ? -21.376 -11.848 -62.216 1.00 73.61 243 LEU D CA 1
ATOM 5273 C C . LEU D 1 154 ? -20.434 -12.556 -63.185 1.00 73.35 243 LEU D C 1
ATOM 5274 O O . LEU D 1 154 ? -19.215 -12.456 -63.038 1.00 70.91 243 LEU D O 1
ATOM 5279 N N . ILE D 1 155 ? -20.992 -13.305 -64.139 1.00 70.28 244 ILE D N 1
ATOM 5280 C CA . ILE D 1 155 ? -20.155 -14.079 -65.046 1.00 71.23 244 ILE D CA 1
ATOM 5281 C C . ILE D 1 155 ? -19.527 -13.220 -66.148 1.00 75.69 244 ILE D C 1
ATOM 5282 O O . ILE D 1 155 ? -18.529 -13.621 -66.726 1.00 76.93 244 ILE D O 1
ATOM 5287 N N . ASN D 1 156 ? -20.120 -12.064 -66.437 1.00 77.82 245 ASN D N 1
ATOM 5288 C CA . ASN D 1 156 ? -19.675 -11.207 -67.533 1.00 80.77 245 ASN D CA 1
ATOM 5289 C C . ASN D 1 156 ? -18.806 -10.051 -67.091 1.00 83.13 245 ASN D C 1
ATOM 5290 O O . ASN D 1 156 ? -18.207 -9.381 -67.934 1.00 89.61 245 ASN D O 1
ATOM 5295 N N . ALA D 1 157 ? -18.724 -9.819 -65.789 1.00 80.75 246 ALA D N 1
ATOM 5296 C CA . ALA D 1 157 ? -17.891 -8.752 -65.262 1.00 82.02 246 ALA D CA 1
ATOM 5297 C C . ALA D 1 157 ? -16.448 -8.933 -65.716 1.00 82.12 246 ALA D C 1
ATOM 5298 O O . ALA D 1 157 ? -15.898 -10.030 -65.623 1.00 80.07 246 ALA D O 1
ATOM 5300 N N . LYS D 1 158 ? -15.854 -7.852 -66.219 1.00 86.66 247 LYS D N 1
ATOM 5301 C CA . LYS D 1 158 ? -14.448 -7.838 -66.590 1.00 85.54 247 LYS D CA 1
ATOM 5302 C C . LYS D 1 158 ? -13.744 -6.715 -65.800 1.00 88.22 247 LYS D C 1
ATOM 5303 O O . LYS D 1 158 ? -12.843 -6.079 -66.305 1.00 92.04 247 LYS D O 1
ATOM 5305 N N . ASN D 1 159 ? -14.152 -6.487 -64.544 1.00 87.70 248 ASN D N 1
ATOM 5306 C CA . ASN D 1 159 ? -13.499 -5.491 -63.669 1.00 89.01 248 ASN D CA 1
ATOM 5307 C C . ASN D 1 159 ? -12.073 -5.889 -63.271 1.00 93.61 248 ASN D C 1
ATOM 5308 O O . ASN D 1 159 ? -11.731 -7.074 -63.226 1.00 97.68 248 ASN D O 1
ATOM 5313 N N . ALA D 1 160 ? -11.259 -4.880 -62.977 1.00 98.90 249 ALA D N 1
ATOM 5314 C CA . ALA D 1 160 ? -9.898 -5.070 -62.481 1.00 101.21 249 ALA D CA 1
ATOM 5315 C C . ALA D 1 160 ? -9.897 -5.651 -61.052 1.00 98.71 249 ALA D C 1
ATOM 5316 O O . ALA D 1 160 ? -10.625 -5.189 -60.170 1.00 99.66 249 ALA D O 1
ATOM 5318 N N . ILE D 1 161 ? -9.057 -6.659 -60.841 1.00 97.21 250 ILE D N 1
ATOM 5319 C CA . ILE D 1 161 ? -8.903 -7.333 -59.546 1.00 92.94 250 ILE D CA 1
ATOM 5320 C C . ILE D 1 161 ? -7.472 -7.051 -59.058 1.00 93.92 250 ILE D C 1
ATOM 5321 O O . ILE D 1 161 ? -6.560 -6.852 -59.871 1.00 94.34 250 ILE D O 1
ATOM 5323 N N . PRO D 1 162 ? -7.260 -7.002 -57.732 1.00 94.18 251 PRO D N 1
ATOM 5324 C CA . PRO D 1 162 ? -5.877 -6.856 -57.280 1.00 96.60 251 PRO D CA 1
ATOM 5325 C C . PRO D 1 162 ? -4.942 -7.965 -57.813 1.00 96.53 251 PRO D C 1
ATOM 5326 O O . PRO D 1 162 ? -5.381 -9.103 -58.046 1.00 94.29 251 PRO D O 1
ATOM 5330 N N . ASP D 1 163 ? -3.672 -7.609 -58.007 1.00 99.25 252 ASP D N 1
ATOM 5331 C CA . ASP D 1 163 ? -2.655 -8.532 -58.530 1.00 100.06 252 ASP D CA 1
ATOM 5332 C C . ASP D 1 163 ? -2.293 -9.633 -57.498 1.00 99.37 252 ASP D C 1
ATOM 5333 O O . ASP D 1 163 ? -2.025 -10.760 -57.878 1.00 99.85 252 ASP D O 1
ATOM 5335 N N . ASN D 1 164 ? -2.368 -9.335 -56.198 1.00 102.99 253 ASN D N 1
ATOM 5336 C CA . ASN D 1 164 ? -1.890 -10.265 -55.155 1.00 101.26 253 ASN D CA 1
ATOM 5337 C C . ASN D 1 164 ? -2.708 -11.568 -54.924 1.00 97.13 253 ASN D C 1
ATOM 5338 O O . ASN D 1 164 ? -2.209 -12.521 -54.340 1.00 97.89 253 ASN D O 1
ATOM 5340 N N . LEU D 1 165 ? -3.933 -11.644 -55.432 1.00 94.80 254 LEU D N 1
ATOM 5341 C CA . LEU D 1 165 ? -4.908 -12.669 -54.988 1.00 89.16 254 LEU D CA 1
ATOM 5342 C C . LEU D 1 165 ? -4.598 -14.154 -55.193 1.00 86.80 254 LEU D C 1
ATOM 5343 O O . LEU D 1 165 ? -4.314 -14.594 -56.309 1.00 92.81 254 LEU D O 1
ATOM 5348 N N . VAL D 1 166 ? -4.702 -14.933 -54.115 1.00 79.89 255 VAL D N 1
ATOM 5349 C CA . VAL D 1 166 ? -4.629 -16.392 -54.208 1.00 77.31 255 VAL D CA 1
ATOM 5350 C C . VAL D 1 166 ? -5.716 -17.023 -53.324 1.00 72.11 255 VAL D C 1
ATOM 5351 O O . VAL D 1 166 ? -6.038 -16.521 -52.234 1.00 71.91 255 VAL D O 1
ATOM 5355 N N . LEU D 1 167 ? -6.294 -18.114 -53.806 1.00 67.07 256 LEU D N 1
ATOM 5356 C CA . LEU D 1 167 ? -7.291 -18.867 -53.044 1.00 60.35 256 LEU D CA 1
ATOM 5357 C C . LEU D 1 167 ? -6.802 -20.266 -52.849 1.00 58.17 256 LEU D C 1
ATOM 5358 O O . LEU D 1 167 ? -6.045 -20.787 -53.663 1.00 58.91 256 LEU D O 1
ATOM 5363 N N . ASN D 1 168 ? -7.252 -20.906 -51.786 1.00 58.92 257 ASN D N 1
ATOM 5364 C CA . ASN D 1 168 ? -6.922 -22.324 -51.571 1.00 59.73 257 ASN D CA 1
ATOM 5365 C C . ASN D 1 168 ? -7.954 -23.222 -52.213 1.00 55.45 257 ASN D C 1
ATOM 5366 O O . ASN D 1 168 ? -9.104 -22.839 -52.350 1.00 50.32 257 ASN D O 1
ATOM 5371 N N . LEU D 1 169 ? -7.491 -24.386 -52.649 1.00 53.76 258 LEU D N 1
ATOM 5372 C CA . LEU D 1 169 ? -8.349 -25.420 -53.126 1.00 52.51 258 LEU D CA 1
ATOM 5373 C C . LEU D 1 169 ? -8.226 -26.547 -52.112 1.00 49.84 258 LEU D C 1
ATOM 5374 O O . LEU D 1 169 ? -7.127 -26.876 -51.722 1.00 50.51 258 LEU D O 1
ATOM 5379 N N . TYR D 1 170 ? -9.357 -27.101 -51.666 1.00 45.56 259 TYR D N 1
ATOM 5380 C CA . TYR D 1 170 ? -9.373 -28.246 -50.762 1.00 41.65 259 TYR D CA 1
ATOM 5381 C C . TYR D 1 170 ? -9.691 -29.500 -51.555 1.00 41.34 259 TYR D C 1
ATOM 5382 O O . TYR D 1 170 ? -10.700 -29.565 -52.261 1.00 38.79 259 TYR D O 1
ATOM 5391 N N . LEU D 1 171 ? -8.782 -30.475 -51.470 1.00 43.96 260 LEU D N 1
ATOM 5392 C CA . LEU D 1 171 ? -8.824 -31.728 -52.244 1.00 44.20 260 LEU D CA 1
ATOM 5393 C C . LEU D 1 171 ? -9.172 -32.881 -51.321 1.00 46.69 260 LEU D C 1
ATOM 5394 O O . LEU D 1 171 ? -8.516 -33.067 -50.299 1.00 51.15 260 LEU D O 1
ATOM 5399 N N . PRO D 1 172 ? -10.203 -33.658 -51.643 1.00 47.08 261 PRO D N 1
ATOM 5400 C CA . PRO D 1 172 ? -10.663 -34.665 -50.685 1.00 47.50 261 PRO D CA 1
ATOM 5401 C C . PRO D 1 172 ? -9.830 -35.926 -50.685 1.00 49.27 261 PRO D C 1
ATOM 5402 O O . PRO D 1 172 ? -9.343 -36.317 -51.717 1.00 50.46 261 PRO D O 1
ATOM 5406 N N . ASP D 1 173 ? -9.741 -36.590 -49.543 1.00 53.21 262 ASP D N 1
ATOM 5407 C CA . ASP D 1 173 ? -9.181 -37.942 -49.471 1.00 57.24 262 ASP D CA 1
ATOM 5408 C C . ASP D 1 173 ? -9.843 -38.923 -50.464 1.00 57.47 262 ASP D C 1
ATOM 5409 O O . ASP D 1 173 ? -9.157 -39.720 -51.090 1.00 62.56 262 ASP D O 1
ATOM 5414 N N . ASP D 1 174 ? -11.168 -38.861 -50.601 1.00 55.27 263 ASP D N 1
ATOM 5415 C CA . ASP D 1 174 ? -11.931 -39.730 -51.490 1.00 54.47 263 ASP D CA 1
ATOM 5416 C C . ASP D 1 174 ? -12.484 -38.924 -52.656 1.00 51.90 263 ASP D C 1
ATOM 5417 O O . ASP D 1 174 ? -13.265 -37.984 -52.464 1.00 50.87 263 ASP D O 1
ATOM 5422 N N . SER D 1 175 ? -12.128 -39.301 -53.873 1.00 52.56 264 SER D N 1
ATOM 5423 C CA . SER D 1 175 ? -12.465 -38.462 -55.039 1.00 53.31 264 SER D CA 1
ATOM 5424 C C . SER D 1 175 ? -13.954 -38.550 -55.507 1.00 50.54 264 SER D C 1
ATOM 5425 O O . SER D 1 175 ? -14.359 -37.911 -56.472 1.00 50.52 264 SER D O 1
ATOM 5428 N N . TYR D 1 176 ? -14.754 -39.354 -54.828 1.00 48.68 265 TYR D N 1
ATOM 5429 C CA . TYR D 1 176 ? -16.210 -39.285 -54.956 1.00 46.66 265 TYR D CA 1
ATOM 5430 C C . TYR D 1 176 ? -16.747 -37.897 -54.622 1.00 46.41 265 TYR D C 1
ATOM 5431 O O . TYR D 1 176 ? -17.748 -37.483 -55.194 1.00 46.60 265 TYR D O 1
ATOM 5440 N N . TYR D 1 177 ? -16.071 -37.178 -53.708 1.00 45.74 266 TYR D N 1
ATOM 5441 C CA . TYR D 1 177 ? -16.503 -35.847 -53.273 1.00 43.73 266 TYR D CA 1
ATOM 5442 C C . TYR D 1 177 ? -15.877 -34.712 -54.087 1.00 45.71 266 TYR D C 1
ATOM 5443 O O . TYR D 1 177 ? -14.820 -34.874 -54.691 1.00 48.04 266 TYR D O 1
ATOM 5452 N N . GLN D 1 178 ? -16.564 -33.575 -54.105 1.00 44.42 267 GLN D N 1
ATOM 5453 C CA . GLN D 1 178 ? -16.138 -32.420 -54.842 1.00 44.81 267 GLN D CA 1
ATOM 5454 C C . GLN D 1 178 ? -14.860 -31.915 -54.263 1.00 46.41 267 GLN D C 1
ATOM 5455 O O . GLN D 1 178 ? -14.661 -31.955 -53.039 1.00 42.54 267 GLN D O 1
ATOM 5460 N N . ASN D 1 179 ? -14.051 -31.320 -55.125 1.00 50.28 268 ASN D N 1
ATOM 5461 C CA . ASN D 1 179 ? -13.053 -30.354 -54.673 1.00 51.12 268 ASN D CA 1
ATOM 5462 C C . ASN D 1 179 ? -13.758 -29.077 -54.247 1.00 49.98 268 ASN D C 1
ATOM 5463 O O . ASN D 1 179 ? -14.769 -28.706 -54.828 1.00 56.19 268 ASN D O 1
ATOM 5468 N N . LEU D 1 180 ? -13.223 -28.389 -53.252 1.00 47.94 269 LEU D N 1
ATOM 5469 C CA . LEU D 1 180 ? -13.856 -27.206 -52.718 1.00 43.52 269 LEU D CA 1
ATOM 5470 C C . LEU D 1 180 ? -12.936 -26.021 -52.936 1.00 44.77 269 LEU D C 1
ATOM 5471 O O . LEU D 1 180 ? -11.751 -26.116 -52.708 1.00 44.90 269 LEU D O 1
ATOM 5476 N N . LEU D 1 181 ? -13.506 -24.879 -53.291 1.00 46.50 270 LEU D N 1
ATOM 5477 C CA . LEU D 1 181 ? -12.760 -23.650 -53.518 1.00 49.11 270 LEU D CA 1
ATOM 5478 C C . LEU D 1 181 ? -12.960 -22.678 -52.355 1.00 49.79 270 LEU D C 1
ATOM 5479 O O . LEU D 1 181 ? -14.084 -22.305 -52.063 1.00 47.40 270 LEU D O 1
ATOM 5484 N N . GLY D 1 182 ? -11.869 -22.206 -51.750 1.00 54.51 271 GLY D N 1
ATOM 5485 C CA . GLY D 1 182 ? -11.949 -21.291 -50.597 1.00 54.01 271 GLY D CA 1
ATOM 5486 C C . GLY D 1 182 ? -12.434 -19.906 -50.981 1.00 52.30 271 GLY D C 1
ATOM 5487 O O . GLY D 1 182 ? -12.505 -19.591 -52.154 1.00 55.17 271 GLY D O 1
ATOM 5488 N N . THR D 1 183 ? -12.805 -19.091 -50.008 1.00 50.74 272 THR D N 1
ATOM 5489 C CA . THR D 1 183 ? -13.140 -17.685 -50.265 1.00 53.49 272 THR D CA 1
ATOM 5490 C C . THR D 1 183 ? -12.278 -16.654 -49.526 1.00 54.95 272 THR D C 1
ATOM 5491 O O . THR D 1 183 ? -12.390 -15.481 -49.824 1.00 53.95 272 THR D O 1
ATOM 5495 N N . LYS D 1 184 ? -11.492 -17.088 -48.538 1.00 54.74 273 LYS D N 1
ATOM 5496 C CA . LYS D 1 184 ? -10.536 -16.245 -47.862 1.00 56.15 273 LYS D CA 1
ATOM 5497 C C . LYS D 1 184 ? -9.342 -16.169 -48.820 1.00 55.96 273 LYS D C 1
ATOM 5498 O O . LYS D 1 184 ? -8.749 -17.184 -49.156 1.00 54.92 273 LYS D O 1
ATOM 5501 N N . PHE D 1 185 ? -9.015 -14.963 -49.281 1.00 59.96 274 PHE D N 1
ATOM 5502 C CA . PHE D 1 185 ? -7.756 -14.711 -50.001 1.00 62.17 274 PHE D CA 1
ATOM 5503 C C . PHE D 1 185 ? -6.624 -14.734 -49.012 1.00 65.11 274 PHE D C 1
ATOM 5504 O O . PHE D 1 185 ? -6.737 -14.182 -47.925 1.00 64.50 274 PHE D O 1
ATOM 5512 N N . VAL D 1 186 ? -5.529 -15.365 -49.393 1.00 69.41 275 VAL D N 1
ATOM 5513 C CA . VAL D 1 186 ? -4.380 -15.481 -48.526 1.00 75.53 275 VAL D CA 1
ATOM 5514 C C . VAL D 1 186 ? -3.540 -14.202 -48.641 1.00 79.77 275 VAL D C 1
ATOM 5515 O O . VAL D 1 186 ? -2.598 -14.142 -49.420 1.00 81.54 275 VAL D O 1
ATOM 5519 N N . THR E 1 12 ? -28.879 1.842 -101.419 1.00 61.22 101 THR E N 1
ATOM 5520 C CA . THR E 1 12 ? -30.192 1.183 -101.140 1.00 61.31 101 THR E CA 1
ATOM 5521 C C . THR E 1 12 ? -31.312 2.197 -100.992 1.00 56.35 101 THR E C 1
ATOM 5522 O O . THR E 1 12 ? -31.304 3.025 -100.074 1.00 56.67 101 THR E O 1
ATOM 5526 N N . LYS E 1 13 ? -32.302 2.102 -101.872 1.00 53.97 102 LYS E N 1
ATOM 5527 C CA . LYS E 1 13 ? -33.485 2.966 -101.807 1.00 52.73 102 LYS E CA 1
ATOM 5528 C C . LYS E 1 13 ? -34.576 2.256 -100.971 1.00 49.96 102 LYS E C 1
ATOM 5529 O O . LYS E 1 13 ? -34.589 1.028 -100.837 1.00 48.88 102 LYS E O 1
ATOM 5533 N N . TYR E 1 14 ? -35.458 3.047 -100.377 1.00 47.58 103 TYR E N 1
ATOM 5534 C CA . TYR E 1 14 ? -36.538 2.521 -99.574 1.00 44.48 103 TYR E CA 1
ATOM 5535 C C . TYR E 1 14 ? -37.825 3.080 -100.116 1.00 44.40 103 TYR E C 1
ATOM 5536 O O . TYR E 1 14 ? -37.821 4.164 -100.711 1.00 44.13 103 TYR E O 1
ATOM 5545 N N . LYS E 1 15 ? -38.930 2.339 -99.977 1.00 43.76 104 LYS E N 1
ATOM 5546 C CA . LYS E 1 15 ? -40.225 2.889 -100.340 1.00 40.31 104 LYS E CA 1
ATOM 5547 C C . LYS E 1 15 ? -41.020 3.048 -99.083 1.00 38.74 104 LYS E C 1
ATOM 5548 O O . LYS E 1 15 ? -40.923 2.238 -98.183 1.00 39.84 104 LYS E O 1
ATOM 5551 N N . GLY E 1 16 ? -41.724 4.163 -98.997 1.00 38.36 105 GLY E N 1
ATOM 5552 C CA . GLY E 1 16 ? -42.581 4.448 -97.874 1.00 36.87 105 GLY E CA 1
ATOM 5553 C C . GLY E 1 16 ? -44.009 4.333 -98.360 1.00 36.21 105 GLY E C 1
ATOM 5554 O O . GLY E 1 16 ? -44.306 4.803 -99.462 1.00 37.24 105 GLY E O 1
ATOM 5555 N N . TYR E 1 17 ? -44.898 3.788 -97.528 1.00 32.70 106 TYR E N 1
ATOM 5556 C CA . TYR E 1 17 ? -46.288 3.699 -97.896 1.00 30.46 106 TYR E CA 1
ATOM 5557 C C . TYR E 1 17 ? -47.229 3.575 -96.711 1.00 30.13 106 TYR E C 1
ATOM 5558 O O . TYR E 1 17 ? -46.813 3.227 -95.621 1.00 32.40 106 TYR E O 1
ATOM 5567 N N . THR E 1 18 ? -48.508 3.850 -96.918 1.00 29.26 107 THR E N 1
ATOM 5568 C CA . THR E 1 18 ? -49.475 3.677 -95.870 1.00 29.84 107 THR E CA 1
ATOM 5569 C C . THR E 1 18 ? -50.319 2.452 -96.084 1.00 30.62 107 THR E C 1
ATOM 5570 O O . THR E 1 18 ? -50.470 1.957 -97.203 1.00 30.06 107 THR E O 1
ATOM 5574 N N . LEU E 1 19 ? -50.864 1.936 -94.991 1.00 32.43 108 LEU E N 1
ATOM 5575 C CA . LEU E 1 19 ? -51.908 0.909 -95.061 1.00 34.86 108 LEU E CA 1
ATOM 5576 C C . LEU E 1 19 ? -53.161 1.454 -94.427 1.00 36.18 108 LEU E C 1
ATOM 5577 O O . LEU E 1 19 ? -53.388 1.292 -93.239 1.00 40.85 108 LEU E O 1
ATOM 5582 N N . LEU E 1 20 ? -53.982 2.073 -95.265 1.00 38.41 109 LEU E N 1
ATOM 5583 C CA . LEU E 1 20 ? -55.174 2.828 -94.885 1.00 35.79 109 LEU E CA 1
ATOM 5584 C C . LEU E 1 20 ? -56.304 2.018 -94.267 1.00 39.12 109 LEU E C 1
ATOM 5585 O O . LEU E 1 20 ? -57.087 2.577 -93.543 1.00 44.48 109 LEU E O 1
ATOM 5590 N N . ASP E 1 21 ? -56.353 0.717 -94.499 1.00 43.42 110 ASP E N 1
ATOM 5591 C CA . ASP E 1 21 ? -57.469 -0.120 -94.027 1.00 50.52 110 ASP E CA 1
ATOM 5592 C C . ASP E 1 21 ? -56.937 -1.073 -92.939 1.00 47.16 110 ASP E C 1
ATOM 5593 O O . ASP E 1 21 ? -57.633 -1.986 -92.527 1.00 47.26 110 ASP E O 1
ATOM 5598 N N . LYS E 1 22 ? -55.729 -0.854 -92.430 1.00 41.11 111 LYS E N 1
ATOM 5599 C CA . LYS E 1 22 ? -55.181 -1.801 -91.477 1.00 40.22 111 LYS E CA 1
ATOM 5600 C C . LYS E 1 22 ? -55.896 -1.845 -90.125 1.00 37.61 111 LYS E C 1
ATOM 5601 O O . LYS E 1 22 ? -56.132 -2.908 -89.566 1.00 40.66 111 LYS E O 1
ATOM 5607 N N . TYR E 1 23 ? -56.200 -0.698 -89.575 1.00 35.95 112 TYR E N 1
ATOM 5608 C CA . TYR E 1 23 ? -56.828 -0.646 -88.271 1.00 35.11 112 TYR E CA 1
ATOM 5609 C C . TYR E 1 23 ? -58.324 -0.441 -88.424 1.00 36.80 112 TYR E C 1
ATOM 5610 O O . TYR E 1 23 ? -58.783 0.165 -89.381 1.00 37.20 112 TYR E O 1
ATOM 5619 N N . PRO E 1 24 ? -59.105 -0.990 -87.504 1.00 39.56 113 PRO E N 1
ATOM 5620 C CA . PRO E 1 24 ? -60.527 -0.686 -87.586 1.00 41.12 113 PRO E CA 1
ATOM 5621 C C . PRO E 1 24 ? -60.887 0.813 -87.426 1.00 42.76 113 PRO E C 1
ATOM 5622 O O . PRO E 1 24 ? -60.190 1.572 -86.759 1.00 41.45 113 PRO E O 1
ATOM 5626 N N . LYS E 1 25 ? -62.018 1.180 -88.014 1.00 46.29 114 LYS E N 1
ATOM 5627 C CA . LYS E 1 25 ? -62.675 2.483 -87.852 1.00 47.72 114 LYS E CA 1
ATOM 5628 C C . LYS E 1 25 ? -62.611 3.072 -86.426 1.00 49.10 114 LYS E C 1
ATOM 5629 O O . LYS E 1 25 ? -62.347 4.266 -86.255 1.00 53.12 114 LYS E O 1
ATOM 5635 N N . GLU E 1 26 ? -62.842 2.242 -85.414 1.00 50.86 115 GLU E N 1
ATOM 5636 C CA . GLU E 1 26 ? -62.916 2.704 -84.012 1.00 50.66 115 GLU E CA 1
ATOM 5637 C C . GLU E 1 26 ? -61.565 3.211 -83.472 1.00 45.77 115 GLU E C 1
ATOM 5638 O O . GLU E 1 26 ? -61.527 3.888 -82.495 1.00 44.17 115 GLU E O 1
ATOM 5644 N N . ASP E 1 27 ? -60.465 2.836 -84.105 1.00 45.52 116 ASP E N 1
ATOM 5645 C CA . ASP E 1 27 ? -59.153 3.335 -83.731 1.00 43.88 116 ASP E CA 1
ATOM 5646 C C . ASP E 1 27 ? -58.908 4.723 -84.282 1.00 40.16 116 ASP E C 1
ATOM 5647 O O . ASP E 1 27 ? -58.026 5.410 -83.792 1.00 37.83 116 ASP E O 1
ATOM 5652 N N . ASP E 1 28 ? -59.673 5.129 -85.286 1.00 37.73 117 ASP E N 1
ATOM 5653 C CA . ASP E 1 28 ? -59.569 6.468 -85.855 1.00 41.86 117 ASP E CA 1
ATOM 5654 C C . ASP E 1 28 ? -58.152 6.747 -86.362 1.00 37.42 117 ASP E C 1
ATOM 5655 O O . ASP E 1 28 ? -57.540 7.773 -86.043 1.00 35.90 117 ASP E O 1
ATOM 5660 N N . PHE E 1 29 ? -57.624 5.800 -87.113 1.00 35.71 118 PHE E N 1
ATOM 5661 C CA . PHE E 1 29 ? -56.241 5.833 -87.479 1.00 34.06 118 PHE E CA 1
ATOM 5662 C C . PHE E 1 29 ? -55.987 5.086 -88.793 1.00 34.74 118 PHE E C 1
ATOM 5663 O O . PHE E 1 29 ? -55.669 3.901 -88.805 1.00 38.63 118 PHE E O 1
ATOM 5671 N N . ARG E 1 30 ? -56.043 5.821 -89.884 1.00 35.76 119 ARG E N 1
ATOM 5672 C CA . ARG E 1 30 ? -55.677 5.312 -91.197 1.00 40.62 119 ARG E CA 1
ATOM 5673 C C . ARG E 1 30 ? -54.190 5.391 -91.562 1.00 42.42 119 ARG E C 1
ATOM 5674 O O . ARG E 1 30 ? -53.679 4.531 -92.301 1.00 45.92 119 ARG E O 1
ATOM 5682 N N . ASP E 1 31 ? -53.506 6.426 -91.094 1.00 42.79 120 ASP E N 1
ATOM 5683 C CA . ASP E 1 31 ? -52.126 6.684 -91.571 1.00 46.65 120 ASP E CA 1
ATOM 5684 C C . ASP E 1 31 ? -51.044 5.894 -90.849 1.00 40.32 120 ASP E C 1
ATOM 5685 O O . ASP E 1 31 ? -50.234 6.434 -90.103 1.00 37.90 120 ASP E O 1
ATOM 5690 N N . ALA E 1 32 ? -51.094 4.595 -91.075 1.00 36.13 121 ALA E N 1
ATOM 5691 C CA . ALA E 1 32 ? -50.132 3.665 -90.533 1.00 33.79 121 ALA E CA 1
ATOM 5692 C C . ALA E 1 32 ? -49.094 3.582 -91.613 1.00 31.11 121 ALA E C 1
ATOM 5693 O O . ALA E 1 32 ? -49.340 3.000 -92.683 1.00 29.42 121 ALA E O 1
ATOM 5695 N N . ILE E 1 33 ? -47.916 4.120 -91.323 1.00 31.54 122 ILE E N 1
ATOM 5696 C CA . ILE E 1 33 ? -46.858 4.217 -92.333 1.00 32.00 122 ILE E CA 1
ATOM 5697 C C . ILE E 1 33 ? -45.795 3.140 -92.163 1.00 31.00 122 ILE E C 1
ATOM 5698 O O . ILE E 1 33 ? -45.443 2.795 -91.039 1.00 29.95 122 ILE E O 1
ATOM 5703 N N . TYR E 1 34 ? -45.306 2.603 -93.279 1.00 28.98 123 TYR E N 1
ATOM 5704 C CA . TYR E 1 34 ? -44.271 1.579 -93.259 1.00 29.65 123 TYR E CA 1
ATOM 5705 C C . TYR E 1 34 ? -43.197 1.989 -94.234 1.00 32.52 123 TYR E C 1
ATOM 5706 O O . TYR E 1 34 ? -43.437 2.761 -95.161 1.00 32.00 123 TYR E O 1
ATOM 5715 N N . ILE E 1 35 ? -42.005 1.450 -94.014 1.00 35.46 124 ILE E N 1
ATOM 5716 C CA . ILE E 1 35 ? -40.868 1.611 -94.904 1.00 36.76 124 ILE E CA 1
ATOM 5717 C C . ILE E 1 35 ? -40.392 0.203 -95.309 1.00 37.78 124 ILE E C 1
ATOM 5718 O O . ILE E 1 35 ? -40.455 -0.722 -94.533 1.00 34.83 124 ILE E O 1
ATOM 5723 N N . GLU E 1 36 ? -39.941 0.040 -96.540 1.00 41.58 125 GLU E N 1
ATOM 5724 C CA . GLU E 1 36 ? -39.562 -1.264 -97.043 1.00 44.51 125 GLU E CA 1
ATOM 5725 C C . GLU E 1 36 ? -38.445 -0.999 -98.030 1.00 48.82 125 GLU E C 1
ATOM 5726 O O . GLU E 1 36 ? -38.520 -0.085 -98.850 1.00 50.88 125 GLU E O 1
ATOM 5732 N N . ASP E 1 37 ? -37.376 -1.761 -97.931 1.00 51.34 126 ASP E N 1
ATOM 5733 C CA . ASP E 1 37 ? -36.270 -1.588 -98.849 1.00 54.98 126 ASP E CA 1
ATOM 5734 C C . ASP E 1 37 ? -36.609 -2.108 -100.249 1.00 54.97 126 ASP E C 1
ATOM 5735 O O . ASP E 1 37 ? -37.389 -3.051 -100.402 1.00 53.13 126 ASP E O 1
ATOM 5740 N N . MET E 1 38 ? -35.993 -1.497 -101.254 1.00 57.07 127 MET E N 1
ATOM 5741 C CA . MET E 1 38 ? -36.264 -1.821 -102.640 1.00 61.92 127 MET E CA 1
ATOM 5742 C C . MET E 1 38 ? -35.495 -3.047 -103.130 1.00 65.25 127 MET E C 1
ATOM 5743 O O . MET E 1 38 ? -35.747 -3.490 -104.230 1.00 69.96 127 MET E O 1
ATOM 5748 N N . ASP E 1 39 ? -34.530 -3.554 -102.362 1.00 65.95 128 ASP E N 1
ATOM 5749 C CA . ASP E 1 39 ? -33.694 -4.704 -102.786 1.00 64.59 128 ASP E CA 1
ATOM 5750 C C . ASP E 1 39 ? -34.048 -6.077 -102.213 1.00 60.44 128 ASP E C 1
ATOM 5751 O O . ASP E 1 39 ? -33.244 -7.004 -102.265 1.00 60.71 128 ASP E O 1
ATOM 5756 N N . ASN E 1 40 ? -35.233 -6.199 -101.650 1.00 57.16 129 ASN E N 1
ATOM 5757 C CA . ASN E 1 40 ? -35.674 -7.390 -100.935 1.00 54.50 129 ASN E CA 1
ATOM 5758 C C . ASN E 1 40 ? -34.770 -7.994 -99.844 1.00 54.38 129 ASN E C 1
ATOM 5759 O O . ASN E 1 40 ? -34.802 -9.184 -99.646 1.00 50.61 129 ASN E O 1
ATOM 5764 N N . ASN E 1 41 ? -34.015 -7.181 -99.113 1.00 56.81 130 ASN E N 1
ATOM 5765 C CA . ASN E 1 41 ? -33.167 -7.707 -98.008 1.00 58.55 130 ASN E CA 1
ATOM 5766 C C . ASN E 1 41 ? -34.000 -8.031 -96.795 1.00 57.57 130 ASN E C 1
ATOM 5767 O O . ASN E 1 41 ? -33.741 -8.986 -96.079 1.00 61.65 130 ASN E O 1
ATOM 5772 N N . ASP E 1 42 ? -35.000 -7.210 -96.554 1.00 57.04 131 ASP E N 1
ATOM 5773 C CA . ASP E 1 42 ? -35.770 -7.299 -95.346 1.00 59.34 131 ASP E CA 1
ATOM 5774 C C . ASP E 1 42 ? -37.246 -7.030 -95.576 1.00 59.06 131 ASP E C 1
ATOM 5775 O O . ASP E 1 42 ? -37.692 -6.729 -96.680 1.00 57.59 131 ASP E O 1
ATOM 5780 N N . THR E 1 43 ? -37.979 -7.165 -94.480 1.00 56.99 132 THR E N 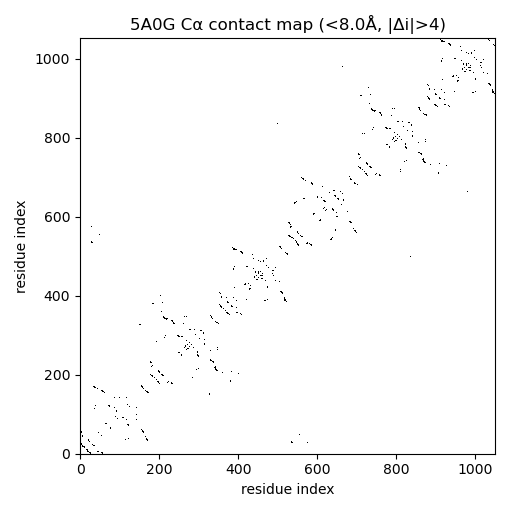1
ATOM 5781 C CA . THR E 1 43 ? -39.393 -6.935 -94.408 1.00 53.68 132 THR E CA 1
ATOM 5782 C C . THR E 1 43 ? -39.658 -5.486 -94.028 1.00 49.28 132 THR E C 1
ATOM 5783 O O . THR E 1 43 ? -38.749 -4.745 -93.728 1.00 49.32 132 THR E O 1
ATOM 5787 N N . SER E 1 44 ? -40.927 -5.110 -94.046 1.00 46.26 133 SER E N 1
ATOM 5788 C CA . SER E 1 44 ? -41.382 -3.770 -93.718 1.00 44.04 133 SER E CA 1
ATOM 5789 C C . SER E 1 44 ? -41.212 -3.416 -92.261 1.00 41.90 133 SER E C 1
ATOM 5790 O O . SER E 1 44 ? -41.282 -4.291 -91.427 1.00 42.38 133 SER E O 1
ATOM 5793 N N . SER E 1 45 ? -41.046 -2.137 -91.960 1.00 39.26 134 SER E N 1
ATOM 5794 C CA . SER E 1 45 ? -40.979 -1.664 -90.577 1.00 41.98 134 SER E CA 1
ATOM 5795 C C . SER E 1 45 ? -41.930 -0.531 -90.377 1.00 41.28 134 SER E C 1
ATOM 5796 O O . SER E 1 45 ? -42.043 0.366 -91.216 1.00 46.57 134 SER E O 1
ATOM 5799 N N . VAL E 1 46 ? -42.490 -0.498 -89.190 1.00 37.19 135 VAL E N 1
ATOM 5800 C CA . VAL E 1 46 ? -43.236 0.650 -88.745 1.00 33.22 135 VAL E CA 1
ATOM 5801 C C . VAL E 1 46 ? -42.367 1.871 -88.750 1.00 30.19 135 VAL E C 1
ATOM 5802 O O . VAL E 1 46 ? -41.251 1.817 -88.297 1.00 32.04 135 VAL E O 1
ATOM 5806 N N . VAL E 1 47 ? -42.896 2.965 -89.255 1.00 28.54 136 VAL E N 1
ATOM 5807 C CA . VAL E 1 47 ? -42.255 4.253 -89.117 1.00 28.92 136 VAL E CA 1
ATOM 5808 C C . VAL E 1 47 ? -43.292 5.316 -88.795 1.00 29.89 136 VAL E C 1
ATOM 5809 O O . VAL E 1 47 ? -44.475 5.099 -88.929 1.00 30.64 136 VAL E O 1
ATOM 5813 N N . TYR E 1 48 ? -42.826 6.481 -88.374 1.00 31.69 137 TYR E N 1
ATOM 5814 C CA . TYR E 1 48 ? -43.694 7.569 -88.017 1.00 28.97 137 TYR E CA 1
ATOM 5815 C C . TYR E 1 48 ? -43.322 8.802 -88.816 1.00 31.69 137 TYR E C 1
ATOM 5816 O O . TYR E 1 48 ? -42.171 9.000 -89.217 1.00 32.31 137 TYR E O 1
ATOM 5825 N N . CYS E 1 49 ? -44.323 9.633 -89.039 1.00 34.48 138 CYS E N 1
ATOM 5826 C CA . CYS E 1 49 ? -44.176 10.867 -89.752 1.00 35.97 138 CYS E CA 1
ATOM 5827 C C . CYS E 1 49 ? -43.502 11.862 -88.855 1.00 35.85 138 CYS E C 1
ATOM 5828 O O . CYS E 1 49 ? -43.865 12.002 -87.703 1.00 33.62 138 CYS E O 1
ATOM 5831 N N . PHE E 1 50 ? -42.466 12.495 -89.384 1.00 36.75 139 PHE E N 1
ATOM 5832 C CA . PHE E 1 50 ? -41.646 13.428 -88.640 1.00 38.13 139 PHE E CA 1
ATOM 5833 C C . PHE E 1 50 ? -42.083 14.863 -88.875 1.00 40.56 139 PHE E C 1
ATOM 5834 O O . PHE E 1 50 ? -41.614 15.754 -88.186 1.00 47.85 139 PHE E O 1
ATOM 5842 N N . ASN E 1 51 ? -42.955 15.095 -89.859 1.00 41.76 140 ASN E N 1
ATOM 5843 C CA . ASN E 1 51 ? -43.379 16.446 -90.273 1.00 41.60 140 ASN E CA 1
ATOM 5844 C C . ASN E 1 51 ? -44.886 16.517 -90.495 1.00 43.63 140 ASN E C 1
ATOM 5845 O O . ASN E 1 51 ? -45.396 16.169 -91.607 1.00 44.79 140 ASN E O 1
ATOM 5850 N N . VAL E 1 52 ? -45.613 16.974 -89.484 1.00 41.80 141 VAL E N 1
ATOM 5851 C CA . VAL E 1 52 ? -47.074 17.056 -89.583 1.00 42.12 141 VAL E CA 1
ATOM 5852 C C . VAL E 1 52 ? -47.598 17.929 -90.757 1.00 39.58 141 VAL E C 1
ATOM 5853 O O . VAL E 1 52 ? -48.680 17.715 -91.249 1.00 38.42 141 VAL E O 1
ATOM 5857 N N . THR E 1 53 ? -46.836 18.913 -91.195 1.00 40.45 142 THR E N 1
ATOM 5858 C CA . THR E 1 53 ? -47.294 19.800 -92.272 1.00 39.99 142 THR E CA 1
ATOM 5859 C C . THR E 1 53 ? -46.993 19.293 -93.663 1.00 38.47 142 THR E C 1
ATOM 5860 O O . THR E 1 53 ? -47.274 19.968 -94.612 1.00 39.34 142 THR E O 1
ATOM 5864 N N . LYS E 1 54 ? -46.349 18.149 -93.800 1.00 40.73 143 LYS E N 1
ATOM 5865 C CA . LYS E 1 54 ? -46.008 17.599 -95.130 1.00 39.90 143 LYS E CA 1
ATOM 5866 C C . LYS E 1 54 ? -46.884 16.365 -95.445 1.00 36.98 143 LYS E C 1
ATOM 5867 O O . LYS E 1 54 ? -47.538 15.832 -94.559 1.00 37.24 143 LYS E O 1
ATOM 5871 N N . ALA E 1 55 ? -46.849 15.893 -96.697 1.00 37.15 144 ALA E N 1
ATOM 5872 C CA . ALA E 1 55 ? -47.729 14.831 -97.189 1.00 33.50 144 ALA E CA 1
ATOM 5873 C C . ALA E 1 55 ? -47.265 13.436 -96.832 1.00 32.11 144 ALA E C 1
ATOM 5874 O O . ALA E 1 55 ? -46.100 13.115 -96.898 1.00 32.59 144 ALA E O 1
ATOM 5876 N N . THR E 1 56 ? -48.191 12.596 -96.399 1.00 33.63 145 THR E N 1
ATOM 5877 C CA . THR E 1 56 ? -47.834 11.214 -96.061 1.00 31.79 145 THR E CA 1
ATOM 5878 C C . THR E 1 56 ? -47.572 10.521 -97.379 1.00 31.07 145 THR E C 1
ATOM 5879 O O . THR E 1 56 ? -48.085 10.933 -98.400 1.00 31.93 145 THR E O 1
ATOM 5883 N N . PRO E 1 57 ? -46.821 9.440 -97.359 1.00 30.85 146 PRO E N 1
ATOM 5884 C CA . PRO E 1 57 ? -46.632 8.673 -98.562 1.00 31.37 146 PRO E CA 1
ATOM 5885 C C . PRO E 1 57 ? -47.937 8.047 -99.016 1.00 29.56 146 PRO E C 1
ATOM 5886 O O . PRO E 1 57 ? -48.834 7.916 -98.211 1.00 29.64 146 PRO E O 1
ATOM 5890 N N . THR E 1 58 ? -47.979 7.588 -100.265 1.00 29.50 147 THR E N 1
ATOM 5891 C CA . THR E 1 58 ? -49.167 6.992 -100.850 1.00 29.92 147 THR E CA 1
ATOM 5892 C C . THR E 1 58 ? -49.460 5.628 -100.269 1.00 31.01 147 THR E C 1
ATOM 5893 O O . THR E 1 58 ? -48.644 5.083 -99.536 1.00 32.01 147 THR E O 1
ATOM 5897 N N . PHE E 1 59 ? -50.633 5.094 -100.570 1.00 32.86 148 PHE E N 1
ATOM 5898 C CA . PHE E 1 59 ? -51.021 3.761 -100.066 1.00 34.39 148 PHE E CA 1
ATOM 5899 C C . PHE E 1 59 ? -50.253 2.682 -100.839 1.00 36.80 148 PHE E C 1
ATOM 5900 O O . PHE E 1 59 ? -49.664 2.931 -101.913 1.00 39.35 148 PHE E O 1
ATOM 5908 N N . LYS E 1 60 ? -50.149 1.526 -100.214 1.00 38.16 149 LYS E N 1
ATOM 5909 C CA . LYS E 1 60 ? -49.271 0.468 -100.676 1.00 42.49 149 LYS E CA 1
ATOM 5910 C C . LYS E 1 60 ? -49.550 0.056 -102.084 1.00 43.08 149 LYS E C 1
ATOM 5911 O O . LYS E 1 60 ? -48.642 -0.105 -102.859 1.00 48.65 149 LYS E O 1
ATOM 5917 N N . GLY E 1 61 ? -50.807 -0.097 -102.429 1.00 44.39 150 GLY E N 1
ATOM 5918 C CA . GLY E 1 61 ? -51.143 -0.356 -103.850 1.00 50.39 150 GLY E CA 1
ATOM 5919 C C . GLY E 1 61 ? -51.067 0.770 -104.910 1.00 46.82 150 GLY E C 1
ATOM 5920 O O . GLY E 1 61 ? -51.364 0.543 -106.078 1.00 43.48 150 GLY E O 1
ATOM 5921 N N . SER E 1 62 ? -50.691 1.972 -104.495 1.00 46.14 151 SER E N 1
ATOM 5922 C CA . SER E 1 62 ? -50.752 3.149 -105.344 1.00 45.96 151 SER E CA 1
ATOM 5923 C C . SER E 1 62 ? -49.872 3.021 -106.567 1.00 45.18 151 SER E C 1
ATOM 5924 O O . SER E 1 62 ? -48.887 2.338 -106.533 1.00 44.17 151 SER E O 1
ATOM 5927 N N . VAL E 1 63 ? -50.266 3.666 -107.654 1.00 48.01 152 VAL E N 1
ATOM 5928 C CA . VAL E 1 63 ? -49.418 3.759 -108.857 1.00 52.24 152 VAL E CA 1
ATOM 5929 C C . VAL E 1 63 ? -48.210 4.667 -108.648 1.00 50.54 152 VAL E C 1
ATOM 5930 O O . VAL E 1 63 ? -47.241 4.544 -109.345 1.00 51.95 152 VAL E O 1
ATOM 5934 N N . VAL E 1 64 ? -48.298 5.586 -107.696 1.00 50.51 153 VAL E N 1
ATOM 5935 C CA . VAL E 1 64 ? -47.170 6.434 -107.317 1.00 49.77 153 VAL E CA 1
ATOM 5936 C C . VAL E 1 64 ? -46.432 5.725 -106.183 1.00 48.66 153 VAL E C 1
ATOM 5937 O O . VAL E 1 64 ? -47.037 5.446 -105.145 1.00 49.11 153 VAL E O 1
ATOM 5941 N N . LYS E 1 65 ? -45.141 5.440 -106.359 1.00 47.17 154 LYS E N 1
ATOM 5942 C CA . LYS E 1 65 ? -44.315 4.832 -105.294 1.00 43.98 154 LYS E CA 1
ATOM 5943 C C . LYS E 1 65 ? -43.421 5.967 -104.739 1.00 41.80 154 LYS E C 1
ATOM 5944 O O . LYS E 1 65 ? -42.682 6.563 -105.473 1.00 44.36 154 LYS E O 1
ATOM 5946 N N . VAL E 1 66 ? -43.506 6.286 -103.457 1.00 38.55 155 VAL E N 1
ATOM 5947 C CA . VAL E 1 66 ? -42.688 7.333 -102.894 1.00 38.02 155 VAL E CA 1
ATOM 5948 C C . VAL E 1 66 ? -41.372 6.790 -102.337 1.00 39.22 155 VAL E C 1
ATOM 5949 O O . VAL E 1 66 ? -41.394 5.969 -101.418 1.00 35.28 155 VAL E O 1
ATOM 5953 N N . LEU E 1 67 ? -40.236 7.282 -102.884 1.00 40.50 156 LEU E N 1
ATOM 5954 C CA . LEU E 1 67 ? -38.891 6.767 -102.558 1.00 40.43 156 LEU E CA 1
ATOM 5955 C C . LEU E 1 67 ? -38.060 7.614 -101.553 1.00 39.50 156 LEU E C 1
ATOM 5956 O O . LEU E 1 67 ? -38.196 8.813 -101.454 1.00 38.08 156 LEU E O 1
ATOM 5961 N N . TYR E 1 68 ? -37.239 6.930 -100.770 1.00 39.45 157 TYR E N 1
ATOM 5962 C CA . TYR E 1 68 ? -36.615 7.479 -99.579 1.00 39.35 157 TYR E CA 1
ATOM 5963 C C . TYR E 1 68 ? -35.171 6.998 -99.504 1.00 42.88 157 TYR E C 1
ATOM 5964 O O . TYR E 1 68 ? -34.871 5.883 -99.955 1.00 44.65 157 TYR E O 1
ATOM 5973 N N . ASN E 1 69 ? -34.302 7.826 -98.916 1.00 44.47 158 ASN E N 1
ATOM 5974 C CA . ASN E 1 69 ? -32.955 7.435 -98.552 1.00 47.98 158 ASN E CA 1
ATOM 5975 C C . ASN E 1 69 ? -32.853 7.344 -97.066 1.00 47.15 158 ASN E C 1
ATOM 5976 O O . ASN E 1 69 ? -33.388 8.170 -96.367 1.00 49.38 158 ASN E O 1
ATOM 5981 N N . GLU E 1 70 ? -32.088 6.383 -96.593 1.00 51.32 159 GLU E N 1
ATOM 5982 C CA . GLU E 1 70 ? -31.882 6.144 -95.172 1.00 53.67 159 GLU E CA 1
ATOM 5983 C C . GLU E 1 70 ? -30.656 6.930 -94.688 1.00 56.03 159 GLU E C 1
ATOM 5984 O O . GLU E 1 70 ? -29.674 7.053 -95.393 1.00 55.57 159 GLU E O 1
ATOM 5990 N N . GLN E 1 71 ? -30.727 7.445 -93.469 1.00 58.90 160 GLN E N 1
ATOM 5991 C CA . GLN E 1 71 ? -29.611 8.134 -92.824 1.00 61.31 160 GLN E CA 1
ATOM 5992 C C . GLN E 1 71 ? -29.657 7.911 -91.337 1.00 61.82 160 GLN E C 1
ATOM 5993 O O . GLN E 1 71 ? -30.735 7.896 -90.754 1.00 60.03 160 GLN E O 1
ATOM 5999 N N . PHE E 1 72 ? -28.485 7.774 -90.727 1.00 68.38 161 PHE E N 1
ATOM 6000 C CA . PHE E 1 72 ? -28.380 7.728 -89.272 1.00 70.83 161 PHE E CA 1
ATOM 6001 C C . PHE E 1 72 ? -28.855 9.051 -88.728 1.00 67.20 161 PHE E C 1
ATOM 6002 O O . PHE E 1 72 ? -28.398 10.116 -89.166 1.00 66.58 161 PHE E O 1
ATOM 6010 N N . GLY E 1 73 ? -29.808 8.972 -87.812 1.00 63.61 162 GLY E N 1
ATOM 6011 C CA . GLY E 1 73 ? -30.335 10.145 -87.139 1.00 65.10 162 GLY E CA 1
ATOM 6012 C C . GLY E 1 73 ? -29.370 10.606 -86.080 1.00 68.34 162 GLY E C 1
ATOM 6013 O O . GLY E 1 73 ? -29.019 9.852 -85.202 1.00 68.13 162 GLY E O 1
ATOM 6014 N N . SER E 1 74 ? -28.904 11.838 -86.219 1.00 71.67 163 SER E N 1
ATOM 6015 C CA . SER E 1 74 ? -28.081 12.517 -85.227 1.00 74.96 163 SER E CA 1
ATOM 6016 C C . SER E 1 74 ? -28.826 13.755 -84.705 1.00 75.02 163 SER E C 1
ATOM 6017 O O . SER E 1 74 ? -29.899 14.102 -85.213 1.00 80.21 163 SER E O 1
ATOM 6020 N N . SER E 1 75 ? -28.266 14.415 -83.695 1.00 74.07 164 SER E N 1
ATOM 6021 C CA . SER E 1 75 ? -28.814 15.684 -83.220 1.00 71.82 164 SER E CA 1
ATOM 6022 C C . SER E 1 75 ? -28.875 16.729 -84.326 1.00 71.92 164 SER E C 1
ATOM 6023 O O . SER E 1 75 ? -29.922 17.337 -84.535 1.00 76.27 164 SER E O 1
ATOM 6026 N N . LYS E 1 76 ? -27.761 16.923 -85.034 1.00 72.03 165 LYS E N 1
ATOM 6027 C CA . LYS E 1 76 ? -27.696 17.859 -86.166 1.00 68.97 165 LYS E CA 1
ATOM 6028 C C . LYS E 1 76 ? -28.883 17.574 -87.102 1.00 66.78 165 LYS E C 1
ATOM 6029 O O . LYS E 1 76 ? -29.679 18.462 -87.426 1.00 63.19 165 LYS E O 1
ATOM 6032 N N . LEU E 1 77 ? -29.042 16.310 -87.478 1.00 64.89 166 LEU E N 1
ATOM 6033 C 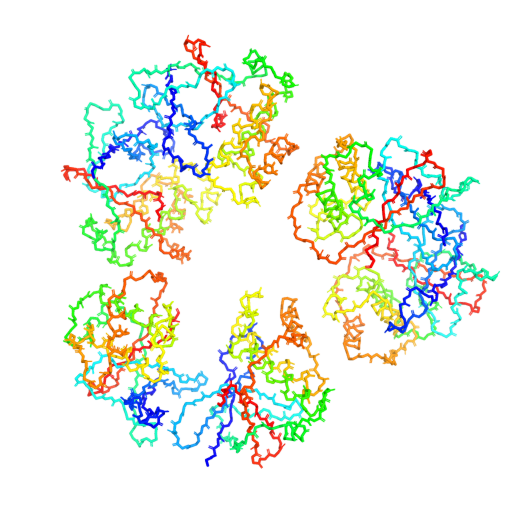CA . LEU E 1 77 ? -30.016 15.960 -88.487 1.00 60.92 166 LEU E CA 1
ATOM 6034 C C . LEU E 1 77 ? -31.460 16.092 -88.007 1.00 59.43 166 LEU E C 1
ATOM 6035 O O . LEU E 1 77 ? -32.291 16.631 -88.752 1.00 64.67 166 LEU E O 1
ATOM 6040 N N . PHE E 1 78 ? -31.795 15.578 -86.821 1.00 57.15 167 PHE E N 1
ATOM 6041 C CA . PHE E 1 78 ? -33.173 15.697 -86.336 1.00 56.57 167 PHE E CA 1
ATOM 6042 C C . PHE E 1 78 ? -33.591 17.155 -86.254 1.00 59.76 167 PHE E C 1
ATOM 6043 O O . PHE E 1 78 ? -34.725 17.491 -86.584 1.00 57.17 167 PHE E O 1
ATOM 6051 N N . THR E 1 79 ? -32.670 18.013 -85.824 1.00 58.53 168 THR E N 1
ATOM 6052 C CA . THR E 1 79 ? -32.945 19.434 -85.730 1.00 59.01 168 THR E CA 1
ATOM 6053 C C . THR E 1 79 ? -33.133 20.080 -87.111 1.00 60.21 168 THR E C 1
ATOM 6054 O O . THR E 1 79 ? -34.019 20.931 -87.273 1.00 59.07 168 THR E O 1
ATOM 6058 N N . GLU E 1 80 ? -32.301 19.702 -88.090 1.00 62.07 169 GLU E N 1
ATOM 6059 C CA . GLU E 1 80 ? -32.409 20.262 -89.446 1.00 64.18 169 GLU E CA 1
ATOM 6060 C C . GLU E 1 80 ? -33.760 19.892 -90.090 1.00 61.02 169 GLU E C 1
ATOM 6061 O O . GLU E 1 80 ? -34.354 20.707 -90.777 1.00 58.52 169 GLU E O 1
ATOM 6064 N N . LYS E 1 81 ? -34.267 18.695 -89.805 1.00 59.01 170 LYS E N 1
ATOM 6065 C CA . LYS E 1 81 ? -35.488 18.197 -90.453 1.00 58.43 170 LYS E CA 1
ATOM 6066 C C . LYS E 1 81 ? -36.788 18.455 -89.746 1.00 53.72 170 LYS E C 1
ATOM 6067 O O . LYS E 1 81 ? -37.834 18.393 -90.371 1.00 57.39 170 LYS E O 1
ATOM 6073 N N . ALA E 1 82 ? -36.740 18.729 -88.459 1.00 54.98 171 ALA E N 1
ATOM 6074 C CA . ALA E 1 82 ? -37.933 19.161 -87.750 1.00 56.19 171 ALA E CA 1
ATOM 6075 C C . ALA E 1 82 ? -38.263 20.583 -88.173 1.00 58.75 171 ALA E C 1
ATOM 6076 O O . ALA E 1 82 ? -37.382 21.414 -88.362 1.00 64.69 171 ALA E O 1
ATOM 6078 N N . ILE E 1 83 ? -39.542 20.886 -88.268 1.00 62.58 172 ILE E N 1
ATOM 6079 C CA . ILE E 1 83 ? -39.968 22.164 -88.821 1.00 62.97 172 ILE E CA 1
ATOM 6080 C C . ILE E 1 83 ? -40.296 23.209 -87.729 1.00 63.13 172 ILE E C 1
ATOM 6081 O O . ILE E 1 83 ? -39.937 24.365 -87.905 1.00 64.21 172 ILE E O 1
ATOM 6086 N N . LYS E 1 84 ? -40.990 22.824 -86.649 1.00 60.84 173 LYS E N 1
ATOM 6087 C CA . LYS E 1 84 ? -41.244 23.732 -85.500 1.00 59.18 173 LYS E CA 1
ATOM 6088 C C . LYS E 1 84 ? -40.905 22.991 -84.191 1.00 58.75 173 LYS E C 1
ATOM 6089 O O . LYS E 1 84 ? -41.769 22.777 -83.340 1.00 50.80 173 LYS E O 1
ATOM 6093 N N . PRO E 1 85 ? -39.628 22.562 -84.049 1.00 60.45 174 PRO E N 1
ATOM 6094 C CA . PRO E 1 85 ? -39.233 21.679 -82.948 1.00 57.68 174 PRO E CA 1
ATOM 6095 C C . PRO E 1 85 ? -39.381 22.373 -81.608 1.00 55.67 174 PRO E C 1
ATOM 6096 O O . PRO E 1 85 ? -39.008 23.525 -81.481 1.00 56.64 174 PRO E O 1
ATOM 6100 N N . ARG E 1 86 ? -39.949 21.667 -80.640 1.00 55.56 175 ARG E N 1
ATOM 6101 C CA . ARG E 1 86 ? -40.223 22.226 -79.338 1.00 59.87 175 ARG E CA 1
ATOM 6102 C C . ARG E 1 86 ? -38.914 22.482 -78.579 1.00 62.82 175 ARG E C 1
ATOM 6103 O O . ARG E 1 86 ? -38.802 23.431 -77.806 1.00 61.39 175 ARG E O 1
ATOM 6111 N N . VAL E 1 87 ? -37.933 21.622 -78.809 1.00 63.52 176 VAL E N 1
ATOM 6112 C CA . VAL E 1 87 ? -36.604 21.751 -78.205 1.00 63.57 176 VAL E CA 1
ATOM 6113 C C . VAL E 1 87 ? -35.579 21.362 -79.271 1.00 65.55 176 VAL E C 1
ATOM 6114 O O . VAL E 1 87 ? -35.950 20.763 -80.288 1.00 65.03 176 VAL E O 1
ATOM 6118 N N . LYS E 1 88 ? -34.310 21.709 -79.080 1.00 65.62 177 LYS E N 1
ATOM 6119 C CA . LYS E 1 88 ? -33.311 21.489 -80.134 1.00 68.58 177 LYS E CA 1
ATOM 6120 C C . LYS E 1 88 ? -32.158 20.569 -79.655 1.00 72.47 177 LYS E C 1
ATOM 6121 O O . LYS E 1 88 ? -32.070 20.220 -78.477 1.00 71.08 177 LYS E O 1
ATOM 6124 N N . GLY E 1 89 ? -31.297 20.166 -80.590 1.00 74.67 178 GLY E N 1
ATOM 6125 C CA . GLY E 1 89 ? -30.072 19.405 -80.280 1.00 73.33 178 GLY E CA 1
ATOM 6126 C C . GLY E 1 89 ? -30.290 18.068 -79.597 1.00 69.89 178 GLY E C 1
ATOM 6127 O O . GLY E 1 89 ? -31.218 17.346 -79.926 1.00 73.21 178 GLY E O 1
ATOM 6128 N N . ASP E 1 90 ? -29.456 17.772 -78.614 1.00 71.53 179 ASP E N 1
ATOM 6129 C CA . ASP E 1 90 ? -29.556 16.543 -77.844 1.00 73.13 179 ASP E CA 1
ATOM 6130 C C . ASP E 1 90 ? -30.887 16.365 -77.129 1.00 69.80 179 ASP E C 1
ATOM 6131 O O . ASP E 1 90 ? -31.385 15.248 -77.038 1.00 69.72 179 ASP E O 1
ATOM 6136 N N . GLU E 1 91 ? -31.444 17.439 -76.578 1.00 68.38 180 GLU E N 1
ATOM 6137 C CA . GLU E 1 91 ? -32.706 17.338 -75.857 1.00 66.25 180 GLU E CA 1
ATOM 6138 C C . GLU E 1 91 ? -33.799 16.815 -76.808 1.00 60.87 180 GLU E C 1
ATOM 6139 O O . GLU E 1 91 ? -34.659 16.040 -76.404 1.00 56.79 180 GLU E O 1
ATOM 6145 N N . LEU E 1 92 ? -33.745 17.221 -78.076 1.00 57.52 181 LEU E N 1
ATOM 6146 C CA . LEU E 1 92 ? -34.670 16.708 -79.074 1.00 54.27 181 LEU E CA 1
ATOM 6147 C C . LEU E 1 92 ? -34.395 15.231 -79.384 1.00 53.30 181 LEU E C 1
ATOM 6148 O O . LEU E 1 92 ? -35.300 14.416 -79.317 1.00 52.72 181 LEU E O 1
ATOM 6153 N N . LYS E 1 93 ? -33.156 14.894 -79.733 1.00 54.98 182 LYS E N 1
ATOM 6154 C CA . LYS E 1 93 ? -32.792 13.512 -80.020 1.00 54.71 182 LYS E CA 1
ATOM 6155 C C . LYS E 1 93 ? -33.270 12.621 -78.882 1.00 54.87 182 LYS E C 1
ATOM 6156 O O . LYS E 1 93 ? -33.888 11.600 -79.127 1.00 56.44 182 LYS E O 1
ATOM 6160 N N . ASN E 1 94 ? -33.001 13.013 -77.643 1.00 56.73 183 ASN E N 1
ATOM 6161 C CA . ASN E 1 94 ? -33.374 12.190 -76.500 1.00 56.08 183 ASN E CA 1
ATOM 6162 C C . ASN E 1 94 ? -34.871 12.061 -76.338 1.00 53.61 183 ASN E C 1
ATOM 6163 O O . ASN E 1 94 ? -35.355 10.982 -76.068 1.00 51.33 183 ASN E O 1
ATOM 6168 N N . SER E 1 95 ? -35.605 13.159 -76.485 1.00 52.23 184 SER E N 1
ATOM 6169 C CA . SER E 1 95 ? -37.041 13.120 -76.329 1.00 49.92 184 SER E CA 1
ATOM 6170 C C . SER E 1 95 ? -37.653 12.128 -77.323 1.00 52.53 184 SER E C 1
ATOM 6171 O O . SER E 1 95 ? -38.562 11.367 -76.988 1.00 55.38 184 SER E O 1
ATOM 6174 N N . VAL E 1 96 ? -37.171 12.173 -78.556 1.00 52.37 185 VAL E N 1
ATOM 6175 C CA . VAL E 1 96 ? -37.713 11.370 -79.613 1.00 52.06 185 VAL E CA 1
ATOM 6176 C C . VAL E 1 96 ? -37.304 9.921 -79.470 1.00 51.07 185 VAL E C 1
ATOM 6177 O O . VAL E 1 96 ? -38.128 9.033 -79.645 1.00 53.40 185 VAL E O 1
ATOM 6181 N N . LEU E 1 97 ? -36.039 9.661 -79.184 1.00 51.02 186 LEU E N 1
ATOM 6182 C CA . LEU E 1 97 ? -35.640 8.288 -78.922 1.00 49.20 186 LEU E CA 1
ATOM 6183 C C . LEU E 1 97 ? -36.479 7.706 -77.792 1.00 46.88 186 LEU E C 1
ATOM 6184 O O . LEU E 1 97 ? -36.870 6.540 -77.831 1.00 47.47 186 LEU E O 1
ATOM 6189 N N . ARG E 1 98 ? -36.789 8.515 -76.797 1.00 45.23 187 ARG E N 1
ATOM 6190 C CA . ARG E 1 98 ? -37.535 8.004 -75.657 1.00 47.04 187 ARG E CA 1
ATOM 6191 C C . ARG E 1 98 ? -38.987 7.733 -76.018 1.00 44.07 187 ARG E C 1
ATOM 6192 O O . ARG E 1 98 ? -39.536 6.736 -75.583 1.00 43.77 187 ARG E O 1
ATOM 6200 N N . VAL E 1 99 ? -39.596 8.586 -76.845 1.00 42.33 188 VAL E N 1
ATOM 6201 C CA . VAL E 1 99 ? -40.946 8.323 -77.363 1.00 41.98 188 VAL E CA 1
ATOM 6202 C C . VAL E 1 99 ? -41.021 7.015 -78.154 1.00 43.29 188 VAL E C 1
ATOM 6203 O O . VAL E 1 99 ? -41.930 6.225 -77.959 1.00 44.74 188 VAL E O 1
ATOM 6207 N N . ILE E 1 100 ? -40.059 6.757 -79.023 1.00 44.15 189 ILE E N 1
ATOM 6208 C CA . ILE E 1 100 ? -40.069 5.503 -79.723 1.00 44.30 189 ILE E CA 1
ATOM 6209 C C . ILE E 1 100 ? -39.876 4.322 -78.766 1.00 46.49 189 ILE E C 1
ATOM 6210 O O . ILE E 1 100 ? -40.489 3.256 -78.976 1.00 48.74 189 ILE E O 1
ATOM 6215 N N . TYR E 1 101 ? -39.032 4.486 -77.746 1.00 44.20 190 TYR E N 1
ATOM 6216 C CA . TYR E 1 101 ? -38.706 3.384 -76.827 1.00 46.59 190 TYR E CA 1
ATOM 6217 C C . TYR E 1 101 ? -39.908 3.035 -75.956 1.00 48.06 190 TYR E C 1
ATOM 6218 O O . TYR E 1 101 ? -40.168 1.858 -75.665 1.00 47.26 190 TYR E O 1
ATOM 6227 N N . ASN E 1 102 ? -40.659 4.068 -75.567 1.00 48.38 191 ASN E N 1
ATOM 6228 C CA . ASN E 1 102 ? -41.853 3.897 -74.733 1.00 45.70 191 ASN E CA 1
ATOM 6229 C C . ASN E 1 102 ? -43.125 3.659 -75.532 1.00 44.18 191 ASN E C 1
ATOM 6230 O O . ASN E 1 102 ? -44.118 3.203 -74.988 1.00 42.47 191 ASN E O 1
ATOM 6235 N N . GLY E 1 103 ? -43.076 3.955 -76.825 1.00 42.11 192 GLY E N 1
ATOM 6236 C CA . GLY E 1 103 ? -44.263 3.913 -77.676 1.00 41.19 192 GLY E CA 1
ATOM 6237 C C . GLY E 1 103 ? -44.381 2.644 -78.484 1.00 39.06 192 GLY E C 1
ATOM 6238 O O . GLY E 1 103 ? -43.700 1.659 -78.188 1.00 40.33 192 GLY E O 1
ATOM 6239 N N . TYR E 1 104 ? -45.221 2.671 -79.507 1.00 36.34 193 TYR E N 1
ATOM 6240 C CA . TYR E 1 104 ? -45.503 1.463 -80.261 1.00 42.25 193 TYR E CA 1
ATOM 6241 C C . TYR E 1 104 ? -44.412 1.234 -81.310 1.00 44.74 193 TYR E C 1
ATOM 6242 O O . TYR E 1 104 ? -44.092 2.150 -82.031 1.00 43.82 193 TYR E O 1
ATOM 6251 N N . PRO E 1 105 ? -43.836 0.035 -81.411 1.00 46.01 194 PRO E N 1
ATOM 6252 C CA . PRO E 1 105 ? -44.264 -1.198 -80.706 1.00 46.20 194 PRO E CA 1
ATOM 6253 C C . PRO E 1 105 ? -43.435 -1.563 -79.469 1.00 48.84 194 PRO E C 1
ATOM 6254 O O . PRO E 1 105 ? -43.785 -2.504 -78.754 1.00 50.54 194 PRO E O 1
ATOM 6258 N N . SER E 1 106 ? -42.333 -0.850 -79.249 1.00 46.61 195 SER E N 1
ATOM 6259 C CA . SER E 1 106 ? -41.387 -1.144 -78.168 1.00 45.28 195 SER E CA 1
ATOM 6260 C C . SER E 1 106 ? -42.054 -1.283 -76.776 1.00 43.96 195 SER E C 1
ATOM 6261 O O . SER E 1 106 ? -41.802 -2.231 -76.055 1.00 43.73 195 SER E O 1
ATOM 6264 N N . ASN E 1 107 ? -42.866 -0.308 -76.397 1.00 43.36 196 ASN E N 1
ATOM 6265 C CA . ASN E 1 107 ? -43.654 -0.364 -75.170 1.00 44.57 196 ASN E CA 1
ATOM 6266 C C . ASN E 1 107 ? -42.871 -0.542 -73.863 1.00 47.83 196 ASN E C 1
ATOM 6267 O O . ASN E 1 107 ? -43.338 -1.250 -72.974 1.00 51.30 196 ASN E O 1
ATOM 6272 N N . ALA E 1 108 ? -41.725 0.108 -73.714 1.00 47.40 197 ALA E N 1
ATOM 6273 C CA . ALA E 1 108 ? -40.874 -0.116 -72.530 1.00 50.38 197 ALA E CA 1
ATOM 6274 C C . ALA E 1 108 ? -41.564 0.086 -71.171 1.00 53.81 197 ALA E C 1
ATOM 6275 O O . ALA E 1 108 ? -41.206 -0.581 -70.222 1.00 55.98 197 ALA E O 1
ATOM 6277 N N . LEU E 1 109 ? -42.518 1.009 -71.076 1.00 53.31 198 LEU E N 1
ATOM 6278 C CA . LEU E 1 109 ? -43.193 1.299 -69.815 1.00 54.93 198 LEU E CA 1
ATOM 6279 C C . LEU E 1 109 ? -44.527 0.567 -69.562 1.00 58.60 198 LEU E C 1
ATOM 6280 O O . LEU E 1 109 ? -45.131 0.757 -68.507 1.00 57.90 198 LEU E O 1
ATOM 6285 N N . GLY E 1 110 ? -44.984 -0.247 -70.510 1.00 60.09 199 GLY E N 1
ATOM 6286 C CA . GLY E 1 110 ? -46.265 -0.938 -70.379 1.00 58.98 199 GLY E CA 1
ATOM 6287 C C . GLY E 1 110 ? -47.465 -0.003 -70.439 1.00 58.96 199 GLY E C 1
ATOM 6288 O O . GLY E 1 110 ? -48.549 -0.321 -69.942 1.00 60.23 199 GLY E O 1
ATOM 6289 N N . ILE E 1 111 ? -47.300 1.126 -71.108 1.00 56.01 200 ILE E N 1
ATOM 6290 C CA . ILE E 1 111 ? -48.387 2.083 -71.241 1.00 51.10 200 ILE E CA 1
ATOM 6291 C C . ILE E 1 111 ? -49.602 1.501 -71.948 1.00 50.75 200 ILE E C 1
ATOM 6292 O O . ILE E 1 111 ? -50.726 1.749 -71.549 1.00 50.15 200 ILE E O 1
ATOM 6297 N N . LYS E 1 112 ? -49.375 0.709 -72.985 1.00 51.41 201 LYS E N 1
ATOM 6298 C CA . LYS E 1 112 ? -50.460 0.097 -73.706 1.00 53.42 201 LYS E CA 1
ATOM 6299 C C . LYS E 1 112 ? -51.403 -0.650 -72.745 1.00 58.17 201 LYS E C 1
ATOM 6300 O O . LYS E 1 112 ? -52.609 -0.460 -72.766 1.00 63.37 201 LYS E O 1
ATOM 6305 N N . GLU E 1 113 ? -50.853 -1.509 -71.904 1.00 63.49 202 GLU E N 1
ATOM 6306 C CA . GLU E 1 113 ? -51.668 -2.343 -71.016 1.00 62.71 202 GLU E CA 1
ATOM 6307 C C . GLU E 1 113 ? -52.257 -1.518 -69.887 1.00 59.12 202 GLU E C 1
ATOM 6308 O O . GLU E 1 113 ? -53.361 -1.799 -69.431 1.00 63.89 202 GLU E O 1
ATOM 6314 N N . LYS E 1 114 ? -51.499 -0.543 -69.398 1.00 57.23 203 LYS E N 1
ATOM 6315 C CA . LYS E 1 114 ? -51.958 0.312 -68.304 1.00 58.03 203 LYS E CA 1
ATOM 6316 C C . LYS E 1 114 ? -53.256 1.042 -68.659 1.00 59.67 203 LYS E C 1
ATOM 6317 O O . LYS E 1 114 ? -54.129 1.183 -67.817 1.00 64.05 203 LYS E O 1
ATOM 6323 N N . TYR E 1 115 ? -53.392 1.510 -69.897 1.00 58.75 204 TYR E N 1
ATOM 6324 C CA . TYR E 1 115 ? -54.621 2.190 -70.316 1.00 52.95 204 TYR E CA 1
ATOM 6325 C C . TYR E 1 115 ? -55.503 1.381 -71.268 1.00 49.18 204 TYR E C 1
ATOM 6326 O O . TYR E 1 115 ? -56.445 1.902 -71.826 1.00 49.78 204 TYR E O 1
ATOM 6335 N N . GLN E 1 116 ? -55.214 0.100 -71.414 1.00 51.62 205 GLN E N 1
ATOM 6336 C CA . GLN E 1 116 ? -56.028 -0.814 -72.218 1.00 52.37 205 GLN E CA 1
ATOM 6337 C C . GLN E 1 116 ? -56.273 -0.290 -73.619 1.00 50.10 205 GLN E C 1
ATOM 6338 O O . GLN E 1 116 ? -57.392 -0.317 -74.120 1.00 46.79 205 GLN E O 1
ATOM 6344 N N . LEU E 1 117 ? -55.186 0.110 -74.261 1.00 48.12 206 LEU E N 1
ATOM 6345 C CA . LEU E 1 117 ? -55.232 0.580 -75.620 1.00 46.24 206 LEU E CA 1
ATOM 6346 C C . LEU E 1 117 ? -55.162 -0.580 -76.599 1.00 46.26 206 LEU E C 1
ATOM 6347 O O . LEU E 1 117 ? -54.533 -1.597 -76.331 1.00 48.06 206 LEU E O 1
ATOM 6352 N N . THR E 1 118 ? -55.802 -0.405 -77.742 1.00 46.04 207 THR E N 1
ATOM 6353 C CA . THR E 1 118 ? -55.620 -1.298 -78.871 1.00 45.18 207 THR E CA 1
ATOM 6354 C C . THR E 1 118 ? -54.312 -0.927 -79.539 1.00 44.90 207 THR E C 1
ATOM 6355 O O . THR E 1 118 ? -53.740 0.146 -79.288 1.00 45.08 207 THR E O 1
ATOM 6359 N N . GLU E 1 119 ? -53.817 -1.820 -80.375 1.00 45.31 208 GLU E N 1
ATOM 6360 C CA . GLU E 1 119 ? -52.565 -1.590 -81.078 1.00 45.43 208 GLU E CA 1
ATOM 6361 C C . GLU E 1 119 ? -52.663 -0.288 -81.871 1.00 42.09 208 GLU E C 1
ATOM 6362 O O . GLU E 1 119 ? -51.797 0.580 -81.806 1.00 40.07 208 GLU E O 1
ATOM 6368 N N . GLY E 1 120 ? -53.758 -0.128 -82.571 1.00 39.79 209 GLY E N 1
ATOM 6369 C CA . GLY E 1 120 ? -53.969 1.063 -83.363 1.00 40.04 209 GLY E CA 1
ATOM 6370 C C . GLY E 1 120 ? -54.041 2.350 -82.574 1.00 36.65 209 GLY E C 1
ATOM 6371 O O . GLY E 1 120 ? -53.528 3.382 -83.015 1.00 36.21 209 GLY E O 1
ATOM 6372 N N . GLN E 1 121 ? -54.683 2.340 -81.428 1.00 36.17 210 GLN E N 1
ATOM 6373 C CA . GLN E 1 121 ? -54.704 3.581 -80.620 1.00 37.61 210 GLN E CA 1
ATOM 6374 C C . GLN E 1 121 ? -53.285 3.920 -80.157 1.00 37.65 210 GLN E C 1
ATOM 6375 O O . GLN E 1 121 ? -52.897 5.068 -80.133 1.00 34.15 210 GLN E O 1
ATOM 6381 N N . PHE E 1 122 ? -52.532 2.898 -79.759 1.00 38.12 211 PHE E N 1
ATOM 6382 C CA . PHE E 1 122 ? -51.220 3.109 -79.182 1.00 35.57 211 PHE E CA 1
ATOM 6383 C C . PHE E 1 122 ? -50.281 3.677 -80.229 1.00 34.50 211 PHE E C 1
ATOM 6384 O O . PHE E 1 122 ? -49.479 4.546 -79.959 1.00 36.80 211 PHE E O 1
ATOM 6392 N N . ARG E 1 123 ? -50.423 3.210 -81.448 1.00 34.24 212 ARG E N 1
ATOM 6393 C CA . ARG E 1 123 ? -49.622 3.707 -82.534 1.00 34.15 212 ARG E CA 1
ATOM 6394 C C . ARG E 1 123 ? -50.022 5.129 -82.894 1.00 34.02 212 ARG E C 1
ATOM 6395 O O . ARG E 1 123 ? -49.162 5.934 -83.161 1.00 38.57 212 ARG E O 1
ATOM 6403 N N . LYS E 1 124 ? -51.312 5.432 -82.913 1.00 32.80 213 LYS E N 1
ATOM 6404 C CA . LYS E 1 124 ? -51.792 6.805 -83.125 1.00 32.64 213 LYS E CA 1
ATOM 6405 C C . LYS E 1 124 ? -51.250 7.768 -82.085 1.00 31.67 213 LYS E C 1
ATOM 6406 O O . LYS E 1 124 ? -50.798 8.841 -82.413 1.00 32.82 213 LYS E O 1
ATOM 6412 N N . LEU E 1 125 ? -51.250 7.372 -80.820 1.00 32.90 214 LEU E N 1
ATOM 6413 C CA . LEU E 1 125 ? -50.730 8.234 -79.758 1.00 33.20 214 LEU E CA 1
ATOM 6414 C C . LEU E 1 125 ? -49.231 8.438 -79.914 1.00 33.38 214 LEU E C 1
ATOM 6415 O O . LEU E 1 125 ? -48.711 9.522 -79.692 1.00 31.32 214 LEU E O 1
ATOM 6420 N N . THR E 1 126 ? -48.520 7.379 -80.280 1.00 31.15 215 THR E N 1
ATOM 6421 C CA . THR E 1 126 ? -47.103 7.498 -80.482 1.00 31.81 215 THR E CA 1
ATOM 6422 C C . THR E 1 126 ? -46.839 8.521 -81.585 1.00 31.33 215 THR E C 1
ATOM 6423 O O . THR E 1 126 ? -45.971 9.366 -81.459 1.00 33.28 215 THR E O 1
ATOM 6427 N N . GLN E 1 127 ? -47.613 8.467 -82.650 1.00 30.93 216 GLN E N 1
ATOM 6428 C CA . GLN E 1 127 ? -47.440 9.397 -83.748 1.00 30.11 216 GLN E CA 1
ATOM 6429 C C . GLN E 1 127 ? -47.674 10.774 -83.252 1.00 31.42 216 GLN E C 1
ATOM 6430 O O . GLN E 1 127 ? -46.960 11.695 -83.658 1.00 33.66 216 GLN E O 1
ATOM 6436 N N . ARG E 1 128 ? -48.634 10.946 -82.356 1.00 30.58 217 ARG E N 1
ATOM 6437 C CA . ARG E 1 128 ? -48.908 12.310 -81.856 1.00 34.15 217 ARG E CA 1
ATOM 6438 C C . ARG E 1 128 ? -47.842 12.823 -80.914 1.00 33.77 217 ARG E C 1
ATOM 6439 O O . ARG E 1 128 ? -47.663 14.003 -80.790 1.00 35.00 217 ARG E O 1
ATOM 6447 N N . ALA E 1 129 ? -47.195 11.919 -80.200 1.00 33.69 218 ALA E N 1
ATOM 6448 C CA . ALA E 1 129 ? -46.173 12.291 -79.290 1.00 34.53 218 ALA E CA 1
ATOM 6449 C C . ALA E 1 129 ? -44.960 12.758 -80.061 1.00 33.88 218 ALA E C 1
ATOM 6450 O O . ALA E 1 129 ? -44.282 13.687 -79.646 1.00 34.39 218 ALA E O 1
ATOM 6452 N N . VAL E 1 130 ? -44.677 12.106 -81.169 1.00 34.63 219 VAL E N 1
ATOM 6453 C CA . VAL E 1 130 ? -43.544 12.511 -82.007 1.00 35.49 219 VAL E CA 1
ATOM 6454 C C . VAL E 1 130 ? -43.766 13.944 -82.452 1.00 33.91 219 VAL E C 1
ATOM 6455 O O . VAL E 1 130 ? -42.866 14.756 -82.401 1.00 33.36 219 VAL E O 1
ATOM 6459 N N . TRP E 1 131 ? -44.991 14.239 -82.870 1.00 35.01 220 TRP E N 1
ATOM 6460 C CA . TRP E 1 131 ? -45.357 15.572 -83.376 1.00 36.09 220 TRP E CA 1
ATOM 6461 C C . TRP E 1 131 ? -45.307 16.631 -82.306 1.00 38.51 220 TRP E C 1
ATOM 6462 O O . TRP E 1 131 ? -45.080 17.786 -82.577 1.00 41.72 220 TRP E O 1
ATOM 6473 N N . ASN E 1 132 ? -45.555 16.227 -81.082 1.00 40.27 221 ASN E N 1
ATOM 6474 C CA . ASN E 1 132 ? -45.416 17.131 -79.973 1.00 40.43 221 ASN E CA 1
ATOM 6475 C C . ASN E 1 132 ? -44.014 17.735 -79.924 1.00 38.55 221 ASN E C 1
ATOM 6476 O O . ASN E 1 132 ? -43.858 18.868 -79.530 1.00 36.82 221 ASN E O 1
ATOM 6481 N N . PHE E 1 133 ? -43.001 16.958 -80.305 1.00 40.10 222 PHE E N 1
ATOM 6482 C CA . PHE E 1 133 ? -41.610 17.410 -80.246 1.00 42.91 222 PHE E CA 1
ATOM 6483 C C . PHE E 1 133 ? -41.092 18.019 -81.546 1.00 43.62 222 PHE E C 1
ATOM 6484 O O . PHE E 1 133 ? -40.311 18.964 -81.521 1.00 46.25 222 PHE E O 1
ATOM 6492 N N . THR E 1 134 ? -41.535 17.490 -82.669 1.00 43.02 223 THR E N 1
ATOM 6493 C CA . THR E 1 134 ? -40.995 17.890 -83.941 1.00 43.61 223 THR E CA 1
ATOM 6494 C C . THR E 1 134 ? -41.712 19.078 -84.493 1.00 43.89 223 THR E C 1
ATOM 6495 O O . THR E 1 134 ? -41.150 19.791 -85.323 1.00 41.12 223 THR E O 1
ATOM 6499 N N . ASP E 1 135 ? -42.973 19.262 -84.099 1.00 44.25 224 ASP E N 1
ATOM 6500 C CA . ASP E 1 135 ? -43.777 20.372 -84.637 1.00 50.07 224 ASP E CA 1
ATOM 6501 C C . ASP E 1 135 ? -44.475 21.192 -83.564 1.00 51.23 224 ASP E C 1
ATOM 6502 O O . ASP E 1 135 ? -45.310 22.020 -83.868 1.00 51.29 224 ASP E O 1
ATOM 6507 N N . SER E 1 136 ? -44.116 20.979 -82.306 1.00 52.31 225 SER E N 1
ATOM 6508 C CA . SER E 1 136 ? -44.773 21.661 -81.208 1.00 50.84 225 SER E CA 1
ATOM 6509 C C . SER E 1 136 ? -46.285 21.606 -81.377 1.00 49.08 225 SER E C 1
ATOM 6510 O O . SER E 1 136 ? -46.961 22.584 -81.215 1.00 53.53 225 SER E O 1
ATOM 6513 N N . ASN E 1 137 ? -46.799 20.441 -81.675 1.00 49.55 226 ASN E N 1
ATOM 6514 C CA . ASN E 1 137 ? -48.190 20.287 -81.977 1.00 52.49 226 ASN E CA 1
ATOM 6515 C C . ASN E 1 137 ? -48.726 19.074 -81.228 1.00 50.93 226 ASN E C 1
ATOM 6516 O O . ASN E 1 137 ? -48.433 17.933 -81.583 1.00 46.45 226 ASN E O 1
ATOM 6521 N N . LEU E 1 138 ? -49.502 19.332 -80.187 1.00 50.55 227 LEU E N 1
ATOM 6522 C CA . LEU E 1 138 ? -50.114 18.274 -79.406 1.00 54.18 227 LEU E CA 1
ATOM 6523 C C . LEU E 1 138 ? -51.613 18.316 -79.623 1.00 53.05 227 LEU E C 1
ATOM 6524 O O . LEU E 1 138 ? -52.307 19.142 -79.059 1.00 58.61 227 LEU E O 1
ATOM 6529 N N . SER E 1 139 ? -52.107 17.398 -80.418 1.00 55.34 228 SER E N 1
ATOM 6530 C CA . SER E 1 139 ? -53.518 17.343 -80.744 1.00 56.73 228 SER E CA 1
ATOM 6531 C C . SER E 1 139 ? -54.230 16.356 -79.831 1.00 55.26 228 SER E C 1
ATOM 6532 O O . SER E 1 139 ? -53.921 15.147 -79.843 1.00 50.58 228 SER E O 1
ATOM 6535 N N . LEU E 1 140 ? -55.158 16.867 -79.030 1.00 52.77 229 LEU E N 1
ATOM 6536 C CA . LEU E 1 140 ? -56.035 16.020 -78.217 1.00 53.20 229 LEU E CA 1
ATOM 6537 C C . LEU E 1 140 ? -57.356 15.700 -78.926 1.00 52.72 229 LEU E C 1
ATOM 6538 O O . LEU E 1 140 ? -58.255 15.124 -78.333 1.00 52.14 229 LEU E O 1
ATOM 6543 N N . ASP E 1 141 ? -57.442 16.029 -80.209 1.00 54.57 230 ASP E N 1
ATOM 6544 C CA . ASP E 1 141 ? -58.665 15.870 -80.966 1.00 51.37 230 ASP E CA 1
ATOM 6545 C C . ASP E 1 141 ? -59.115 14.411 -81.078 1.00 47.17 230 ASP E C 1
ATOM 6546 O O . ASP E 1 141 ? -58.347 13.542 -81.471 1.00 42.72 230 ASP E O 1
ATOM 6551 N N . LYS E 1 142 ? -60.374 14.173 -80.708 1.00 49.57 231 LYS E N 1
ATOM 6552 C CA . LYS E 1 142 ? -61.058 12.882 -80.817 1.00 48.56 231 LYS E CA 1
ATOM 6553 C C . LYS E 1 142 ? -60.527 11.798 -79.892 1.00 44.95 231 LYS E C 1
ATOM 6554 O O . LYS E 1 142 ? -60.720 10.622 -80.156 1.00 53.07 231 LYS E O 1
ATOM 6560 N N . LEU E 1 143 ? -59.840 12.180 -78.832 1.00 41.22 232 LEU E N 1
ATOM 6561 C CA . LEU E 1 143 ? -59.306 11.222 -77.879 1.00 39.08 232 LEU E CA 1
ATOM 6562 C C . LEU E 1 143 ? -60.207 11.108 -76.666 1.00 39.15 232 LEU E C 1
ATOM 6563 O O . LEU E 1 143 ? -60.733 12.101 -76.172 1.00 41.41 232 LEU E O 1
ATOM 6568 N N . SER E 1 144 ? -60.394 9.890 -76.192 1.00 38.83 233 SER E N 1
ATOM 6569 C CA . SER E 1 144 ? -61.067 9.656 -74.924 1.00 39.85 233 SER E CA 1
ATOM 6570 C C . SER E 1 144 ? -60.111 9.993 -73.776 1.00 41.05 233 SER E C 1
ATOM 6571 O O . SER E 1 144 ? -58.924 10.160 -73.991 1.00 41.96 233 SER E O 1
ATOM 6574 N N . GLN E 1 145 ? -60.620 10.072 -72.552 1.00 43.55 234 GLN E N 1
ATOM 6575 C CA . GLN E 1 145 ? -59.780 10.419 -71.418 1.00 41.97 234 GLN E CA 1
ATOM 6576 C C . GLN E 1 145 ? -58.590 9.448 -71.239 1.00 41.01 234 GLN E C 1
ATOM 6577 O O . GLN E 1 145 ? -57.477 9.876 -70.960 1.00 38.81 234 GLN E O 1
ATOM 6583 N N . LYS E 1 146 ? -58.824 8.152 -71.386 1.00 41.00 235 LYS E N 1
ATOM 6584 C CA . LYS E 1 146 ? -57.743 7.209 -71.208 1.00 40.67 235 LYS E CA 1
ATOM 6585 C C . LYS E 1 146 ? -56.699 7.431 -72.284 1.00 39.57 235 LYS E C 1
ATOM 6586 O O . LYS E 1 146 ? -55.526 7.308 -72.014 1.00 39.78 235 LYS E O 1
ATOM 6590 N N . GLU E 1 147 ? -57.110 7.736 -73.508 1.00 41.37 236 GLU E N 1
ATOM 6591 C CA . GLU E 1 147 ? -56.152 8.047 -74.561 1.00 41.41 236 GLU E CA 1
ATOM 6592 C C . GLU E 1 147 ? -55.379 9.295 -74.202 1.00 39.39 236 GLU E C 1
ATOM 6593 O O . GLU E 1 147 ? -54.178 9.327 -74.355 1.00 38.51 236 GLU E O 1
ATOM 6599 N N . ILE E 1 148 ? -56.049 10.318 -73.694 1.00 40.44 237 ILE E N 1
ATOM 6600 C CA . ILE E 1 148 ? -55.352 11.539 -73.278 1.00 40.83 237 ILE E CA 1
ATOM 6601 C C . ILE E 1 148 ? -54.346 11.282 -72.177 1.00 43.52 237 ILE E C 1
ATOM 6602 O O . ILE E 1 148 ? -53.251 11.841 -72.185 1.00 47.04 237 ILE E O 1
ATOM 6607 N N . ASP E 1 149 ? -54.698 10.425 -71.228 1.00 45.88 238 ASP E N 1
ATOM 6608 C CA . ASP E 1 149 ? -53.789 10.100 -70.120 1.00 47.97 238 ASP E CA 1
ATOM 6609 C C . ASP E 1 149 ? -52.557 9.353 -70.604 1.00 45.84 238 ASP E C 1
ATOM 6610 O O . ASP E 1 149 ? -51.453 9.629 -70.156 1.00 49.32 238 ASP E O 1
ATOM 6615 N N . ALA E 1 150 ? -52.752 8.407 -71.506 1.00 43.16 239 ALA E N 1
ATOM 6616 C CA . ALA E 1 150 ? -51.646 7.655 -72.050 1.00 43.74 239 ALA E CA 1
ATOM 6617 C C . ALA E 1 150 ? -50.688 8.558 -72.825 1.00 42.95 239 ALA E C 1
ATOM 6618 O O . ALA E 1 150 ? -49.474 8.417 -72.766 1.00 41.68 239 ALA E O 1
ATOM 6620 N N . LEU E 1 151 ? -51.262 9.476 -73.574 1.00 42.10 240 LEU E N 1
ATOM 6621 C CA . LEU E 1 151 ? -50.489 10.374 -74.368 1.00 42.35 240 LEU E CA 1
ATOM 6622 C C . LEU E 1 151 ? -49.684 11.305 -73.469 1.00 44.75 240 LEU E C 1
ATOM 6623 O O . LEU E 1 151 ? -48.573 11.682 -73.806 1.00 43.50 240 LEU E O 1
ATOM 6628 N N . ASN E 1 152 ? -50.253 11.718 -72.348 1.00 47.61 241 ASN E N 1
ATOM 6629 C CA . ASN E 1 152 ? -49.508 12.569 -71.440 1.00 55.68 241 ASN E CA 1
ATOM 6630 C C . ASN E 1 152 ? -48.396 11.786 -70.770 1.00 54.48 241 ASN E C 1
ATOM 6631 O O . ASN E 1 152 ? -47.308 12.308 -70.601 1.00 56.31 241 ASN E O 1
ATOM 6636 N N . GLU E 1 153 ? -48.654 10.541 -70.397 1.00 53.75 242 GLU E N 1
ATOM 6637 C CA . GLU E 1 153 ? -47.605 9.710 -69.817 1.00 54.46 242 GLU E CA 1
ATOM 6638 C C . GLU E 1 153 ? -46.446 9.533 -70.814 1.00 51.14 242 GLU E C 1
ATOM 6639 O O . GLU E 1 153 ? -45.297 9.545 -70.442 1.00 49.23 242 GLU E O 1
ATOM 6645 N N . LEU E 1 154 ? -46.766 9.450 -72.095 1.00 49.65 243 LEU E N 1
ATOM 6646 C CA . LEU E 1 154 ? -45.765 9.270 -73.135 1.00 47.19 243 LEU E CA 1
ATOM 6647 C C . LEU E 1 154 ? -44.857 10.478 -73.340 1.00 48.57 243 LEU E C 1
ATOM 6648 O O . LEU E 1 154 ? -43.653 10.321 -73.436 1.00 51.72 243 LEU E O 1
ATOM 6653 N N . ILE E 1 155 ? -45.430 11.669 -73.426 1.00 52.00 244 ILE E N 1
ATOM 6654 C CA . ILE E 1 155 ? -44.636 12.860 -73.683 1.00 56.00 244 ILE E CA 1
ATOM 6655 C C . ILE E 1 155 ? -43.884 13.330 -72.446 1.00 57.71 244 ILE E C 1
ATOM 6656 O O . ILE E 1 155 ? -42.921 14.077 -72.574 1.00 64.78 244 ILE E O 1
ATOM 6661 N N . ASN E 1 156 ? -44.348 12.956 -71.257 1.00 57.27 245 ASN E N 1
ATOM 6662 C CA . ASN E 1 156 ? -43.763 13.456 -69.996 1.00 58.98 245 ASN E CA 1
ATOM 6663 C C . ASN E 1 156 ? -42.798 12.504 -69.328 1.00 55.95 245 ASN E C 1
ATOM 6664 O O . ASN E 1 156 ? -42.125 12.884 -68.387 1.00 57.80 245 ASN E O 1
ATOM 6669 N N . ALA E 1 157 ? -42.758 11.273 -69.809 1.00 55.10 246 ALA E N 1
ATOM 6670 C CA . ALA E 1 157 ? -41.886 10.254 -69.251 1.00 56.78 246 ALA E CA 1
ATOM 6671 C C . ALA E 1 157 ? -40.456 10.719 -69.309 1.00 61.79 246 ALA E C 1
ATOM 6672 O O . ALA E 1 157 ? -40.011 11.260 -70.324 1.00 63.86 246 ALA E O 1
ATOM 6674 N N . LYS E 1 158 ? -39.757 10.558 -68.193 1.00 64.84 247 LYS E N 1
ATOM 6675 C CA . LYS E 1 158 ? -38.354 10.899 -68.106 1.00 67.73 247 LYS E CA 1
ATOM 6676 C C . LYS E 1 158 ? -37.579 9.654 -67.633 1.00 70.21 247 LYS E C 1
ATOM 6677 O O . LYS E 1 158 ? -36.599 9.762 -66.913 1.00 73.02 247 LYS E O 1
ATOM 6681 N N . ASN E 1 159 ? -38.023 8.470 -68.058 1.00 69.53 248 ASN E N 1
ATOM 6682 C CA . ASN E 1 159 ? -37.318 7.205 -67.746 1.00 69.57 248 ASN E CA 1
ATOM 6683 C C . ASN E 1 159 ? -35.962 7.085 -68.438 1.00 71.44 248 ASN E C 1
ATOM 6684 O O . ASN E 1 159 ? -35.720 7.692 -69.489 1.00 69.69 248 ASN E O 1
ATOM 6689 N N . ALA E 1 160 ? -35.082 6.310 -67.811 1.00 76.16 249 ALA E N 1
ATOM 6690 C CA . ALA E 1 160 ? -33.749 6.011 -68.341 1.00 76.46 249 ALA E CA 1
ATOM 6691 C C . ALA E 1 160 ? -33.828 5.085 -69.551 1.00 74.23 249 ALA E C 1
ATOM 6692 O O . ALA E 1 160 ? -34.572 4.097 -69.563 1.00 70.21 249 ALA E O 1
ATOM 6694 N N . ILE E 1 161 ? -33.084 5.447 -70.584 1.00 76.70 250 ILE E N 1
ATOM 6695 C CA . ILE E 1 161 ? -33.043 4.689 -71.825 1.00 79.53 250 ILE E CA 1
ATOM 6696 C C . ILE E 1 161 ? -31.637 4.154 -71.977 1.00 78.43 250 ILE E C 1
ATOM 6697 O O . ILE E 1 161 ? -30.695 4.774 -71.498 1.00 76.19 250 ILE E O 1
ATOM 6702 N N . PRO E 1 162 ? -31.484 3.009 -72.655 1.00 80.51 251 PRO E N 1
ATOM 6703 C CA . PRO E 1 162 ? -30.123 2.578 -72.934 1.00 80.92 251 PRO E CA 1
ATOM 6704 C C . PRO E 1 162 ? -29.263 3.625 -73.677 1.00 80.70 251 PRO E C 1
ATOM 6705 O O . PRO E 1 162 ? -29.767 4.455 -74.448 1.00 79.08 251 PRO E O 1
ATOM 6709 N N . ASP E 1 163 ? -27.968 3.583 -73.400 1.00 88.83 252 ASP E N 1
ATOM 6710 C CA . ASP E 1 163 ? -27.000 4.528 -73.968 1.00 90.12 252 ASP E CA 1
ATOM 6711 C C . ASP E 1 163 ? -26.767 4.256 -75.469 1.00 88.51 252 ASP E C 1
ATOM 6712 O O . ASP E 1 163 ? -26.530 5.187 -76.222 1.00 89.02 252 ASP E O 1
ATOM 6714 N N . ASN E 1 164 ? -26.901 3.007 -75.913 1.00 86.08 253 ASN E N 1
ATOM 6715 C CA . ASN E 1 164 ? -26.562 2.642 -77.288 1.00 90.06 253 ASN E CA 1
ATOM 6716 C C . ASN E 1 164 ? -27.502 3.164 -78.427 1.00 88.69 253 ASN E C 1
ATOM 6717 O O . ASN E 1 164 ? -27.104 3.187 -79.592 1.00 91.07 253 ASN E O 1
ATOM 6719 N N . LEU E 1 165 ? -28.699 3.638 -78.095 1.00 83.67 254 LEU E N 1
ATOM 6720 C CA . LEU E 1 165 ? -29.776 3.784 -79.089 1.00 79.68 254 LEU E CA 1
ATOM 6721 C C . LEU E 1 165 ? -29.562 4.756 -80.277 1.00 75.58 254 LEU E C 1
ATOM 6722 O O . LEU E 1 165 ? -29.293 5.948 -80.083 1.00 72.13 254 LEU E O 1
ATOM 6727 N N . VAL E 1 166 ? -29.769 4.255 -81.501 1.00 69.26 255 VAL E N 1
ATOM 6728 C CA . VAL E 1 166 ? -29.824 5.114 -82.692 1.00 66.45 255 VAL E CA 1
ATOM 6729 C C . VAL E 1 166 ? -30.990 4.695 -83.591 1.00 61.68 255 VAL E C 1
ATOM 6730 O O . VAL E 1 166 ? -31.311 3.498 -83.710 1.00 61.99 255 VAL E O 1
ATOM 6734 N N . LEU E 1 167 ? -31.650 5.683 -84.193 1.00 56.91 256 LEU E N 1
ATOM 6735 C CA . LEU E 1 167 ? -32.734 5.427 -85.130 1.00 51.95 256 LEU E CA 1
ATOM 6736 C C . LEU E 1 167 ? -32.374 6.016 -86.479 1.00 52.33 256 LEU E C 1
ATOM 6737 O O . LEU E 1 167 ? -31.638 6.974 -86.557 1.00 52.63 256 LEU E O 1
ATOM 6742 N N . ASN E 1 168 ? -32.921 5.444 -87.543 1.00 50.86 257 ASN E N 1
ATOM 6743 C CA . ASN E 1 168 ? -32.721 6.011 -88.844 1.00 48.50 257 ASN E CA 1
ATOM 6744 C C . ASN E 1 168 ? -33.795 7.001 -89.148 1.00 47.49 257 ASN E C 1
ATOM 6745 O O . ASN E 1 168 ? -34.927 6.875 -88.686 1.00 45.99 257 ASN E O 1
ATOM 6750 N N . LEU E 1 169 ? -33.436 7.974 -89.973 1.00 48.28 258 LEU E N 1
ATOM 6751 C CA . LEU E 1 169 ? -34.387 8.880 -90.558 1.00 46.22 258 LEU E CA 1
ATOM 6752 C C . LEU E 1 169 ? -34.394 8.614 -92.042 1.00 46.60 258 LEU E C 1
ATOM 6753 O O . LEU E 1 169 ? -33.343 8.475 -92.635 1.00 55.52 258 LEU E O 1
ATOM 6758 N N . TYR E 1 170 ? -35.565 8.480 -92.636 1.00 43.93 259 TYR E N 1
ATOM 6759 C CA . TYR E 1 170 ? -35.700 8.298 -94.078 1.00 41.12 259 TYR E CA 1
ATOM 6760 C C . TYR E 1 170 ? -36.120 9.632 -94.706 1.00 41.59 259 TYR E C 1
ATOM 6761 O O . TYR E 1 170 ? -37.136 10.237 -94.320 1.00 38.09 259 TYR E O 1
ATOM 6770 N N . LEU E 1 171 ? -35.317 10.071 -95.669 1.00 42.17 260 LEU E N 1
ATOM 6771 C CA . LEU E 1 171 ? -35.466 11.360 -96.344 1.00 42.22 260 LEU E CA 1
ATOM 6772 C C . LEU E 1 171 ? -35.959 11.144 -97.771 1.00 41.88 260 LEU E C 1
ATOM 6773 O O . LEU E 1 171 ? -35.325 10.407 -98.523 1.00 44.73 260 LEU E O 1
ATOM 6778 N N . PRO E 1 172 ? -37.074 11.776 -98.166 1.00 39.80 261 PRO E N 1
ATOM 6779 C CA . PRO E 1 172 ? -37.643 11.492 -99.470 1.00 39.49 261 PRO E CA 1
ATOM 6780 C C . PRO E 1 172 ? -36.947 12.197 -100.634 1.00 42.96 261 PRO E C 1
ATOM 6781 O O . PRO E 1 172 ? -36.430 13.289 -100.474 1.00 42.06 261 PRO E O 1
ATOM 6785 N N . ASP E 1 173 ? -36.940 11.556 -101.794 1.00 46.92 262 ASP E N 1
ATOM 6786 C CA . ASP E 1 173 ? -36.459 12.176 -103.017 1.00 52.92 262 ASP E CA 1
ATOM 6787 C C . ASP E 1 173 ? -37.164 13.517 -103.285 1.00 53.48 262 ASP E C 1
ATOM 6788 O O . ASP E 1 173 ? -36.531 14.475 -103.718 1.00 59.99 262 ASP E O 1
ATOM 6793 N N . ASP E 1 174 ? -38.463 13.570 -103.042 1.00 52.18 263 ASP E N 1
ATOM 6794 C CA . ASP E 1 174 ? -39.274 14.773 -103.258 1.00 54.13 263 ASP E CA 1
ATOM 6795 C C . ASP E 1 174 ? -39.735 15.347 -101.906 1.00 51.82 263 ASP E C 1
ATOM 6796 O O . ASP E 1 174 ? -40.437 14.684 -101.154 1.00 48.86 263 ASP E O 1
ATOM 6801 N N . SER E 1 175 ? -39.374 16.589 -101.617 1.00 51.56 264 SER E N 1
ATOM 6802 C CA . SER E 1 175 ? -39.608 17.144 -100.287 1.00 50.86 264 SER E CA 1
ATOM 6803 C C . SER E 1 175 ? -41.076 17.563 -100.015 1.00 50.11 264 SER E C 1
ATOM 6804 O O . SER E 1 175 ? -41.405 18.065 -98.938 1.00 50.53 264 SER E O 1
ATOM 6807 N N . TYR E 1 176 ? -41.952 17.391 -101.000 1.00 48.79 265 TYR E N 1
ATOM 6808 C CA . TYR E 1 176 ? -43.397 17.427 -100.768 1.00 45.58 265 TYR E CA 1
ATOM 6809 C C . TYR E 1 176 ? -43.823 16.412 -99.681 1.00 42.08 265 TYR E C 1
ATOM 6810 O O . TYR E 1 176 ? -44.776 16.690 -98.937 1.00 40.44 265 TYR E O 1
ATOM 6819 N N . TYR E 1 177 ? -43.107 15.289 -99.577 1.00 37.80 266 TYR E N 1
ATOM 6820 C CA . TYR E 1 177 ? -43.433 14.254 -98.624 1.00 37.48 266 TYR E CA 1
ATOM 6821 C C . TYR E 1 177 ? -42.709 14.392 -97.292 1.00 36.63 266 TYR E C 1
ATOM 6822 O O . TYR E 1 177 ? -41.652 14.967 -97.220 1.00 37.86 266 TYR E O 1
ATOM 6831 N N . GLN E 1 178 ? -43.302 13.819 -96.254 1.00 37.06 267 GLN E N 1
ATOM 6832 C CA . GLN E 1 178 ? -42.748 13.833 -94.921 1.00 37.95 267 GLN E CA 1
ATOM 6833 C C . GLN E 1 178 ? -41.445 13.070 -94.902 1.00 39.55 267 GLN E C 1
ATOM 6834 O O . GLN E 1 178 ? -41.279 12.049 -95.601 1.00 36.72 267 GLN E O 1
ATOM 6839 N N . ASN E 1 179 ? -40.561 13.500 -94.019 1.00 39.92 268 ASN E N 1
ATOM 6840 C CA . ASN E 1 179 ? -39.497 12.643 -93.532 1.00 40.96 268 ASN E CA 1
ATOM 6841 C C . ASN E 1 179 ? -40.087 11.610 -92.570 1.00 37.54 268 ASN E C 1
ATOM 6842 O O . ASN E 1 179 ? -41.045 11.901 -91.900 1.00 36.27 268 ASN E O 1
ATOM 6847 N N . LEU E 1 180 ? -39.493 10.421 -92.515 1.00 37.95 269 LEU E N 1
ATOM 6848 C CA . LEU E 1 180 ? -40.035 9.319 -91.750 1.00 35.37 269 LEU E CA 1
ATOM 6849 C C . LEU E 1 180 ? -39.021 8.872 -90.749 1.00 36.30 269 LEU E C 1
ATOM 6850 O O . LEU E 1 180 ? -37.867 8.808 -91.060 1.00 39.57 269 LEU E O 1
ATOM 6855 N N . LEU E 1 181 ? -39.463 8.569 -89.544 1.00 36.61 270 LEU E N 1
ATOM 6856 C CA . LEU E 1 181 ? -38.589 8.187 -88.448 1.00 36.27 270 LEU E CA 1
ATOM 6857 C C . LEU E 1 181 ? -38.746 6.736 -88.155 1.00 37.12 270 LEU E C 1
ATOM 6858 O O . LEU E 1 181 ? -39.863 6.262 -87.935 1.00 40.47 270 LEU E O 1
ATOM 6863 N N . GLY E 1 182 ? -37.649 5.996 -88.182 1.00 39.77 271 GLY E N 1
ATOM 6864 C CA . GLY E 1 182 ? -37.701 4.534 -88.034 1.00 38.99 271 GLY E CA 1
ATOM 6865 C C . GLY E 1 182 ? -38.065 4.115 -86.629 1.00 39.08 271 GLY E C 1
ATOM 6866 O O . GLY E 1 182 ? -38.057 4.935 -85.747 1.00 40.00 271 GLY E O 1
ATOM 6867 N N . THR E 1 183 ? -38.377 2.841 -86.417 1.00 39.42 272 THR E N 1
ATOM 6868 C CA . THR E 1 183 ? -38.562 2.316 -85.062 1.00 41.29 272 THR E CA 1
ATOM 6869 C C . THR E 1 183 ? -37.621 1.185 -84.675 1.00 42.66 272 THR E C 1
ATOM 6870 O O . THR E 1 183 ? -37.631 0.796 -83.521 1.00 44.55 272 THR E O 1
ATOM 6874 N N . LYS E 1 184 ? -36.905 0.601 -85.631 1.00 44.86 273 LYS E N 1
ATOM 6875 C CA . LYS E 1 184 ? -35.899 -0.438 -85.352 1.00 51.03 273 LYS E CA 1
ATOM 6876 C C . LYS E 1 184 ? -34.650 0.326 -84.905 1.00 55.67 273 LYS E C 1
ATOM 6877 O O . LYS E 1 184 ? -34.163 1.186 -85.640 1.00 58.93 273 LYS E O 1
ATOM 6879 N N . PHE E 1 185 ? -34.206 0.088 -83.669 1.00 56.51 274 PHE E N 1
ATOM 6880 C CA . PHE E 1 185 ? -32.931 0.615 -83.192 1.00 56.77 274 PHE E CA 1
ATOM 6881 C C . PHE E 1 185 ? -31.826 -0.202 -83.828 1.00 64.03 274 PHE E C 1
ATOM 6882 O O . PHE E 1 185 ? -31.945 -1.421 -83.921 1.00 64.67 274 PHE E O 1
ATOM 6890 N N . VAL E 1 186 ? -30.764 0.454 -84.288 1.00 71.36 275 VAL E N 1
ATOM 6891 C CA . VAL E 1 186 ? -29.720 -0.277 -85.057 1.00 76.08 275 VAL E CA 1
ATOM 6892 C C . VAL E 1 186 ? -28.726 -1.109 -84.215 1.00 79.89 275 VAL E C 1
ATOM 6893 O O . VAL E 1 186 ? -28.354 -0.736 -83.114 1.00 79.67 275 VAL E O 1
ATOM 6897 N N . THR F 1 12 ? -58.907 -14.157 -102.127 1.00 59.98 101 THR F N 1
ATOM 6898 C CA . THR F 1 12 ? -57.590 -13.531 -101.803 1.00 60.17 101 THR F CA 1
ATOM 6899 C C . THR F 1 12 ? -56.461 -14.555 -101.743 1.00 54.77 101 THR F C 1
ATOM 6900 O O . THR F 1 12 ? -56.467 -15.468 -100.924 1.00 56.07 101 THR F O 1
ATOM 6904 N N . LYS F 1 13 ? -55.474 -14.370 -102.606 1.00 54.19 102 LYS F N 1
ATOM 6905 C CA . LYS F 1 13 ? -54.306 -15.225 -102.652 1.00 52.49 102 LYS F CA 1
ATOM 6906 C C . LYS F 1 13 ? -53.210 -14.600 -101.776 1.00 50.34 102 LYS F C 1
ATOM 6907 O O . LYS F 1 13 ? -53.207 -13.394 -101.535 1.00 48.98 102 LYS F O 1
ATOM 6912 N N . TYR F 1 14 ? -52.313 -15.444 -101.256 1.00 45.69 103 TYR F N 1
ATOM 6913 C CA . TYR F 1 14 ? -51.212 -14.999 -100.421 1.00 38.75 103 TYR F CA 1
ATOM 6914 C C . TYR F 1 14 ? -49.939 -15.495 -101.043 1.00 37.96 103 TYR F C 1
ATOM 6915 O O . TYR F 1 14 ? -49.949 -16.526 -101.736 1.00 40.78 103 TYR F O 1
ATOM 6924 N N . LYS F 1 15 ? -48.838 -14.773 -100.858 1.00 35.17 104 LYS F N 1
ATOM 6925 C CA . LYS F 1 15 ? -47.565 -15.300 -101.279 1.00 34.49 104 LYS F CA 1
ATOM 6926 C C . LYS F 1 15 ? -46.753 -15.585 -100.047 1.00 34.33 104 LYS F C 1
ATOM 6927 O O . LYS F 1 15 ? -46.825 -14.848 -99.074 1.00 35.25 104 LYS F O 1
ATOM 6932 N N . GLY F 1 16 ? -46.045 -16.705 -100.066 1.00 35.43 105 GLY F N 1
ATOM 6933 C CA . GLY F 1 16 ? -45.168 -17.099 -98.982 1.00 34.79 105 GLY F CA 1
ATOM 6934 C C . GLY F 1 16 ? -43.745 -16.954 -99.463 1.00 35.65 105 GLY F C 1
ATOM 6935 O O . GLY F 1 16 ? -43.464 -17.266 -100.628 1.00 39.60 105 GLY F O 1
ATOM 6936 N N . TYR F 1 17 ? -42.851 -16.470 -98.603 1.00 34.18 106 TYR F N 1
ATOM 6937 C CA . TYR F 1 17 ? -41.466 -16.310 -98.985 1.00 36.14 106 TYR F CA 1
ATOM 6938 C C . TYR F 1 17 ? -40.493 -16.288 -97.808 1.00 36.09 106 TYR F C 1
ATOM 6939 O O . TYR F 1 17 ? -40.883 -16.042 -96.700 1.00 40.52 106 TYR F O 1
ATOM 6948 N N . THR F 1 18 ? -39.216 -16.509 -98.061 1.00 34.67 107 THR F N 1
ATOM 6949 C CA . THR F 1 18 ? -38.236 -16.425 -97.013 1.00 34.76 107 THR F CA 1
ATOM 6950 C C . THR F 1 18 ? -37.409 -15.165 -97.129 1.00 37.94 107 THR F C 1
ATOM 6951 O O . THR F 1 18 ? -37.268 -14.582 -98.221 1.00 38.48 107 THR F O 1
ATOM 6955 N N . LEU F 1 19 ? -36.855 -14.730 -96.000 1.00 38.54 108 LEU F N 1
ATOM 6956 C CA . LEU F 1 19 ? -35.822 -13.707 -96.013 1.00 38.85 108 LEU F CA 1
ATOM 6957 C C . LEU F 1 19 ? -34.539 -14.309 -95.473 1.00 40.43 108 LEU F C 1
ATOM 6958 O O . LEU F 1 19 ? -34.280 -14.263 -94.281 1.00 42.84 108 LEU F O 1
ATOM 6963 N N . LEU F 1 20 ? -33.712 -14.802 -96.391 1.00 40.99 109 LEU F N 1
ATOM 6964 C CA . LEU F 1 20 ? -32.523 -15.598 -96.080 1.00 40.79 109 LEU F CA 1
ATOM 6965 C C . LEU F 1 20 ? -31.404 -14.847 -95.398 1.00 42.99 109 LEU F C 1
ATOM 6966 O O . LEU F 1 20 ? -30.574 -15.452 -94.767 1.00 45.13 109 LEU F O 1
ATOM 6971 N N . ASP F 1 21 ? -31.385 -13.535 -95.524 1.00 48.74 110 ASP F N 1
ATOM 6972 C CA . ASP F 1 21 ? -30.301 -12.715 -95.002 1.00 54.72 110 ASP F CA 1
ATOM 6973 C C . ASP F 1 21 ? -30.749 -11.887 -93.822 1.00 50.65 110 ASP F C 1
ATOM 6974 O O . ASP F 1 21 ? -30.050 -10.996 -93.394 1.00 46.62 110 ASP F O 1
ATOM 6979 N N . LYS F 1 22 ? -31.942 -12.147 -93.313 1.00 51.38 111 LYS F N 1
ATOM 6980 C CA . LYS F 1 22 ? -32.481 -11.295 -92.280 1.00 51.86 111 LYS F CA 1
ATOM 6981 C C . LYS F 1 22 ? -31.727 -11.379 -90.952 1.00 49.75 111 LYS F C 1
ATOM 6982 O O . LYS F 1 22 ? -31.471 -10.373 -90.315 1.00 54.99 111 LYS F O 1
ATOM 6988 N N . TYR F 1 23 ? -31.391 -12.568 -90.529 1.00 45.51 112 TYR F N 1
ATOM 6989 C CA . TYR F 1 23 ? -30.727 -12.727 -89.260 1.00 47.04 112 TYR F CA 1
ATOM 6990 C C . TYR F 1 23 ? -29.206 -12.895 -89.476 1.00 47.69 112 TYR F C 1
ATOM 6991 O O . TYR F 1 23 ? -28.770 -13.396 -90.492 1.00 46.15 112 TYR F O 1
ATOM 7000 N N . PRO F 1 24 ? -28.401 -12.471 -88.514 1.00 49.79 113 PRO F N 1
ATOM 7001 C CA . PRO F 1 24 ? -26.984 -12.721 -88.647 1.00 53.00 113 PRO F CA 1
ATOM 7002 C C . PRO F 1 24 ? -26.599 -14.212 -88.615 1.00 54.76 113 PRO F C 1
ATOM 7003 O O . PRO F 1 24 ? -27.306 -15.036 -88.039 1.00 52.30 113 PRO F O 1
ATOM 7007 N N . LYS F 1 25 ? -25.465 -14.507 -89.252 1.00 57.67 114 LYS F N 1
ATOM 7008 C CA . LYS F 1 25 ? -24.792 -15.819 -89.241 1.00 60.36 114 LYS F CA 1
ATOM 7009 C C . LYS F 1 25 ? -24.858 -16.534 -87.881 1.00 65.21 114 LYS F C 1
ATOM 7010 O O . LYS F 1 25 ? -25.119 -17.738 -87.823 1.00 60.39 114 LYS F O 1
ATOM 7013 N N . GLU F 1 26 ? -24.636 -15.781 -86.796 1.00 70.14 115 GLU F N 1
ATOM 7014 C CA . GLU F 1 26 ? -24.534 -16.353 -85.440 1.00 72.51 115 GLU F CA 1
ATOM 7015 C C . GLU F 1 26 ? -25.855 -16.941 -84.959 1.00 68.52 115 GLU F C 1
ATOM 7016 O O . GLU F 1 26 ? -25.863 -17.721 -84.034 1.00 68.80 115 GLU F O 1
ATOM 7022 N N . ASP F 1 27 ? -26.972 -16.530 -85.554 1.00 65.95 116 ASP F N 1
ATOM 7023 C CA . ASP F 1 27 ? -28.270 -17.077 -85.186 1.00 63.05 116 ASP F CA 1
ATOM 7024 C C . ASP F 1 27 ? -28.481 -18.431 -85.806 1.00 62.34 116 ASP F C 1
ATOM 7025 O O . ASP F 1 27 ? -29.384 -19.154 -85.399 1.00 60.30 116 ASP F O 1
ATOM 7030 N N . ASP F 1 28 ? -27.709 -18.741 -86.848 1.00 63.01 117 ASP F N 1
ATOM 7031 C CA . ASP F 1 28 ? -27.855 -20.004 -87.570 1.00 63.74 117 ASP F CA 1
ATOM 7032 C C . ASP F 1 28 ? -29.304 -20.222 -88.057 1.00 58.77 117 ASP F C 1
ATOM 7033 O O . ASP F 1 28 ? -29.910 -21.289 -87.856 1.00 60.05 117 ASP F O 1
ATOM 7038 N N . PHE F 1 29 ? -29.864 -19.212 -88.719 1.00 54.45 118 PHE F N 1
ATOM 7039 C CA . PHE F 1 29 ? -31.279 -19.236 -89.053 1.00 50.49 118 PHE F CA 1
ATOM 7040 C C . PHE F 1 29 ? -31.607 -18.398 -90.268 1.00 47.25 118 PHE F C 1
ATOM 7041 O O . PHE F 1 29 ? -31.892 -17.214 -90.174 1.00 46.83 118 PHE F O 1
ATOM 7049 N N . ARG F 1 30 ? -31.582 -19.047 -91.419 1.00 46.66 119 ARG F N 1
ATOM 7050 C CA . ARG F 1 30 ? -31.939 -18.416 -92.697 1.00 44.35 119 ARG F CA 1
ATOM 7051 C C . ARG F 1 30 ? -33.403 -18.482 -93.038 1.00 43.10 119 ARG F C 1
ATOM 7052 O O . ARG F 1 30 ? -33.936 -17.556 -93.667 1.00 41.67 119 ARG F O 1
ATOM 7060 N N . ASP F 1 31 ? -34.069 -19.570 -92.633 1.00 43.31 120 ASP F N 1
ATOM 7061 C CA . ASP F 1 31 ? -35.440 -19.804 -93.061 1.00 45.70 120 ASP F CA 1
ATOM 7062 C C . ASP F 1 31 ? -36.486 -19.079 -92.205 1.00 42.11 120 ASP F C 1
ATOM 7063 O O . ASP F 1 31 ? -37.327 -19.696 -91.575 1.00 43.53 120 ASP F O 1
ATOM 7068 N N . ALA F 1 32 ? -36.461 -17.753 -92.318 1.00 39.26 121 ALA F N 1
ATOM 7069 C CA . ALA F 1 32 ? -37.436 -16.892 -91.735 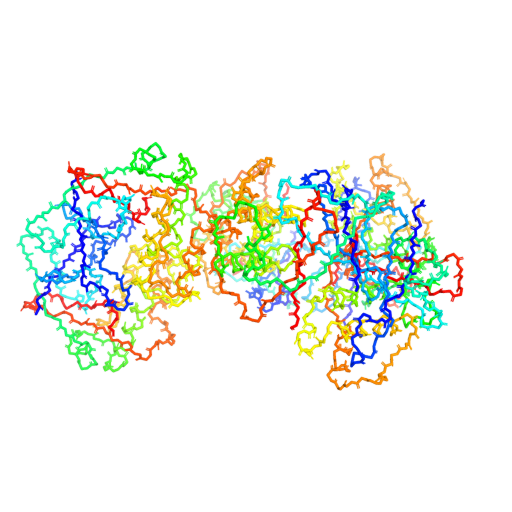1.00 36.51 121 ALA F CA 1
ATOM 7070 C C . ALA F 1 32 ? -38.526 -16.716 -92.786 1.00 35.76 121 ALA F C 1
ATOM 7071 O O . ALA F 1 32 ? -38.306 -16.047 -93.809 1.00 33.41 121 ALA F O 1
ATOM 7073 N N . ILE F 1 33 ? -39.705 -17.267 -92.508 1.00 35.59 122 ILE F N 1
ATOM 7074 C CA . ILE F 1 33 ? -40.772 -17.283 -93.492 1.00 37.78 122 ILE F CA 1
ATOM 7075 C C . ILE F 1 33 ? -41.832 -16.250 -93.213 1.00 35.33 122 ILE F C 1
ATOM 7076 O O . ILE F 1 33 ? -42.160 -16.020 -92.088 1.00 36.33 122 ILE F O 1
ATOM 7081 N N . TYR F 1 34 ? -42.368 -15.649 -94.273 1.00 35.49 123 TYR F N 1
ATOM 7082 C CA . TYR F 1 34 ? -43.405 -14.652 -94.182 1.00 33.42 123 TYR F CA 1
ATOM 7083 C C . TYR F 1 34 ? -44.486 -14.966 -95.171 1.00 34.37 123 TYR F C 1
ATOM 7084 O O . TYR F 1 34 ? -44.256 -15.635 -96.160 1.00 32.91 123 TYR F O 1
ATOM 7093 N N . ILE F 1 35 ? -45.682 -14.472 -94.872 1.00 36.85 124 ILE F N 1
ATOM 7094 C CA . ILE F 1 35 ? -46.841 -14.541 -95.753 1.00 35.70 124 ILE F CA 1
ATOM 7095 C C . ILE F 1 35 ? -47.342 -13.113 -96.014 1.00 33.56 124 ILE F C 1
ATOM 7096 O O . ILE F 1 35 ? -47.246 -12.258 -95.166 1.00 32.01 124 ILE F O 1
ATOM 7101 N N . GLU F 1 36 ? -47.827 -12.842 -97.208 1.00 34.67 125 GLU F N 1
ATOM 7102 C CA . GLU F 1 36 ? -48.207 -11.492 -97.592 1.00 37.36 125 GLU F CA 1
ATOM 7103 C C . GLU F 1 36 ? -49.337 -11.658 -98.579 1.00 38.57 125 GLU F C 1
ATOM 7104 O O . GLU F 1 36 ? -49.250 -12.478 -99.487 1.00 38.39 125 GLU F O 1
ATOM 7110 N N . ASP F 1 37 ? -50.416 -10.911 -98.395 1.00 42.85 126 ASP F N 1
ATOM 7111 C CA . ASP F 1 37 ? -51.542 -10.980 -99.307 1.00 47.21 126 ASP F CA 1
ATOM 7112 C C . ASP F 1 37 ? -51.225 -10.296 -100.652 1.00 48.55 126 ASP F C 1
ATOM 7113 O O . ASP F 1 37 ? -50.426 -9.367 -100.720 1.00 46.23 126 ASP F O 1
ATOM 7118 N N . MET F 1 38 ? -51.830 -10.815 -101.713 1.00 53.48 127 MET F N 1
ATOM 7119 C CA . MET F 1 38 ? -51.560 -10.394 -103.091 1.00 58.17 127 MET F CA 1
ATOM 7120 C C . MET F 1 38 ? -52.359 -9.178 -103.483 1.00 60.52 127 MET F C 1
ATOM 7121 O O . MET F 1 38 ? -52.106 -8.600 -104.525 1.00 58.90 127 MET F O 1
ATOM 7126 N N . ASP F 1 39 ? -53.317 -8.769 -102.658 1.00 67.06 128 ASP F N 1
ATOM 7127 C CA . ASP F 1 39 ? -54.074 -7.554 -102.935 1.00 70.97 128 ASP F CA 1
ATOM 7128 C C . ASP F 1 39 ? -53.140 -6.608 -102.225 1.00 67.80 128 ASP F C 1
ATOM 7129 O O . ASP F 1 39 ? -51.936 -6.850 -102.266 1.00 81.52 128 ASP F O 1
ATOM 7134 N N . ASN F 1 40 ? -53.548 -5.548 -101.590 1.00 61.49 129 ASN F N 1
ATOM 7135 C CA . ASN F 1 40 ? -52.506 -4.891 -100.769 1.00 55.96 129 ASN F CA 1
ATOM 7136 C C . ASN F 1 40 ? -53.096 -4.492 -99.483 1.00 55.06 129 ASN F C 1
ATOM 7137 O O . ASN F 1 40 ? -52.928 -3.373 -99.064 1.00 53.56 129 ASN F O 1
ATOM 7142 N N . ASN F 1 41 ? -53.830 -5.421 -98.878 1.00 56.33 130 ASN F N 1
ATOM 7143 C CA . ASN F 1 41 ? -54.715 -5.062 -97.737 1.00 60.69 130 ASN F CA 1
ATOM 7144 C C . ASN F 1 41 ? -53.929 -4.888 -96.451 1.00 59.90 130 ASN F C 1
ATOM 7145 O O . ASN F 1 41 ? -54.227 -4.010 -95.616 1.00 55.47 130 ASN F O 1
ATOM 7150 N N . ASP F 1 42 ? -52.861 -5.652 -96.316 1.00 56.02 131 ASP F N 1
ATOM 7151 C CA . ASP F 1 42 ? -51.906 -5.183 -95.333 1.00 61.21 131 ASP F CA 1
ATOM 7152 C C . ASP F 1 42 ? -50.531 -5.823 -95.487 1.00 52.85 131 ASP F C 1
ATOM 7153 O O . ASP F 1 42 ? -50.123 -6.184 -96.607 1.00 52.43 131 ASP F O 1
ATOM 7158 N N . THR F 1 43 ? -49.805 -5.858 -94.378 1.00 47.58 132 THR F N 1
ATOM 7159 C CA . THR F 1 43 ? -48.394 -6.131 -94.371 1.00 49.82 132 THR F CA 1
ATOM 7160 C C . THR F 1 43 ? -48.083 -7.606 -94.156 1.00 44.50 132 THR F C 1
ATOM 7161 O O . THR F 1 43 ? -48.985 -8.378 -93.860 1.00 46.81 132 THR F O 1
ATOM 7165 N N . SER F 1 44 ? -46.807 -7.975 -94.286 1.00 40.65 133 SER F N 1
ATOM 7166 C CA . SER F 1 44 ? -46.372 -9.369 -94.081 1.00 38.84 133 SER F CA 1
ATOM 7167 C C . SER F 1 44 ? -46.464 -9.811 -92.630 1.00 37.21 133 SER F C 1
ATOM 7168 O O . SER F 1 44 ? -46.344 -9.006 -91.720 1.00 39.94 133 SER F O 1
ATOM 7171 N N . SER F 1 45 ? -46.644 -11.104 -92.443 1.00 35.65 134 SER F N 1
ATOM 7172 C CA . SER F 1 45 ? -46.660 -11.690 -91.134 1.00 38.12 134 SER F CA 1
ATOM 7173 C C . SER F 1 45 ? -45.669 -12.820 -91.074 1.00 38.87 134 SER F C 1
ATOM 7174 O O . SER F 1 45 ? -45.585 -13.633 -91.987 1.00 39.00 134 SER F O 1
ATOM 7177 N N . VAL F 1 46 ? -45.066 -12.953 -89.914 1.00 37.21 135 VAL F N 1
ATOM 7178 C CA . VAL F 1 46 ? -44.312 -14.117 -89.573 1.00 34.95 135 VAL F CA 1
ATOM 7179 C C . VAL F 1 46 ? -45.193 -15.343 -89.662 1.00 36.52 135 VAL F C 1
ATOM 7180 O O . VAL F 1 46 ? -46.323 -15.333 -89.185 1.00 35.70 135 VAL F O 1
ATOM 7184 N N . VAL F 1 47 ? -44.677 -16.397 -90.303 1.00 36.82 136 VAL F N 1
ATOM 7185 C CA . VAL F 1 47 ? -45.321 -17.696 -90.283 1.00 37.26 136 VAL F CA 1
ATOM 7186 C C . VAL F 1 47 ? -44.275 -18.765 -90.102 1.00 39.59 136 VAL F C 1
ATOM 7187 O O . VAL F 1 47 ? -43.088 -18.518 -90.200 1.00 42.27 136 VAL F O 1
ATOM 7191 N N . TYR F 1 48 ? -44.738 -19.955 -89.7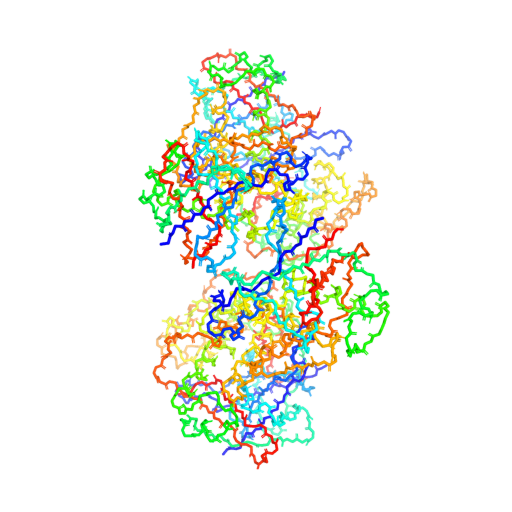74 1.00 39.12 137 TYR F N 1
ATOM 7192 C CA . TYR F 1 48 ? -43.865 -21.051 -89.537 1.00 39.67 137 TYR F CA 1
ATOM 7193 C C . TYR F 1 48 ? -44.232 -22.201 -90.457 1.00 40.16 137 TYR F C 1
ATOM 7194 O O . TYR F 1 48 ? -45.383 -22.388 -90.816 1.00 41.33 137 TYR F O 1
ATOM 7203 N N . CYS F 1 49 ? -43.233 -22.998 -90.777 1.00 41.95 138 CYS F N 1
ATOM 7204 C CA . CYS F 1 49 ? -43.398 -24.165 -91.575 1.00 44.24 138 CYS F CA 1
ATOM 7205 C C . CYS F 1 49 ? -44.075 -25.227 -90.743 1.00 45.12 138 CYS F C 1
ATOM 7206 O O . CYS F 1 49 ? -43.658 -25.506 -89.617 1.00 46.88 138 CYS F O 1
ATOM 7209 N N . PHE F 1 50 ? -45.107 -25.814 -91.308 1.00 43.50 139 PHE F N 1
ATOM 7210 C CA . PHE F 1 50 ? -45.893 -26.822 -90.644 1.00 47.41 139 PHE F CA 1
ATOM 7211 C C . PHE F 1 50 ? -45.431 -28.238 -91.030 1.00 51.80 139 PHE F C 1
ATOM 7212 O O . PHE F 1 50 ? -45.885 -29.209 -90.420 1.00 56.46 139 PHE F O 1
ATOM 7220 N N . ASN F 1 51 ? -44.586 -28.362 -92.061 1.00 50.96 140 ASN F N 1
ATOM 7221 C CA . ASN F 1 51 ? -44.158 -29.671 -92.609 1.00 55.06 140 ASN F CA 1
ATOM 7222 C C . ASN F 1 51 ? -42.639 -29.719 -92.866 1.00 55.60 140 ASN F C 1
ATOM 7223 O O . ASN F 1 51 ? -42.161 -29.276 -93.928 1.00 55.31 140 ASN F O 1
ATOM 7228 N N . VAL F 1 52 ? -41.890 -30.280 -91.922 1.00 55.20 141 VAL F N 1
ATOM 7229 C CA . VAL F 1 52 ? -40.428 -30.346 -92.025 1.00 52.37 141 VAL F CA 1
ATOM 7230 C C . VAL F 1 52 ? -39.935 -31.109 -93.261 1.00 50.93 141 VAL F C 1
ATOM 7231 O O . VAL F 1 52 ? -38.863 -30.825 -93.776 1.00 46.49 141 VAL F O 1
ATOM 7235 N N . THR F 1 53 ? -40.716 -32.058 -93.764 1.00 53.46 142 THR F N 1
ATOM 7236 C CA . THR F 1 53 ? -40.286 -32.838 -94.965 1.00 56.33 142 THR F CA 1
ATOM 7237 C C . THR F 1 53 ? -40.612 -32.184 -96.317 1.00 53.26 142 THR F C 1
ATOM 7238 O O . THR F 1 53 ? -40.344 -32.771 -97.334 1.00 51.62 142 THR F O 1
ATOM 7242 N N . LYS F 1 54 ? -41.269 -31.031 -96.320 1.00 54.61 143 LYS F N 1
ATOM 7243 C CA . LYS F 1 54 ? -41.648 -30.355 -97.573 1.00 53.75 143 LYS F CA 1
ATOM 7244 C C . LYS F 1 54 ? -40.770 -29.113 -97.798 1.00 46.44 143 LYS F C 1
ATOM 7245 O O . LYS F 1 54 ? -40.087 -28.668 -96.874 1.00 48.28 143 LYS F O 1
ATOM 7251 N N . ALA F 1 55 ? -40.814 -28.547 -98.991 1.00 41.41 144 ALA F N 1
ATOM 7252 C CA . ALA F 1 55 ? -39.918 -27.440 -99.359 1.00 42.69 144 ALA F CA 1
ATOM 7253 C C . ALA F 1 55 ? -40.399 -26.072 -98.829 1.00 43.50 144 ALA F C 1
ATOM 7254 O O . ALA F 1 55 ? -41.579 -25.737 -98.894 1.00 41.26 144 ALA F O 1
ATOM 7256 N N . THR F 1 56 ? -39.471 -25.261 -98.348 1.00 43.81 145 THR F N 1
ATOM 7257 C CA . THR F 1 56 ? -39.829 -23.931 -97.908 1.00 44.31 145 THR F CA 1
ATOM 7258 C C . THR F 1 56 ? -40.147 -23.124 -99.162 1.00 40.10 145 THR F C 1
ATOM 7259 O O . THR F 1 56 ? -39.625 -23.417 -100.218 1.00 43.59 145 THR F O 1
ATOM 7263 N N . PRO F 1 57 ? -40.944 -22.091 -99.045 1.00 35.56 146 PRO F N 1
ATOM 7264 C CA . PRO F 1 57 ? -41.112 -21.182 -100.139 1.00 36.57 146 PRO F CA 1
ATOM 7265 C C . PRO F 1 57 ? -39.830 -20.495 -100.535 1.00 35.99 146 PRO F C 1
ATOM 7266 O O . PRO F 1 57 ? -38.897 -20.436 -99.742 1.00 37.10 146 PRO F O 1
ATOM 7270 N N . THR F 1 58 ? -39.799 -19.956 -101.749 1.00 33.26 147 THR F N 1
ATOM 7271 C CA . THR F 1 58 ? -38.615 -19.302 -102.272 1.00 33.14 147 THR F CA 1
ATOM 7272 C C . THR F 1 58 ? -38.306 -18.000 -101.557 1.00 34.59 147 THR F C 1
ATOM 7273 O O . THR F 1 58 ? -39.133 -17.509 -100.795 1.00 34.83 147 THR F O 1
ATOM 7277 N N . PHE F 1 59 ? -37.129 -17.429 -101.811 1.00 35.93 148 PHE F N 1
ATOM 7278 C CA . PHE F 1 59 ? -36.774 -16.150 -101.223 1.00 37.43 148 PHE F CA 1
ATOM 7279 C C . PHE F 1 59 ? -37.607 -15.021 -101.853 1.00 40.03 148 PHE F C 1
ATOM 7280 O O . PHE F 1 59 ? -38.159 -15.134 -102.973 1.00 37.50 148 PHE F O 1
ATOM 7288 N N . LYS F 1 60 ? -37.707 -13.929 -101.114 1.00 42.75 149 LYS F N 1
ATOM 7289 C CA . LYS F 1 60 ? -38.558 -12.808 -101.485 1.00 47.26 149 LYS F CA 1
ATOM 7290 C C . LYS F 1 60 ? -38.264 -12.251 -102.868 1.00 50.26 149 LYS F C 1
ATOM 7291 O O . LYS F 1 60 ? -39.191 -12.015 -103.639 1.00 54.01 149 LYS F O 1
ATOM 7297 N N . GLY F 1 61 ? -36.999 -12.052 -103.206 1.00 49.26 150 GLY F N 1
ATOM 7298 C CA . GLY F 1 61 ? -36.686 -11.636 -104.594 1.00 57.11 150 GLY F CA 1
ATOM 7299 C C . GLY F 1 61 ? -36.802 -12.655 -105.753 1.00 55.14 150 GLY F C 1
ATOM 7300 O O . GLY F 1 61 ? -36.534 -12.320 -106.894 1.00 58.04 150 GLY F O 1
ATOM 7301 N N . SER F 1 62 ? -37.146 -13.901 -105.451 1.00 53.10 151 SER F N 1
ATOM 7302 C CA . SER F 1 62 ? -37.080 -14.999 -106.409 1.00 50.07 151 SER F CA 1
ATOM 7303 C C . SER F 1 62 ? -37.973 -14.756 -107.602 1.00 47.26 151 SER F C 1
ATOM 7304 O O . SER F 1 62 ? -38.966 -14.090 -107.476 1.00 47.30 151 SER F O 1
ATOM 7307 N N . VAL F 1 63 ? -37.599 -15.298 -108.753 1.00 46.85 152 VAL F N 1
ATOM 7308 C CA . VAL F 1 63 ? -38.469 -15.283 -109.925 1.00 50.83 152 VAL F CA 1
ATOM 7309 C C . VAL F 1 63 ? -39.660 -16.223 -109.783 1.00 48.05 152 VAL F C 1
ATOM 7310 O O . VAL F 1 63 ? -40.658 -16.026 -110.443 1.00 48.48 152 VAL F O 1
ATOM 7314 N N . VAL F 1 64 ? -39.542 -17.236 -108.939 1.00 47.28 153 VAL F N 1
ATOM 7315 C CA . VAL F 1 64 ? -40.658 -18.125 -108.638 1.00 48.41 153 VAL F CA 1
ATOM 7316 C C . VAL F 1 64 ? -41.404 -17.551 -107.422 1.00 46.94 153 VAL F C 1
ATOM 7317 O O . VAL F 1 64 ? -40.782 -17.343 -106.385 1.00 42.33 153 VAL F O 1
ATOM 7321 N N . LYS F 1 65 ? -42.708 -17.256 -107.555 1.00 44.66 154 LYS F N 1
ATOM 7322 C CA . LYS F 1 65 ? -43.522 -16.756 -106.438 1.00 41.86 154 LYS F CA 1
ATOM 7323 C C . LYS F 1 65 ? -44.371 -17.943 -106.000 1.00 42.03 154 LYS F C 1
ATOM 7324 O O . LYS F 1 65 ? -45.134 -18.463 -106.772 1.00 46.66 154 LYS F O 1
ATOM 7326 N N . VAL F 1 66 ? -44.274 -18.370 -104.759 1.00 42.11 155 VAL F N 1
ATOM 7327 C CA . VAL F 1 66 ? -45.111 -19.471 -104.304 1.00 41.07 155 VAL F CA 1
ATOM 7328 C C . VAL F 1 66 ? -46.412 -18.974 -103.691 1.00 41.51 155 VAL F C 1
ATOM 7329 O O . VAL F 1 66 ? -46.389 -18.248 -102.672 1.00 45.50 155 VAL F O 1
ATOM 7333 N N . LEU F 1 67 ? -47.538 -19.406 -104.261 1.00 39.74 156 LEU F N 1
ATOM 7334 C CA . LEU F 1 67 ? -48.873 -18.934 -103.839 1.00 39.38 156 LEU F CA 1
ATOM 7335 C C . LEU F 1 67 ? -49.668 -19.859 -102.884 1.00 36.73 156 LEU F C 1
ATOM 7336 O O . LEU F 1 67 ? -49.588 -21.074 -102.945 1.00 35.56 156 LEU F O 1
ATOM 7341 N N . TYR F 1 68 ? -50.471 -19.240 -102.028 1.00 36.61 157 TYR F N 1
ATOM 7342 C CA . TYR F 1 68 ? -51.126 -19.919 -100.905 1.00 36.71 157 TYR F CA 1
ATOM 7343 C C . TYR F 1 68 ? -52.571 -19.464 -100.781 1.00 38.30 157 TYR F C 1
ATOM 7344 O O . TYR F 1 68 ? -52.884 -18.320 -101.114 1.00 38.82 157 TYR F O 1
ATOM 7353 N N . ASN F 1 69 ? -53.431 -20.346 -100.266 1.00 40.80 158 ASN F N 1
ATOM 7354 C CA . ASN F 1 69 ? -54.785 -19.999 -99.840 1.00 43.29 158 ASN F CA 1
ATOM 7355 C C . ASN F 1 69 ? -54.904 -20.060 -98.360 1.00 44.36 158 ASN F C 1
ATOM 7356 O O . ASN F 1 69 ? -54.315 -20.920 -97.730 1.00 50.82 158 ASN F O 1
ATOM 7361 N N . GLU F 1 70 ? -55.692 -19.158 -97.792 1.00 48.02 159 GLU F N 1
ATOM 7362 C CA . GLU F 1 70 ? -55.849 -19.037 -96.336 1.00 50.14 159 GLU F CA 1
ATOM 7363 C C . GLU F 1 70 ? -57.051 -19.853 -95.893 1.00 51.41 159 GLU F C 1
ATOM 7364 O O . GLU F 1 70 ? -58.026 -19.914 -96.592 1.00 48.64 159 GLU F O 1
ATOM 7370 N N . GLN F 1 71 ? -56.946 -20.485 -94.732 1.00 55.14 160 GLN F N 1
ATOM 7371 C CA . GLN F 1 71 ? -58.044 -21.238 -94.137 1.00 57.41 160 GLN F CA 1
ATOM 7372 C C . GLN F 1 71 ? -57.969 -21.169 -92.636 1.00 60.16 160 GLN F C 1
ATOM 7373 O O . GLN F 1 71 ? -56.874 -21.173 -92.064 1.00 58.31 160 GLN F O 1
ATOM 7379 N N . PHE F 1 72 ? -59.133 -21.086 -91.995 1.00 67.74 161 PHE F N 1
ATOM 7380 C CA . PHE F 1 72 ? -59.204 -21.158 -90.542 1.00 70.89 161 PHE F CA 1
ATOM 7381 C C . PHE F 1 72 ? -58.722 -22.517 -90.130 1.00 63.97 161 PHE F C 1
ATOM 7382 O O . PHE F 1 72 ? -59.181 -23.531 -90.652 1.00 60.13 161 PHE F O 1
ATOM 7390 N N . GLY F 1 73 ? -57.744 -22.511 -89.232 1.00 60.27 162 GLY F N 1
ATOM 7391 C CA . GLY F 1 73 ? -57.211 -23.730 -88.682 1.00 64.24 162 GLY F CA 1
ATOM 7392 C C . GLY F 1 73 ? -58.193 -24.281 -87.673 1.00 67.98 162 GLY F C 1
ATOM 7393 O O . GLY F 1 73 ? -58.506 -23.619 -86.698 1.00 72.50 162 GLY F O 1
ATOM 7394 N N . SER F 1 74 ? -58.647 -25.504 -87.911 1.00 67.67 163 SER F N 1
ATOM 7395 C CA . SER F 1 74 ? -59.407 -26.278 -86.967 1.00 68.91 163 SER F CA 1
ATOM 7396 C C . SER F 1 74 ? -58.622 -27.559 -86.567 1.00 73.22 163 SER F C 1
ATOM 7397 O O . SER F 1 74 ? -57.543 -27.848 -87.110 1.00 69.74 163 SER F O 1
ATOM 7400 N N . SER F 1 75 ? -59.157 -28.324 -85.607 1.00 77.79 164 SER F N 1
ATOM 7401 C CA . SER F 1 75 ? -58.587 -29.631 -85.261 1.00 78.66 164 SER F CA 1
ATOM 7402 C C . SER F 1 75 ? -58.538 -30.563 -86.465 1.00 74.80 164 SER F C 1
ATOM 7403 O O . SER F 1 75 ? -57.500 -31.144 -86.746 1.00 69.28 164 SER F O 1
ATOM 7406 N N . LYS F 1 76 ? -59.663 -30.676 -87.174 1.00 73.33 165 LYS F N 1
ATOM 7407 C CA . LYS F 1 76 ? -59.759 -31.499 -88.382 1.00 71.99 165 LYS F CA 1
ATOM 7408 C C . LYS F 1 76 ? -58.598 -31.123 -89.297 1.00 72.21 165 LYS F C 1
ATOM 7409 O O . LYS F 1 76 ? -57.805 -31.985 -89.716 1.00 76.55 165 LYS F O 1
ATOM 7412 N N . LEU F 1 77 ? -58.461 -29.828 -89.570 1.00 68.38 166 LEU F N 1
ATOM 7413 C CA . LEU F 1 77 ? -57.510 -29.382 -90.559 1.00 63.66 166 LEU F CA 1
ATOM 7414 C C . LEU F 1 77 ? -56.038 -29.519 -90.123 1.00 63.70 166 LEU F C 1
ATOM 7415 O O . LEU F 1 77 ? -55.223 -30.026 -90.916 1.00 68.61 166 LEU F O 1
ATOM 7420 N N . PHE F 1 78 ? -55.672 -29.114 -88.900 1.00 60.16 167 PHE F N 1
ATOM 7421 C CA . PHE F 1 78 ? -54.276 -29.323 -88.447 1.00 58.66 167 PHE F CA 1
ATOM 7422 C C . PHE F 1 78 ? -53.866 -30.775 -88.517 1.00 62.15 167 PHE F C 1
ATOM 7423 O O . PHE F 1 78 ? -52.741 -31.090 -88.882 1.00 64.67 167 PHE F O 1
ATOM 7431 N N . THR F 1 79 ? -54.785 -31.671 -88.159 1.00 66.35 168 THR F N 1
ATOM 7432 C CA . THR F 1 79 ? -54.515 -33.107 -88.201 1.00 66.93 168 THR F CA 1
ATOM 7433 C C . THR F 1 79 ? -54.334 -33.628 -89.636 1.00 65.59 168 THR F C 1
ATOM 7434 O O . THR F 1 79 ? -53.455 -34.449 -89.877 1.00 62.35 168 THR F O 1
ATOM 7438 N N . GLU F 1 80 ? -55.179 -33.165 -90.561 1.00 67.36 169 GLU F N 1
ATOM 7439 C CA . GLU F 1 80 ? -55.096 -33.593 -91.952 1.00 70.47 169 GLU F CA 1
ATOM 7440 C C . GLU F 1 80 ? -53.763 -33.161 -92.561 1.00 69.18 169 GLU F C 1
ATOM 7441 O O . GLU F 1 80 ? -53.182 -33.903 -93.345 1.00 74.48 169 GLU F O 1
ATOM 7447 N N . LYS F 1 81 ? -53.253 -31.991 -92.185 1.00 63.16 170 LYS F N 1
ATOM 7448 C CA . LYS F 1 81 ? -52.059 -31.437 -92.821 1.00 60.41 170 LYS F CA 1
ATOM 7449 C C . LYS F 1 81 ? -50.745 -31.763 -92.155 1.00 61.54 170 LYS F C 1
ATOM 7450 O O . LYS F 1 81 ? -49.696 -31.627 -92.783 1.00 61.18 170 LYS F O 1
ATOM 7456 N N . ALA F 1 82 ? -50.770 -32.166 -90.893 1.00 64.65 171 ALA F N 1
ATOM 7457 C CA . ALA F 1 82 ? -49.553 -32.662 -90.237 1.00 68.64 171 ALA F CA 1
ATOM 7458 C C . ALA F 1 82 ? -49.215 -34.044 -90.771 1.00 73.41 171 ALA F C 1
ATOM 7459 O O . ALA F 1 82 ? -50.109 -34.836 -91.070 1.00 74.15 171 ALA F O 1
ATOM 7461 N N . ILE F 1 83 ? -47.928 -34.330 -90.912 1.00 76.88 172 ILE F N 1
ATOM 7462 C CA . ILE F 1 83 ? -47.502 -35.535 -91.630 1.00 80.59 172 ILE F CA 1
ATOM 7463 C C . ILE F 1 83 ? -47.138 -36.678 -90.679 1.00 78.10 172 ILE F C 1
ATOM 7464 O O . ILE F 1 83 ? -47.531 -37.802 -90.945 1.00 76.57 172 ILE F O 1
ATOM 7469 N N . LYS F 1 84 ? -46.426 -36.396 -89.580 1.00 75.99 173 LYS F N 1
ATOM 7470 C CA . LYS F 1 84 ? -46.197 -37.407 -88.497 1.00 78.03 173 LYS F CA 1
ATOM 7471 C C . LYS F 1 84 ? -46.499 -36.749 -87.135 1.00 75.50 173 LYS F C 1
ATOM 7472 O O . LYS F 1 84 ? -45.621 -36.644 -86.269 1.00 72.16 173 LYS F O 1
ATOM 7474 N N . PRO F 1 85 ? -47.762 -36.319 -86.946 1.00 73.21 174 PRO F N 1
ATOM 7475 C CA . PRO F 1 85 ? -48.140 -35.594 -85.744 1.00 71.88 174 PRO F CA 1
ATOM 7476 C C . PRO F 1 85 ? -47.966 -36.435 -84.482 1.00 76.15 174 PRO F C 1
ATOM 7477 O O . PRO F 1 85 ? -48.349 -37.595 -84.450 1.00 75.55 174 PRO F O 1
ATOM 7481 N N . ARG F 1 86 ? -47.378 -35.836 -83.457 1.00 77.96 175 ARG F N 1
ATOM 7482 C CA . ARG F 1 86 ? -47.088 -36.517 -82.208 1.00 80.69 175 ARG F CA 1
ATOM 7483 C C . ARG F 1 86 ? -48.383 -36.845 -81.460 1.00 84.42 175 ARG F C 1
ATOM 7484 O O . ARG F 1 86 ? -48.476 -37.856 -80.771 1.00 88.35 175 ARG F O 1
ATOM 7492 N N . VAL F 1 87 ? -49.372 -35.975 -81.592 1.00 85.24 176 VAL F N 1
ATOM 7493 C CA . VAL F 1 87 ? -50.695 -36.170 -80.988 1.00 89.96 176 VAL F CA 1
ATOM 7494 C C . VAL F 1 87 ? -51.737 -35.704 -82.013 1.00 87.89 176 VAL F C 1
ATOM 7495 O O . VAL F 1 87 ? -51.387 -34.981 -82.949 1.00 86.95 176 VAL F O 1
ATOM 7499 N N . LYS F 1 88 ? -53.004 -36.072 -81.838 1.00 86.70 177 LYS F N 1
ATOM 7500 C CA . LYS F 1 88 ? -54.032 -35.731 -82.832 1.00 84.46 177 LYS F CA 1
ATOM 7501 C C . LYS F 1 88 ? -55.182 -34.873 -82.247 1.00 85.18 177 LYS F C 1
ATOM 7502 O O . LYS F 1 88 ? -55.233 -34.616 -81.039 1.00 88.23 177 LYS F O 1
ATOM 7505 N N . GLY F 1 89 ? -56.062 -34.382 -83.121 1.00 84.41 178 GLY F N 1
ATOM 7506 C CA . GLY F 1 89 ? -57.264 -33.641 -82.718 1.00 83.02 178 GLY F CA 1
ATOM 7507 C C . GLY F 1 89 ? -57.013 -32.389 -81.891 1.00 79.63 178 GLY F C 1
ATOM 7508 O O . GLY F 1 89 ? -56.111 -31.617 -82.180 1.00 77.37 178 GLY F O 1
ATOM 7509 N N . ASP F 1 90 ? -57.840 -32.189 -80.873 1.00 83.45 179 ASP F N 1
ATOM 7510 C CA . ASP F 1 90 ? -57.740 -31.032 -79.993 1.00 84.06 179 ASP F CA 1
ATOM 7511 C C . ASP F 1 90 ? -56.405 -30.929 -79.282 1.00 81.54 179 ASP F C 1
ATOM 7512 O O . ASP F 1 90 ? -55.896 -29.816 -79.102 1.00 85.71 179 ASP F O 1
ATOM 7517 N N . GLU F 1 91 ? -55.845 -32.056 -78.848 1.00 81.26 180 GLU F N 1
ATOM 7518 C CA . GLU F 1 91 ? -54.559 -32.015 -78.132 1.00 81.24 180 GLU F CA 1
ATOM 7519 C C . GLU F 1 91 ? -53.483 -31.393 -79.065 1.00 77.39 180 GLU F C 1
ATOM 7520 O O . GLU F 1 91 ? -52.609 -30.650 -78.607 1.00 73.76 180 GLU F O 1
ATOM 7522 N N . LEU F 1 92 ? -53.568 -31.667 -80.371 1.00 75.18 181 LEU F N 1
ATOM 7523 C CA . LEU F 1 92 ? -52.647 -31.052 -81.345 1.00 71.02 181 LEU F CA 1
ATOM 7524 C C . LEU F 1 92 ? -52.927 -29.550 -81.515 1.00 65.78 181 LEU F C 1
ATOM 7525 O O . LEU F 1 92 ? -52.016 -28.753 -81.361 1.00 61.25 181 LEU F O 1
ATOM 7530 N N . LYS F 1 93 ? -54.178 -29.181 -81.809 1.00 64.42 182 LYS F N 1
ATOM 7531 C CA . LYS F 1 93 ? -54.549 -27.768 -81.933 1.00 62.45 182 LYS F CA 1
ATOM 7532 C C . LYS F 1 93 ? -54.065 -27.005 -80.719 1.00 63.89 182 LYS F C 1
ATOM 7533 O O . LYS F 1 93 ? -53.420 -25.982 -80.871 1.00 65.19 182 LYS F O 1
ATOM 7535 N N . ASN F 1 94 ? -54.303 -27.525 -79.520 1.00 66.69 183 ASN F N 1
ATOM 7536 C CA . ASN F 1 94 ? -53.879 -26.829 -78.315 1.00 70.12 183 ASN F CA 1
ATOM 7537 C C . ASN F 1 94 ? -52.383 -26.730 -78.153 1.00 69.93 183 ASN F C 1
ATOM 7538 O O . ASN F 1 94 ? -51.877 -25.672 -77.786 1.00 72.40 183 ASN F O 1
ATOM 7543 N N . SER F 1 95 ? -51.665 -27.813 -78.401 1.00 68.92 184 SER F N 1
ATOM 7544 C CA . SER F 1 95 ? -50.207 -27.770 -78.288 1.00 70.62 184 SER F CA 1
ATOM 7545 C C . SER F 1 95 ? -49.598 -26.679 -79.208 1.00 69.34 184 SER F C 1
ATOM 7546 O O . SER F 1 95 ? -48.691 -25.938 -78.814 1.00 67.19 184 SER F O 1
ATOM 7549 N N . VAL F 1 96 ? -50.102 -26.615 -80.437 1.00 64.41 185 VAL F N 1
ATOM 7550 C CA . VAL F 1 96 ? -49.588 -25.699 -81.425 1.00 60.36 185 VAL F CA 1
ATOM 7551 C C . VAL F 1 96 ? -50.007 -24.258 -81.143 1.00 60.52 185 VAL F C 1
ATOM 7552 O O . VAL F 1 96 ? -49.192 -23.357 -81.213 1.00 55.64 185 VAL F O 1
ATOM 7556 N N . LEU F 1 97 ? -51.271 -24.037 -80.804 1.00 62.76 186 LEU F N 1
ATOM 7557 C CA . LEU F 1 97 ? -51.667 -22.707 -80.376 1.00 63.36 186 LEU F CA 1
ATOM 7558 C C . LEU F 1 97 ? -50.791 -22.232 -79.207 1.00 63.18 186 LEU F C 1
ATOM 7559 O O . LEU F 1 97 ? -50.413 -21.065 -79.142 1.00 58.85 186 LEU F O 1
ATOM 7564 N N . ARG F 1 98 ? -50.464 -23.138 -78.289 1.00 63.79 187 ARG F N 1
ATOM 7565 C CA . ARG F 1 98 ? -49.701 -22.744 -77.126 1.00 63.47 187 ARG F CA 1
ATOM 7566 C C . ARG F 1 98 ? -48.270 -22.417 -77.519 1.00 58.92 187 ARG F C 1
ATOM 7567 O O . ARG F 1 98 ? -47.693 -21.472 -76.983 1.00 61.57 187 ARG F O 1
ATOM 7575 N N . VAL F 1 99 ? -47.692 -23.178 -78.427 1.00 55.65 188 VAL F N 1
ATOM 7576 C CA . VAL F 1 99 ? -46.343 -22.849 -78.926 1.00 57.88 188 VAL F CA 1
ATOM 7577 C C . VAL F 1 99 ? -46.294 -21.465 -79.579 1.00 55.83 188 VAL F C 1
ATOM 7578 O O . VAL F 1 99 ? -45.361 -20.705 -79.344 1.00 55.51 188 VAL F O 1
ATOM 7582 N N . ILE F 1 100 ? -47.286 -21.132 -80.391 1.00 53.61 189 ILE F N 1
ATOM 7583 C CA . ILE F 1 100 ? -47.282 -19.825 -80.991 1.00 54.43 189 ILE F CA 1
ATOM 7584 C C . ILE F 1 100 ? -47.460 -18.730 -79.932 1.00 58.41 189 ILE F C 1
ATOM 7585 O O . ILE F 1 100 ? -46.843 -17.665 -80.041 1.00 63.34 189 ILE F O 1
ATOM 7590 N N . TYR F 1 101 ? -48.274 -18.996 -78.910 1.00 58.02 190 TYR F N 1
ATOM 7591 C CA . TYR F 1 101 ? -48.576 -18.009 -77.869 1.00 57.40 190 TYR F CA 1
ATOM 7592 C C . TYR F 1 101 ? -47.343 -17.742 -77.011 1.00 57.39 190 TYR F C 1
ATOM 7593 O O . TYR F 1 101 ? -47.092 -16.605 -76.593 1.00 56.04 190 TYR F O 1
ATOM 7602 N N . ASN F 1 102 ? -46.584 -18.801 -76.741 1.00 57.56 191 ASN F N 1
ATOM 7603 C CA . ASN F 1 102 ? -45.373 -18.702 -75.922 1.00 59.32 191 ASN F CA 1
ATOM 7604 C C . ASN F 1 102 ? -44.125 -18.369 -76.716 1.00 57.64 191 ASN F C 1
ATOM 7605 O O . ASN F 1 102 ? -43.109 -17.979 -76.141 1.00 57.49 191 ASN F O 1
ATOM 7610 N N . GLY F 1 103 ? -44.212 -18.527 -78.032 1.00 55.42 192 GLY F N 1
ATOM 7611 C CA . GLY F 1 103 ? -43.055 -18.400 -78.892 1.00 54.25 192 GLY F CA 1
ATOM 7612 C C . GLY F 1 103 ? -42.993 -17.072 -79.573 1.00 52.29 192 GLY F C 1
ATOM 7613 O O . GLY F 1 103 ? -43.637 -16.129 -79.156 1.00 57.33 192 GLY F O 1
ATOM 7614 N N . TYR F 1 104 ? -42.167 -16.979 -80.600 1.00 49.80 193 TYR F N 1
ATOM 7615 C CA . TYR F 1 104 ? -41.892 -15.690 -81.233 1.00 48.93 193 TYR F CA 1
ATOM 7616 C C . TYR F 1 104 ? -43.011 -15.379 -82.231 1.00 45.64 193 TYR F C 1
ATOM 7617 O O . TYR F 1 104 ? -43.339 -16.229 -83.025 1.00 42.30 193 TYR F O 1
ATOM 7626 N N . PRO F 1 105 ? -43.575 -14.178 -82.233 1.00 47.62 194 PRO F N 1
ATOM 7627 C CA . PRO F 1 105 ? -43.157 -13.020 -81.418 1.00 49.86 194 PRO F CA 1
ATOM 7628 C C . PRO F 1 105 ? -43.977 -12.774 -80.143 1.00 54.53 194 PRO F C 1
ATOM 7629 O O . PRO F 1 105 ? -43.587 -11.918 -79.322 1.00 56.72 194 PRO F O 1
ATOM 7633 N N . SER F 1 106 ? -45.072 -13.520 -79.973 1.00 53.48 195 SER F N 1
ATOM 7634 C CA . SER F 1 106 ? -45.971 -13.366 -78.836 1.00 57.00 195 SER F CA 1
ATOM 7635 C C . SER F 1 106 ? -45.261 -13.353 -77.450 1.00 62.35 195 SER F C 1
ATOM 7636 O O . SER F 1 106 ? -45.495 -12.481 -76.624 1.00 66.62 195 SER F O 1
ATOM 7639 N N . ASN F 1 107 ? -44.432 -14.349 -77.182 1.00 64.48 196 ASN F N 1
ATOM 7640 C CA . ASN F 1 107 ? -43.616 -14.403 -75.957 1.00 67.92 196 ASN F CA 1
ATOM 7641 C C . ASN F 1 107 ? -44.360 -14.360 -74.616 1.00 68.80 196 ASN F C 1
ATOM 7642 O O . ASN F 1 107 ? -43.878 -13.751 -73.682 1.00 68.55 196 ASN F O 1
ATOM 7647 N N . ALA F 1 108 ? -45.499 -15.035 -74.507 1.00 68.72 197 ALA F N 1
ATOM 7648 C CA . ALA F 1 108 ? -46.316 -14.952 -73.290 1.00 70.34 197 ALA F CA 1
ATOM 7649 C C . ALA F 1 108 ? -45.586 -15.280 -71.988 1.00 74.09 197 ALA F C 1
ATOM 7650 O O . ALA F 1 108 ? -45.934 -14.724 -70.957 1.00 79.12 197 ALA F O 1
ATOM 7652 N N . LEU F 1 109 ? -44.617 -16.189 -72.009 1.00 74.77 198 LEU F N 1
ATOM 7653 C CA . LEU F 1 109 ? -43.915 -16.610 -70.773 1.00 78.30 198 LEU F CA 1
ATOM 7654 C C . LEU F 1 109 ? -42.589 -15.897 -70.495 1.00 79.51 198 LEU F C 1
ATOM 7655 O O . LEU F 1 109 ? -41.965 -16.171 -69.472 1.00 79.66 198 LEU F O 1
ATOM 7660 N N . GLY F 1 110 ? -42.161 -14.989 -71.380 1.00 78.09 199 GLY F N 1
ATOM 7661 C CA . GLY F 1 110 ? -40.885 -14.274 -71.207 1.00 76.66 199 GLY F CA 1
ATOM 7662 C C . GLY F 1 110 ? -39.671 -15.170 -71.394 1.00 76.59 199 GLY F C 1
ATOM 7663 O O . GLY F 1 110 ? -38.594 -14.903 -70.861 1.00 77.48 199 GLY F O 1
ATOM 7664 N N . ILE F 1 111 ? -39.842 -16.236 -72.163 1.00 72.97 200 ILE F N 1
ATOM 7665 C CA . ILE F 1 111 ? -38.769 -17.163 -72.383 1.00 71.19 200 ILE F CA 1
ATOM 7666 C C . ILE F 1 111 ? -37.580 -16.478 -73.031 1.00 72.42 200 ILE F C 1
ATOM 7667 O O . ILE F 1 111 ? -36.436 -16.781 -72.709 1.00 77.12 200 ILE F O 1
ATOM 7672 N N . LYS F 1 112 ? -37.838 -15.582 -73.970 1.00 72.12 201 LYS F N 1
ATOM 7673 C CA . LYS F 1 112 ? -36.758 -14.897 -74.674 1.00 72.48 201 LYS F CA 1
ATOM 7674 C C . LYS F 1 112 ? -35.809 -14.210 -73.684 1.00 74.42 201 LYS F C 1
ATOM 7675 O O . LYS F 1 112 ? -34.598 -14.441 -73.735 1.00 75.49 201 LYS F O 1
ATOM 7681 N N . GLU F 1 113 ? -36.363 -13.430 -72.753 1.00 75.48 202 GLU F N 1
ATOM 7682 C CA . GLU F 1 113 ? -35.547 -12.677 -71.762 1.00 78.65 202 GLU F CA 1
ATOM 7683 C C . GLU F 1 113 ? -34.938 -13.609 -70.688 1.00 81.66 202 GLU F C 1
ATOM 7684 O O . GLU F 1 113 ? -33.789 -13.423 -70.280 1.00 81.45 202 GLU F O 1
ATOM 7686 N N . LYS F 1 114 ? -35.672 -14.658 -70.302 1.00 83.26 203 LYS F N 1
ATOM 7687 C CA . LYS F 1 114 ? -35.156 -15.659 -69.353 1.00 84.42 203 LYS F CA 1
ATOM 7688 C C . LYS F 1 114 ? -33.844 -16.339 -69.832 1.00 81.03 203 LYS F C 1
ATOM 7689 O O . LYS F 1 114 ? -32.953 -16.559 -69.024 1.00 85.65 203 LYS F O 1
ATOM 7693 N N . TYR F 1 115 ? -33.730 -16.693 -71.104 1.00 74.34 204 TYR F N 1
ATOM 7694 C CA . TYR F 1 115 ? -32.504 -17.316 -71.598 1.00 74.51 204 TYR F CA 1
ATOM 7695 C C . TYR F 1 115 ? -31.635 -16.385 -72.446 1.00 75.87 204 TYR F C 1
ATOM 7696 O O . TYR F 1 115 ? -30.714 -16.845 -73.116 1.00 80.48 204 TYR F O 1
ATOM 7705 N N . GLN F 1 116 ? -31.943 -15.092 -72.451 1.00 78.94 205 GLN F N 1
ATOM 7706 C CA . GLN F 1 116 ? -31.165 -14.079 -73.198 1.00 78.98 205 GLN F CA 1
ATOM 7707 C C . GLN F 1 116 ? -30.962 -14.435 -74.668 1.00 74.85 205 GLN F C 1
ATOM 7708 O O . GLN F 1 116 ? -29.860 -14.391 -75.191 1.00 74.69 205 GLN F O 1
ATOM 7714 N N . LEU F 1 117 ? -32.055 -14.791 -75.328 1.00 72.80 206 LEU F N 1
ATOM 7715 C CA . LEU F 1 117 ? -32.031 -15.156 -76.730 1.00 68.99 206 LEU F CA 1
ATOM 7716 C C . LEU F 1 117 ? -32.124 -13.922 -77.591 1.00 67.47 206 LEU F C 1
ATOM 7717 O O . LEU F 1 117 ? -32.762 -12.944 -77.220 1.00 70.43 206 LEU F O 1
ATOM 7722 N N . THR F 1 118 ? -31.501 -13.985 -78.756 1.00 66.65 207 THR F N 1
ATOM 7723 C CA . THR F 1 118 ? -31.720 -12.985 -79.782 1.00 67.03 207 THR F CA 1
ATOM 7724 C C . THR F 1 118 ? -33.073 -13.292 -80.426 1.00 64.36 207 THR F C 1
ATOM 7725 O O . THR F 1 118 ? -33.606 -14.406 -80.313 1.00 67.34 207 THR F O 1
ATOM 7729 N N . GLU F 1 119 ? -33.605 -12.324 -81.148 1.00 60.55 208 GLU F N 1
ATOM 7730 C CA . GLU F 1 119 ? -34.839 -12.523 -81.877 1.00 56.95 208 GLU F CA 1
ATOM 7731 C C . GLU F 1 119 ? -34.721 -13.759 -82.774 1.00 54.47 208 GLU F C 1
ATOM 7732 O O . GLU F 1 119 ? -35.601 -14.622 -82.804 1.00 54.67 208 GLU F O 1
ATOM 7738 N N . GLY F 1 120 ? -33.633 -13.835 -83.526 1.00 52.72 209 GLY F N 1
ATOM 7739 C CA . GLY F 1 120 ? -33.447 -14.935 -84.465 1.00 51.69 209 GLY F CA 1
ATOM 7740 C C . GLY F 1 120 ? -33.306 -16.307 -83.843 1.00 50.53 209 GLY F C 1
ATOM 7741 O O . GLY F 1 120 ? -33.884 -17.266 -84.327 1.00 51.61 209 GLY F O 1
ATOM 7742 N N . GLN F 1 121 ? -32.616 -16.407 -82.730 1.00 51.72 210 GLN F N 1
ATOM 7743 C CA . GLN F 1 121 ? -32.633 -17.677 -82.009 1.00 55.31 210 GLN F CA 1
ATOM 7744 C C . GLN F 1 121 ? -34.043 -18.072 -81.518 1.00 55.25 210 GLN F C 1
ATOM 7745 O O . GLN F 1 121 ? -34.445 -19.219 -81.620 1.00 54.67 210 GLN F O 1
ATOM 7751 N N . PHE F 1 122 ? -34.778 -17.110 -80.987 1.00 56.08 211 PHE F N 1
ATOM 7752 C CA . PHE F 1 122 ? -36.073 -17.397 -80.430 1.00 57.01 211 PHE F CA 1
ATOM 7753 C C . PHE F 1 122 ? -37.012 -17.884 -81.518 1.00 57.01 211 PHE F C 1
ATOM 7754 O O . PHE F 1 122 ? -37.864 -18.771 -81.304 1.00 56.33 211 PHE F O 1
ATOM 7762 N N . ARG F 1 123 ? -36.892 -17.280 -82.701 1.00 51.76 212 ARG F N 1
ATOM 7763 C CA . ARG F 1 123 ? -37.751 -17.667 -83.812 1.00 47.97 212 ARG F CA 1
ATOM 7764 C C . ARG F 1 123 ? -37.370 -19.053 -84.316 1.00 48.34 212 ARG F C 1
ATOM 7765 O O . ARG F 1 123 ? -38.248 -19.840 -84.634 1.00 51.82 212 ARG F O 1
ATOM 7773 N N . LYS F 1 124 ? -36.076 -19.344 -84.383 1.00 49.29 213 LYS F N 1
ATOM 7774 C CA . LYS F 1 124 ? -35.601 -20.679 -84.746 1.00 50.09 213 LYS F CA 1
ATOM 7775 C C . LYS F 1 124 ? -36.128 -21.758 -83.798 1.00 47.97 213 LYS F C 1
ATOM 7776 O O . LYS F 1 124 ? -36.597 -22.790 -84.217 1.00 46.31 213 LYS F O 1
ATOM 7782 N N . LEU F 1 125 ? -36.107 -21.481 -82.513 1.00 50.72 214 LEU F N 1
ATOM 7783 C CA . LEU F 1 125 ? -36.626 -22.436 -81.527 1.00 52.32 214 LEU F CA 1
ATOM 7784 C C . LEU F 1 125 ? -38.126 -22.648 -81.651 1.00 49.08 214 LEU F C 1
ATOM 7785 O O . LEU F 1 125 ? -38.615 -23.752 -81.530 1.00 46.70 214 LEU F O 1
ATOM 7790 N N . THR F 1 126 ? -38.850 -21.567 -81.894 1.00 47.07 215 THR F N 1
ATOM 7791 C CA . THR F 1 126 ? -40.271 -21.666 -82.076 1.00 45.58 215 THR F CA 1
ATOM 7792 C C . THR F 1 126 ? -40.559 -22.558 -83.266 1.00 46.21 215 THR F C 1
ATOM 7793 O O . THR F 1 126 ? -41.404 -23.450 -83.206 1.00 49.28 215 THR F O 1
ATOM 7797 N N . GLN F 1 127 ? -39.817 -22.383 -84.346 1.00 46.46 216 GLN F N 1
ATOM 7798 C CA . GLN F 1 127 ? -40.019 -23.229 -85.517 1.00 45.29 216 GLN F CA 1
ATOM 7799 C C . GLN F 1 127 ? -39.780 -24.667 -85.132 1.00 49.16 216 GLN F C 1
ATOM 7800 O O . GLN F 1 127 ? -40.476 -25.550 -85.626 1.00 50.73 216 GLN F O 1
ATOM 7806 N N . ARG F 1 128 ? -38.774 -24.925 -84.295 1.00 50.70 217 ARG F N 1
ATOM 7807 C CA . ARG F 1 128 ? -38.457 -26.317 -83.946 1.00 55.55 217 ARG F CA 1
ATOM 7808 C C . ARG F 1 128 ? -39.470 -26.931 -83.004 1.00 55.03 217 ARG F C 1
ATOM 7809 O O . ARG F 1 128 ? -39.677 -28.129 -83.014 1.00 56.22 217 ARG F O 1
ATOM 7817 N N . ALA F 1 129 ? -40.097 -26.102 -82.191 1.00 53.91 218 ALA F N 1
ATOM 7818 C CA . ALA F 1 129 ? -41.146 -26.569 -81.298 1.00 55.97 218 ALA F CA 1
ATOM 7819 C C . ALA F 1 129 ? -42.393 -26.962 -82.084 1.00 55.22 218 ALA F C 1
ATOM 7820 O O . ALA F 1 129 ? -43.031 -27.952 -81.765 1.00 57.31 218 ALA F O 1
ATOM 7822 N N . VAL F 1 130 ? -42.710 -26.207 -83.130 1.00 52.83 219 VAL F N 1
ATOM 7823 C CA . VAL F 1 130 ? -43.834 -26.551 -83.966 1.00 53.85 219 VAL F CA 1
ATOM 7824 C C . VAL F 1 130 ? -43.609 -27.936 -84.538 1.00 54.35 219 VAL F C 1
ATOM 7825 O O . VAL F 1 130 ? -44.522 -28.761 -84.584 1.00 54.15 219 VAL F O 1
ATOM 7829 N N . TRP F 1 131 ? -42.390 -28.180 -85.017 1.00 56.07 220 TRP F N 1
ATOM 7830 C CA . TRP F 1 131 ? -42.042 -29.461 -85.691 1.00 55.50 220 TRP F CA 1
ATOM 7831 C C . TRP F 1 131 ? -42.048 -30.612 -84.726 1.00 56.50 220 TRP F C 1
ATOM 7832 O O . TRP F 1 131 ? -42.295 -31.743 -85.104 1.00 57.67 220 TRP F O 1
ATOM 7843 N N . ASN F 1 132 ? -41.764 -30.320 -83.467 1.00 57.33 221 ASN F N 1
ATOM 7844 C CA . ASN F 1 132 ? -41.890 -31.320 -82.444 1.00 60.84 221 ASN F CA 1
ATOM 7845 C C . ASN F 1 132 ? -43.310 -31.943 -82.400 1.00 61.54 221 ASN F C 1
ATOM 7846 O O . ASN F 1 132 ? -43.456 -33.123 -82.136 1.00 60.65 221 ASN F O 1
ATOM 7851 N N . PHE F 1 133 ? -44.338 -31.153 -82.699 1.00 59.79 222 PHE F N 1
ATOM 7852 C CA . PHE F 1 133 ? -45.719 -31.628 -82.662 1.00 61.70 222 PHE F CA 1
ATOM 7853 C C . PHE F 1 133 ? -46.252 -32.109 -84.007 1.00 61.99 222 PHE F C 1
ATOM 7854 O O . PHE F 1 133 ? -47.048 -33.051 -84.063 1.00 62.44 222 PHE F O 1
ATOM 7862 N N . THR F 1 134 ? -45.835 -31.456 -85.085 1.00 60.60 223 THR F N 1
ATOM 7863 C CA . THR F 1 134 ? -46.403 -31.736 -86.400 1.00 62.51 223 THR F CA 1
ATOM 7864 C C . THR F 1 134 ? -45.691 -32.865 -87.099 1.00 61.63 223 THR F C 1
ATOM 7865 O O . THR F 1 134 ? -46.276 -33.502 -87.951 1.00 61.96 223 THR F O 1
ATOM 7869 N N . ASP F 1 135 ? -44.429 -33.096 -86.741 1.00 60.44 224 ASP F N 1
ATOM 7870 C CA . ASP F 1 135 ? -43.637 -34.139 -87.383 1.00 61.23 224 ASP F CA 1
ATOM 7871 C C . ASP F 1 135 ? -42.918 -35.036 -86.378 1.00 63.44 224 ASP F C 1
ATOM 7872 O O . ASP F 1 135 ? -42.087 -35.842 -86.767 1.00 62.11 224 ASP F O 1
ATOM 7877 N N . SER F 1 136 ? -43.250 -34.933 -85.098 1.00 65.59 225 SER F N 1
ATOM 7878 C CA . SER F 1 136 ? -42.569 -35.727 -84.073 1.00 70.18 225 SER F CA 1
ATOM 7879 C C . SER F 1 136 ? -41.064 -35.660 -84.249 1.00 70.48 225 SER F C 1
ATOM 7880 O O . SER F 1 136 ? -40.381 -36.649 -84.213 1.00 79.56 225 SER F O 1
ATOM 7883 N N . ASN F 1 137 ? -40.557 -34.472 -84.436 1.00 70.10 226 ASN F N 1
ATOM 7884 C CA . ASN F 1 137 ? -39.164 -34.288 -84.769 1.00 74.96 226 ASN F CA 1
ATOM 7885 C C . ASN F 1 137 ? -38.616 -33.137 -83.932 1.00 74.81 226 ASN F C 1
ATOM 7886 O O . ASN F 1 137 ? -38.921 -31.968 -84.201 1.00 73.13 226 ASN F O 1
ATOM 7891 N N . LEU F 1 138 ? -37.815 -33.478 -82.935 1.00 73.60 227 LEU F N 1
ATOM 7892 C CA . LEU F 1 138 ? -37.192 -32.495 -82.090 1.00 73.92 227 LEU F CA 1
ATOM 7893 C C . LEU F 1 138 ? -35.703 -32.479 -82.358 1.00 77.56 227 LEU F C 1
ATOM 7894 O O . LEU F 1 138 ? -34.979 -33.374 -81.944 1.00 85.14 227 LEU F O 1
ATOM 7899 N N . SER F 1 139 ? -35.243 -31.475 -83.087 1.00 81.65 228 SER F N 1
ATOM 7900 C CA . SER F 1 139 ? -33.836 -31.385 -83.492 1.00 82.15 228 SER F CA 1
ATOM 7901 C C . SER F 1 139 ? -33.087 -30.496 -82.522 1.00 78.65 228 SER F C 1
ATOM 7902 O O . SER F 1 139 ? -33.398 -29.298 -82.401 1.00 74.42 228 SER F O 1
ATOM 7905 N N . LEU F 1 140 ? -32.110 -31.078 -81.834 1.00 76.55 229 LEU F N 1
ATOM 7906 C CA . LEU F 1 140 ? -31.217 -30.306 -80.971 1.00 77.83 229 LEU F CA 1
ATOM 7907 C C . LEU F 1 140 ? -29.939 -29.888 -81.688 1.00 75.79 229 LEU F C 1
ATOM 7908 O O . LEU F 1 140 ? -29.013 -29.390 -81.070 1.00 76.06 229 LEU F O 1
ATOM 7913 N N . ASP F 1 141 ? -29.909 -30.084 -82.995 1.00 75.93 230 ASP F N 1
ATOM 7914 C CA . ASP F 1 141 ? -28.716 -29.852 -83.770 1.00 78.69 230 ASP F CA 1
ATOM 7915 C C . ASP F 1 141 ? -28.256 -28.402 -83.744 1.00 73.84 230 ASP F C 1
ATOM 7916 O O . ASP F 1 141 ? -29.031 -27.498 -84.029 1.00 71.42 230 ASP F O 1
ATOM 7921 N N . LYS F 1 142 ? -26.980 -28.211 -83.412 1.00 75.12 231 LYS F N 1
ATOM 7922 C CA . LYS F 1 142 ? -26.290 -26.917 -83.441 1.00 75.45 231 LYS F CA 1
ATOM 7923 C C . LYS F 1 142 ? -26.792 -25.928 -82.381 1.00 74.79 231 LYS F C 1
ATOM 7924 O O . LYS F 1 142 ? -26.608 -24.722 -82.517 1.00 76.24 231 LYS F O 1
ATOM 7927 N N . LEU F 1 143 ? -27.432 -26.428 -81.328 1.00 72.66 232 LEU F N 1
ATOM 7928 C CA . LEU F 1 143 ? -27.935 -25.558 -80.272 1.00 71.36 232 LEU F CA 1
ATOM 7929 C C . LEU F 1 143 ? -26.984 -25.534 -79.102 1.00 70.39 232 LEU F C 1
ATOM 7930 O O . LEU F 1 143 ? -26.450 -26.560 -78.719 1.00 71.87 232 LEU F O 1
ATOM 7935 N N . SER F 1 144 ? -26.796 -24.356 -78.523 1.00 69.58 233 SER F N 1
ATOM 7936 C CA . SER F 1 144 ? -26.077 -24.225 -77.258 1.00 72.65 233 SER F CA 1
ATOM 7937 C C . SER F 1 144 ? -26.996 -24.677 -76.109 1.00 73.76 233 SER F C 1
ATOM 7938 O O . SER F 1 144 ? -28.192 -24.862 -76.294 1.00 68.53 233 SER F O 1
ATOM 7941 N N . GLN F 1 145 ? -26.440 -24.848 -74.918 1.00 77.66 234 GLN F N 1
ATOM 7942 C CA . GLN F 1 145 ? -27.235 -25.345 -73.804 1.00 80.08 234 GLN F CA 1
ATOM 7943 C C . GLN F 1 145 ? -28.413 -24.427 -73.476 1.00 78.19 234 GLN F C 1
ATOM 7944 O O . GLN F 1 145 ? -29.526 -24.909 -73.210 1.00 77.68 234 GLN F O 1
ATOM 7950 N N . LYS F 1 146 ? -28.182 -23.111 -73.486 1.00 77.84 235 LYS F N 1
ATOM 7951 C CA . LYS F 1 146 ? -29.254 -22.153 -73.171 1.00 76.72 235 LYS F CA 1
ATOM 7952 C C . LYS F 1 146 ? -30.365 -22.287 -74.226 1.00 74.89 235 LYS F C 1
ATOM 7953 O O . LYS F 1 146 ? -31.550 -22.265 -73.891 1.00 79.99 235 LYS F O 1
ATOM 7956 N N . GLU F 1 147 ? -30.001 -22.473 -75.491 1.00 75.87 236 GLU F N 1
ATOM 7957 C CA . GLU F 1 147 ? -31.012 -22.703 -76.536 1.00 74.02 236 GLU F CA 1
ATOM 7958 C C . GLU F 1 147 ? -31.764 -24.003 -76.275 1.00 72.44 236 GLU F C 1
ATOM 7959 O O . GLU F 1 147 ? -32.974 -24.036 -76.378 1.00 68.87 236 GLU F O 1
ATOM 7965 N N . ILE F 1 148 ? -31.062 -25.065 -75.895 1.00 73.64 237 ILE F N 1
ATOM 7966 C CA . ILE F 1 148 ? -31.739 -26.329 -75.576 1.00 74.14 237 ILE F CA 1
ATOM 7967 C C . ILE F 1 148 ? -32.718 -26.201 -74.415 1.00 75.51 237 ILE F C 1
ATOM 7968 O O . ILE F 1 148 ? -33.807 -26.769 -74.449 1.00 73.68 237 ILE F O 1
ATOM 7973 N N . ASP F 1 149 ? -32.337 -25.442 -73.400 1.00 79.06 238 ASP F N 1
ATOM 7974 C CA . ASP F 1 149 ? -33.198 -25.254 -72.241 1.00 81.86 238 ASP F CA 1
ATOM 7975 C C . ASP F 1 149 ? -34.449 -24.471 -72.592 1.00 79.86 238 ASP F C 1
ATOM 7976 O O . ASP F 1 149 ? -35.554 -24.795 -72.145 1.00 84.77 238 ASP F O 1
ATOM 7981 N N . ALA F 1 150 ? -34.290 -23.436 -73.395 1.00 76.45 239 ALA F N 1
ATOM 7982 C CA . ALA F 1 150 ? -35.435 -22.637 -73.840 1.00 75.49 239 ALA F CA 1
ATOM 7983 C C . ALA F 1 150 ? -36.412 -23.471 -74.662 1.00 71.18 239 ALA F C 1
ATOM 7984 O O . ALA F 1 150 ? -37.633 -23.342 -74.562 1.00 66.68 239 ALA F O 1
ATOM 7986 N N . LEU F 1 151 ? -35.846 -24.307 -75.512 1.00 72.69 240 LEU F N 1
ATOM 7987 C CA . LEU F 1 151 ? -36.645 -25.135 -76.383 1.00 71.86 240 LEU F CA 1
ATOM 7988 C C . LEU F 1 151 ? -37.418 -26.169 -75.562 1.00 73.65 240 LEU F C 1
ATOM 7989 O O . LEU F 1 151 ? -38.553 -26.499 -75.892 1.00 68.48 240 LEU F O 1
ATOM 7994 N N . ASN F 1 152 ? -36.806 -26.674 -74.493 1.00 76.55 241 ASN F N 1
ATOM 7995 C CA . ASN F 1 152 ? -37.510 -27.605 -73.643 1.00 78.10 241 ASN F CA 1
ATOM 7996 C C . ASN F 1 152 ? -38.604 -26.905 -72.871 1.00 79.78 241 ASN F C 1
ATOM 7997 O O . ASN F 1 152 ? -39.694 -27.449 -72.735 1.00 83.80 241 ASN F O 1
ATOM 8002 N N . GLU F 1 153 ? -38.347 -25.692 -72.392 1.00 79.25 242 GLU F N 1
ATOM 8003 C CA . GLU F 1 153 ? -39.396 -24.947 -71.707 1.00 80.53 242 GLU F CA 1
ATOM 8004 C C . GLU F 1 153 ? -40.588 -24.704 -72.651 1.00 79.30 242 GLU F C 1
ATOM 8005 O O . GLU F 1 153 ? -41.747 -24.734 -72.249 1.00 83.96 242 GLU F O 1
ATOM 8011 N N . LEU F 1 154 ? -40.303 -24.498 -73.923 1.00 78.14 243 LEU F N 1
ATOM 8012 C CA . LEU F 1 154 ? -41.345 -24.205 -74.902 1.00 77.54 243 LEU F CA 1
ATOM 8013 C C . LEU F 1 154 ? -42.258 -25.387 -75.177 1.00 77.45 243 LEU F C 1
ATOM 8014 O O . LEU F 1 154 ? -43.475 -25.223 -75.258 1.00 71.66 243 LEU F O 1
ATOM 8019 N N . ILE F 1 155 ? -41.667 -26.559 -75.393 1.00 78.93 244 ILE F N 1
ATOM 8020 C CA . ILE F 1 155 ? -42.471 -27.718 -75.764 1.00 79.90 244 ILE F CA 1
ATOM 8021 C C . ILE F 1 155 ? -43.175 -28.336 -74.556 1.00 79.90 244 ILE F C 1
ATOM 8022 O O . ILE F 1 155 ? -44.154 -29.058 -74.734 1.00 75.79 244 ILE F O 1
ATOM 8027 N N . ASN F 1 156 ? -42.663 -28.077 -73.349 1.00 81.58 245 ASN F N 1
ATOM 8028 C CA . ASN F 1 156 ? -43.197 -28.687 -72.119 1.00 85.63 245 ASN F CA 1
ATOM 8029 C C . ASN F 1 156 ? -44.137 -27.796 -71.338 1.00 86.76 245 ASN F C 1
ATOM 8030 O O . ASN F 1 156 ? -44.812 -28.261 -70.439 1.00 89.61 245 ASN F O 1
ATOM 8035 N N . ALA F 1 157 ? -44.208 -26.526 -71.708 1.00 89.61 246 ALA F N 1
ATOM 8036 C CA . ALA F 1 157 ? -45.108 -25.592 -71.057 1.00 91.27 246 ALA F CA 1
ATOM 8037 C C . ALA F 1 157 ? -46.548 -26.094 -71.120 1.00 92.87 246 ALA F C 1
ATOM 8038 O O . ALA F 1 157 ? -47.024 -26.497 -72.188 1.00 93.81 246 ALA F O 1
ATOM 8040 N N . LYS F 1 158 ? -47.225 -26.068 -69.973 1.00 92.63 247 LYS F N 1
ATOM 8041 C CA . LYS F 1 158 ? -48.636 -26.403 -69.893 1.00 91.73 247 LYS F CA 1
ATOM 8042 C C . LYS F 1 158 ? -49.403 -25.200 -69.286 1.00 94.45 247 LYS F C 1
ATOM 8043 O O . LYS F 1 158 ? -50.364 -25.382 -68.569 1.00 104.19 247 LYS F O 1
ATOM 8045 N N . ASN F 1 159 ? -48.991 -23.968 -69.608 1.00 91.21 248 ASN F N 1
ATOM 8046 C CA . ASN F 1 159 ? -49.699 -22.750 -69.157 1.00 86.09 248 ASN F CA 1
ATOM 8047 C C . ASN F 1 159 ? -51.070 -22.584 -69.799 1.00 86.73 248 ASN F C 1
ATOM 8048 O O . ASN F 1 159 ? -51.332 -23.069 -70.905 1.00 87.05 248 ASN F O 1
ATOM 8053 N N . ALA F 1 160 ? -51.935 -21.889 -69.080 1.00 93.79 249 ALA F N 1
ATOM 8054 C CA . ALA F 1 160 ? -53.270 -21.540 -69.552 1.00 98.82 249 ALA F CA 1
ATOM 8055 C C . ALA F 1 160 ? -53.218 -20.498 -70.686 1.00 97.61 249 ALA F C 1
ATOM 8056 O O . ALA F 1 160 ? -52.502 -19.496 -70.606 1.00 96.80 249 ALA F O 1
ATOM 8058 N N . ILE F 1 161 ? -53.996 -20.752 -71.731 1.00 97.05 250 ILE F N 1
ATOM 8059 C CA . ILE F 1 161 ? -54.089 -19.870 -72.885 1.00 97.55 250 ILE F CA 1
ATOM 8060 C C . ILE F 1 161 ? -55.507 -19.346 -72.964 1.00 94.31 250 ILE F C 1
ATOM 8061 O O . ILE F 1 161 ? -56.436 -20.015 -72.518 1.00 87.55 250 ILE F O 1
ATOM 8066 N N . PRO F 1 162 ? -55.685 -18.148 -73.546 1.00 90.17 251 PRO F N 1
ATOM 8067 C CA . PRO F 1 162 ? -57.054 -17.688 -73.730 1.00 92.35 251 PRO F CA 1
ATOM 8068 C C . PRO F 1 162 ? -57.927 -18.663 -74.541 1.00 94.92 251 PRO F C 1
ATOM 8069 O O . PRO F 1 162 ? -57.429 -19.406 -75.405 1.00 96.17 251 PRO F O 1
ATOM 8073 N N . ASP F 1 163 ? -59.221 -18.664 -74.224 1.00 100.10 252 ASP F N 1
ATOM 8074 C CA . ASP F 1 163 ? -60.195 -19.544 -74.873 1.00 99.22 252 ASP F CA 1
ATOM 8075 C C . ASP F 1 163 ? -60.443 -19.152 -76.357 1.00 96.45 252 ASP F C 1
ATOM 8076 O O . ASP F 1 163 ? -60.673 -20.020 -77.192 1.00 88.65 252 ASP F O 1
ATOM 8078 N N . ASN F 1 164 ? -60.351 -17.859 -76.679 1.00 95.53 253 ASN F N 1
ATOM 8079 C CA . ASN F 1 164 ? -60.752 -17.360 -77.992 1.00 92.06 253 ASN F CA 1
ATOM 8080 C C . ASN F 1 164 ? -59.822 -17.733 -79.179 1.00 91.09 253 ASN F C 1
ATOM 8081 O O . ASN F 1 164 ? -60.240 -17.625 -80.328 1.00 98.54 253 ASN F O 1
ATOM 8083 N N . LEU F 1 165 ? -58.609 -18.232 -78.926 1.00 86.57 254 LEU F N 1
ATOM 8084 C CA . LEU F 1 165 ? -57.547 -18.263 -79.962 1.00 81.06 254 LEU F CA 1
ATOM 8085 C C . LEU F 1 165 ? -57.786 -19.109 -81.233 1.00 74.45 254 LEU F C 1
ATOM 8086 O O . LEU F 1 165 ? -58.054 -20.305 -81.151 1.00 75.13 254 LEU F O 1
ATOM 8091 N N . VAL F 1 166 ? -57.613 -18.493 -82.406 1.00 67.64 255 VAL F N 1
ATOM 8092 C CA . VAL F 1 166 ? -57.586 -19.226 -83.675 1.00 64.59 255 VAL F CA 1
ATOM 8093 C C . VAL F 1 166 ? -56.445 -18.702 -84.568 1.00 61.49 255 VAL F C 1
ATOM 8094 O O . VAL F 1 166 ? -56.130 -17.503 -84.568 1.00 60.98 255 VAL F O 1
ATOM 8098 N N . LEU F 1 167 ? -55.804 -19.609 -85.303 1.00 56.74 256 LEU F N 1
ATOM 8099 C CA . LEU F 1 167 ? -54.761 -19.249 -86.232 1.00 52.12 256 LEU F CA 1
ATOM 8100 C C . LEU F 1 167 ? -55.166 -19.671 -87.621 1.00 53.80 256 LEU F C 1
ATOM 8101 O O . LEU F 1 167 ? -55.888 -20.631 -87.787 1.00 52.34 256 LEU F O 1
ATOM 8106 N N . ASN F 1 168 ? -54.617 -19.005 -88.641 1.00 57.46 257 ASN F N 1
ATOM 8107 C CA . ASN F 1 168 ? -54.832 -19.451 -90.015 1.00 52.94 257 ASN F CA 1
ATOM 8108 C C . ASN F 1 168 ? -53.770 -20.410 -90.442 1.00 50.36 257 ASN F C 1
ATOM 8109 O O . ASN F 1 168 ? -52.641 -20.351 -89.960 1.00 52.72 257 ASN F O 1
ATOM 8114 N N . LEU F 1 169 ? -54.147 -21.300 -91.347 1.00 51.68 258 LEU F N 1
ATOM 8115 C CA . LEU F 1 169 ? -53.212 -22.180 -92.017 1.00 51.65 258 LEU F CA 1
ATOM 8116 C C . LEU F 1 169 ? -53.226 -21.808 -93.481 1.00 45.35 258 LEU F C 1
ATOM 8117 O O . LEU F 1 169 ? -54.282 -21.573 -94.032 1.00 49.59 258 LEU F O 1
ATOM 8122 N N . TYR F 1 170 ? -52.059 -21.628 -94.070 1.00 40.74 259 TYR F N 1
ATOM 8123 C CA . TYR F 1 170 ? -51.949 -21.280 -95.484 1.00 38.97 259 TYR F CA 1
ATOM 8124 C C . TYR F 1 170 ? -51.526 -22.507 -96.285 1.00 38.55 259 TYR F C 1
ATOM 8125 O O . TYR F 1 170 ? -50.526 -23.163 -95.949 1.00 36.18 259 TYR F O 1
ATOM 8134 N N . LEU F 1 171 ? -52.325 -22.827 -97.295 1.00 39.19 260 LEU F N 1
ATOM 8135 C CA . LEU F 1 171 ? -52.190 -24.061 -98.077 1.00 42.51 260 LEU F CA 1
ATOM 8136 C C . LEU F 1 171 ? -51.763 -23.733 -99.479 1.00 41.37 260 LEU F C 1
ATOM 8137 O O . LEU F 1 171 ? -52.402 -22.934 -100.116 1.00 40.86 260 LEU F O 1
ATOM 8142 N N . PRO F 1 172 ? -50.714 -24.385 -99.986 1.00 41.21 261 PRO F N 1
ATOM 8143 C CA . PRO F 1 172 ? -50.138 -23.945 -101.238 1.00 41.34 261 PRO F CA 1
ATOM 8144 C C . PRO F 1 172 ? -50.838 -24.518 -102.438 1.00 44.52 261 PRO F C 1
ATOM 8145 O O . PRO F 1 172 ? -51.338 -25.617 -102.362 1.00 47.46 261 PRO F O 1
ATOM 8149 N N . ASP F 1 173 ? -50.849 -23.780 -103.540 1.00 48.71 262 ASP F N 1
ATOM 8150 C CA . ASP F 1 173 ? -51.343 -24.293 -104.830 1.00 53.42 262 ASP F CA 1
ATOM 8151 C C . ASP F 1 173 ? -50.624 -25.585 -105.239 1.00 54.04 262 ASP F C 1
ATOM 8152 O O . ASP F 1 173 ? -51.258 -26.512 -105.707 1.00 60.68 262 ASP F O 1
ATOM 8157 N N . ASP F 1 174 ? -49.315 -25.661 -105.010 1.00 52.91 263 ASP F N 1
ATOM 8158 C CA . ASP F 1 174 ? -48.501 -26.836 -105.329 1.00 53.25 263 ASP F CA 1
ATOM 8159 C C . ASP F 1 174 ? -48.009 -27.537 -104.052 1.00 51.19 263 ASP F C 1
ATOM 8160 O O . ASP F 1 174 ? -47.313 -26.941 -103.228 1.00 50.23 263 ASP F O 1
ATOM 8165 N N . SER F 1 175 ? -48.353 -28.808 -103.879 1.00 53.17 264 SER F N 1
ATOM 8166 C CA . SER F 1 175 ? -48.112 -29.493 -102.595 1.00 54.44 264 SER F CA 1
ATOM 8167 C C . SER F 1 175 ? -46.640 -29.933 -102.370 1.00 53.21 264 SER F C 1
ATOM 8168 O O . SER F 1 175 ? -46.298 -30.510 -101.336 1.00 56.31 264 SER F O 1
ATOM 8171 N N . TYR F 1 176 ? -45.769 -29.651 -103.332 1.00 48.43 265 TYR F N 1
ATOM 8172 C CA . TYR F 1 176 ? -44.328 -29.711 -103.110 1.00 43.80 265 TYR F CA 1
ATOM 8173 C C . TYR F 1 176 ? -43.897 -28.803 -101.952 1.00 40.26 265 TYR F C 1
ATOM 8174 O O . TYR F 1 176 ? -42.933 -29.122 -101.257 1.00 37.79 265 TYR F O 1
ATOM 8183 N N . TYR F 1 177 ? -44.622 -27.686 -101.736 1.00 38.68 266 TYR F N 1
ATOM 8184 C CA . TYR F 1 177 ? -44.279 -26.700 -100.695 1.00 36.54 266 TYR F CA 1
ATOM 8185 C C . TYR F 1 177 ? -45.019 -26.940 -99.384 1.00 38.63 266 TYR F C 1
ATOM 8186 O O . TYR F 1 177 ? -46.054 -27.583 -99.343 1.00 39.04 266 TYR F O 1
ATOM 8195 N N . GLN F 1 178 ? -44.424 -26.456 -98.310 1.00 41.00 267 GLN F N 1
ATOM 8196 C CA . GLN F 1 178 ? -44.931 -26.641 -96.967 1.00 43.15 267 GLN F CA 1
ATOM 8197 C C . GLN F 1 178 ? -46.226 -25.897 -96.852 1.00 41.42 267 GLN F C 1
ATOM 8198 O O . GLN F 1 178 ? -46.402 -24.837 -97.450 1.00 41.00 267 GLN F O 1
ATOM 8203 N N . ASN F 1 179 ? -47.083 -26.413 -96.000 1.00 40.40 268 ASN F N 1
ATOM 8204 C CA . ASN F 1 179 ? -48.123 -25.626 -95.430 1.00 39.73 268 ASN F CA 1
ATOM 8205 C C . ASN F 1 179 ? -47.511 -24.674 -94.411 1.00 39.37 268 ASN F C 1
ATOM 8206 O O . ASN F 1 179 ? -46.554 -25.028 -93.751 1.00 40.95 268 ASN F O 1
ATOM 8211 N N . LEU F 1 180 ? -48.116 -23.494 -94.232 1.00 38.97 269 LEU F N 1
ATOM 8212 C CA . LEU F 1 180 ? -47.557 -22.488 -93.371 1.00 37.14 269 LEU F CA 1
ATOM 8213 C C . LEU F 1 180 ? -48.560 -22.179 -92.293 1.00 40.72 269 LEU F C 1
ATOM 8214 O O . LEU F 1 180 ? -49.739 -22.085 -92.570 1.00 46.28 269 LEU F O 1
ATOM 8219 N N . LEU F 1 181 ? -48.083 -21.969 -91.064 1.00 41.78 270 LEU F N 1
ATOM 8220 C CA . LEU F 1 181 ? -48.935 -21.667 -89.903 1.00 40.21 270 LEU F CA 1
ATOM 8221 C C . LEU F 1 181 ? -48.780 -20.232 -89.492 1.00 36.99 270 LEU F C 1
ATOM 8222 O O . LEU F 1 181 ? -47.667 -19.787 -89.237 1.00 35.59 270 LEU F O 1
ATOM 8227 N N . GLY F 1 182 ? -49.887 -19.506 -89.432 1.00 36.72 271 GLY F N 1
ATOM 8228 C CA . GLY F 1 182 ? -49.851 -18.082 -89.126 1.00 37.70 271 GLY F CA 1
ATOM 8229 C C . GLY F 1 182 ? -49.474 -17.796 -87.675 1.00 39.05 271 GLY F C 1
ATOM 8230 O O . GLY F 1 182 ? -49.437 -18.688 -86.894 1.00 40.57 271 GLY F O 1
ATOM 8231 N N . THR F 1 183 ? -49.154 -16.555 -87.335 1.00 41.49 272 THR F N 1
ATOM 8232 C CA . THR F 1 183 ? -48.910 -16.163 -85.952 1.00 43.68 272 THR F CA 1
ATOM 8233 C C . THR F 1 183 ? -49.834 -15.057 -85.439 1.00 47.91 272 THR F C 1
ATOM 8234 O O . THR F 1 183 ? -49.817 -14.787 -84.251 1.00 49.84 272 THR F O 1
ATOM 8238 N N . LYS F 1 184 ? -50.581 -14.394 -86.324 1.00 51.18 273 LYS F N 1
ATOM 8239 C CA . LYS F 1 184 ? -51.595 -13.409 -85.937 1.00 57.63 273 LYS F CA 1
ATOM 8240 C C . LYS F 1 184 ? -52.806 -14.240 -85.523 1.00 62.22 273 LYS F C 1
ATOM 8241 O O . LYS F 1 184 ? -53.327 -15.000 -86.330 1.00 67.06 273 LYS F O 1
ATOM 8243 N N . PHE F 1 185 ? -53.214 -14.129 -84.265 1.00 63.25 274 PHE F N 1
ATOM 8244 C CA . PHE F 1 185 ? -54.484 -14.683 -83.818 1.00 65.75 274 PHE F CA 1
ATOM 8245 C C . PHE F 1 185 ? -55.597 -13.816 -84.363 1.00 73.24 274 PHE F C 1
ATOM 8246 O O . PHE F 1 185 ? -55.504 -12.591 -84.347 1.00 79.28 274 PHE F O 1
ATOM 8254 N N . VAL F 1 186 ? -56.673 -14.447 -84.807 1.00 82.49 275 VAL F N 1
ATOM 8255 C CA . VAL F 1 186 ? -57.802 -13.738 -85.375 1.00 84.60 275 VAL F CA 1
ATOM 8256 C C . VAL F 1 186 ? -58.726 -13.289 -84.249 1.00 81.22 275 VAL F C 1
ATOM 8257 O O . VAL F 1 186 ? -59.681 -13.979 -83.931 1.00 87.83 275 VAL F O 1
#

B-factor: mean 50.8, std 14.84, range [20.54, 107.56]

Secondary structure (DSSP, 8-state):
-EEEEEE-TTSS-GGG-----EEEEETTSSS--EEEEES-TTSBPPPBTT-SS-EEEEEEE--HHHHHHH-SS-SS-HHHHHHHHHHHHHHSTTT-TT-HHHHTT--HHHHHHHHHHHHHHHHSS----TT--HHHHHHHHHHHH------TT---EEEEESSTTBPPEEE-S--/--EEEEEE-TTSS-GGG-----EEEEESSSS---EEEEES-TTSBPPPBTT-SS-EEEEEEE--HHHHHHH-SS-SS-HHHHHHHHHHHHHHSTTT-TT-HHHHTT--HHHHHHHHHHHHHHHHSS----TT--HHHHHHHHHHHH------TT---EEEEES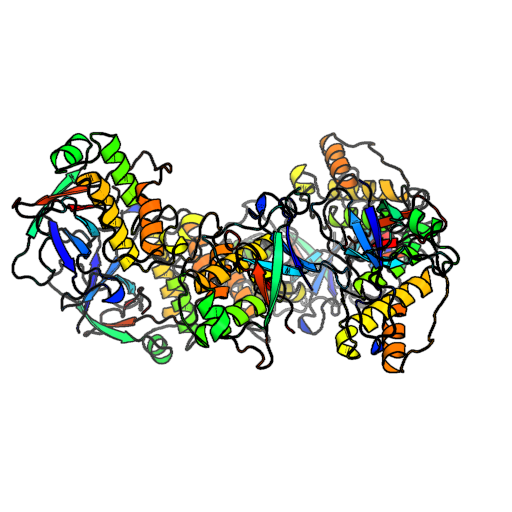STTBPPEEE-S--/-EEEEEE-TTSS-GGG-----EEEEESSSSS--EEEEES-TTSBPPPBTT-SS-EEEEEEE--HHHHHHH-SS-SS-HHHHHHHHHHHHHHSTTT-TT-HHHHTT--HHHHHHHHHHHHHHHHSS----TT--HHHHHHHHHHHH------TT---EEEEESSTTBPPEEE-SPP-/-EEEEEE-TTSS-GGG-----EEEEETTSSS--EEEEES-TTSBPPPBTT-SS-EEEEEEE--HHHHHHH-SS-SS-HHHHHHHHHHHHHHSTTT-TT-HHHHTT--HHHHHHHHHHHHHHHHSS----TT--HHHHHHHHHHHH------TT---EEEEESSTTBPPEEE-S--/-EEEEEE-TTSS-GGG-----EEEEETTSSS--EEEEES-TTSBPPPBTT-SS-EEEEEEE--HHHHHHH-SS-SS-HHHHHHHHHHHHHHSTTT-TT-HHHHTT--HHHHHHHHHHHHHHHHSS----TT--HHHHHHHHHHHH------TT---EEEEESSTTBPPEEE-S--/-EEEEEE-TTSS-GGG-----EEEEESSSSS--EEEEES-TTSBPPPBTT-SS-EEEEEEE--HHHHHHH-SS-SS-HHHHHHHHHHHHHHSTTT-TT-HHHHTT--HHHHHHHHHHHHHHHHSS----TT--HHHHHHHHHHHH------TT---EEEEESSTTBPPEEE-S--

Sequence (1052 aa):
TKYKGYTLLDKYPKEDDFRDAIYIEDMDNNDTSSVVYCFNVTKATPTFKGSVVKVLYNEQFGSSKLFTEKAIKPRVKGDELKNSVLRVIYNGYPSNALGIKEKYQLTEGQFRKLTQRAVWNFTDSNLSLDKLSQKEIDALNELINAKNAIPDNLVLNLYLPDDSYYQNLLGTKFVSTKYKGYTLLDKYPKEDDFRDAIYIEDMDNNDTSSVVYCFNVTKATPTFKGSVVKVLYNEQFGSSKLFTEKAIKPRVKGDELKNSVLRVIYNGYPSNALGIKEKYQLTEGQFRKLTQRAVWNFTDSNLSLDKLSQKEIDALNELINAKNAIPDNLVLNLYLPDDSYYQNLLGTKFVTKYKGYTLLDKYPKEDDFRDAIYIEDMDNNDTSSVVYCFNVTKATPTFKGSVVKVLYNEQFGSSKLFTEKAIKPRVKGDELKNSVLRVIYNGYPSNALGIKEKYQLTEGQFRKLTQRAVWNFTDSNLSLDKLSQKEIDALNELINAKNAIPDNLVLNLYLPDDSYYQNLLGTKFVTTKYKGYTLLDKYPKEDDFRDAIYIEDMDNNDTSSVVYCFNVTKATPTFKGSVVKVLYNEQFGSSKLFTEKAIKPRVKGDELKNSVLRVIYNGYPSNALGIKEKYQLTEGQFRKLTQRAVWNFTDSNLSLDKLSQKEIDALNELINAKNAIPDNLVLNLYLPDDSYYQNLLGTKFVTKYKGYTLLDKYPKEDDFRDAIYIEDMDNNDTSSVVYCFNVTKATPTFKGSVVKVLYNEQFGSSKLFTEKAIKPRVKGDELKNSVLRVIYNGYPSNALGIKEKYQLTEGQFRKLTQRAVWNFTDSNLSLDKLSQKEIDALNELINAKNAIPDNLVLNLYLPDDSYYQNLLGTKFVTKYKGYTLLDKYPKEDDFRDAIYIEDMDNNDTSSVVYCFNVTKATPTFKGSVVKVLYNEQFGSSKLFTEKAIKPRVKGDELKNSVLRVIYNGYPSNALGIKEKYQLTEGQFRKLTQRAVWNFTDSNLSLDKLSQKEIDALNELINAKNAIPDNLVLNLYLPDDSYYQNLLGTKFV